Protein 6KZP (pdb70)

Structure (mmCIF, N/CA/C/O backbone):
data_6KZP
#
_entry.id   6KZP
#
_cell.length_a   1.00
_cell.length_b   1.00
_cell.length_c   1.00
_cell.angle_alpha   90.00
_cell.angle_beta   90.00
_cell.angle_gamma   90.00
#
_symmetry.space_group_name_H-M   'P 1'
#
loop_
_entity.id
_entity.type
_entity.pdbx_description
1 polymer 'Voltage-dependent T-type calcium channel subunit alpha-1G,Voltage-dependent T-type calcium channel subunit alpha-1G'
2 non-polymer 'CALCIUM ION'
3 non-polymer 2-acetamido-2-deoxy-beta-D-glucopyranose
4 non-polymer ~{N}-[[1-[2-(~{tert}-butylamino)-2-oxidanylidene-ethyl]piperidin-4-yl]methyl]-3-chloranyl-5-fluoranyl-benzamide
5 non-polymer 1,2-Distearoyl-sn-glycerophosphoethanolamine
6 non-polymer 'CHOLESTEROL HEMISUCCINATE'
#
loop_
_atom_site.group_PDB
_atom_site.id
_atom_site.type_symbol
_atom_site.label_atom_id
_atom_site.label_alt_id
_atom_site.label_comp_id
_atom_site.label_asym_id
_atom_site.label_entity_id
_atom_site.label_seq_id
_atom_site.pdbx_PDB_ins_code
_atom_site.Cartn_x
_atom_site.Cartn_y
_atom_site.Cartn_z
_atom_site.occupancy
_atom_site.B_iso_or_equiv
_atom_site.auth_seq_id
_atom_site.auth_comp_id
_atom_site.auth_asym_id
_atom_site.auth_atom_id
_atom_site.pdbx_PDB_model_num
ATOM 1 N N . ASN A 1 99 ? 139.288 201.799 180.920 1.00 79.90 80 ASN A N 1
ATOM 2 C CA . ASN A 1 99 ? 139.702 200.468 180.474 1.00 79.90 80 ASN A CA 1
ATOM 3 C C . ASN A 1 99 ? 141.243 200.234 180.488 1.00 79.90 80 ASN A C 1
ATOM 4 O O . ASN A 1 99 ? 141.661 199.217 181.031 1.00 79.90 80 ASN A O 1
ATOM 9 N N . PRO A 1 100 ? 142.100 201.115 179.924 1.00 79.32 81 PRO A N 1
ATOM 10 C CA . PRO A 1 100 ? 143.538 200.792 179.994 1.00 79.32 81 PRO A CA 1
ATOM 11 C C . PRO A 1 100 ? 144.149 201.062 181.357 1.00 79.32 81 PRO A C 1
ATOM 12 O O . PRO A 1 100 ? 145.226 200.541 181.668 1.00 79.32 81 PRO A O 1
ATOM 16 N N . TRP A 1 101 ? 143.489 201.873 182.184 1.00 82.82 82 TRP A N 1
ATOM 17 C CA . TRP A 1 101 ? 143.991 202.128 183.531 1.00 82.82 82 TRP A CA 1
ATOM 18 C C . TRP A 1 101 ? 143.558 201.034 184.497 1.00 82.82 82 TRP A C 1
ATOM 19 O O . TRP A 1 101 ? 143.938 201.050 185.673 1.00 82.82 82 TRP A O 1
ATOM 30 N N . PHE A 1 102 ? 142.753 200.083 184.019 1.00 71.77 83 PHE A N 1
ATOM 31 C CA . PHE A 1 102 ? 142.305 198.975 184.852 1.00 71.77 83 PHE A CA 1
ATOM 32 C C . PHE A 1 102 ? 143.332 197.854 184.877 1.00 71.77 83 PHE A C 1
ATOM 33 O O . PHE A 1 102 ? 143.454 197.131 185.870 1.00 71.77 83 PHE A O 1
ATOM 41 N N . GLU A 1 103 ? 144.083 197.700 183.788 1.00 68.92 84 GLU A N 1
ATOM 42 C CA . GLU A 1 103 ? 145.059 196.620 183.692 1.00 68.92 84 GLU A CA 1
ATOM 43 C C . GLU A 1 103 ? 146.315 196.941 184.492 1.00 68.92 84 GLU A C 1
ATOM 44 O O . GLU A 1 103 ? 146.980 196.038 185.010 1.00 68.92 84 GLU A O 1
ATOM 50 N N . ARG A 1 104 ? 146.652 198.224 184.611 1.00 68.97 85 ARG A N 1
ATOM 51 C CA . ARG A 1 104 ? 147.847 198.598 185.355 1.00 68.97 85 ARG A CA 1
ATOM 52 C C . ARG A 1 104 ? 147.553 198.729 186.843 1.00 68.97 85 ARG A C 1
ATOM 53 O O . ARG A 1 104 ? 148.455 198.581 187.674 1.00 68.97 85 ARG A O 1
ATOM 61 N N . ILE A 1 105 ? 146.301 199.013 187.203 1.00 63.58 86 ILE A N 1
ATOM 62 C CA . ILE A 1 105 ? 145.966 199.162 188.616 1.00 63.58 86 ILE A CA 1
ATOM 63 C C . ILE A 1 105 ? 145.759 197.792 189.255 1.00 63.58 86 ILE A C 1
ATOM 64 O O . ILE A 1 105 ? 145.828 197.644 190.481 1.00 63.58 86 ILE A O 1
ATOM 69 N N . SER A 1 106 ? 145.525 196.763 188.437 1.00 59.00 87 SER A N 1
ATOM 70 C CA . SER A 1 106 ? 145.458 195.407 188.967 1.00 59.00 87 SER A CA 1
ATOM 71 C C . SER A 1 106 ? 146.849 194.875 189.276 1.00 59.00 87 SER A C 1
ATOM 72 O O . SER A 1 106 ? 147.022 194.058 190.184 1.00 59.00 87 SER A O 1
ATOM 75 N N . MET A 1 107 ? 147.853 195.327 188.521 1.00 55.42 88 MET A N 1
ATOM 76 C CA . MET A 1 107 ? 149.220 194.872 188.742 1.00 55.42 88 MET A CA 1
ATOM 77 C C . MET A 1 107 ? 149.790 195.457 190.027 1.00 55.42 88 MET A C 1
ATOM 78 O O . MET A 1 107 ? 150.682 194.871 190.645 1.00 55.42 88 MET A O 1
ATOM 83 N N . LEU A 1 108 ? 149.265 196.600 190.463 1.00 52.08 89 LEU A N 1
ATOM 84 C CA . LEU A 1 108 ? 149.788 197.245 191.661 1.00 52.08 89 LEU A CA 1
ATOM 85 C C . LEU A 1 108 ? 149.320 196.528 192.920 1.00 52.08 89 LEU A C 1
ATOM 86 O O . LEU A 1 108 ? 149.991 196.569 193.956 1.00 52.08 89 LEU A O 1
ATOM 91 N N . VAL A 1 109 ? 148.176 195.854 192.844 1.00 49.06 90 VAL A N 1
ATOM 92 C CA . VAL A 1 109 ? 147.670 195.090 193.978 1.00 49.06 90 VAL A CA 1
ATOM 93 C C . VAL A 1 109 ? 148.403 193.753 194.084 1.00 49.06 90 VAL A C 1
ATOM 94 O O . VAL A 1 109 ? 148.599 193.214 195.181 1.00 49.06 90 VAL A O 1
ATOM 98 N N . ILE A 1 110 ? 148.881 193.232 192.953 1.00 47.81 91 ILE A N 1
ATOM 99 C CA . ILE A 1 110 ? 149.648 191.988 192.962 1.00 47.81 91 ILE A CA 1
ATOM 100 C C . ILE A 1 110 ? 151.045 192.227 193.528 1.00 47.81 91 ILE A C 1
ATOM 101 O O . ILE A 1 110 ? 151.604 191.372 194.226 1.00 47.81 91 ILE A O 1
ATOM 106 N N . LEU A 1 111 ? 151.612 193.411 193.279 1.00 43.76 92 LEU A N 1
ATOM 107 C CA . LEU A 1 111 ? 152.825 193.824 193.986 1.00 43.76 92 LEU A CA 1
ATOM 108 C C . LEU A 1 111 ? 152.571 194.000 195.476 1.00 43.76 92 LEU A C 1
ATOM 109 O O . LEU A 1 111 ? 153.490 193.876 196.290 1.00 43.76 92 LEU A O 1
ATOM 114 N N . LEU A 1 112 ? 151.333 194.307 195.854 1.00 43.04 93 LEU A N 1
ATOM 115 C CA . LEU A 1 112 ? 151.016 194.439 197.266 1.00 43.04 93 LEU A CA 1
ATOM 116 C C . LEU A 1 112 ? 150.740 193.071 197.874 1.00 43.04 93 LEU A C 1
ATOM 117 O O . LEU A 1 112 ? 150.833 192.892 199.092 1.00 43.04 93 LEU A O 1
ATOM 122 N N . ASN A 1 113 ? 150.429 192.081 197.038 1.00 43.59 94 ASN A N 1
ATOM 123 C CA . ASN A 1 113 ? 150.212 190.736 197.557 1.00 43.59 94 ASN A CA 1
ATOM 124 C C . ASN A 1 113 ? 151.522 189.969 197.657 1.00 43.59 94 ASN A C 1
ATOM 125 O O . ASN A 1 113 ? 151.656 189.070 198.495 1.00 43.59 94 ASN A O 1
ATOM 130 N N . CYS A 1 114 ? 152.490 190.286 196.798 1.00 39.43 95 CYS A N 1
ATOM 131 C CA . CYS A 1 114 ? 153.794 189.646 196.909 1.00 39.43 95 CYS A CA 1
ATOM 132 C C . CYS A 1 114 ? 154.557 190.164 198.117 1.00 39.43 95 CYS A C 1
ATOM 133 O O . CYS A 1 114 ? 155.299 189.414 198.757 1.00 39.43 95 CYS A O 1
ATOM 136 N N . VAL A 1 115 ? 154.364 191.436 198.467 1.00 38.20 96 VAL A N 1
ATOM 137 C CA . VAL A 1 115 ? 155.048 191.992 199.631 1.00 38.20 96 VAL A CA 1
ATOM 138 C C . VAL A 1 115 ? 154.340 191.561 200.912 1.00 38.20 96 VAL A C 1
ATOM 139 O O . VAL A 1 115 ? 154.889 191.672 202.012 1.00 38.20 96 VAL A O 1
ATOM 143 N N . THR A 1 116 ? 153.120 191.040 200.790 1.00 39.33 97 THR A N 1
ATOM 144 C CA . THR A 1 116 ? 152.414 190.533 201.959 1.00 39.33 97 THR A CA 1
ATOM 145 C C . THR A 1 116 ? 152.758 189.068 202.216 1.00 39.33 97 THR A C 1
ATOM 146 O O . THR A 1 116 ? 152.916 188.652 203.369 1.00 39.33 97 THR A O 1
ATOM 150 N N . LEU A 1 117 ? 152.895 188.274 201.153 1.00 37.27 98 LEU A N 1
ATOM 151 C CA . LEU A 1 117 ? 153.312 186.881 201.296 1.00 37.27 98 LEU A CA 1
ATOM 152 C C . LEU A 1 117 ? 154.774 186.768 201.692 1.00 37.27 98 LEU A C 1
ATOM 153 O O . LEU A 1 117 ? 155.174 185.778 202.311 1.00 37.27 98 LEU A O 1
ATOM 158 N N . GLY A 1 118 ? 155.584 187.765 201.336 1.00 35.31 99 GLY A N 1
ATOM 159 C CA . GLY A 1 118 ? 157.015 187.663 201.561 1.00 35.31 99 GLY A CA 1
ATOM 160 C C . GLY A 1 118 ? 157.398 187.764 203.022 1.00 35.31 99 GLY A C 1
ATOM 161 O O . GLY A 1 118 ? 158.257 187.022 203.499 1.00 35.31 99 GLY A O 1
ATOM 162 N N . MET A 1 119 ? 156.770 188.676 203.754 1.00 39.53 100 MET A N 1
ATOM 163 C CA . MET A 1 119 ? 157.093 188.888 205.165 1.00 39.53 100 MET A CA 1
ATOM 164 C C . MET A 1 119 ? 156.196 188.036 206.069 1.00 39.53 100 MET A C 1
ATOM 165 O O . MET A 1 119 ? 155.565 188.500 207.015 1.00 39.53 100 MET A O 1
ATOM 170 N N . PHE A 1 120 ? 156.204 186.735 205.777 1.00 39.96 101 PHE A N 1
ATOM 171 C CA . PHE A 1 120 ? 155.318 185.800 206.457 1.00 39.96 101 PHE A CA 1
ATOM 172 C C . PHE A 1 120 ? 155.809 185.464 207.858 1.00 39.96 101 PHE A C 1
ATOM 173 O O . PHE A 1 120 ? 154.988 185.335 208.776 1.00 39.96 101 PHE A O 1
ATOM 181 N N . ARG A 1 121 ? 157.127 185.352 208.040 1.00 44.97 102 ARG A N 1
ATOM 182 C CA . ARG A 1 121 ? 157.760 185.024 209.315 1.00 44.97 102 ARG A CA 1
ATOM 183 C C . ARG A 1 121 ? 157.230 183.718 209.923 1.00 44.97 102 ARG A C 1
ATOM 184 O O . ARG A 1 121 ? 156.372 183.746 210.808 1.00 44.97 102 ARG A O 1
ATOM 192 N N . PRO A 1 122 ? 157.677 182.561 209.417 1.00 42.68 103 PRO A N 1
ATOM 193 C CA . PRO A 1 122 ? 157.016 181.293 209.779 1.00 42.68 103 PRO A CA 1
ATOM 194 C C . PRO A 1 122 ? 157.218 180.856 211.214 1.00 42.68 103 PRO A C 1
ATOM 195 O O . PRO A 1 122 ? 156.398 180.091 211.737 1.00 42.68 103 PRO A O 1
ATOM 199 N N . CYS A 1 123 ? 158.285 181.311 211.867 1.00 49.82 104 CYS A N 1
ATOM 200 C CA . CYS A 1 123 ? 158.521 180.927 213.253 1.00 49.82 104 CYS A CA 1
ATOM 201 C C . CYS A 1 123 ? 157.516 181.583 214.188 1.00 49.82 104 CYS A C 1
ATOM 202 O O . CYS A 1 123 ? 157.001 180.941 215.107 1.00 49.82 104 CYS A O 1
ATOM 205 N N . GLU A 1 124 ? 157.219 182.858 213.964 1.00 55.13 105 GLU A N 1
ATOM 206 C CA . GLU A 1 124 ? 156.393 183.636 214.874 1.00 55.13 105 GLU A CA 1
ATOM 207 C C . GLU A 1 124 ? 154.942 183.721 214.429 1.00 55.13 105 GLU A C 1
ATOM 208 O O . GLU A 1 124 ? 154.113 184.264 215.165 1.00 55.13 105 GLU A O 1
ATOM 214 N N . ASP A 1 125 ? 154.616 183.213 213.246 1.00 59.71 106 ASP A N 1
ATOM 215 C CA . ASP A 1 125 ? 153.238 183.197 212.784 1.00 59.71 106 ASP A CA 1
ATOM 216 C C . ASP A 1 125 ? 152.568 181.852 213.050 1.00 59.71 106 ASP A C 1
ATOM 217 O O . ASP A 1 125 ? 151.723 181.414 212.261 1.00 59.71 106 ASP A O 1
ATOM 222 N N . ILE A 1 126 ? 152.958 181.168 214.124 1.00 66.43 107 ILE A N 1
ATOM 223 C CA . ILE A 1 126 ? 152.122 180.099 214.651 1.00 66.43 107 ILE A CA 1
ATOM 224 C C . ILE A 1 126 ? 150.933 180.679 215.403 1.00 66.43 107 ILE A C 1
ATOM 225 O O . ILE A 1 126 ? 149.870 180.053 215.482 1.00 66.43 107 ILE A O 1
ATOM 227 N N . ALA A 1 127 ? 151.098 181.874 215.964 1.00 68.75 108 ALA A N 1
ATOM 228 C CA . ALA A 1 127 ? 150.048 182.573 216.684 1.00 68.75 108 ALA A CA 1
ATOM 229 C C . ALA A 1 127 ? 149.786 183.921 216.028 1.00 68.75 108 ALA A C 1
ATOM 230 O O . ALA A 1 127 ? 150.693 184.525 215.448 1.00 68.75 108 ALA A O 1
ATOM 232 N N . CYS A 1 128 ? 148.545 184.387 216.122 1.00 69.26 109 CYS A N 1
ATOM 233 C CA . CYS A 1 128 ? 148.161 185.696 215.616 1.00 69.26 109 CYS A CA 1
ATOM 234 C C . CYS A 1 128 ? 148.180 186.771 216.696 1.00 69.26 109 CYS A C 1
ATOM 235 O O . CYS A 1 128 ? 147.359 187.691 216.655 1.00 69.26 109 CYS A O 1
ATOM 237 N N . ASP A 1 129 ? 149.086 186.667 217.668 1.00 68.32 110 ASP A N 1
ATOM 238 C CA . ASP A 1 129 ? 149.067 187.586 218.800 1.00 68.32 110 ASP A CA 1
ATOM 239 C C . ASP A 1 129 ? 149.865 188.851 218.514 1.00 68.32 110 ASP A C 1
ATOM 240 O O . ASP A 1 129 ? 149.679 189.872 219.183 1.00 68.32 110 ASP A O 1
ATOM 242 N N . SER A 1 130 ? 150.771 188.801 217.543 1.00 68.44 111 SER A N 1
ATOM 243 C CA . SER A 1 130 ? 151.589 189.966 217.234 1.00 68.44 111 SER A CA 1
ATOM 244 C C . SER A 1 130 ? 150.784 190.998 216.455 1.00 68.44 111 SER A C 1
ATOM 245 O O . SER A 1 130 ? 149.911 190.652 215.656 1.00 68.44 111 SER A O 1
ATOM 247 N N . GLN A 1 131 ? 151.092 192.276 216.685 1.00 65.99 112 GLN A N 1
ATOM 248 C CA . GLN A 1 131 ? 150.380 193.343 215.990 1.00 65.99 112 GLN A CA 1
ATOM 249 C C . GLN A 1 131 ? 150.791 193.420 214.526 1.00 65.99 112 GLN A C 1
ATOM 250 O O . GLN A 1 131 ? 150.013 193.867 213.677 1.00 65.99 112 GLN A O 1
ATOM 252 N N . ARG A 1 132 ? 152.019 193.001 214.218 1.00 59.06 113 ARG A N 1
ATOM 253 C CA . ARG A 1 132 ? 152.479 192.960 212.836 1.00 59.06 113 ARG A CA 1
ATOM 254 C C . ARG A 1 132 ? 151.765 191.869 212.052 1.00 59.06 113 ARG A C 1
ATOM 255 O O . ARG A 1 132 ? 151.505 192.019 210.853 1.00 59.06 113 ARG A O 1
ATOM 263 N N . CYS A 1 133 ? 151.450 190.753 212.713 1.00 65.10 114 CYS A N 1
ATOM 264 C CA . CYS A 1 133 ? 150.691 189.690 212.063 1.00 65.10 114 CYS A CA 1
ATOM 265 C C . CYS A 1 133 ? 149.255 190.114 211.801 1.00 65.10 114 CYS A C 1
ATOM 266 O O . CYS A 1 133 ? 148.674 189.760 210.769 1.00 65.10 114 CYS A O 1
ATOM 269 N N . ARG A 1 134 ? 148.668 190.878 212.722 1.00 67.06 115 ARG A N 1
ATOM 270 C CA . ARG A 1 134 ? 147.254 191.209 212.609 1.00 67.06 115 ARG A CA 1
ATOM 271 C C . ARG A 1 134 ? 147.003 192.258 211.533 1.00 67.06 115 ARG A C 1
ATOM 272 O O . ARG A 1 134 ? 145.921 192.292 210.936 1.00 67.06 115 ARG A O 1
ATOM 280 N N . ILE A 1 135 ? 147.932 193.187 211.344 1.00 62.86 116 ILE A N 1
ATOM 281 C CA . ILE A 1 135 ? 147.762 194.176 210.283 1.00 62.86 116 ILE A CA 1
ATOM 282 C C . ILE A 1 135 ? 147.837 193.509 208.903 1.00 62.86 116 ILE A C 1
ATOM 283 O O . ILE A 1 135 ? 147.051 193.808 207.997 1.00 62.86 116 ILE A O 1
ATOM 288 N N . LEU A 1 136 ? 148.768 192.567 208.771 1.00 60.33 117 LEU A N 1
ATOM 289 C CA . LEU A 1 136 ? 148.976 191.824 207.530 1.00 60.33 117 LEU A CA 1
ATOM 290 C C . LEU A 1 136 ? 147.750 191.004 207.167 1.00 60.33 117 LEU A C 1
ATOM 291 O O . LEU A 1 136 ? 147.411 190.867 205.997 1.00 60.33 117 LEU A O 1
ATOM 296 N N . GLN A 1 137 ? 147.095 190.437 208.175 1.00 64.73 118 GLN A N 1
ATOM 297 C CA . GLN A 1 137 ? 145.884 189.658 207.959 1.00 64.73 118 GLN A CA 1
ATOM 298 C C . GLN A 1 137 ? 144.803 190.560 207.362 1.00 64.73 118 GLN A C 1
ATOM 299 O O . GLN A 1 137 ? 144.104 190.171 206.428 1.00 64.73 118 GLN A O 1
ATOM 305 N N . ALA A 1 138 ? 144.692 191.780 207.886 1.00 63.21 119 ALA A N 1
ATOM 306 C CA . ALA A 1 138 ? 143.733 192.754 207.388 1.00 63.21 119 ALA A CA 1
ATOM 307 C C . ALA A 1 138 ? 144.060 193.105 205.941 1.00 63.21 119 ALA A C 1
ATOM 308 O O . ALA A 1 138 ? 143.164 193.222 205.098 1.00 63.21 119 ALA A O 1
ATOM 310 N N . PHE A 1 139 ? 145.349 193.256 205.646 1.00 60.65 120 PHE A N 1
ATOM 311 C CA . PHE A 1 139 ? 145.761 193.563 204.283 1.00 60.65 120 PHE A CA 1
ATOM 312 C C . PHE A 1 139 ? 145.351 192.437 203.347 1.00 60.65 120 PHE A C 1
ATOM 313 O O . PHE A 1 139 ? 144.847 192.686 202.255 1.00 60.65 120 PHE A O 1
ATOM 321 N N . ASP A 1 140 ? 145.550 191.197 203.781 1.00 62.36 121 ASP A N 1
ATOM 322 C CA . ASP A 1 140 ? 145.183 190.050 202.963 1.00 62.36 121 ASP A CA 1
ATOM 323 C C . ASP A 1 140 ? 143.682 190.022 202.726 1.00 62.36 121 ASP A C 1
ATOM 324 O O . ASP A 1 140 ? 143.228 189.720 201.623 1.00 62.36 121 ASP A O 1
ATOM 329 N N . ASP A 1 141 ? 142.905 190.341 203.759 1.00 64.00 122 ASP A N 1
ATOM 330 C CA . ASP A 1 141 ? 141.457 190.353 203.607 1.00 64.00 122 ASP A CA 1
ATOM 331 C C . ASP A 1 141 ? 141.062 191.405 202.574 1.00 64.00 122 ASP A C 1
ATOM 332 O O . ASP A 1 141 ? 140.238 191.143 201.694 1.00 64.00 122 ASP A O 1
ATOM 337 N N . PHE A 1 142 ? 141.659 192.589 202.650 1.00 58.91 123 PHE A N 1
ATOM 338 C CA . PHE A 1 142 ? 141.347 193.624 201.674 1.00 58.91 123 PHE A CA 1
ATOM 339 C C . PHE A 1 142 ? 141.751 193.187 200.272 1.00 58.91 123 PHE A C 1
ATOM 340 O O . PHE A 1 142 ? 141.024 193.417 199.313 1.00 58.91 123 PHE A O 1
ATOM 348 N N . ILE A 1 143 ? 142.907 192.540 200.158 1.00 57.34 124 ILE A N 1
ATOM 349 C CA . ILE A 1 143 ? 143.393 192.076 198.864 1.00 57.34 124 ILE A CA 1
ATOM 350 C C . ILE A 1 143 ? 142.433 191.059 198.274 1.00 57.34 124 ILE A C 1
ATOM 351 O O . ILE A 1 143 ? 142.159 191.083 197.084 1.00 57.34 124 ILE A O 1
ATOM 356 N N . PHE A 1 144 ? 141.932 190.160 199.107 1.00 60.13 125 PHE A N 1
ATOM 357 C CA . PHE A 1 144 ? 141.000 189.153 198.635 1.00 60.13 125 PHE A CA 1
ATOM 358 C C . PHE A 1 144 ? 139.733 189.809 198.130 1.00 60.13 125 PHE A C 1
ATOM 359 O O . PHE A 1 144 ? 139.173 189.393 197.123 1.00 60.13 125 PHE A O 1
ATOM 367 N N . ALA A 1 145 ? 139.276 190.833 198.839 1.00 55.65 126 ALA A N 1
ATOM 368 C CA . ALA A 1 145 ? 138.062 191.534 198.449 1.00 55.65 126 ALA A CA 1
ATOM 369 C C . ALA A 1 145 ? 138.186 192.216 197.094 1.00 55.65 126 ALA A C 1
ATOM 370 O O . ALA A 1 145 ? 137.267 192.151 196.286 1.00 55.65 126 ALA A O 1
ATOM 372 N N . PHE A 1 146 ? 139.320 192.857 196.831 1.00 55.64 127 PHE A N 1
ATOM 373 C CA . PHE A 1 146 ? 139.498 193.532 195.552 1.00 55.64 127 PHE A CA 1
ATOM 374 C C . PHE A 1 146 ? 139.460 192.541 194.406 1.00 55.64 127 PHE A C 1
ATOM 375 O O . PHE A 1 146 ? 138.839 192.787 193.381 1.00 55.64 127 PHE A O 1
ATOM 383 N N . PHE A 1 147 ? 140.136 191.416 194.575 1.00 54.47 128 PHE A N 1
ATOM 384 C CA . PHE A 1 147 ? 140.151 190.403 193.534 1.00 54.47 128 PHE A CA 1
ATOM 385 C C . PHE A 1 147 ? 138.777 189.789 193.293 1.00 54.47 128 PHE A C 1
ATOM 386 O O . PHE A 1 147 ? 138.385 189.562 192.150 1.00 54.47 128 PHE A O 1
ATOM 394 N N . ALA A 1 148 ? 138.043 189.538 194.371 1.00 57.18 129 ALA A N 1
ATOM 395 C CA . ALA A 1 148 ? 136.721 188.942 194.257 1.00 57.18 129 ALA A CA 1
ATOM 396 C C . ALA A 1 148 ? 135.793 189.862 193.481 1.00 57.18 129 ALA A C 1
ATOM 397 O O . ALA A 1 148 ? 135.025 189.408 192.635 1.00 57.18 129 ALA A O 1
ATOM 399 N N . VAL A 1 149 ? 135.867 191.156 193.774 1.00 57.19 130 VAL A N 1
ATOM 400 C CA . VAL A 1 149 ? 135.052 192.142 193.084 1.00 57.19 130 VAL A CA 1
ATOM 401 C C . VAL A 1 149 ? 135.410 192.202 191.606 1.00 57.19 130 VAL A C 1
ATOM 402 O O . VAL A 1 149 ? 134.536 192.258 190.747 1.00 57.19 130 VAL A O 1
ATOM 406 N N . GLU A 1 150 ? 136.706 192.169 191.322 1.00 58.77 131 GLU A N 1
ATOM 407 C CA . GLU A 1 150 ? 137.217 192.210 189.953 1.00 58.77 131 GLU A CA 1
ATOM 408 C C . GLU A 1 150 ? 136.699 191.041 189.125 1.00 58.77 131 GLU A C 1
ATOM 409 O O . GLU A 1 150 ? 136.515 191.168 187.912 1.00 58.77 131 GLU A O 1
ATOM 415 N N . MET A 1 151 ? 136.410 189.908 189.762 1.00 59.61 132 MET A N 1
ATOM 416 C CA . MET A 1 151 ? 135.880 188.786 188.998 1.00 59.61 132 MET A CA 1
ATOM 417 C C . MET A 1 151 ? 134.408 189.001 188.668 1.00 59.61 132 MET A C 1
ATOM 418 O O . MET A 1 151 ? 133.915 188.491 187.660 1.00 59.61 132 MET A O 1
ATOM 423 N N . VAL A 1 152 ? 133.698 189.782 189.489 1.00 57.16 133 VAL A N 1
ATOM 424 C CA . VAL A 1 152 ? 132.295 190.094 189.212 1.00 57.16 133 VAL A CA 1
ATOM 425 C C . VAL A 1 152 ? 132.181 191.048 188.029 1.00 57.16 133 VAL A C 1
ATOM 426 O O . VAL A 1 152 ? 131.331 190.870 187.148 1.00 57.16 133 VAL A O 1
ATOM 430 N N . VAL A 1 153 ? 133.056 192.055 187.972 1.00 54.93 134 VAL A N 1
ATOM 431 C CA . VAL A 1 153 ? 133.053 193.012 186.865 1.00 54.93 134 VAL A CA 1
ATOM 432 C C . VAL A 1 153 ? 133.467 192.328 185.560 1.00 54.93 134 VAL A C 1
ATOM 433 O O . VAL A 1 153 ? 133.017 192.704 184.471 1.00 54.93 134 VAL A O 1
ATOM 437 N N . LYS A 1 154 ? 134.276 191.269 185.650 1.00 58.22 135 LYS A N 1
ATOM 438 C CA . LYS A 1 154 ? 134.574 190.475 184.460 1.00 58.22 135 LYS A CA 1
ATOM 439 C C . LYS A 1 154 ? 133.421 189.533 184.114 1.00 58.22 135 LYS A C 1
ATOM 440 O O . LYS A 1 154 ? 133.366 188.995 183.004 1.00 58.22 135 LYS A O 1
ATOM 446 N N . MET A 1 155 ? 132.493 189.312 185.053 1.00 59.78 136 MET A N 1
ATOM 447 C CA . MET A 1 155 ? 131.315 188.502 184.745 1.00 59.78 136 MET A CA 1
ATOM 448 C C . MET A 1 155 ? 130.195 189.345 184.149 1.00 59.78 136 MET A C 1
ATOM 449 O O . MET A 1 155 ? 129.071 188.859 183.969 1.00 59.78 136 MET A O 1
ATOM 454 N N . VAL A 1 156 ? 130.468 190.618 183.872 1.00 59.26 137 VAL A N 1
ATOM 455 C CA . VAL A 1 156 ? 129.585 191.431 183.050 1.00 59.26 137 VAL A CA 1
ATOM 456 C C . VAL A 1 156 ? 129.622 190.864 181.639 1.00 59.26 137 VAL A C 1
ATOM 457 O O . VAL A 1 156 ? 128.579 190.548 181.056 1.00 59.26 137 VAL A O 1
ATOM 461 N N . ALA A 1 157 ? 130.822 190.711 181.091 1.00 55.80 138 ALA A N 1
ATOM 462 C CA . ALA A 1 157 ? 130.995 190.069 179.795 1.00 55.80 138 ALA A CA 1
ATOM 463 C C . ALA A 1 157 ? 130.907 188.555 179.926 1.00 55.80 138 ALA A C 1
ATOM 464 O O . ALA A 1 157 ? 130.929 187.834 178.932 1.00 55.80 138 ALA A O 1
ATOM 466 N N . GLY A 1 168 ? 135.448 181.494 180.950 1.00 61.98 149 GLY A N 1
ATOM 467 C CA . GLY A 1 168 ? 136.601 182.056 180.270 1.00 61.98 149 GLY A CA 1
ATOM 468 C C . GLY A 1 168 ? 137.397 181.012 179.515 1.00 61.98 149 GLY A C 1
ATOM 469 O O . GLY A 1 168 ? 136.973 179.861 179.438 1.00 61.98 149 GLY A O 1
ATOM 470 N N . ASP A 1 169 ? 138.544 181.404 178.950 1.00 66.64 150 ASP A N 1
ATOM 471 C CA . ASP A 1 169 ? 139.308 180.468 178.131 1.00 66.64 150 ASP A CA 1
ATOM 472 C C . ASP A 1 169 ? 140.466 179.754 178.841 1.00 66.64 150 ASP A C 1
ATOM 473 O O . ASP A 1 169 ? 140.391 178.538 179.043 1.00 66.64 150 ASP A O 1
ATOM 478 N N . THR A 1 170 ? 141.541 180.454 179.214 1.00 63.61 151 THR A N 1
ATOM 479 C CA . THR A 1 170 ? 142.616 179.813 179.966 1.00 63.61 151 THR A CA 1
ATOM 480 C C . THR A 1 170 ? 142.980 180.561 181.239 1.00 63.61 151 THR A C 1
ATOM 481 O O . THR A 1 170 ? 142.958 179.992 182.334 1.00 63.61 151 THR A O 1
ATOM 485 N N . TRP A 1 171 ? 143.316 181.844 181.105 1.00 56.82 152 TRP A N 1
ATOM 486 C CA . TRP A 1 171 ? 143.891 182.567 182.228 1.00 56.82 152 TRP A CA 1
ATOM 487 C C . TRP A 1 171 ? 142.846 183.091 183.193 1.00 56.82 152 TRP A C 1
ATOM 488 O O . TRP A 1 171 ? 143.176 183.359 184.351 1.00 56.82 152 TRP A O 1
ATOM 499 N N . ASN A 1 172 ? 141.603 183.245 182.747 1.00 61.32 153 ASN A N 1
ATOM 500 C CA . ASN A 1 172 ? 140.525 183.513 183.682 1.00 61.32 153 ASN A CA 1
ATOM 501 C C . ASN A 1 172 ? 140.157 182.276 184.485 1.00 61.32 153 ASN A C 1
ATOM 502 O O . ASN A 1 172 ? 139.561 182.403 185.557 1.00 61.32 153 ASN A O 1
ATOM 507 N N . ARG A 1 173 ? 140.499 181.085 183.995 1.00 62.10 154 ARG A N 1
ATOM 508 C CA . ARG A 1 173 ? 140.218 179.867 184.739 1.00 62.10 154 ARG A CA 1
ATOM 509 C C . ARG A 1 173 ? 141.215 179.652 185.859 1.00 62.10 154 ARG A C 1
ATOM 510 O O . ARG A 1 173 ? 140.858 179.097 186.903 1.00 62.10 154 ARG A O 1
ATOM 518 N N . LEU A 1 174 ? 142.466 180.056 185.649 1.00 58.73 155 LEU A N 1
ATOM 519 C CA . LEU A 1 174 ? 143.404 180.132 186.759 1.00 58.73 155 LEU A CA 1
ATOM 520 C C . LEU A 1 174 ? 142.981 181.213 187.741 1.00 58.73 155 LEU A C 1
ATOM 521 O O . LEU A 1 174 ? 143.059 181.018 188.957 1.00 58.73 155 LEU A O 1
ATOM 526 N N . ASP A 1 175 ? 142.500 182.344 187.223 1.00 60.54 156 ASP A N 1
ATOM 527 C CA . ASP A 1 175 ? 142.063 183.454 188.062 1.00 60.54 156 ASP A CA 1
ATOM 528 C C . ASP A 1 175 ? 140.789 183.112 188.825 1.00 60.54 156 ASP A C 1
ATOM 529 O O . ASP A 1 175 ? 140.546 183.661 189.904 1.00 60.54 156 ASP A O 1
ATOM 534 N N . PHE A 1 176 ? 139.971 182.204 188.293 1.00 59.60 157 PHE A N 1
ATOM 535 C CA . PHE A 1 176 ? 138.775 181.792 189.016 1.00 59.60 157 PHE A CA 1
ATOM 536 C C . PHE A 1 176 ? 139.085 180.730 190.058 1.00 59.60 157 PHE A C 1
ATOM 537 O O . PHE A 1 176 ? 138.394 180.651 191.077 1.00 59.60 157 PHE A O 1
ATOM 545 N N . PHE A 1 177 ? 140.112 179.908 189.826 1.00 58.34 158 PHE A N 1
ATOM 546 C CA . PHE A 1 177 ? 140.467 178.872 190.792 1.00 58.34 158 PHE A CA 1
ATOM 547 C C . PHE A 1 177 ? 141.019 179.463 192.077 1.00 58.34 158 PHE A C 1
ATOM 548 O O . PHE A 1 177 ? 140.817 178.895 193.153 1.00 58.34 158 PHE A O 1
ATOM 556 N N . ILE A 1 178 ? 141.712 180.597 191.985 1.00 53.69 159 ILE A N 1
ATOM 557 C CA . ILE A 1 178 ? 142.376 181.158 193.153 1.00 53.69 159 ILE A CA 1
ATOM 558 C C . ILE A 1 178 ? 141.358 181.783 194.099 1.00 53.69 159 ILE A C 1
ATOM 559 O O . ILE A 1 178 ? 141.463 181.641 195.324 1.00 53.69 159 ILE A O 1
ATOM 564 N N . VAL A 1 179 ? 140.335 182.443 193.553 1.00 59.26 160 VAL A N 1
ATOM 565 C CA . VAL A 1 179 ? 139.319 183.063 194.398 1.00 59.26 160 VAL A CA 1
ATOM 566 C C . VAL A 1 179 ? 138.387 182.017 195.012 1.00 59.26 160 VAL A C 1
ATOM 567 O O . VAL A 1 179 ? 137.814 182.257 196.080 1.00 59.26 160 VAL A O 1
ATOM 571 N N . ILE A 1 180 ? 138.251 180.842 194.391 1.00 61.22 161 ILE A N 1
ATOM 572 C CA . ILE A 1 180 ? 137.515 179.750 195.020 1.00 61.22 161 ILE A CA 1
ATOM 573 C C . ILE A 1 180 ? 138.316 179.163 196.173 1.00 61.22 161 ILE A C 1
ATOM 574 O O . ILE A 1 180 ? 137.773 178.892 197.251 1.00 61.22 161 ILE A O 1
ATOM 579 N N . ALA A 1 181 ? 139.628 179.005 195.983 1.00 59.82 162 ALA A N 1
ATOM 580 C CA . ALA A 1 181 ? 140.488 178.540 197.065 1.00 59.82 162 ALA A CA 1
ATOM 581 C C . ALA A 1 181 ? 140.625 179.599 198.153 1.00 59.82 162 ALA A C 1
ATOM 582 O O . ALA A 1 181 ? 140.954 179.282 199.301 1.00 59.82 162 ALA A O 1
ATOM 584 N N . GLY A 1 182 ? 140.376 180.863 197.806 1.00 63.71 163 GLY A N 1
ATOM 585 C CA . GLY A 1 182 ? 140.293 181.895 198.822 1.00 63.71 163 GLY A CA 1
ATOM 586 C C . GLY A 1 182 ? 139.017 181.813 199.638 1.00 63.71 163 GLY A C 1
ATOM 587 O O . GLY A 1 182 ? 139.051 181.941 200.863 1.00 63.71 163 GLY A O 1
ATOM 588 N N . MET A 1 183 ? 137.873 181.593 198.970 1.00 68.38 164 MET A N 1
ATOM 589 C CA . MET A 1 183 ? 136.586 181.554 199.668 1.00 68.38 164 MET A CA 1
ATOM 590 C C . MET A 1 183 ? 136.472 180.333 200.568 1.00 68.38 164 MET A C 1
ATOM 591 O O . MET A 1 183 ? 135.751 180.358 201.572 1.00 68.38 164 MET A O 1
ATOM 596 N N . LEU A 1 184 ? 137.176 179.256 200.223 1.00 69.31 165 LEU A N 1
ATOM 597 C CA . LEU A 1 184 ? 137.167 178.062 201.058 1.00 69.31 165 LEU A CA 1
ATOM 598 C C . LEU A 1 184 ? 137.950 178.297 202.344 1.00 69.31 165 LEU A C 1
ATOM 599 O O . LEU A 1 184 ? 137.693 177.650 203.366 1.00 69.31 165 LEU A O 1
ATOM 604 N N . GLU A 1 185 ? 138.898 179.235 202.313 1.00 73.88 166 GLU A N 1
ATOM 605 C CA . GLU A 1 185 ? 139.673 179.560 203.505 1.00 73.88 166 GLU A CA 1
ATOM 606 C C . GLU A 1 185 ? 138.864 180.410 204.476 1.00 73.88 166 GLU A C 1
ATOM 607 O O . GLU A 1 185 ? 138.912 180.191 205.692 1.00 73.88 166 GLU A O 1
ATOM 613 N N . TYR A 1 186 ? 138.116 181.388 203.962 1.00 73.34 167 TYR A N 1
ATOM 614 C CA . TYR A 1 186 ? 137.312 182.235 204.840 1.00 73.34 167 TYR A CA 1
ATOM 615 C C . TYR A 1 186 ? 136.050 181.522 205.307 1.00 73.34 167 TYR A C 1
ATOM 616 O O . TYR A 1 186 ? 135.410 181.948 206.275 1.00 73.34 167 TYR A O 1
ATOM 625 N N . SER A 1 187 ? 135.664 180.445 204.620 1.00 76.84 168 SER A N 1
ATOM 626 C CA . SER A 1 187 ? 134.517 179.662 205.065 1.00 76.84 168 SER A CA 1
ATOM 627 C C . SER A 1 187 ? 134.866 178.826 206.286 1.00 76.84 168 SER A C 1
ATOM 628 O O . SER A 1 187 ? 134.031 178.640 207.177 1.00 76.84 168 SER A O 1
ATOM 631 N N . LEU A 1 188 ? 136.091 178.307 206.345 1.00 81.26 169 LEU A N 1
ATOM 632 C CA . LEU A 1 188 ? 136.477 177.495 207.494 1.00 81.26 169 LEU A CA 1
ATOM 633 C C . LEU A 1 188 ? 136.976 178.363 208.640 1.00 81.26 169 LEU A C 1
ATOM 634 O O . LEU A 1 188 ? 136.995 177.925 209.796 1.00 81.26 169 LEU A O 1
ATOM 639 N N . ASP A 1 189 ? 137.376 179.601 208.340 1.00 86.66 170 ASP A N 1
ATOM 640 C CA . ASP A 1 189 ? 137.929 180.472 209.372 1.00 86.66 170 ASP A CA 1
ATOM 641 C C . ASP A 1 189 ? 136.834 181.009 210.286 1.00 86.66 170 ASP A C 1
ATOM 642 O O . ASP A 1 189 ? 137.118 181.431 211.412 1.00 86.66 170 ASP A O 1
ATOM 647 N N . LEU A 1 190 ? 135.579 180.983 209.825 1.00 88.44 171 LEU A N 1
ATOM 648 C CA . LEU A 1 190 ? 134.465 181.469 210.637 1.00 88.44 171 LEU A CA 1
ATOM 649 C C . LEU A 1 190 ? 134.201 180.551 211.824 1.00 88.44 171 LEU A C 1
ATOM 650 O O . LEU A 1 190 ? 134.042 181.018 212.958 1.00 88.44 171 LEU A O 1
ATOM 655 N N . GLN A 1 191 ? 134.174 179.242 211.588 1.00 87.49 172 GLN A N 1
ATOM 656 C CA . GLN A 1 191 ? 133.736 178.271 212.583 1.00 87.49 172 GLN A CA 1
ATOM 657 C C . GLN A 1 191 ? 134.902 177.665 213.360 1.00 87.49 172 GLN A C 1
ATOM 658 O O . GLN A 1 191 ? 134.741 176.650 214.038 1.00 87.49 172 GLN A O 1
ATOM 664 N N . ASN A 1 192 ? 136.090 178.256 213.229 1.00 86.84 173 ASN A N 1
ATOM 665 C CA . ASN A 1 192 ? 137.239 178.145 214.130 1.00 86.84 173 ASN A CA 1
ATOM 666 C C . ASN A 1 192 ? 137.904 176.773 214.189 1.00 86.84 173 ASN A C 1
ATOM 667 O O . ASN A 1 192 ? 138.963 176.656 214.816 1.00 86.84 173 ASN A O 1
ATOM 672 N N . VAL A 1 193 ? 137.354 175.743 213.558 1.00 87.06 174 VAL A N 1
ATOM 673 C CA . VAL A 1 193 ? 137.980 174.426 213.529 1.00 87.06 174 VAL A CA 1
ATOM 674 C C . VAL A 1 193 ? 138.376 174.123 212.087 1.00 87.06 174 VAL A C 1
ATOM 675 O O . VAL A 1 193 ? 137.554 174.213 211.165 1.00 87.06 174 VAL A O 1
ATOM 679 N N . SER A 1 194 ? 139.656 173.830 211.886 1.00 86.94 175 SER A N 1
ATOM 680 C CA . SER A 1 194 ? 140.223 173.708 210.551 1.00 86.94 175 SER A CA 1
ATOM 681 C C . SER A 1 194 ? 141.499 172.888 210.646 1.00 86.94 175 SER A C 1
ATOM 682 O O . SER A 1 194 ? 141.957 172.534 211.735 1.00 86.94 175 SER A O 1
ATOM 685 N N . PHE A 1 195 ? 142.062 172.587 209.484 1.00 84.61 176 PHE A N 1
ATOM 686 C CA . PHE A 1 195 ? 143.420 172.092 209.378 1.00 84.61 176 PHE A CA 1
ATOM 687 C C . PHE A 1 195 ? 144.325 173.266 209.005 1.00 84.61 176 PHE A C 1
ATOM 688 O O . PHE A 1 195 ? 143.873 174.406 208.866 1.00 84.61 176 PHE A O 1
ATOM 696 N N . SER A 1 196 ? 145.617 172.998 208.841 1.00 73.04 177 SER A N 1
ATOM 697 C CA . SER A 1 196 ? 146.551 173.998 208.339 1.00 73.04 177 SER A CA 1
ATOM 698 C C . SER A 1 196 ? 147.190 173.539 207.036 1.00 73.04 177 SER A C 1
ATOM 699 O O . SER A 1 196 ? 148.397 173.682 206.841 1.00 73.04 177 SER A O 1
ATOM 702 N N . ALA A 1 197 ? 146.385 172.977 206.139 1.00 64.51 178 ALA A N 1
ATOM 703 C CA . ALA A 1 197 ? 146.862 172.533 204.842 1.00 64.51 178 ALA A CA 1
ATOM 704 C C . ALA A 1 197 ? 146.376 173.409 203.699 1.00 64.51 178 ALA A C 1
ATOM 705 O O . ALA A 1 197 ? 147.005 173.418 202.638 1.00 64.51 178 ALA A O 1
ATOM 707 N N . VAL A 1 198 ? 145.282 174.145 203.893 1.00 60.23 179 VAL A N 1
ATOM 708 C CA . VAL A 1 198 ? 144.717 174.956 202.823 1.00 60.23 179 VAL A CA 1
ATOM 709 C C . VAL A 1 198 ? 145.295 176.369 202.832 1.00 60.23 179 VAL A C 1
ATOM 710 O O . VAL A 1 198 ? 145.114 177.117 201.860 1.00 60.23 179 VAL A O 1
ATOM 714 N N . ARG A 1 199 ? 146.050 176.695 203.862 1.00 56.60 180 ARG A N 1
ATOM 715 C CA . ARG A 1 199 ? 146.733 177.962 203.882 1.00 56.60 180 ARG A CA 1
ATOM 716 C C . ARG A 1 199 ? 147.770 177.952 202.749 1.00 56.60 180 ARG A C 1
ATOM 717 O O . ARG A 1 199 ? 147.958 178.950 202.057 1.00 56.60 180 ARG A O 1
ATOM 725 N N . THR A 1 200 ? 148.419 176.803 202.553 1.00 46.73 181 THR A N 1
ATOM 726 C CA . THR A 1 200 ? 149.491 176.666 201.579 1.00 46.73 181 THR A CA 1
ATOM 727 C C . THR A 1 200 ? 149.005 176.924 200.149 1.00 46.73 181 THR A C 1
ATOM 728 O O . THR A 1 200 ? 149.817 177.193 199.261 1.00 46.73 181 THR A O 1
ATOM 732 N N . VAL A 1 201 ? 147.692 176.919 199.915 1.00 46.67 182 VAL A N 1
ATOM 733 C CA . VAL A 1 201 ? 147.166 177.105 198.566 1.00 46.67 182 VAL A CA 1
ATOM 734 C C . VAL A 1 201 ? 147.305 178.557 198.093 1.00 46.67 182 VAL A C 1
ATOM 735 O O . VAL A 1 201 ? 147.342 178.814 196.884 1.00 46.67 182 VAL A O 1
ATOM 739 N N . ARG A 1 202 ? 147.470 179.517 199.007 1.00 43.81 183 ARG A N 1
ATOM 740 C CA . ARG A 1 202 ? 147.642 180.909 198.596 1.00 43.81 183 ARG A CA 1
ATOM 741 C C . ARG A 1 202 ? 149.042 181.217 198.076 1.00 43.81 183 ARG A C 1
ATOM 742 O O . ARG A 1 202 ? 149.310 182.371 197.731 1.00 43.81 183 ARG A O 1
ATOM 750 N N . VAL A 1 203 ? 149.929 180.220 198.008 1.00 35.25 184 VAL A N 1
ATOM 751 C CA . VAL A 1 203 ? 151.179 180.323 197.257 1.00 35.25 184 VAL A CA 1
ATOM 752 C C . VAL A 1 203 ? 150.913 180.630 195.784 1.00 35.25 184 VAL A C 1
ATOM 753 O O . VAL A 1 203 ? 151.695 181.335 195.139 1.00 35.25 184 VAL A O 1
ATOM 757 N N . LEU A 1 204 ? 149.773 180.190 195.249 1.00 37.00 185 LEU A N 1
ATOM 758 C CA . LEU A 1 204 ? 149.472 180.393 193.837 1.00 37.00 185 LEU A CA 1
ATOM 759 C C . LEU A 1 204 ? 148.933 181.782 193.514 1.00 37.00 185 LEU A C 1
ATOM 760 O O . LEU A 1 204 ? 148.477 181.996 192.390 1.00 37.00 185 LEU A O 1
ATOM 765 N N . ARG A 1 205 ? 148.969 182.724 194.452 1.00 40.05 186 ARG A N 1
ATOM 766 C CA . ARG A 1 205 ? 148.492 184.075 194.164 1.00 40.05 186 ARG A CA 1
ATOM 767 C C . ARG A 1 205 ? 149.407 184.912 193.268 1.00 40.05 186 ARG A C 1
ATOM 768 O O . ARG A 1 205 ? 148.864 185.702 192.479 1.00 40.05 186 ARG A O 1
ATOM 776 N N . PRO A 1 206 ? 150.777 184.831 193.323 1.00 34.48 187 PRO A N 1
ATOM 777 C CA . PRO A 1 206 ? 151.561 185.549 192.306 1.00 34.48 187 PRO A CA 1
ATOM 778 C C . PRO A 1 206 ? 151.465 185.012 190.885 1.00 34.48 187 PRO A C 1
ATOM 779 O O . PRO A 1 206 ? 152.023 185.628 189.978 1.00 34.48 187 PRO A O 1
ATOM 783 N N . LEU A 1 207 ? 150.733 183.926 190.677 1.00 36.61 188 LEU A N 1
ATOM 784 C CA . LEU A 1 207 ? 150.539 183.388 189.333 1.00 36.61 188 LEU A CA 1
ATOM 785 C C . LEU A 1 207 ? 149.643 184.301 188.488 1.00 36.61 188 LEU A C 1
ATOM 786 O O . LEU A 1 207 ? 149.597 184.180 187.273 1.00 36.61 188 LEU A O 1
ATOM 791 N N . ARG A 1 208 ? 148.925 185.206 189.130 1.00 41.47 189 ARG A N 1
ATOM 792 C CA . ARG A 1 208 ? 148.060 186.127 188.409 1.00 41.47 189 ARG A CA 1
ATOM 793 C C . ARG A 1 208 ? 148.846 187.065 187.495 1.00 41.47 189 ARG A C 1
ATOM 794 O O . ARG A 1 208 ? 148.385 187.430 186.420 1.00 41.47 189 ARG A O 1
ATOM 802 N N . ALA A 1 209 ? 150.027 187.467 187.946 1.00 38.22 190 ALA A N 1
ATOM 803 C CA . ALA A 1 209 ? 150.891 188.392 187.220 1.00 38.22 190 ALA A CA 1
ATOM 804 C C . ALA A 1 209 ? 151.176 187.998 185.776 1.00 38.22 190 ALA A C 1
ATOM 805 O O . ALA A 1 209 ? 151.411 188.861 184.947 1.00 38.22 190 ALA A O 1
ATOM 807 N N . ILE A 1 210 ? 151.184 186.706 185.477 1.00 37.90 191 ILE A N 1
ATOM 808 C CA . ILE A 1 210 ? 151.476 186.237 184.129 1.00 37.90 191 ILE A CA 1
ATOM 809 C C . ILE A 1 210 ? 150.496 186.774 183.083 1.00 37.90 191 ILE A C 1
ATOM 810 O O . ILE A 1 210 ? 150.902 187.085 181.969 1.00 37.90 191 ILE A O 1
ATOM 815 N N . ASN A 1 211 ? 149.212 186.857 183.406 1.00 41.93 192 ASN A N 1
ATOM 816 C CA . ASN A 1 211 ? 148.264 187.432 182.461 1.00 41.93 192 ASN A CA 1
ATOM 817 C C . ASN A 1 211 ? 148.402 188.947 182.379 1.00 41.93 192 ASN A C 1
ATOM 818 O O . ASN A 1 211 ? 148.169 189.531 181.318 1.00 41.93 192 ASN A O 1
ATOM 823 N N . ARG A 1 212 ? 148.790 189.595 183.480 1.00 43.80 193 ARG A N 1
ATOM 824 C CA . ARG A 1 212 ? 148.859 191.053 183.505 1.00 43.80 193 ARG A CA 1
ATOM 825 C C . ARG A 1 212 ? 150.018 191.569 182.669 1.00 43.80 193 ARG A C 1
ATOM 826 O O . ARG A 1 212 ? 149.827 192.429 181.807 1.00 43.80 193 ARG A O 1
ATOM 834 N N . VAL A 1 213 ? 151.220 191.062 182.918 1.00 38.69 194 VAL A N 1
ATOM 835 C CA . VAL A 1 213 ? 152.425 191.464 182.200 1.00 38.69 194 VAL A CA 1
ATOM 836 C C . VAL A 1 213 ? 152.341 190.892 180.792 1.00 38.69 194 VAL A C 1
ATOM 837 O O . VAL A 1 213 ? 152.343 189.665 180.630 1.00 38.69 194 VAL A O 1
ATOM 841 N N . PRO A 1 214 ? 152.259 191.730 179.753 1.00 38.51 195 PRO A N 1
ATOM 842 C CA . PRO A 1 214 ? 151.955 191.197 178.415 1.00 38.51 195 PRO A CA 1
ATOM 843 C C . PRO A 1 214 ? 153.125 190.486 177.774 1.00 38.51 195 PRO A C 1
ATOM 844 O O . PRO A 1 214 ? 152.936 189.746 176.805 1.00 38.51 195 PRO A O 1
ATOM 848 N N . SER A 1 215 ? 154.338 190.695 178.280 1.00 37.63 196 SER A N 1
ATOM 849 C CA . SER A 1 215 ? 155.487 190.005 177.713 1.00 37.63 196 SER A CA 1
ATOM 850 C C . SER A 1 215 ? 155.649 188.612 178.313 1.00 37.63 196 SER A C 1
ATOM 851 O O . SER A 1 215 ? 156.148 187.701 177.647 1.00 37.63 196 SER A O 1
ATOM 854 N N . MET A 1 216 ? 155.224 188.422 179.567 1.00 37.09 197 MET A N 1
ATOM 855 C CA . MET A 1 216 ? 155.264 187.089 180.164 1.00 37.09 197 MET A CA 1
ATOM 856 C C . MET A 1 216 ? 154.209 186.174 179.563 1.00 37.09 197 MET A C 1
ATOM 857 O O . MET A 1 216 ? 154.415 184.960 179.485 1.00 37.09 197 MET A O 1
ATOM 862 N N . ARG A 1 217 ? 153.058 186.728 179.178 1.00 37.84 198 ARG A N 1
ATOM 863 C CA . ARG A 1 217 ? 151.964 185.898 178.688 1.00 37.84 198 ARG A CA 1
ATOM 864 C C . ARG A 1 217 ? 152.297 185.295 177.334 1.00 37.84 198 ARG A C 1
ATOM 865 O O . ARG A 1 217 ? 151.896 184.167 177.029 1.00 37.84 198 ARG A O 1
ATOM 873 N N . ILE A 1 218 ? 153.053 186.022 176.519 1.00 35.58 199 ILE A N 1
ATOM 874 C CA . ILE A 1 218 ? 153.425 185.513 175.209 1.00 35.58 199 ILE A CA 1
ATOM 875 C C . ILE A 1 218 ? 154.508 184.451 175.345 1.00 35.58 199 ILE A C 1
ATOM 876 O O . ILE A 1 218 ? 154.547 183.482 174.580 1.00 35.58 199 ILE A O 1
ATOM 881 N N . LEU A 1 219 ? 155.377 184.590 176.347 1.00 33.97 200 LEU A N 1
ATOM 882 C CA . LEU A 1 219 ? 156.448 183.619 176.532 1.00 33.97 200 LEU A CA 1
ATOM 883 C C . LEU A 1 219 ? 155.919 182.300 177.072 1.00 33.97 200 LEU A C 1
ATOM 884 O O . LEU A 1 219 ? 156.354 181.228 176.644 1.00 33.97 200 LEU A O 1
ATOM 889 N N . VAL A 1 220 ? 154.978 182.354 178.014 1.00 34.39 201 VAL A N 1
ATOM 890 C CA . VAL A 1 220 ? 154.500 181.128 178.644 1.00 34.39 201 VAL A CA 1
ATOM 891 C C . VAL A 1 220 ? 153.487 180.437 177.740 1.00 34.39 201 VAL A C 1
ATOM 892 O O . VAL A 1 220 ? 153.197 179.248 177.901 1.00 34.39 201 VAL A O 1
ATOM 896 N N . THR A 1 221 ? 152.949 181.160 176.756 1.00 35.85 202 THR A N 1
ATOM 897 C CA . THR A 1 221 ? 152.151 180.511 175.722 1.00 35.85 202 THR A CA 1
ATOM 898 C C . THR A 1 221 ? 153.034 179.659 174.823 1.00 35.85 202 THR A C 1
ATOM 899 O O . THR A 1 221 ? 152.660 178.542 174.451 1.00 35.85 202 THR A O 1
ATOM 903 N N . LEU A 1 222 ? 154.239 180.142 174.515 1.00 35.99 203 LEU A N 1
ATOM 904 C CA . LEU A 1 222 ? 155.174 179.356 173.719 1.00 35.99 203 LEU A CA 1
ATOM 905 C C . LEU A 1 222 ? 155.757 178.208 174.531 1.00 35.99 203 LEU A C 1
ATOM 906 O O . LEU A 1 222 ? 156.164 177.188 173.970 1.00 35.99 203 LEU A O 1
ATOM 911 N N . LEU A 1 223 ? 155.820 178.362 175.852 1.00 34.93 204 LEU A N 1
ATOM 912 C CA . LEU A 1 223 ? 156.244 177.256 176.698 1.00 34.93 204 LEU A CA 1
ATOM 913 C C . LEU A 1 223 ? 155.163 176.188 176.775 1.00 34.93 204 LEU A C 1
ATOM 914 O O . LEU A 1 223 ? 155.458 174.994 176.727 1.00 34.93 204 LEU A O 1
ATOM 919 N N . LEU A 1 224 ? 153.899 176.588 176.884 1.00 37.29 205 LEU A N 1
ATOM 920 C CA . LEU A 1 224 ? 152.839 175.589 176.959 1.00 37.29 205 LEU A CA 1
ATOM 921 C C . LEU A 1 224 ? 152.511 175.022 175.587 1.00 37.29 205 LEU A C 1
ATOM 922 O O . LEU A 1 224 ? 151.685 174.113 175.465 1.00 37.29 205 LEU A O 1
ATOM 927 N N . ASP A 1 225 ? 153.130 175.560 174.542 1.00 43.35 206 ASP A N 1
ATOM 928 C CA . ASP A 1 225 ? 152.914 175.038 173.203 1.00 43.35 206 ASP A CA 1
ATOM 929 C C . ASP A 1 225 ? 153.962 173.990 172.849 1.00 43.35 206 ASP A C 1
ATOM 930 O O . ASP A 1 225 ? 153.750 173.180 171.942 1.00 43.35 206 ASP A O 1
ATOM 935 N N . THR A 1 226 ? 155.105 173.994 173.548 1.00 38.14 207 THR A N 1
ATOM 936 C CA . THR A 1 226 ? 156.174 173.047 173.235 1.00 38.14 207 THR A CA 1
ATOM 937 C C . THR A 1 226 ? 156.179 171.840 174.161 1.00 38.14 207 THR A C 1
ATOM 938 O O . THR A 1 226 ? 156.749 170.805 173.805 1.00 38.14 207 THR A O 1
ATOM 942 N N . LEU A 1 227 ? 155.583 171.952 175.345 1.00 35.74 208 LEU A N 1
ATOM 943 C CA . LEU A 1 227 ? 155.473 170.800 176.233 1.00 35.74 208 LEU A CA 1
ATOM 944 C C . LEU A 1 227 ? 154.709 169.583 175.700 1.00 35.74 208 LEU A C 1
ATOM 945 O O . LEU A 1 227 ? 155.026 168.476 176.164 1.00 35.74 208 LEU A O 1
ATOM 950 N N . PRO A 1 228 ? 153.707 169.680 174.806 1.00 37.41 209 PRO A N 1
ATOM 951 C CA . PRO A 1 228 ? 153.182 168.435 174.216 1.00 37.41 209 PRO A CA 1
ATOM 952 C C . PRO A 1 228 ? 154.179 167.649 173.382 1.00 37.41 209 PRO A C 1
ATOM 953 O O . PRO A 1 228 ? 154.066 166.421 173.306 1.00 37.41 209 PRO A O 1
ATOM 957 N N . MET A 1 229 ? 155.171 168.299 172.772 1.00 39.33 210 MET A N 1
ATOM 958 C CA . MET A 1 229 ? 156.192 167.544 172.051 1.00 39.33 210 MET A CA 1
ATOM 959 C C . MET A 1 229 ? 157.223 166.945 172.996 1.00 39.33 210 MET A C 1
ATOM 960 O O . MET A 1 229 ? 158.082 166.167 172.568 1.00 39.33 210 MET A O 1
ATOM 965 N N . LEU A 1 230 ? 157.164 167.301 174.276 1.00 31.37 211 LEU A N 1
ATOM 966 C CA . LEU A 1 230 ? 158.109 166.819 175.267 1.00 31.37 211 LEU A CA 1
ATOM 967 C C . LEU A 1 230 ? 157.622 165.548 175.947 1.00 31.37 211 LEU A C 1
ATOM 968 O O . LEU A 1 230 ? 158.272 165.062 176.874 1.00 31.37 211 LEU A O 1
ATOM 973 N N . GLY A 1 231 ? 156.497 164.989 175.505 1.00 32.74 212 GLY A N 1
ATOM 974 C CA . GLY A 1 231 ? 155.941 163.833 176.189 1.00 32.74 212 GLY A CA 1
ATOM 975 C C . GLY A 1 231 ? 156.614 162.535 175.794 1.00 32.74 212 GLY A C 1
ATOM 976 O O . GLY A 1 231 ? 156.466 161.519 176.473 1.00 32.74 212 GLY A O 1
ATOM 977 N N . ASN A 1 232 ? 157.356 162.546 174.691 1.00 34.35 213 ASN A N 1
ATOM 978 C CA . ASN A 1 232 ? 158.049 161.334 174.278 1.00 34.35 213 ASN A CA 1
ATOM 979 C C . ASN A 1 232 ? 159.307 161.100 175.100 1.00 34.35 213 ASN A C 1
ATOM 980 O O . ASN A 1 232 ? 159.723 159.955 175.291 1.00 34.35 213 ASN A O 1
ATOM 985 N N . VAL A 1 233 ? 159.932 162.167 175.598 1.00 30.35 214 VAL A N 1
ATOM 986 C CA . VAL A 1 233 ? 161.115 161.983 176.430 1.00 30.35 214 VAL A CA 1
ATOM 987 C C . VAL A 1 233 ? 160.705 161.679 177.867 1.00 30.35 214 VAL A C 1
ATOM 988 O O . VAL A 1 233 ? 161.511 161.205 178.673 1.00 30.35 214 VAL A O 1
ATOM 992 N N . LEU A 1 234 ? 159.442 161.923 178.212 1.00 30.80 215 LEU A N 1
ATOM 993 C CA . LEU A 1 234 ? 158.962 161.461 179.509 1.00 30.80 215 LEU A CA 1
ATOM 994 C C . LEU A 1 234 ? 158.460 160.027 179.407 1.00 30.80 215 LEU A C 1
ATOM 995 O O . LEU A 1 234 ? 158.313 159.336 180.417 1.00 30.80 215 LEU A O 1
ATOM 1000 N N . LEU A 1 235 ? 158.230 159.549 178.187 1.00 31.02 216 LEU A N 1
ATOM 1001 C CA . LEU A 1 235 ? 157.933 158.136 178.003 1.00 31.02 216 LEU A CA 1
ATOM 1002 C C . LEU A 1 235 ? 159.209 157.314 178.094 1.00 31.02 216 LEU A C 1
ATOM 1003 O O . LEU A 1 235 ? 159.197 156.189 178.600 1.00 31.02 216 LEU A O 1
ATOM 1008 N N . LEU A 1 236 ? 160.326 157.872 177.626 1.00 30.77 217 LEU A N 1
ATOM 1009 C CA . LEU A 1 236 ? 161.627 157.244 177.828 1.00 30.77 217 LEU A CA 1
ATOM 1010 C C . LEU A 1 236 ? 162.061 157.327 179.280 1.00 30.77 217 LEU A C 1
ATOM 1011 O O . LEU A 1 236 ? 162.746 156.431 179.781 1.00 30.77 217 LEU A O 1
ATOM 1016 N N . CYS A 1 237 ? 161.642 158.380 179.980 1.00 28.85 218 CYS A N 1
ATOM 1017 C CA . CYS A 1 237 ? 162.020 158.549 181.377 1.00 28.85 218 CYS A CA 1
ATOM 1018 C C . CYS A 1 237 ? 161.305 157.540 182.260 1.00 28.85 218 CYS A C 1
ATOM 1019 O O . CYS A 1 237 ? 161.753 157.245 183.370 1.00 28.85 218 CYS A O 1
ATOM 1022 N N . PHE A 1 238 ? 160.192 156.993 181.778 1.00 28.96 219 PHE A N 1
ATOM 1023 C CA . PHE A 1 238 ? 159.509 155.947 182.519 1.00 28.96 219 PHE A CA 1
ATOM 1024 C C . PHE A 1 238 ? 160.227 154.613 182.392 1.00 28.96 219 PHE A C 1
ATOM 1025 O O . PHE A 1 238 ? 160.286 153.854 183.363 1.00 28.96 219 PHE A O 1
ATOM 1033 N N . PHE A 1 239 ? 160.766 154.298 181.209 1.00 27.49 220 PHE A N 1
ATOM 1034 C CA . PHE A 1 239 ? 161.502 153.046 181.034 1.00 27.49 220 PHE A CA 1
ATOM 1035 C C . PHE A 1 239 ? 162.762 153.009 181.889 1.00 27.49 220 PHE A C 1
ATOM 1036 O O . PHE A 1 239 ? 163.143 151.957 182.400 1.00 27.49 220 PHE A O 1
ATOM 1044 N N . VAL A 1 240 ? 163.423 154.150 182.053 1.00 23.14 221 VAL A N 1
ATOM 1045 C CA . VAL A 1 240 ? 164.640 154.199 182.855 1.00 23.14 221 VAL A CA 1
ATOM 1046 C C . VAL A 1 240 ? 164.308 154.050 184.334 1.00 23.14 221 VAL A C 1
ATOM 1047 O O . VAL A 1 240 ? 164.977 153.311 185.064 1.00 23.14 221 VAL A O 1
ATOM 1051 N N . PHE A 1 241 ? 163.258 154.728 184.794 1.00 22.77 222 PHE A N 1
ATOM 1052 C CA . PHE A 1 241 ? 162.862 154.627 186.194 1.00 22.77 222 PHE A CA 1
ATOM 1053 C C . PHE A 1 241 ? 162.263 153.270 186.519 1.00 22.77 222 PHE A C 1
ATOM 1054 O O . PHE A 1 241 ? 162.351 152.814 187.661 1.00 22.77 222 PHE A O 1
ATOM 1062 N N . PHE A 1 242 ? 161.638 152.612 185.546 1.00 26.16 223 PHE A N 1
ATOM 1063 C CA . PHE A 1 242 ? 161.020 151.330 185.855 1.00 26.16 223 PHE A CA 1
ATOM 1064 C C . PHE A 1 242 ? 162.017 150.187 185.739 1.00 26.16 223 PHE A C 1
ATOM 1065 O O . PHE A 1 242 ? 162.011 149.279 186.573 1.00 26.16 223 PHE A O 1
ATOM 1073 N N . ILE A 1 243 ? 162.881 150.205 184.722 1.00 23.63 224 ILE A N 1
ATOM 1074 C CA . ILE A 1 243 ? 163.855 149.126 184.580 1.00 23.63 224 ILE A CA 1
ATOM 1075 C C . ILE A 1 243 ? 164.911 149.200 185.673 1.00 23.63 224 ILE A C 1
ATOM 1076 O O . ILE A 1 243 ? 165.172 148.213 186.367 1.00 23.63 224 ILE A O 1
ATOM 1081 N N . PHE A 1 244 ? 165.509 150.370 185.875 1.00 16.98 225 PHE A N 1
ATOM 1082 C CA . PHE A 1 244 ? 166.488 150.501 186.942 1.00 16.98 225 PHE A CA 1
ATOM 1083 C C . PHE A 1 244 ? 165.846 150.556 188.317 1.00 16.98 225 PHE A C 1
ATOM 1084 O O . PHE A 1 244 ? 166.556 150.444 189.316 1.00 16.98 225 PHE A O 1
ATOM 1092 N N . GLY A 1 245 ? 164.533 150.713 188.398 1.00 20.25 226 GLY A N 1
ATOM 1093 C CA . GLY A 1 245 ? 163.860 150.729 189.676 1.00 20.25 226 GLY A CA 1
ATOM 1094 C C . GLY A 1 245 ? 163.533 149.350 190.184 1.00 20.25 226 GLY A C 1
ATOM 1095 O O . GLY A 1 245 ? 163.723 149.080 191.364 1.00 20.25 226 GLY A O 1
ATOM 1096 N N . ILE A 1 246 ? 163.026 148.476 189.314 1.00 21.91 227 ILE A N 1
ATOM 1097 C CA . ILE A 1 246 ? 162.640 147.134 189.740 1.00 21.91 227 ILE A CA 1
ATOM 1098 C C . ILE A 1 246 ? 163.869 146.285 190.036 1.00 21.91 227 ILE A C 1
ATOM 1099 O O . ILE A 1 246 ? 163.882 145.520 191.005 1.00 21.91 227 ILE A O 1
ATOM 1104 N N . VAL A 1 247 ? 164.929 146.434 189.237 1.00 20.66 228 VAL A N 1
ATOM 1105 C CA . VAL A 1 247 ? 166.175 145.705 189.468 1.00 20.66 228 VAL A CA 1
ATOM 1106 C C . VAL A 1 247 ? 166.794 146.096 190.803 1.00 20.66 228 VAL A C 1
ATOM 1107 O O . VAL A 1 247 ? 167.218 145.231 191.577 1.00 20.66 228 VAL A O 1
ATOM 1111 N N . GLY A 1 248 ? 166.803 147.391 191.117 1.00 18.33 229 GLY A N 1
ATOM 1112 C CA . GLY A 1 248 ? 167.341 147.844 192.387 1.00 18.33 229 GLY A CA 1
ATOM 1113 C C . GLY A 1 248 ? 166.565 147.359 193.591 1.00 18.33 229 GLY A C 1
ATOM 1114 O O . GLY A 1 248 ? 167.138 147.167 194.659 1.00 18.33 229 GLY A O 1
ATOM 1115 N N . VAL A 1 249 ? 165.262 147.146 193.441 1.00 17.85 230 VAL A N 1
ATOM 1116 C CA . VAL A 1 249 ? 164.480 146.559 194.522 1.00 17.85 230 VAL A CA 1
ATOM 1117 C C . VAL A 1 249 ? 164.729 145.056 194.604 1.00 17.85 230 VAL A C 1
ATOM 1118 O O . VAL A 1 249 ? 164.764 144.483 195.698 1.00 17.85 230 VAL A O 1
ATOM 1122 N N . GLN A 1 250 ? 164.938 144.398 193.459 1.00 21.61 231 GLN A N 1
ATOM 1123 C CA . GLN A 1 250 ? 165.285 142.977 193.463 1.00 21.61 231 GLN A CA 1
ATOM 1124 C C . GLN A 1 250 ? 166.633 142.721 194.120 1.00 21.61 231 GLN A C 1
ATOM 1125 O O . GLN A 1 250 ? 166.791 141.745 194.859 1.00 21.61 231 GLN A O 1
ATOM 1131 N N . LEU A 1 251 ? 167.617 143.577 193.863 1.00 17.38 232 LEU A N 1
ATOM 1132 C CA . LEU A 1 251 ? 168.950 143.334 194.394 1.00 17.38 232 LEU A CA 1
ATOM 1133 C C . LEU A 1 251 ? 169.063 143.792 195.846 1.00 17.38 232 LEU A C 1
ATOM 1134 O O . LEU A 1 251 ? 169.382 142.995 196.732 1.00 17.38 232 LEU A O 1
ATOM 1139 N N . TRP A 1 252 ? 168.792 145.063 196.121 1.00 14.02 233 TRP A N 1
ATOM 1140 C CA . TRP A 1 252 ? 169.282 145.651 197.367 1.00 14.02 233 TRP A CA 1
ATOM 1141 C C . TRP A 1 252 ? 168.170 146.015 198.341 1.00 14.02 233 TRP A C 1
ATOM 1142 O O . TRP A 1 252 ? 168.301 146.984 199.072 1.00 14.02 233 TRP A O 1
ATOM 1153 N N . ALA A 1 253 ? 167.085 145.258 198.415 1.00 15.48 234 ALA A N 1
ATOM 1154 C CA . ALA A 1 253 ? 166.033 145.558 199.377 1.00 15.48 234 ALA A CA 1
ATOM 1155 C C . ALA A 1 253 ? 166.462 145.026 200.735 1.00 15.48 234 ALA A C 1
ATOM 1156 O O . ALA A 1 253 ? 166.775 143.844 200.873 1.00 15.48 234 ALA A O 1
ATOM 1158 N N . GLY A 1 254 ? 166.503 145.906 201.728 1.00 16.46 235 GLY A N 1
ATOM 1159 C CA . GLY A 1 254 ? 166.859 145.515 203.071 1.00 16.46 235 GLY A CA 1
ATOM 1160 C C . GLY A 1 254 ? 168.332 145.351 203.341 1.00 16.46 235 GLY A C 1
ATOM 1161 O O . GLY A 1 254 ? 168.696 144.956 204.450 1.00 16.46 235 GLY A O 1
ATOM 1162 N N . LEU A 1 255 ? 169.196 145.666 202.385 1.00 17.01 236 LEU A N 1
ATOM 1163 C CA . LEU A 1 255 ? 170.628 145.475 202.552 1.00 17.01 236 LEU A CA 1
ATOM 1164 C C . LEU A 1 255 ? 171.341 146.706 203.070 1.00 17.01 236 LEU A C 1
ATOM 1165 O O . LEU A 1 255 ? 172.545 146.639 203.314 1.00 17.01 236 LEU A O 1
ATOM 1170 N N . LEU A 1 256 ? 170.652 147.825 203.219 1.00 16.66 237 LEU A N 1
ATOM 1171 C CA . LEU A 1 256 ? 171.234 149.011 203.825 1.00 16.66 237 LEU A CA 1
ATOM 1172 C C . LEU A 1 256 ? 170.813 149.165 205.276 1.00 16.66 237 LEU A C 1
ATOM 1173 O O . LEU A 1 256 ? 171.244 150.107 205.941 1.00 16.66 237 LEU A O 1
ATOM 1178 N N . ARG A 1 257 ? 169.989 148.247 205.775 1.00 20.74 238 ARG A N 1
ATOM 1179 C CA . ARG A 1 257 ? 169.614 148.180 207.177 1.00 20.74 238 ARG A CA 1
ATOM 1180 C C . ARG A 1 257 ? 170.602 147.415 208.030 1.00 20.74 238 ARG A C 1
ATOM 1181 O O . ARG A 1 257 ? 170.512 147.498 209.253 1.00 20.74 238 ARG A O 1
ATOM 1189 N N . ASN A 1 258 ? 171.520 146.656 207.441 1.00 20.27 239 ASN A N 1
ATOM 1190 C CA . ASN A 1 258 ? 172.250 145.682 208.235 1.00 20.27 239 ASN A CA 1
ATOM 1191 C C . ASN A 1 258 ? 173.498 146.267 208.879 1.00 20.27 239 ASN A C 1
ATOM 1192 O O . ASN A 1 258 ? 174.197 147.097 208.298 1.00 20.27 239 ASN A O 1
ATOM 1197 N N . ARG A 1 259 ? 173.733 145.865 210.124 1.00 20.49 240 ARG A N 1
ATOM 1198 C CA . ARG A 1 259 ? 174.865 146.299 210.920 1.00 20.49 240 ARG A CA 1
ATOM 1199 C C . ARG A 1 259 ? 175.496 145.060 211.536 1.00 20.49 240 ARG A C 1
ATOM 1200 O O . ARG A 1 259 ? 174.965 143.959 211.409 1.00 20.49 240 ARG A O 1
ATOM 1208 N N . CYS A 1 260 ? 176.634 145.219 212.205 1.00 25.60 241 CYS A N 1
ATOM 1209 C CA . CYS A 1 260 ? 177.253 144.110 212.924 1.00 25.60 241 CYS A CA 1
ATOM 1210 C C . CYS A 1 260 ? 176.676 144.088 214.333 1.00 25.60 241 CYS A C 1
ATOM 1211 O O . CYS A 1 260 ? 176.869 145.037 215.092 1.00 25.60 241 CYS A O 1
ATOM 1214 N N . PHE A 1 261 ? 175.971 143.017 214.691 1.00 28.26 242 PHE A N 1
ATOM 1215 C CA . PHE A 1 261 ? 175.316 142.975 215.989 1.00 28.26 242 PHE A CA 1
ATOM 1216 C C . PHE A 1 261 ? 176.122 142.146 216.975 1.00 28.26 242 PHE A C 1
ATOM 1217 O O . PHE A 1 261 ? 177.098 141.490 216.622 1.00 28.26 242 PHE A O 1
ATOM 1225 N N . LEU A 1 262 ? 175.691 142.170 218.232 1.00 34.34 243 LEU A N 1
ATOM 1226 C CA . LEU A 1 262 ? 176.162 141.178 219.170 1.00 34.34 243 LEU A CA 1
ATOM 1227 C C . LEU A 1 262 ? 175.525 139.832 218.853 1.00 34.34 243 LEU A C 1
ATOM 1228 O O . LEU A 1 262 ? 174.491 139.768 218.188 1.00 34.34 243 LEU A O 1
ATOM 1233 N N . PRO A 1 263 ? 176.133 138.736 219.301 1.00 41.03 244 PRO A N 1
ATOM 1234 C CA . PRO A 1 263 ? 175.418 137.459 219.309 1.00 41.03 244 PRO A CA 1
ATOM 1235 C C . PRO A 1 263 ? 174.213 137.502 220.238 1.00 41.03 244 PRO A C 1
ATOM 1236 O O . PRO A 1 263 ? 174.172 138.266 221.202 1.00 41.03 244 PRO A O 1
ATOM 1240 N N . GLU A 1 264 ? 173.217 136.671 219.922 1.00 50.21 245 GLU A N 1
ATOM 1241 C CA . GLU A 1 264 ? 171.912 136.775 220.566 1.00 50.21 245 GLU A CA 1
ATOM 1242 C C . GLU A 1 264 ? 171.963 136.340 222.028 1.00 50.21 245 GLU A C 1
ATOM 1243 O O . GLU A 1 264 ? 171.294 136.935 222.883 1.00 50.21 245 GLU A O 1
ATOM 1249 N N . ASN A 1 265 ? 172.764 135.325 222.342 1.00 65.48 246 ASN A N 1
ATOM 1250 C CA . ASN A 1 265 ? 172.992 134.926 223.726 1.00 65.48 246 ASN A CA 1
ATOM 1251 C C . ASN A 1 265 ? 173.903 135.867 224.507 1.00 65.48 246 ASN A C 1
ATOM 1252 O O . ASN A 1 265 ? 174.021 135.701 225.724 1.00 65.48 246 ASN A O 1
ATOM 1257 N N . PHE A 1 266 ? 174.545 136.838 223.862 1.00 52.32 247 PHE A N 1
ATOM 1258 C CA . PHE A 1 266 ? 175.574 137.640 224.517 1.00 52.32 247 PHE A CA 1
ATOM 1259 C C . PHE A 1 266 ? 174.903 138.684 225.393 1.00 52.32 247 PHE A C 1
ATOM 1260 O O . PHE A 1 266 ? 174.229 139.584 224.889 1.00 52.32 247 PHE A O 1
ATOM 1268 N N . SER A 1 267 ? 175.095 138.569 226.702 1.00 60.92 248 SER A N 1
ATOM 1269 C CA . SER A 1 267 ? 174.586 139.548 227.648 1.00 60.92 248 SER A CA 1
ATOM 1270 C C . SER A 1 267 ? 175.631 140.631 227.874 1.00 60.92 248 SER A C 1
ATOM 1271 O O . SER A 1 267 ? 176.821 140.343 228.019 1.00 60.92 248 SER A O 1
ATOM 1274 N N . LEU A 1 268 ? 175.184 141.865 227.888 1.00 61.07 249 LEU A N 1
ATOM 1275 C CA . LEU A 1 268 ? 176.066 143.005 228.040 1.00 61.07 249 LEU A CA 1
ATOM 1276 C C . LEU A 1 268 ? 175.895 143.604 229.429 1.00 61.07 249 LEU A C 1
ATOM 1277 O O . LEU A 1 268 ? 174.778 143.606 229.958 1.00 61.07 249 LEU A O 1
ATOM 1282 N N . PRO A 1 269 ? 176.968 144.075 230.062 1.00 62.98 250 PRO A N 1
ATOM 1283 C CA . PRO A 1 269 ? 176.829 144.693 231.385 1.00 62.98 250 PRO A CA 1
ATOM 1284 C C . PRO A 1 269 ? 176.065 146.005 231.321 1.00 62.98 250 PRO A C 1
ATOM 1285 O O . PRO A 1 269 ? 175.985 146.667 230.285 1.00 62.98 250 PRO A O 1
ATOM 1289 N N . LEU A 1 270 ? 175.513 146.383 232.470 1.00 66.57 251 LEU A N 1
ATOM 1290 C CA . LEU A 1 270 ? 174.500 147.427 232.545 1.00 66.57 251 LEU A CA 1
ATOM 1291 C C . LEU A 1 270 ? 175.054 148.837 232.398 1.00 66.57 251 LEU A C 1
ATOM 1292 O O . LEU A 1 270 ? 174.262 149.781 232.316 1.00 66.57 251 LEU A O 1
ATOM 1297 N N . SER A 1 271 ? 176.375 149.012 232.353 1.00 64.97 252 SER A N 1
ATOM 1298 C CA . SER A 1 271 ? 176.981 150.322 232.542 1.00 64.97 252 SER A CA 1
ATOM 1299 C C . SER A 1 271 ? 177.833 150.814 231.383 1.00 64.97 252 SER A C 1
ATOM 1300 O O . SER A 1 271 ? 178.326 151.946 231.447 1.00 64.97 252 SER A O 1
ATOM 1303 N N . VAL A 1 272 ? 178.038 150.015 230.337 1.00 60.60 253 VAL A N 1
ATOM 1304 C CA . VAL A 1 272 ? 179.032 150.417 229.349 1.00 60.60 253 VAL A CA 1
ATOM 1305 C C . VAL A 1 272 ? 178.457 151.409 228.344 1.00 60.60 253 VAL A C 1
ATOM 1306 O O . VAL A 1 272 ? 179.215 152.192 227.756 1.00 60.60 253 VAL A O 1
ATOM 1310 N N . ASP A 1 273 ? 177.129 151.410 228.166 1.00 57.15 254 ASP A N 1
ATOM 1311 C CA . ASP A 1 273 ? 176.398 152.251 227.211 1.00 57.15 254 ASP A CA 1
ATOM 1312 C C . ASP A 1 273 ? 176.921 152.060 225.783 1.00 57.15 254 ASP A C 1
ATOM 1313 O O . ASP A 1 273 ? 177.421 152.982 225.140 1.00 57.15 254 ASP A O 1
ATOM 1318 N N . LEU A 1 274 ? 176.806 150.830 225.299 1.00 48.22 255 LEU A N 1
ATOM 1319 C CA . LEU A 1 274 ? 177.067 150.523 223.904 1.00 48.22 255 LEU A CA 1
ATOM 1320 C C . LEU A 1 274 ? 175.761 150.109 223.243 1.00 48.22 255 LEU A C 1
ATOM 1321 O O . LEU A 1 274 ? 174.896 149.494 223.868 1.00 48.22 255 LEU A O 1
ATOM 1326 N N . GLU A 1 275 ? 175.636 150.441 221.961 1.00 38.94 256 GLU A N 1
ATOM 1327 C CA . GLU A 1 275 ? 174.333 150.495 221.318 1.00 38.94 256 GLU A CA 1
ATOM 1328 C C . GLU A 1 275 ? 173.800 149.118 220.917 1.00 38.94 256 GLU A C 1
ATOM 1329 O O . GLU A 1 275 ? 172.656 149.030 220.459 1.00 38.94 256 GLU A O 1
ATOM 1335 N N . ARG A 1 276 ? 174.576 148.051 221.139 1.00 34.49 257 ARG A N 1
ATOM 1336 C CA . ARG A 1 276 ? 174.400 146.636 220.782 1.00 34.49 257 ARG A CA 1
ATOM 1337 C C . ARG A 1 276 ? 174.694 146.397 219.295 1.00 34.49 257 ARG A C 1
ATOM 1338 O O . ARG A 1 276 ? 174.800 145.249 218.876 1.00 34.49 257 ARG A O 1
ATOM 1346 N N . TYR A 1 277 ? 174.923 147.446 218.513 1.00 30.01 258 TYR A N 1
ATOM 1347 C CA . TYR A 1 277 ? 175.557 147.331 217.210 1.00 30.01 258 TYR A CA 1
ATOM 1348 C C . TYR A 1 277 ? 176.612 148.416 217.096 1.00 30.01 258 TYR A C 1
ATOM 1349 O O . TYR A 1 277 ? 176.620 149.373 217.871 1.00 30.01 258 TYR A O 1
ATOM 1358 N N . TYR A 1 278 ? 177.506 148.261 216.128 1.00 28.53 259 TYR A N 1
ATOM 1359 C CA . TYR A 1 278 ? 178.604 149.204 215.998 1.00 28.53 259 TYR A CA 1
ATOM 1360 C C . TYR A 1 278 ? 178.112 150.515 215.398 1.00 28.53 259 TYR A C 1
ATOM 1361 O O . TYR A 1 278 ? 177.826 150.596 214.203 1.00 28.53 259 TYR A O 1
ATOM 1370 N N . GLN A 1 279 ? 177.997 151.536 216.244 1.00 32.43 260 GLN A N 1
ATOM 1371 C CA . GLN A 1 279 ? 177.752 152.906 215.818 1.00 32.43 260 GLN A CA 1
ATOM 1372 C C . GLN A 1 279 ? 179.066 153.592 215.500 1.00 32.43 260 GLN A C 1
ATOM 1373 O O . GLN A 1 279 ? 179.990 153.580 216.318 1.00 32.43 260 GLN A O 1
ATOM 1379 N N . THR A 1 280 ? 179.131 154.227 214.339 1.00 33.59 261 THR A N 1
ATOM 1380 C CA . THR A 1 280 ? 180.307 154.997 213.976 1.00 33.59 261 THR A CA 1
ATOM 1381 C C . THR A 1 280 ? 180.268 156.373 214.640 1.00 33.59 261 THR A C 1
ATOM 1382 O O . THR A 1 280 ? 179.494 156.631 215.566 1.00 33.59 261 THR A O 1
ATOM 1386 N N . GLU A 1 281 ? 181.134 157.272 214.170 1.00 40.32 262 GLU A N 1
ATOM 1387 C CA . GLU A 1 281 ? 181.172 158.614 214.739 1.00 40.32 262 GLU A CA 1
ATOM 1388 C C . GLU A 1 281 ? 179.993 159.444 214.262 1.00 40.32 262 GLU A C 1
ATOM 1389 O O . GLU A 1 281 ? 179.456 160.264 215.013 1.00 40.32 262 GLU A O 1
ATOM 1395 N N . ASN A 1 282 ? 179.589 159.255 213.012 1.00 36.42 263 ASN A N 1
ATOM 1396 C CA . ASN A 1 282 ? 178.391 159.864 212.437 1.00 36.42 263 ASN A CA 1
ATOM 1397 C C . ASN A 1 282 ? 177.525 158.752 211.853 1.00 36.42 263 ASN A C 1
ATOM 1398 O O . ASN A 1 282 ? 177.688 158.364 210.693 1.00 36.42 263 ASN A O 1
ATOM 1403 N N . GLU A 1 283 ? 176.592 158.256 212.669 1.00 34.75 264 GLU A N 1
ATOM 1404 C CA . GLU A 1 283 ? 175.842 157.052 212.332 1.00 34.75 264 GLU A CA 1
ATOM 1405 C C . GLU A 1 283 ? 174.888 157.285 211.167 1.00 34.75 264 GLU A C 1
ATOM 1406 O O . GLU A 1 283 ? 174.615 156.370 210.386 1.00 34.75 264 GLU A O 1
ATOM 1412 N N . ASP A 1 284 ? 174.386 158.505 211.015 1.00 31.85 265 ASP A N 1
ATOM 1413 C CA . ASP A 1 284 ? 173.419 158.755 209.952 1.00 31.85 265 ASP A CA 1
ATOM 1414 C C . ASP A 1 284 ? 174.105 158.951 208.604 1.00 31.85 265 ASP A C 1
ATOM 1415 O O . ASP A 1 284 ? 173.661 158.411 207.588 1.00 31.85 265 ASP A O 1
ATOM 1420 N N . GLU A 1 285 ? 175.202 159.705 208.581 1.00 31.21 266 GLU A N 1
ATOM 1421 C CA . GLU A 1 285 ? 175.812 160.091 207.314 1.00 31.21 266 GLU A CA 1
ATOM 1422 C C . GLU A 1 285 ? 176.624 158.950 206.721 1.00 31.21 266 GLU A C 1
ATOM 1423 O O . GLU A 1 285 ? 176.725 158.824 205.496 1.00 31.21 266 GLU A O 1
ATOM 1429 N N . SER A 1 286 ? 177.229 158.125 207.574 1.00 27.15 267 SER A N 1
ATOM 1430 C CA . SER A 1 286 ? 177.975 156.951 207.126 1.00 27.15 267 SER A CA 1
ATOM 1431 C C . SER A 1 286 ? 177.972 155.926 208.239 1.00 27.15 267 SER A C 1
ATOM 1432 O O . SER A 1 286 ? 178.863 155.918 209.095 1.00 27.15 267 SER A O 1
ATOM 1435 N N . PRO A 1 287 ? 176.988 155.036 208.260 1.00 23.85 268 PRO A N 1
ATOM 1436 C CA . PRO A 1 287 ? 177.014 153.925 209.208 1.00 23.85 268 PRO A CA 1
ATOM 1437 C C . PRO A 1 287 ? 177.942 152.825 208.715 1.00 23.85 268 PRO A C 1
ATOM 1438 O O . PRO A 1 287 ? 178.430 152.842 207.588 1.00 23.85 268 PRO A O 1
ATOM 1442 N N . PHE A 1 288 ? 178.188 151.857 209.592 1.00 18.43 269 PHE A N 1
ATOM 1443 C CA . PHE A 1 288 ? 179.041 150.717 209.264 1.00 18.43 269 PHE A CA 1
ATOM 1444 C C . PHE A 1 288 ? 178.138 149.610 208.733 1.00 18.43 269 PHE A C 1
ATOM 1445 O O . PHE A 1 288 ? 177.522 148.877 209.502 1.00 18.43 269 PHE A O 1
ATOM 1453 N N . ILE A 1 289 ? 178.083 149.477 207.414 1.00 18.66 270 ILE A N 1
ATOM 1454 C CA . ILE A 1 289 ? 177.169 148.573 206.729 1.00 18.66 270 ILE A CA 1
ATOM 1455 C C . ILE A 1 289 ? 177.953 147.340 206.295 1.00 18.66 270 ILE A C 1
ATOM 1456 O O . ILE A 1 289 ? 178.815 147.422 205.417 1.00 18.66 270 ILE A O 1
ATOM 1461 N N . CYS A 1 290 ? 177.664 146.197 206.909 1.00 22.03 271 CYS A N 1
ATOM 1462 C CA . CYS A 1 290 ? 178.353 144.943 206.650 1.00 22.03 271 CYS A CA 1
ATOM 1463 C C . CYS A 1 290 ? 177.660 144.146 205.554 1.00 22.03 271 CYS A C 1
ATOM 1464 O O . CYS A 1 290 ? 176.558 144.474 205.113 1.00 22.03 271 CYS A O 1
ATOM 1467 N N . SER A 1 291 ? 178.314 143.073 205.121 1.00 24.80 272 SER A N 1
ATOM 1468 C CA . SER A 1 291 ? 177.739 142.124 204.179 1.00 24.80 272 SER A CA 1
ATOM 1469 C C . SER A 1 291 ? 177.419 140.833 204.916 1.00 24.80 272 SER A C 1
ATOM 1470 O O . SER A 1 291 ? 178.238 140.344 205.700 1.00 24.80 272 SER A O 1
ATOM 1473 N N . GLN A 1 292 ? 176.233 140.293 204.664 1.00 31.53 273 GLN A N 1
ATOM 1474 C CA . GLN A 1 292 ? 175.833 139.012 205.214 1.00 31.53 273 GLN A CA 1
ATOM 1475 C C . GLN A 1 292 ? 176.653 137.888 204.581 1.00 31.53 273 GLN A C 1
ATOM 1476 O O . GLN A 1 292 ? 177.288 138.085 203.545 1.00 31.53 273 GLN A O 1
ATOM 1482 N N . PRO A 1 293 ? 176.675 136.698 205.194 1.00 36.49 274 PRO A N 1
ATOM 1483 C CA . PRO A 1 293 ? 177.314 135.545 204.532 1.00 36.49 274 PRO A CA 1
ATOM 1484 C C . PRO A 1 293 ? 176.645 135.096 203.237 1.00 36.49 274 PRO A C 1
ATOM 1485 O O . PRO A 1 293 ? 177.267 134.336 202.487 1.00 36.49 274 PRO A O 1
ATOM 1489 N N . ARG A 1 294 ? 175.411 135.524 202.958 1.00 37.67 275 ARG A N 1
ATOM 1490 C CA . ARG A 1 294 ? 174.792 135.238 201.669 1.00 37.67 275 ARG A CA 1
ATOM 1491 C C . ARG A 1 294 ? 175.502 135.959 200.528 1.00 37.67 275 ARG A C 1
ATOM 1492 O O . ARG A 1 294 ? 175.740 135.363 199.473 1.00 37.67 275 ARG A O 1
ATOM 1500 N N . GLU A 1 295 ? 175.837 137.239 200.709 1.00 31.68 276 GLU A N 1
ATOM 1501 C CA . GLU A 1 295 ? 176.354 138.078 199.633 1.00 31.68 276 GLU A CA 1
ATOM 1502 C C . GLU A 1 295 ? 177.870 138.192 199.705 1.00 31.68 276 GLU A C 1
ATOM 1503 O O . GLU A 1 295 ? 178.506 137.696 200.639 1.00 31.68 276 GLU A O 1
ATOM 1509 N N . ASN A 1 296 ? 178.446 138.837 198.687 1.00 29.20 277 ASN A N 1
ATOM 1510 C CA . ASN A 1 296 ? 179.889 139.056 198.664 1.00 29.20 277 ASN A CA 1
ATOM 1511 C C . ASN A 1 296 ? 180.285 140.303 199.447 1.00 29.20 277 ASN A C 1
ATOM 1512 O O . ASN A 1 296 ? 180.983 140.213 200.461 1.00 29.20 277 ASN A O 1
ATOM 1517 N N . GLY A 1 297 ? 179.981 141.465 198.890 1.00 22.05 278 GLY A N 1
ATOM 1518 C CA . GLY A 1 297 ? 180.217 142.721 199.571 1.00 22.05 278 GLY A CA 1
ATOM 1519 C C . GLY A 1 297 ? 181.666 143.132 199.619 1.00 22.05 278 GLY A C 1
ATOM 1520 O O . GLY A 1 297 ? 182.545 142.355 199.284 1.00 22.05 278 GLY A O 1
ATOM 1521 N N . MET A 1 298 ? 181.919 144.353 200.064 1.00 20.97 279 MET A N 1
ATOM 1522 C CA . MET A 1 298 ? 183.282 144.833 200.224 1.00 20.97 279 MET A CA 1
ATOM 1523 C C . MET A 1 298 ? 183.631 145.076 201.691 1.00 20.97 279 MET A C 1
ATOM 1524 O O . MET A 1 298 ? 184.735 145.492 201.998 1.00 20.97 279 MET A O 1
ATOM 1529 N N . ARG A 1 299 ? 182.685 144.843 202.595 1.00 21.03 280 ARG A N 1
ATOM 1530 C CA . ARG A 1 299 ? 182.923 145.042 204.015 1.00 21.03 280 ARG A CA 1
ATOM 1531 C C . ARG A 1 299 ? 182.444 143.856 204.836 1.00 21.03 280 ARG A C 1
ATOM 1532 O O . ARG A 1 299 ? 181.338 143.375 204.644 1.00 21.03 280 ARG A O 1
ATOM 1540 N N . SER A 1 300 ? 183.264 143.414 205.779 1.00 26.71 281 SER A N 1
ATOM 1541 C CA . SER A 1 300 ? 182.925 142.279 206.633 1.00 26.71 281 SER A CA 1
ATOM 1542 C C . SER A 1 300 ? 183.095 142.669 208.093 1.00 26.71 281 SER A C 1
ATOM 1543 O O . SER A 1 300 ? 183.857 143.576 208.401 1.00 26.71 281 SER A O 1
ATOM 1546 N N . CYS A 1 301 ? 182.410 141.993 209.009 1.00 30.31 282 CYS A N 1
ATOM 1547 C CA . CYS A 1 301 ? 182.532 142.431 210.393 1.00 30.31 282 CYS A CA 1
ATOM 1548 C C . CYS A 1 301 ? 183.927 142.223 210.962 1.00 30.31 282 CYS A C 1
ATOM 1549 O O . CYS A 1 301 ? 184.145 142.526 212.137 1.00 30.31 282 CYS A O 1
ATOM 1552 N N . ARG A 1 302 ? 184.869 141.712 210.170 1.00 34.56 283 ARG A N 1
ATOM 1553 C CA . ARG A 1 302 ? 186.250 141.589 210.614 1.00 34.56 283 ARG A CA 1
ATOM 1554 C C . ARG A 1 302 ? 186.923 142.946 210.768 1.00 34.56 283 ARG A C 1
ATOM 1555 O O . ARG A 1 302 ? 187.724 143.137 211.689 1.00 34.56 283 ARG A O 1
ATOM 1563 N N . SER A 1 303 ? 186.613 143.898 209.895 1.00 29.16 284 SER A N 1
ATOM 1564 C CA . SER A 1 303 ? 187.303 145.185 209.905 1.00 29.16 284 SER A CA 1
ATOM 1565 C C . SER A 1 303 ? 186.567 146.229 210.738 1.00 29.16 284 SER A C 1
ATOM 1566 O O . SER A 1 303 ? 186.329 147.348 210.296 1.00 29.16 284 SER A O 1
ATOM 1569 N N . VAL A 1 304 ? 186.223 145.867 211.966 1.00 28.67 285 VAL A N 1
ATOM 1570 C CA . VAL A 1 304 ? 185.738 146.808 212.972 1.00 28.67 285 VAL A CA 1
ATOM 1571 C C . VAL A 1 304 ? 186.926 147.177 213.850 1.00 28.67 285 VAL A C 1
ATOM 1572 O O . VAL A 1 304 ? 187.583 146.272 214.387 1.00 28.67 285 VAL A O 1
ATOM 1576 N N . PRO A 1 305 ? 187.222 148.468 213.939 1.00 31.34 286 PRO A N 1
ATOM 1577 C CA . PRO A 1 305 ? 188.354 148.969 214.721 1.00 31.34 286 PRO A CA 1
ATOM 1578 C C . PRO A 1 305 ? 188.263 148.637 216.195 1.00 31.34 286 PRO A C 1
ATOM 1579 O O . PRO A 1 305 ? 187.177 148.467 216.728 1.00 31.34 286 PRO A O 1
ATOM 1583 N N . THR A 1 306 ? 189.410 148.535 216.848 1.00 37.62 287 THR A N 1
ATOM 1584 C CA . THR A 1 306 ? 189.430 148.262 218.270 1.00 37.62 287 THR A CA 1
ATOM 1585 C C . THR A 1 306 ? 188.877 149.484 218.986 1.00 37.62 287 THR A C 1
ATOM 1586 O O . THR A 1 306 ? 189.147 150.611 218.592 1.00 37.62 287 THR A O 1
ATOM 1590 N N . LEU A 1 307 ? 188.099 149.258 220.034 1.00 42.74 288 LEU A N 1
ATOM 1591 C CA . LEU A 1 307 ? 187.512 150.344 220.800 1.00 42.74 288 LEU A CA 1
ATOM 1592 C C . LEU A 1 307 ? 188.615 151.148 221.473 1.00 42.74 288 LEU A C 1
ATOM 1593 O O . LEU A 1 307 ? 189.588 150.585 221.970 1.00 42.74 288 LEU A O 1
ATOM 1598 N N . ARG A 1 308 ? 188.463 152.468 221.487 1.00 48.48 289 ARG A N 1
ATOM 1599 C CA . ARG A 1 308 ? 189.457 153.347 222.093 1.00 48.48 289 ARG A CA 1
ATOM 1600 C C . ARG A 1 308 ? 189.247 153.489 223.594 1.00 48.48 289 ARG A C 1
ATOM 1601 O O . ARG A 1 308 ? 188.309 154.142 224.042 1.00 48.48 289 ARG A O 1
ATOM 1609 N N . CYS A 1 332 ? 192.028 148.107 229.096 1.00 65.80 313 CYS A N 1
ATOM 1610 C CA . CYS A 1 332 ? 190.688 147.799 229.575 1.00 65.80 313 CYS A CA 1
ATOM 1611 C C . CYS A 1 332 ? 190.022 146.751 228.694 1.00 65.80 313 CYS A C 1
ATOM 1612 O O . CYS A 1 332 ? 190.692 145.882 228.131 1.00 65.80 313 CYS A O 1
ATOM 1615 N N . VAL A 1 333 ? 188.700 146.834 228.581 1.00 56.45 314 VAL A N 1
ATOM 1616 C CA . VAL A 1 333 ? 187.941 145.897 227.761 1.00 56.45 314 VAL A CA 1
ATOM 1617 C C . VAL A 1 333 ? 187.310 146.612 226.577 1.00 56.45 314 VAL A C 1
ATOM 1618 O O . VAL A 1 333 ? 186.602 147.597 226.753 1.00 56.45 314 VAL A O 1
ATOM 1622 N N . ASN A 1 334 ? 187.555 146.113 225.372 1.00 47.93 315 ASN A N 1
ATOM 1623 C CA . ASN A 1 334 ? 186.973 146.726 224.195 1.00 47.93 315 ASN A CA 1
ATOM 1624 C C . ASN A 1 334 ? 185.847 145.840 223.705 1.00 47.93 315 ASN A C 1
ATOM 1625 O O . ASN A 1 334 ? 186.031 144.644 223.514 1.00 47.93 315 ASN A O 1
ATOM 1630 N N . TRP A 1 335 ? 184.670 146.424 223.524 1.00 44.81 316 TRP A N 1
ATOM 1631 C CA . TRP A 1 335 ? 183.518 145.656 223.093 1.00 44.81 316 TRP A CA 1
ATOM 1632 C C . TRP A 1 335 ? 183.340 145.629 221.589 1.00 44.81 316 TRP A C 1
ATOM 1633 O O . TRP A 1 335 ? 182.372 145.065 221.102 1.00 44.81 316 TRP A O 1
ATOM 1644 N N . ASN A 1 336 ? 184.261 146.221 220.842 1.00 36.78 317 ASN A N 1
ATOM 1645 C CA . ASN A 1 336 ? 184.096 146.229 219.400 1.00 36.78 317 ASN A CA 1
ATOM 1646 C C . ASN A 1 336 ? 184.526 144.928 218.741 1.00 36.78 317 ASN A C 1
ATOM 1647 O O . ASN A 1 336 ? 184.186 144.706 217.578 1.00 36.78 317 ASN A O 1
ATOM 1652 N N . GLN A 1 337 ? 185.257 144.060 219.441 1.00 39.03 318 GLN A N 1
ATOM 1653 C CA . GLN A 1 337 ? 185.603 142.772 218.855 1.00 39.03 318 GLN A CA 1
ATOM 1654 C C . GLN A 1 337 ? 184.447 141.791 218.886 1.00 39.03 318 GLN A C 1
ATOM 1655 O O . GLN A 1 337 ? 184.485 140.785 218.174 1.00 39.03 318 GLN A O 1
ATOM 1661 N N . TYR A 1 338 ? 183.429 142.062 219.688 1.00 38.02 319 TYR A N 1
ATOM 1662 C CA . TYR A 1 338 ? 182.305 141.167 219.874 1.00 38.02 319 TYR A CA 1
ATOM 1663 C C . TYR A 1 338 ? 181.156 141.456 218.924 1.00 38.02 319 TYR A C 1
ATOM 1664 O O . TYR A 1 338 ? 180.207 140.671 218.878 1.00 38.02 319 TYR A O 1
ATOM 1673 N N . TYR A 1 339 ? 181.213 142.549 218.170 1.00 32.39 320 TYR A N 1
ATOM 1674 C CA . TYR A 1 339 ? 180.240 142.791 217.112 1.00 32.39 320 TYR A CA 1
ATOM 1675 C C . TYR A 1 339 ? 180.636 141.913 215.940 1.00 32.39 320 TYR A C 1
ATOM 1676 O O . TYR A 1 339 ? 181.557 142.239 215.193 1.00 32.39 320 TYR A O 1
ATOM 1685 N N . THR A 1 340 ? 179.944 140.793 215.771 1.00 32.23 321 THR A N 1
ATOM 1686 C CA . THR A 1 340 ? 180.311 139.818 214.760 1.00 32.23 321 THR A CA 1
ATOM 1687 C C . THR A 1 340 ? 179.134 139.279 213.966 1.00 32.23 321 THR A C 1
ATOM 1688 O O . THR A 1 340 ? 179.349 138.601 212.958 1.00 32.23 321 THR A O 1
ATOM 1692 N N . ASN A 1 341 ? 177.913 139.557 214.386 1.00 31.64 322 ASN A N 1
ATOM 1693 C CA . ASN A 1 341 ? 176.701 139.027 213.779 1.00 31.64 322 ASN A CA 1
ATOM 1694 C C . ASN A 1 341 ? 176.154 140.081 212.827 1.00 31.64 322 ASN A C 1
ATOM 1695 O O . ASN A 1 341 ? 175.581 141.079 213.269 1.00 31.64 322 ASN A O 1
ATOM 1700 N N . CYS A 1 342 ? 176.315 139.869 211.528 1.00 27.51 323 CYS A N 1
ATOM 1701 C CA . CYS A 1 342 ? 175.788 140.818 210.555 1.00 27.51 323 CYS A CA 1
ATOM 1702 C C . CYS A 1 342 ? 174.308 140.521 210.370 1.00 27.51 323 CYS A C 1
ATOM 1703 O O . CYS A 1 342 ? 173.941 139.427 209.938 1.00 27.51 323 CYS A O 1
ATOM 1706 N N . SER A 1 343 ? 173.454 141.475 210.727 1.00 25.50 324 SER A N 1
ATOM 1707 C CA . SER A 1 343 ? 172.014 141.270 210.751 1.00 25.50 324 SER A CA 1
ATOM 1708 C C . SER A 1 343 ? 171.312 142.587 210.470 1.00 25.50 324 SER A C 1
ATOM 1709 O O . SER A 1 343 ? 171.834 143.655 210.783 1.00 25.50 324 SER A O 1
ATOM 1712 N N . ALA A 1 344 ? 170.115 142.498 209.893 1.00 22.97 325 ALA A N 1
ATOM 1713 C CA . ALA A 1 344 ? 169.385 143.684 209.463 1.00 22.97 325 ALA A CA 1
ATOM 1714 C C . ALA A 1 344 ? 168.836 144.443 210.658 1.00 22.97 325 ALA A C 1
ATOM 1715 O O . ALA A 1 344 ? 168.124 143.882 211.492 1.00 22.97 325 ALA A O 1
ATOM 1717 N N . GLY A 1 345 ? 169.153 145.723 210.732 1.00 25.65 326 GLY A N 1
ATOM 1718 C CA . GLY A 1 345 ? 168.702 146.579 211.807 1.00 25.65 326 GLY A CA 1
ATOM 1719 C C . GLY A 1 345 ? 167.393 147.259 211.487 1.00 25.65 326 GLY A C 1
ATOM 1720 O O . GLY A 1 345 ? 166.610 146.794 210.656 1.00 25.65 326 GLY A O 1
ATOM 1721 N N . GLU A 1 346 ? 167.159 148.397 212.136 1.00 26.61 327 GLU A N 1
ATOM 1722 C CA . GLU A 1 346 ? 165.863 149.048 212.069 1.00 26.61 327 GLU A CA 1
ATOM 1723 C C . GLU A 1 346 ? 165.812 150.276 211.177 1.00 26.61 327 GLU A C 1
ATOM 1724 O O . GLU A 1 346 ? 164.720 150.653 210.750 1.00 26.61 327 GLU A O 1
ATOM 1730 N N . HIS A 1 347 ? 166.942 150.896 210.869 1.00 24.64 328 HIS A N 1
ATOM 1731 C CA . HIS A 1 347 ? 166.921 152.133 210.110 1.00 24.64 328 HIS A CA 1
ATOM 1732 C C . HIS A 1 347 ? 168.061 152.167 209.106 1.00 24.64 328 HIS A C 1
ATOM 1733 O O . HIS A 1 347 ? 169.152 151.658 209.355 1.00 24.64 328 HIS A O 1
ATOM 1740 N N . ASN A 1 348 ? 167.773 152.763 207.970 1.00 20.06 329 ASN A N 1
ATOM 1741 C CA . ASN A 1 348 ? 168.531 153.004 206.758 1.00 20.06 329 ASN A CA 1
ATOM 1742 C C . ASN A 1 348 ? 169.357 154.276 206.901 1.00 20.06 329 ASN A C 1
ATOM 1743 O O . ASN A 1 348 ? 169.077 155.097 207.773 1.00 20.06 329 ASN A O 1
ATOM 1748 N N . PRO A 1 349 ? 170.401 154.475 206.086 1.00 19.74 330 PRO A N 1
ATOM 1749 C CA . PRO A 1 349 ? 171.229 155.675 206.239 1.00 19.74 330 PRO A CA 1
ATOM 1750 C C . PRO A 1 349 ? 170.522 156.943 205.794 1.00 19.74 330 PRO A C 1
ATOM 1751 O O . PRO A 1 349 ? 169.473 156.923 205.152 1.00 19.74 330 PRO A O 1
ATOM 1755 N N . PHE A 1 350 ? 171.162 158.060 206.148 1.00 20.93 331 PHE A N 1
ATOM 1756 C CA . PHE A 1 350 ? 170.697 159.426 205.889 1.00 20.93 331 PHE A CA 1
ATOM 1757 C C . PHE A 1 350 ? 169.300 159.667 206.444 1.00 20.93 331 PHE A C 1
ATOM 1758 O O . PHE A 1 350 ? 168.431 160.228 205.774 1.00 20.93 331 PHE A O 1
ATOM 1766 N N . LYS A 1 351 ? 169.105 159.232 207.692 1.00 21.80 332 LYS A N 1
ATOM 1767 C CA . LYS A 1 351 ? 167.849 159.339 208.438 1.00 21.80 332 LYS A CA 1
ATOM 1768 C C . LYS A 1 351 ? 166.689 158.644 207.736 1.00 21.80 332 LYS A C 1
ATOM 1769 O O . LYS A 1 351 ? 165.536 159.050 207.879 1.00 21.80 332 LYS A O 1
ATOM 1775 N N . GLY A 1 352 ? 166.982 157.589 206.987 1.00 19.25 333 GLY A N 1
ATOM 1776 C CA . GLY A 1 352 ? 165.963 156.751 206.401 1.00 19.25 333 GLY A CA 1
ATOM 1777 C C . GLY A 1 352 ? 165.577 157.073 204.983 1.00 19.25 333 GLY A C 1
ATOM 1778 O O . GLY A 1 352 ? 164.594 156.515 204.492 1.00 19.25 333 GLY A O 1
ATOM 1779 N N . ALA A 1 353 ? 166.321 157.932 204.298 1.00 17.97 334 ALA A N 1
ATOM 1780 C CA . ALA A 1 353 ? 165.891 158.427 203.003 1.00 17.97 334 ALA A CA 1
ATOM 1781 C C . ALA A 1 353 ? 166.526 157.716 201.822 1.00 17.97 334 ALA A C 1
ATOM 1782 O O . ALA A 1 353 ? 166.033 157.866 200.702 1.00 17.97 334 ALA A O 1
ATOM 1784 N N . ILE A 1 354 ? 167.597 156.962 202.030 1.00 18.65 335 ILE A N 1
ATOM 1785 C CA . ILE A 1 354 ? 168.275 156.242 200.960 1.00 18.65 335 ILE A CA 1
ATOM 1786 C C . ILE A 1 354 ? 168.137 154.758 201.259 1.00 18.65 335 ILE A C 1
ATOM 1787 O O . ILE A 1 354 ? 168.862 154.217 202.099 1.00 18.65 335 ILE A O 1
ATOM 1792 N N . ASN A 1 355 ? 167.209 154.100 200.576 1.00 18.38 336 ASN A N 1
ATOM 1793 C CA . ASN A 1 355 ? 167.082 152.652 200.633 1.00 18.38 336 ASN A CA 1
ATOM 1794 C C . ASN A 1 355 ? 166.329 152.171 199.407 1.00 18.38 336 ASN A C 1
ATOM 1795 O O . ASN A 1 355 ? 165.825 152.960 198.610 1.00 18.38 336 ASN A O 1
ATOM 1800 N N . PHE A 1 356 ? 166.261 150.855 199.273 1.00 17.97 337 PHE A N 1
ATOM 1801 C CA . PHE A 1 356 ? 165.657 150.206 198.123 1.00 17.97 337 PHE A CA 1
ATOM 1802 C C . PHE A 1 356 ? 164.536 149.268 198.538 1.00 17.97 337 PHE A C 1
ATOM 1803 O O . PHE A 1 356 ? 164.321 148.240 197.906 1.00 17.97 337 PHE A O 1
ATOM 1811 N N . ASP A 1 357 ? 163.817 149.604 199.603 1.00 18.07 338 ASP A N 1
ATOM 1812 C CA . ASP A 1 357 ? 162.786 148.714 200.106 1.00 18.07 338 ASP A CA 1
ATOM 1813 C C . ASP A 1 357 ? 161.503 148.807 199.309 1.00 18.07 338 ASP A C 1
ATOM 1814 O O . ASP A 1 357 ? 160.704 147.878 199.354 1.00 18.07 338 ASP A O 1
ATOM 1819 N N . ASN A 1 358 ? 161.277 149.907 198.606 1.00 20.57 339 ASN A N 1
ATOM 1820 C CA . ASN A 1 358 ? 160.053 150.129 197.861 1.00 20.57 339 ASN A CA 1
ATOM 1821 C C . ASN A 1 358 ? 160.407 150.614 196.471 1.00 20.57 339 ASN A C 1
ATOM 1822 O O . ASN A 1 358 ? 161.559 150.922 196.177 1.00 20.57 339 ASN A O 1
ATOM 1827 N N . ILE A 1 359 ? 159.396 150.713 195.612 1.00 18.54 340 ILE A N 1
ATOM 1828 C CA . ILE A 1 359 ? 159.610 151.400 194.349 1.00 18.54 340 ILE A CA 1
ATOM 1829 C C . ILE A 1 359 ? 159.487 152.906 194.542 1.00 18.54 340 ILE A C 1
ATOM 1830 O O . ILE A 1 359 ? 159.906 153.678 193.674 1.00 18.54 340 ILE A O 1
ATOM 1835 N N . GLY A 1 360 ? 158.967 153.348 195.686 1.00 19.49 341 GLY A N 1
ATOM 1836 C CA . GLY A 1 360 ? 158.975 154.767 195.989 1.00 19.49 341 GLY A CA 1
ATOM 1837 C C . GLY A 1 360 ? 160.358 155.266 196.348 1.00 19.49 341 GLY A C 1
ATOM 1838 O O . GLY A 1 360 ? 160.856 156.219 195.750 1.00 19.49 341 GLY A O 1
ATOM 1839 N N . TYR A 1 361 ? 160.998 154.625 197.324 1.00 16.56 342 TYR A N 1
ATOM 1840 C CA . TYR A 1 361 ? 162.341 155.016 197.727 1.00 16.56 342 TYR A CA 1
ATOM 1841 C C . TYR A 1 361 ? 163.395 154.734 196.673 1.00 16.56 342 TYR A C 1
ATOM 1842 O O . TYR A 1 361 ? 164.445 155.377 196.687 1.00 16.56 342 TYR A O 1
ATOM 1851 N N . ALA A 1 362 ? 163.157 153.770 195.790 1.00 19.60 343 ALA A N 1
ATOM 1852 C CA . ALA A 1 362 ? 164.100 153.510 194.718 1.00 19.60 343 ALA A CA 1
ATOM 1853 C C . ALA A 1 362 ? 164.136 154.652 193.721 1.00 19.60 343 ALA A C 1
ATOM 1854 O O . ALA A 1 362 ? 165.196 154.956 193.182 1.00 19.60 343 ALA A O 1
ATOM 1856 N N . TRP A 1 363 ? 163.005 155.308 193.476 1.00 20.98 344 TRP A N 1
ATOM 1857 C CA . TRP A 1 363 ? 163.003 156.422 192.543 1.00 20.98 344 TRP A CA 1
ATOM 1858 C C . TRP A 1 363 ? 163.627 157.676 193.130 1.00 20.98 344 TRP A C 1
ATOM 1859 O O . TRP A 1 363 ? 164.078 158.528 192.369 1.00 20.98 344 TRP A O 1
ATOM 1870 N N . ILE A 1 364 ? 163.670 157.808 194.455 1.00 21.07 345 ILE A N 1
ATOM 1871 C CA . ILE A 1 364 ? 164.375 158.925 195.072 1.00 21.07 345 ILE A CA 1
ATOM 1872 C C . ILE A 1 364 ? 165.881 158.723 194.971 1.00 21.07 345 ILE A C 1
ATOM 1873 O O . ILE A 1 364 ? 166.637 159.679 194.769 1.00 21.07 345 ILE A O 1
ATOM 1878 N N . ALA A 1 365 ? 166.341 157.476 195.065 1.00 32.81 346 ALA A N 1
ATOM 1879 C CA . ALA A 1 365 ? 167.760 157.199 194.887 1.00 32.81 346 ALA A CA 1
ATOM 1880 C C . ALA A 1 365 ? 168.186 157.349 193.430 1.00 32.81 346 ALA A C 1
ATOM 1881 O O . ALA A 1 365 ? 169.275 157.856 193.155 1.00 32.81 346 ALA A O 1
ATOM 1883 N N . ILE A 1 366 ? 167.338 156.949 192.483 1.00 17.22 347 ILE A N 1
ATOM 1884 C CA . ILE A 1 366 ? 167.698 157.038 191.071 1.00 17.22 347 ILE A CA 1
ATOM 1885 C C . ILE A 1 366 ? 167.664 158.486 190.595 1.00 17.22 347 ILE A C 1
ATOM 1886 O O . ILE A 1 366 ? 168.506 158.908 189.797 1.00 17.22 347 ILE A O 1
ATOM 1891 N N . PHE A 1 367 ? 166.709 159.277 191.088 1.00 17.67 348 PHE A N 1
ATOM 1892 C CA . PHE A 1 367 ? 166.639 160.694 190.737 1.00 17.67 348 PHE A CA 1
ATOM 1893 C C . PHE A 1 367 ? 167.850 161.470 191.245 1.00 17.67 348 PHE A C 1
ATOM 1894 O O . PHE A 1 367 ? 168.243 162.474 190.646 1.00 17.67 348 PHE A O 1
ATOM 1902 N N . GLN A 1 368 ? 168.437 161.029 192.343 1.00 18.74 349 GLN A N 1
ATOM 1903 C CA . GLN A 1 368 ? 169.685 161.582 192.833 1.00 18.74 349 GLN A CA 1
ATOM 1904 C C . GLN A 1 368 ? 170.896 161.111 192.024 1.00 18.74 349 GLN A C 1
ATOM 1905 O O . GLN A 1 368 ? 171.912 161.800 191.994 1.00 18.74 349 GLN A O 1
ATOM 1911 N N . VAL A 1 369 ? 170.793 159.984 191.324 1.00 32.81 350 VAL A N 1
ATOM 1912 C CA . VAL A 1 369 ? 171.834 159.578 190.383 1.00 32.81 350 VAL A CA 1
ATOM 1913 C C . VAL A 1 369 ? 171.695 160.330 189.055 1.00 32.81 350 VAL A C 1
ATOM 1914 O O . VAL A 1 369 ? 172.701 160.640 188.410 1.00 32.81 350 VAL A O 1
ATOM 1918 N N . ILE A 1 370 ? 170.470 160.665 188.644 1.00 21.83 351 ILE A N 1
ATOM 1919 C CA . ILE A 1 370 ? 170.258 161.420 187.408 1.00 21.83 351 ILE A CA 1
ATOM 1920 C C . ILE A 1 370 ? 170.822 162.837 187.525 1.00 21.83 351 ILE A C 1
ATOM 1921 O O . ILE A 1 370 ? 171.411 163.365 186.578 1.00 21.83 351 ILE A O 1
ATOM 1926 N N . THR A 1 371 ? 170.684 163.462 188.684 1.00 18.55 352 THR A N 1
ATOM 1927 C CA . THR A 1 371 ? 171.206 164.809 188.847 1.00 18.55 352 THR A CA 1
ATOM 1928 C C . THR A 1 371 ? 172.699 164.845 189.147 1.00 18.55 352 THR A C 1
ATOM 1929 O O . THR A 1 371 ? 173.254 165.944 189.235 1.00 18.55 352 THR A O 1
ATOM 1933 N N . LEU A 1 372 ? 173.309 163.676 189.300 1.00 16.31 353 LEU A N 1
ATOM 1934 C CA . LEU A 1 372 ? 174.739 163.535 189.537 1.00 16.31 353 LEU A CA 1
ATOM 1935 C C . LEU A 1 372 ? 175.201 164.189 190.820 1.00 16.31 353 LEU A C 1
ATOM 1936 O O . LEU A 1 372 ? 176.341 164.616 190.924 1.00 16.31 353 LEU A O 1
ATOM 1941 N N . GLU A 1 373 ? 174.315 164.280 191.796 1.00 16.94 354 GLU A N 1
ATOM 1942 C CA . GLU A 1 373 ? 174.697 164.869 193.059 1.00 16.94 354 GLU A CA 1
ATOM 1943 C C . GLU A 1 373 ? 174.575 163.797 194.101 1.00 16.94 354 GLU A C 1
ATOM 1944 O O . GLU A 1 373 ? 173.485 163.326 194.380 1.00 16.94 354 GLU A O 1
ATOM 1950 N N . GLY A 1 374 ? 175.699 163.432 194.694 1.00 17.18 355 GLY A N 1
ATOM 1951 C CA . GLY A 1 374 ? 175.714 162.419 195.722 1.00 17.18 355 GLY A CA 1
ATOM 1952 C C . GLY A 1 374 ? 175.466 160.992 195.286 1.00 17.18 355 GLY A C 1
ATOM 1953 O O . GLY A 1 374 ? 175.146 160.173 196.131 1.00 17.18 355 GLY A O 1
ATOM 1954 N N . TRP A 1 375 ? 175.589 160.671 194.000 1.00 16.50 356 TRP A N 1
ATOM 1955 C CA . TRP A 1 375 ? 175.370 159.292 193.581 1.00 16.50 356 TRP A CA 1
ATOM 1956 C C . TRP A 1 375 ? 176.466 158.375 194.077 1.00 16.50 356 TRP A C 1
ATOM 1957 O O . TRP A 1 375 ? 176.294 157.156 194.092 1.00 16.50 356 TRP A O 1
ATOM 1968 N N . VAL A 1 376 ? 177.580 158.958 194.486 1.00 17.44 357 VAL A N 1
ATOM 1969 C CA . VAL A 1 376 ? 178.759 158.223 194.888 1.00 17.44 357 VAL A CA 1
ATOM 1970 C C . VAL A 1 376 ? 178.605 157.653 196.282 1.00 17.44 357 VAL A C 1
ATOM 1971 O O . VAL A 1 376 ? 179.051 156.538 196.546 1.00 17.44 357 VAL A O 1
ATOM 1975 N N . ASP A 1 377 ? 177.910 158.355 197.172 1.00 22.02 358 ASP A N 1
ATOM 1976 C CA . ASP A 1 377 ? 177.645 157.804 198.495 1.00 22.02 358 ASP A CA 1
ATOM 1977 C C . ASP A 1 377 ? 176.626 156.681 198.441 1.00 22.02 358 ASP A C 1
ATOM 1978 O O . ASP A 1 377 ? 176.609 155.827 199.327 1.00 22.02 358 ASP A O 1
ATOM 1983 N N . ILE A 1 378 ? 175.769 156.673 197.420 1.00 20.91 359 ILE A N 1
ATOM 1984 C CA . ILE A 1 378 ? 174.799 155.598 197.252 1.00 20.91 359 ILE A CA 1
ATOM 1985 C C . ILE A 1 378 ? 175.483 154.347 196.724 1.00 20.91 359 ILE A C 1
ATOM 1986 O O . ILE A 1 378 ? 175.176 153.233 197.154 1.00 20.91 359 ILE A O 1
ATOM 1991 N N . MET A 1 379 ? 176.426 154.509 195.793 1.00 32.81 360 MET A N 1
ATOM 1992 C CA . MET A 1 379 ? 177.137 153.362 195.244 1.00 32.81 360 MET A CA 1
ATOM 1993 C C . MET A 1 379 ? 178.045 152.728 196.286 1.00 32.81 360 MET A C 1
ATOM 1994 O O . MET A 1 379 ? 178.221 151.507 196.306 1.00 32.81 360 MET A O 1
ATOM 1999 N N . TYR A 1 380 ? 178.596 153.532 197.186 1.00 14.73 361 TYR A N 1
ATOM 2000 C CA . TYR A 1 380 ? 179.541 152.994 198.151 1.00 14.73 361 TYR A CA 1
ATOM 2001 C C . TYR A 1 380 ? 178.839 152.237 199.259 1.00 14.73 361 TYR A C 1
ATOM 2002 O O . TYR A 1 380 ? 179.444 151.355 199.866 1.00 14.73 361 TYR A O 1
ATOM 2011 N N . PHE A 1 381 ? 177.581 152.576 199.549 1.00 18.91 362 PHE A N 1
ATOM 2012 C CA . PHE A 1 381 ? 176.773 151.752 200.439 1.00 18.91 362 PHE A CA 1
ATOM 2013 C C . PHE A 1 381 ? 176.511 150.397 199.809 1.00 18.91 362 PHE A C 1
ATOM 2014 O O . PHE A 1 381 ? 176.572 149.363 200.478 1.00 18.91 362 PHE A O 1
ATOM 2022 N N . VAL A 1 382 ? 176.216 150.395 198.511 1.00 16.89 363 VAL A N 1
ATOM 2023 C CA . VAL A 1 382 ? 175.855 149.178 197.795 1.00 16.89 363 VAL A CA 1
ATOM 2024 C C . VAL A 1 382 ? 177.083 148.296 197.571 1.00 16.89 363 VAL A C 1
ATOM 2025 O O . VAL A 1 382 ? 176.997 147.064 197.624 1.00 16.89 363 VAL A O 1
ATOM 2029 N N . MET A 1 383 ? 178.251 148.910 197.358 1.00 17.93 364 MET A N 1
ATOM 2030 C CA . MET A 1 383 ? 179.490 148.142 197.242 1.00 17.93 364 MET A CA 1
ATOM 2031 C C . MET A 1 383 ? 179.847 147.441 198.545 1.00 17.93 364 MET A C 1
ATOM 2032 O O . MET A 1 383 ? 180.323 146.305 198.528 1.00 17.93 364 MET A O 1
ATOM 2037 N N . ASP A 1 384 ? 179.603 148.091 199.681 1.00 20.09 365 ASP A N 1
ATOM 2038 C CA . ASP A 1 384 ? 179.950 147.507 200.972 1.00 20.09 365 ASP A CA 1
ATOM 2039 C C . ASP A 1 384 ? 179.055 146.324 201.317 1.00 20.09 365 ASP A C 1
ATOM 2040 O O . ASP A 1 384 ? 179.488 145.386 201.988 1.00 20.09 365 ASP A O 1
ATOM 2045 N N . ALA A 1 385 ? 177.805 146.347 200.879 1.00 18.72 366 ALA A N 1
ATOM 2046 C CA . ALA A 1 385 ? 176.835 145.389 201.381 1.00 18.72 366 ALA A CA 1
ATOM 2047 C C . ALA A 1 385 ? 176.470 144.299 200.390 1.00 18.72 366 ALA A C 1
ATOM 2048 O O . ALA A 1 385 ? 175.975 143.255 200.815 1.00 18.72 366 ALA A O 1
ATOM 2050 N N . HIS A 1 386 ? 176.653 144.511 199.091 1.00 18.31 367 HIS A N 1
ATOM 2051 C CA . HIS A 1 386 ? 176.194 143.495 198.158 1.00 18.31 367 HIS A CA 1
ATOM 2052 C C . HIS A 1 386 ? 177.327 142.863 197.362 1.00 18.31 367 HIS A C 1
ATOM 2053 O O . HIS A 1 386 ? 177.558 141.657 197.489 1.00 18.31 367 HIS A O 1
ATOM 2060 N N . SER A 1 387 ? 178.061 143.659 196.586 1.00 19.46 368 SER A N 1
ATOM 2061 C CA . SER A 1 387 ? 179.222 143.193 195.836 1.00 19.46 368 SER A CA 1
ATOM 2062 C C . SER A 1 387 ? 179.962 144.403 195.302 1.00 19.46 368 SER A C 1
ATOM 2063 O O . SER A 1 387 ? 179.406 145.494 195.210 1.00 19.46 368 SER A O 1
ATOM 2066 N N . PHE A 1 388 ? 181.223 144.191 194.934 1.00 20.81 369 PHE A N 1
ATOM 2067 C CA . PHE A 1 388 ? 181.974 145.200 194.200 1.00 20.81 369 PHE A CA 1
ATOM 2068 C C . PHE A 1 388 ? 181.404 145.470 192.819 1.00 20.81 369 PHE A C 1
ATOM 2069 O O . PHE A 1 388 ? 181.439 146.616 192.370 1.00 20.81 369 PHE A O 1
ATOM 2077 N N . TYR A 1 389 ? 180.857 144.472 192.141 1.00 19.98 370 TYR A N 1
ATOM 2078 C CA . TYR A 1 389 ? 180.510 144.615 190.735 1.00 19.98 370 TYR A CA 1
ATOM 2079 C C . TYR A 1 389 ? 179.218 145.367 190.494 1.00 19.98 370 TYR A C 1
ATOM 2080 O O . TYR A 1 389 ? 178.775 145.433 189.349 1.00 19.98 370 TYR A O 1
ATOM 2089 N N . ASN A 1 390 ? 178.700 145.988 191.544 1.00 18.68 371 ASN A N 1
ATOM 2090 C CA . ASN A 1 390 ? 177.500 146.806 191.467 1.00 18.68 371 ASN A CA 1
ATOM 2091 C C . ASN A 1 390 ? 177.764 148.134 190.763 1.00 18.68 371 ASN A C 1
ATOM 2092 O O . ASN A 1 390 ? 176.837 148.868 190.472 1.00 18.68 371 ASN A O 1
ATOM 2097 N N . PHE A 1 391 ? 179.034 148.441 190.503 1.00 19.51 372 PHE A N 1
ATOM 2098 C CA . PHE A 1 391 ? 179.445 149.659 189.806 1.00 19.51 372 PHE A CA 1
ATOM 2099 C C . PHE A 1 391 ? 178.911 149.735 188.372 1.00 19.51 372 PHE A C 1
ATOM 2100 O O . PHE A 1 391 ? 178.656 150.816 187.873 1.00 19.51 372 PHE A O 1
ATOM 2108 N N . ILE A 1 392 ? 178.734 148.590 187.715 1.00 19.87 373 ILE A N 1
ATOM 2109 C CA . ILE A 1 392 ? 178.206 148.528 186.357 1.00 19.87 373 ILE A CA 1
ATOM 2110 C C . ILE A 1 392 ? 176.813 149.123 186.274 1.00 19.87 373 ILE A C 1
ATOM 2111 O O . ILE A 1 392 ? 176.483 149.768 185.294 1.00 19.87 373 ILE A O 1
ATOM 2116 N N . TYR A 1 393 ? 175.986 148.879 187.281 1.00 13.56 374 TYR A N 1
ATOM 2117 C CA . TYR A 1 393 ? 174.637 149.407 187.309 1.00 13.56 374 TYR A CA 1
ATOM 2118 C C . TYR A 1 393 ? 174.684 150.924 187.302 1.00 13.56 374 TYR A C 1
ATOM 2119 O O . TYR A 1 393 ? 173.951 151.572 186.565 1.00 13.56 374 TYR A O 1
ATOM 2128 N N . PHE A 1 394 ? 175.564 151.486 188.119 1.00 13.95 375 PHE A N 1
ATOM 2129 C CA . PHE A 1 394 ? 175.731 152.931 188.210 1.00 13.95 375 PHE A CA 1
ATOM 2130 C C . PHE A 1 394 ? 176.302 153.621 186.972 1.00 13.95 375 PHE A C 1
ATOM 2131 O O . PHE A 1 394 ? 175.868 154.706 186.621 1.00 13.95 375 PHE A O 1
ATOM 2139 N N . ILE A 1 395 ? 177.281 153.005 186.319 1.00 16.03 376 ILE A N 1
ATOM 2140 C CA . ILE A 1 395 ? 177.868 153.583 185.113 1.00 16.03 376 ILE A CA 1
ATOM 2141 C C . ILE A 1 395 ? 176.824 153.674 184.012 1.00 16.03 376 ILE A C 1
ATOM 2142 O O . ILE A 1 395 ? 176.773 154.645 183.274 1.00 16.03 376 ILE A O 1
ATOM 2147 N N . LEU A 1 396 ? 176.014 152.632 183.892 1.00 18.31 377 LEU A N 1
ATOM 2148 C CA . LEU A 1 396 ? 174.951 152.566 182.899 1.00 18.31 377 LEU A CA 1
ATOM 2149 C C . LEU A 1 396 ? 173.847 153.600 183.074 1.00 18.31 377 LEU A C 1
ATOM 2150 O O . LEU A 1 396 ? 173.340 154.134 182.100 1.00 18.31 377 LEU A O 1
ATOM 2155 N N . LEU A 1 397 ? 173.466 153.856 184.318 1.00 15.55 378 LEU A N 1
ATOM 2156 C CA . LEU A 1 397 ? 172.389 154.784 184.629 1.00 15.55 378 LEU A CA 1
ATOM 2157 C C . LEU A 1 397 ? 172.819 156.228 184.421 1.00 15.55 378 LEU A C 1
ATOM 2158 O O . LEU A 1 397 ? 171.982 157.087 184.140 1.00 15.55 378 LEU A O 1
ATOM 2163 N N . ILE A 1 398 ? 174.112 156.513 184.531 1.00 15.64 379 ILE A N 1
ATOM 2164 C CA . ILE A 1 398 ? 174.611 157.851 184.243 1.00 15.64 379 ILE A CA 1
ATOM 2165 C C . ILE A 1 398 ? 174.740 158.074 182.739 1.00 15.64 379 ILE A C 1
ATOM 2166 O O . ILE A 1 398 ? 174.445 159.161 182.237 1.00 15.64 379 ILE A O 1
ATOM 2171 N N . ILE A 1 399 ? 175.151 157.049 181.993 1.00 15.49 380 ILE A N 1
ATOM 2172 C CA . ILE A 1 399 ? 175.236 157.170 180.540 1.00 15.49 380 ILE A CA 1
ATOM 2173 C C . ILE A 1 399 ? 173.848 157.280 179.925 1.00 15.49 380 ILE A C 1
ATOM 2174 O O . ILE A 1 399 ? 173.562 158.217 179.173 1.00 15.49 380 ILE A O 1
ATOM 2179 N N . VAL A 1 400 ? 172.965 156.336 180.240 1.00 16.64 381 VAL A N 1
ATOM 2180 C CA . VAL A 1 400 ? 171.637 156.327 179.637 1.00 16.64 381 VAL A CA 1
ATOM 2181 C C . VAL A 1 400 ? 170.774 157.434 180.222 1.00 16.64 381 VAL A C 1
ATOM 2182 O O . VAL A 1 400 ? 170.207 158.253 179.494 1.00 16.64 381 VAL A O 1
ATOM 2186 N N . GLY A 1 401 ? 170.671 157.487 181.540 1.00 17.21 382 GLY A N 1
ATOM 2187 C CA . GLY A 1 401 ? 169.761 158.423 182.162 1.00 17.21 382 GLY A CA 1
ATOM 2188 C C . GLY A 1 401 ? 170.293 159.821 182.386 1.00 17.21 382 GLY A C 1
ATOM 2189 O O . GLY A 1 401 ? 169.637 160.796 182.036 1.00 17.21 382 GLY A O 1
ATOM 2190 N N . SER A 1 402 ? 171.458 159.951 183.003 1.00 18.84 383 SER A N 1
ATOM 2191 C CA . SER A 1 402 ? 171.947 161.289 183.292 1.00 18.84 383 SER A CA 1
ATOM 2192 C C . SER A 1 402 ? 172.524 161.994 182.086 1.00 18.84 383 SER A C 1
ATOM 2193 O O . SER A 1 402 ? 172.756 163.201 182.158 1.00 18.84 383 SER A O 1
ATOM 2196 N N . PHE A 1 403 ? 172.790 161.287 180.998 1.00 21.74 384 PHE A N 1
ATOM 2197 C CA . PHE A 1 403 ? 173.392 161.947 179.855 1.00 21.74 384 PHE A CA 1
ATOM 2198 C C . PHE A 1 403 ? 172.544 161.869 178.593 1.00 21.74 384 PHE A C 1
ATOM 2199 O O . PHE A 1 403 ? 172.279 162.907 177.982 1.00 21.74 384 PHE A O 1
ATOM 2207 N N . PHE A 1 404 ? 172.108 160.683 178.163 1.00 23.79 385 PHE A N 1
ATOM 2208 C CA . PHE A 1 404 ? 171.275 160.590 176.970 1.00 23.79 385 PHE A CA 1
ATOM 2209 C C . PHE A 1 404 ? 169.786 160.698 177.265 1.00 23.79 385 PHE A C 1
ATOM 2210 O O . PHE A 1 404 ? 168.973 160.288 176.432 1.00 23.79 385 PHE A O 1
ATOM 2218 N N . MET A 1 405 ? 169.411 161.217 178.406 1.00 24.69 386 MET A N 1
ATOM 2219 C CA . MET A 1 405 ? 168.005 161.493 178.669 1.00 24.69 386 MET A CA 1
ATOM 2220 C C . MET A 1 405 ? 167.791 162.913 179.154 1.00 24.69 386 MET A C 1
ATOM 2221 O O . MET A 1 405 ? 166.783 163.528 178.814 1.00 24.69 386 MET A O 1
ATOM 2226 N N . ILE A 1 406 ? 168.724 163.450 179.937 1.00 23.16 387 ILE A N 1
ATOM 2227 C CA . ILE A 1 406 ? 168.639 164.839 180.364 1.00 23.16 387 ILE A CA 1
ATOM 2228 C C . ILE A 1 406 ? 168.969 165.775 179.213 1.00 23.16 387 ILE A C 1
ATOM 2229 O O . ILE A 1 406 ? 168.268 166.767 178.985 1.00 23.16 387 ILE A O 1
ATOM 2234 N N . ASN A 1 407 ? 170.017 165.470 178.457 1.00 24.70 388 ASN A N 1
ATOM 2235 C CA . ASN A 1 407 ? 170.365 166.273 177.298 1.00 24.70 388 ASN A CA 1
ATOM 2236 C C . ASN A 1 407 ? 169.451 166.018 176.119 1.00 24.70 388 ASN A C 1
ATOM 2237 O O . ASN A 1 407 ? 169.435 166.819 175.185 1.00 24.70 388 ASN A O 1
ATOM 2242 N N . LEU A 1 408 ? 168.692 164.926 176.141 1.00 25.65 389 LEU A N 1
ATOM 2243 C CA . LEU A 1 408 ? 167.670 164.721 175.126 1.00 25.65 389 LEU A CA 1
ATOM 2244 C C . LEU A 1 408 ? 166.486 165.645 175.366 1.00 25.65 389 LEU A C 1
ATOM 2245 O O . LEU A 1 408 ? 165.720 165.936 174.446 1.00 25.65 389 LEU A O 1
ATOM 2250 N N . CYS A 1 409 ? 166.328 166.128 176.594 1.00 24.96 390 CYS A N 1
ATOM 2251 C CA . CYS A 1 409 ? 165.258 167.069 176.885 1.00 24.96 390 CYS A CA 1
ATOM 2252 C C . CYS A 1 409 ? 165.623 168.473 176.414 1.00 24.96 390 CYS A C 1
ATOM 2253 O O . CYS A 1 409 ? 164.740 169.286 176.132 1.00 24.96 390 CYS A O 1
ATOM 2256 N N . LEU A 1 410 ? 166.920 168.769 176.309 1.00 24.72 391 LEU A N 1
ATOM 2257 C CA . LEU A 1 410 ? 167.365 170.045 175.754 1.00 24.72 391 LEU A CA 1
ATOM 2258 C C . LEU A 1 410 ? 167.131 170.105 174.256 1.00 24.72 391 LEU A C 1
ATOM 2259 O O . LEU A 1 410 ? 166.807 171.161 173.712 1.00 24.72 391 LEU A O 1
ATOM 2264 N N . VAL A 1 411 ? 167.346 168.988 173.570 1.00 26.58 392 VAL A N 1
ATOM 2265 C CA . VAL A 1 411 ? 167.325 168.972 172.114 1.00 26.58 392 VAL A CA 1
ATOM 2266 C C . VAL A 1 411 ? 165.898 169.097 171.603 1.00 26.58 392 VAL A C 1
ATOM 2267 O O . VAL A 1 411 ? 165.645 169.722 170.567 1.00 26.58 392 VAL A O 1
ATOM 2271 N N . VAL A 1 412 ? 164.935 168.565 172.354 1.00 26.67 393 VAL A N 1
ATOM 2272 C CA . VAL A 1 412 ? 163.541 168.642 171.933 1.00 26.67 393 VAL A CA 1
ATOM 2273 C C . VAL A 1 412 ? 163.002 170.057 172.104 1.00 26.67 393 VAL A C 1
ATOM 2274 O O . VAL A 1 412 ? 162.335 170.587 171.210 1.00 26.67 393 VAL A O 1
ATOM 2278 N N . ILE A 1 413 ? 163.329 170.713 173.218 1.00 26.24 394 ILE A N 1
ATOM 2279 C CA . ILE A 1 413 ? 162.832 172.062 173.470 1.00 26.24 394 ILE A CA 1
ATOM 2280 C C . ILE A 1 413 ? 163.518 173.071 172.553 1.00 26.24 394 ILE A C 1
ATOM 2281 O O . ILE A 1 413 ? 162.873 173.980 172.025 1.00 26.24 394 ILE A O 1
ATOM 2286 N N . ALA A 1 414 ? 164.819 172.906 172.309 1.00 26.87 395 ALA A N 1
ATOM 2287 C CA . ALA A 1 414 ? 165.546 173.825 171.439 1.00 26.87 395 ALA A CA 1
ATOM 2288 C C . ALA A 1 414 ? 165.204 173.657 169.967 1.00 26.87 395 ALA A C 1
ATOM 2289 O O . ALA A 1 414 ? 165.577 174.517 169.165 1.00 26.87 395 ALA A O 1
ATOM 2291 N N . THR A 1 415 ? 164.536 172.573 169.594 1.00 34.23 396 THR A N 1
ATOM 2292 C CA . THR A 1 415 ? 164.046 172.376 168.240 1.00 34.23 396 THR A CA 1
ATOM 2293 C C . THR A 1 415 ? 162.617 172.870 168.086 1.00 34.23 396 THR A C 1
ATOM 2294 O O . THR A 1 415 ? 162.301 173.556 167.109 1.00 34.23 396 THR A O 1
ATOM 2298 N N . GLN A 1 416 ? 161.748 172.557 169.051 1.00 40.27 397 GLN A N 1
ATOM 2299 C CA . GLN A 1 416 ? 160.340 172.906 168.906 1.00 40.27 397 GLN A CA 1
ATOM 2300 C C . GLN A 1 416 ? 160.098 174.388 169.133 1.00 40.27 397 GLN A C 1
ATOM 2301 O O . GLN A 1 416 ? 159.161 174.951 168.565 1.00 40.27 397 GLN A O 1
ATOM 2307 N N . PHE A 1 417 ? 160.916 175.035 169.964 1.00 39.10 398 PHE A N 1
ATOM 2308 C CA . PHE A 1 417 ? 160.788 176.477 170.145 1.00 39.10 398 PHE A CA 1
ATOM 2309 C C . PHE A 1 417 ? 161.205 177.222 168.889 1.00 39.10 398 PHE A C 1
ATOM 2310 O O . PHE A 1 417 ? 160.637 178.268 168.563 1.00 39.10 398 PHE A O 1
ATOM 2318 N N . SER A 1 418 ? 162.195 176.700 168.169 1.00 44.48 399 SER A N 1
ATOM 2319 C CA . SER A 1 418 ? 162.631 177.347 166.938 1.00 44.48 399 SER A CA 1
ATOM 2320 C C . SER A 1 418 ? 161.611 177.148 165.823 1.00 44.48 399 SER A C 1
ATOM 2321 O O . SER A 1 418 ? 161.589 177.904 164.848 1.00 44.48 399 SER A O 1
ATOM 2324 N N . GLU A 1 419 ? 160.757 176.131 165.947 1.00 53.68 400 GLU A N 1
ATOM 2325 C CA . GLU A 1 419 ? 159.737 175.897 164.929 1.00 53.68 400 GLU A CA 1
ATOM 2326 C C . GLU A 1 419 ? 158.408 176.531 165.327 1.00 53.68 400 GLU A C 1
ATOM 2327 O O . GLU A 1 419 ? 157.575 176.831 164.465 1.00 53.68 400 GLU A O 1
ATOM 2333 N N . THR A 1 420 ? 158.199 176.758 166.627 1.00 56.37 401 THR A N 1
ATOM 2334 C CA . THR A 1 420 ? 156.970 177.398 167.090 1.00 56.37 401 THR A CA 1
ATOM 2335 C C . THR A 1 420 ? 156.952 178.881 166.740 1.00 56.37 401 THR A C 1
ATOM 2336 O O . THR A 1 420 ? 155.919 179.414 166.321 1.00 56.37 401 THR A O 1
ATOM 2340 N N . LYS A 1 421 ? 158.088 179.562 166.881 1.00 60.06 402 LYS A N 1
ATOM 2341 C CA . LYS A 1 421 ? 158.123 180.978 166.537 1.00 60.06 402 LYS A CA 1
ATOM 2342 C C . LYS A 1 421 ? 158.147 181.175 165.026 1.00 60.06 402 LYS A C 1
ATOM 2343 O O . LYS A 1 421 ? 157.595 182.156 164.514 1.00 60.06 402 LYS A O 1
ATOM 2349 N N . GLN A 1 422 ? 158.756 180.244 164.287 1.00 67.52 403 GLN A N 1
ATOM 2350 C CA . GLN A 1 422 ? 158.753 180.368 162.831 1.00 67.52 403 GLN A CA 1
ATOM 2351 C C . GLN A 1 422 ? 157.404 179.982 162.242 1.00 67.52 403 GLN A C 1
ATOM 2352 O O . GLN A 1 422 ? 157.115 180.298 161.083 1.00 67.52 403 GLN A O 1
ATOM 2358 N N . ARG A 1 423 ? 156.575 179.277 163.013 1.00 66.13 404 ARG A N 1
ATOM 2359 C CA . ARG A 1 423 ? 155.168 179.158 162.657 1.00 66.13 404 ARG A CA 1
ATOM 2360 C C . ARG A 1 423 ? 154.480 180.510 162.768 1.00 66.13 404 ARG A C 1
ATOM 2361 O O . ARG A 1 423 ? 153.659 180.876 161.917 1.00 66.13 404 ARG A O 1
ATOM 2369 N N . GLU A 1 424 ? 154.831 181.278 163.794 1.00 69.77 405 GLU A N 1
ATOM 2370 C CA . GLU A 1 424 ? 154.238 182.587 164.023 1.00 69.77 405 GLU A CA 1
ATOM 2371 C C . GLU A 1 424 ? 154.776 183.619 163.030 1.00 69.77 405 GLU A C 1
ATOM 2372 O O . GLU A 1 424 ? 155.876 183.473 162.498 1.00 69.77 405 GLU A O 1
ATOM 2378 N N . ILE A 1 624 ? 197.681 215.051 166.633 1.00 76.92 739 ILE A N 1
ATOM 2379 C CA . ILE A 1 624 ? 198.964 214.450 166.966 1.00 76.92 739 ILE A CA 1
ATOM 2380 C C . ILE A 1 624 ? 198.794 213.668 168.273 1.00 76.92 739 ILE A C 1
ATOM 2381 O O . ILE A 1 624 ? 199.651 212.877 168.666 1.00 76.92 739 ILE A O 1
ATOM 2386 N N . VAL A 1 625 ? 197.656 213.874 168.939 1.00 80.27 740 VAL A N 1
ATOM 2387 C CA . VAL A 1 625 ? 197.326 213.047 170.096 1.00 80.27 740 VAL A CA 1
ATOM 2388 C C . VAL A 1 625 ? 196.691 211.740 169.643 1.00 80.27 740 VAL A C 1
ATOM 2389 O O . VAL A 1 625 ? 196.579 210.784 170.419 1.00 80.27 740 VAL A O 1
ATOM 2393 N N . ASP A 1 626 ? 196.256 211.679 168.383 1.00 82.83 741 ASP A N 1
ATOM 2394 C CA . ASP A 1 626 ? 195.784 210.446 167.765 1.00 82.83 741 ASP A CA 1
ATOM 2395 C C . ASP A 1 626 ? 196.749 209.932 166.703 1.00 82.83 741 ASP A C 1
ATOM 2396 O O . ASP A 1 626 ? 196.318 209.395 165.678 1.00 82.83 741 ASP A O 1
ATOM 2401 N N . SER A 1 627 ? 198.053 210.082 166.930 1.00 79.87 742 SER A N 1
ATOM 2402 C CA . SER A 1 627 ? 199.039 209.676 165.935 1.00 79.87 742 SER A CA 1
ATOM 2403 C C . SER A 1 627 ? 199.418 208.208 166.048 1.00 79.87 742 SER A C 1
ATOM 2404 O O . SER A 1 627 ? 200.443 207.816 165.485 1.00 79.87 742 SER A O 1
ATOM 2407 N N . LYS A 1 628 ? 198.671 207.436 166.850 1.00 76.90 743 LYS A N 1
ATOM 2408 C CA . LYS A 1 628 ? 198.724 205.998 167.151 1.00 76.90 743 LYS A CA 1
ATOM 2409 C C . LYS A 1 628 ? 199.948 205.615 167.980 1.00 76.90 743 LYS A C 1
ATOM 2410 O O . LYS A 1 628 ? 200.038 204.483 168.462 1.00 76.90 743 LYS A O 1
ATOM 2416 N N . TYR A 1 629 ? 200.876 206.549 168.183 1.00 79.61 744 TYR A N 1
ATOM 2417 C CA . TYR A 1 629 ? 201.983 206.313 169.101 1.00 79.61 744 TYR A CA 1
ATOM 2418 C C . TYR A 1 629 ? 201.619 206.793 170.499 1.00 79.61 744 TYR A C 1
ATOM 2419 O O . TYR A 1 629 ? 202.090 206.240 171.498 1.00 79.61 744 TYR A O 1
ATOM 2428 N N . PHE A 1 630 ? 200.776 207.826 170.579 1.00 76.29 745 PHE A N 1
ATOM 2429 C CA . PHE A 1 630 ? 200.142 208.184 171.841 1.00 76.29 745 PHE A CA 1
ATOM 2430 C C . PHE A 1 630 ? 199.015 207.215 172.165 1.00 76.29 745 PHE A C 1
ATOM 2431 O O . PHE A 1 630 ? 198.723 206.959 173.337 1.00 76.29 745 PHE A O 1
ATOM 2439 N N . GLY A 1 631 ? 198.367 206.667 171.136 1.00 72.36 746 GLY A N 1
ATOM 2440 C CA . GLY A 1 631 ? 197.306 205.702 171.370 1.00 72.36 746 GLY A CA 1
ATOM 2441 C C . GLY A 1 631 ? 197.824 204.345 171.811 1.00 72.36 746 GLY A C 1
ATOM 2442 O O . GLY A 1 631 ? 197.166 203.638 172.575 1.00 72.36 746 GLY A O 1
ATOM 2443 N N . ARG A 1 632 ? 199.002 203.954 171.321 1.00 72.15 747 ARG A N 1
ATOM 2444 C CA . ARG A 1 632 ? 199.626 202.724 171.797 1.00 72.15 747 ARG A CA 1
ATOM 2445 C C . ARG A 1 632 ? 200.311 202.958 173.138 1.00 72.15 747 ARG A C 1
ATOM 2446 O O . ARG A 1 632 ? 200.544 202.016 173.904 1.00 72.15 747 ARG A O 1
ATOM 2454 N N . GLY A 1 633 ? 200.611 204.219 173.449 1.00 69.60 748 GLY A N 1
ATOM 2455 C CA . GLY A 1 633 ? 201.241 204.529 174.720 1.00 69.60 748 GLY A CA 1
ATOM 2456 C C . GLY A 1 633 ? 200.300 204.369 175.896 1.00 69.60 748 GLY A C 1
ATOM 2457 O O . GLY A 1 633 ? 200.718 203.985 176.989 1.00 69.60 748 GLY A O 1
ATOM 2458 N N . ILE A 1 634 ? 199.015 204.656 175.690 1.00 68.39 749 ILE A N 1
ATOM 2459 C CA . ILE A 1 634 ? 198.057 204.523 176.780 1.00 68.39 749 ILE A CA 1
ATOM 2460 C C . ILE A 1 634 ? 197.603 203.070 176.911 1.00 68.39 749 ILE A C 1
ATOM 2461 O O . ILE A 1 634 ? 197.218 202.626 177.998 1.00 68.39 749 ILE A O 1
ATOM 2466 N N . MET A 1 635 ? 197.695 202.294 175.824 1.00 68.83 750 MET A N 1
ATOM 2467 C CA . MET A 1 635 ? 197.214 200.913 175.849 1.00 68.83 750 MET A CA 1
ATOM 2468 C C . MET A 1 635 ? 198.096 200.033 176.724 1.00 68.83 750 MET A C 1
ATOM 2469 O O . MET A 1 635 ? 197.605 199.102 177.372 1.00 68.83 750 MET A O 1
ATOM 2474 N N . ILE A 1 636 ? 199.400 200.313 176.769 1.00 65.30 751 ILE A N 1
ATOM 2475 C CA . ILE A 1 636 ? 200.258 199.611 177.719 1.00 65.30 751 ILE A CA 1
ATOM 2476 C C . ILE A 1 636 ? 200.133 200.230 179.103 1.00 65.30 751 ILE A C 1
ATOM 2477 O O . ILE A 1 636 ? 200.354 199.562 180.118 1.00 65.30 751 ILE A O 1
ATOM 2482 N N . ALA A 1 637 ? 199.767 201.511 179.170 1.00 62.77 752 ALA A N 1
ATOM 2483 C CA . ALA A 1 637 ? 199.725 202.200 180.455 1.00 62.77 752 ALA A CA 1
ATOM 2484 C C . ALA A 1 637 ? 198.540 201.744 181.297 1.00 62.77 752 ALA A C 1
ATOM 2485 O O . ALA A 1 637 ? 198.584 201.810 182.529 1.00 62.77 752 ALA A O 1
ATOM 2487 N N . ILE A 1 638 ? 197.468 201.284 180.652 1.00 61.65 753 ILE A N 1
ATOM 2488 C CA . ILE A 1 638 ? 196.344 200.728 181.396 1.00 61.65 753 ILE A CA 1
ATOM 2489 C C . ILE A 1 638 ? 196.690 199.334 181.895 1.00 61.65 753 ILE A C 1
ATOM 2490 O O . ILE A 1 638 ? 196.417 198.975 183.048 1.00 61.65 753 ILE A O 1
ATOM 2495 N N . LEU A 1 639 ? 197.315 198.533 181.035 1.00 60.95 754 LEU A N 1
ATOM 2496 C CA . LEU A 1 639 ? 197.429 197.106 181.300 1.00 60.95 754 LEU A CA 1
ATOM 2497 C C . LEU A 1 639 ? 198.574 196.816 182.262 1.00 60.95 754 LEU A C 1
ATOM 2498 O O . LEU A 1 639 ? 198.553 195.811 182.979 1.00 60.95 754 LEU A O 1
ATOM 2503 N N . VAL A 1 640 ? 199.582 197.687 182.295 1.00 61.81 755 VAL A N 1
ATOM 2504 C CA . VAL A 1 640 ? 200.627 197.587 183.312 1.00 61.81 755 VAL A CA 1
ATOM 2505 C C . VAL A 1 640 ? 200.081 198.021 184.668 1.00 61.81 755 VAL A C 1
ATOM 2506 O O . VAL A 1 640 ? 200.451 197.468 185.710 1.00 61.81 755 VAL A O 1
ATOM 2510 N N . ASN A 1 641 ? 199.232 199.038 184.678 1.00 59.42 756 ASN A N 1
ATOM 2511 C CA . ASN A 1 641 ? 198.654 199.467 185.939 1.00 59.42 756 ASN A CA 1
ATOM 2512 C C . ASN A 1 641 ? 197.783 198.373 186.534 1.00 59.42 756 ASN A C 1
ATOM 2513 O O . ASN A 1 641 ? 197.851 198.104 187.728 1.00 59.42 756 ASN A O 1
ATOM 2518 N N . THR A 1 642 ? 196.971 197.745 185.686 1.00 57.69 757 THR A N 1
ATOM 2519 C CA . THR A 1 642 ? 196.063 196.671 186.097 1.00 57.69 757 THR A CA 1
ATOM 2520 C C . THR A 1 642 ? 196.763 195.414 186.589 1.00 57.69 757 THR A C 1
ATOM 2521 O O . THR A 1 642 ? 196.357 194.807 187.571 1.00 57.69 757 THR A O 1
ATOM 2525 N N . LEU A 1 643 ? 197.828 195.036 185.894 1.00 58.18 758 LEU A N 1
ATOM 2526 C CA . LEU A 1 643 ? 198.625 193.864 186.238 1.00 58.18 758 LEU A CA 1
ATOM 2527 C C . LEU A 1 643 ? 199.291 194.019 187.602 1.00 58.18 758 LEU A C 1
ATOM 2528 O O . LEU A 1 643 ? 199.411 193.060 188.356 1.00 58.18 758 LEU A O 1
ATOM 2533 N N . SER A 1 644 ? 199.717 195.239 187.910 1.00 53.42 759 SER A N 1
ATOM 2534 C CA . SER A 1 644 ? 200.359 195.564 189.176 1.00 53.42 759 SER A CA 1
ATOM 2535 C C . SER A 1 644 ? 199.435 195.302 190.363 1.00 53.42 759 SER A C 1
ATOM 2536 O O . SER A 1 644 ? 199.885 194.868 191.417 1.00 53.42 759 SER A O 1
ATOM 2539 N N . MET A 1 645 ? 198.147 195.584 190.198 1.00 48.84 760 MET A N 1
ATOM 2540 C CA . MET A 1 645 ? 197.166 195.360 191.252 1.00 48.84 760 MET A CA 1
ATOM 2541 C C . MET A 1 645 ? 197.087 193.889 191.630 1.00 48.84 760 MET A C 1
ATOM 2542 O O . MET A 1 645 ? 196.882 193.558 192.793 1.00 48.84 760 MET A O 1
ATOM 2547 N N . GLY A 1 646 ? 197.217 193.010 190.643 1.00 40.94 761 GLY A N 1
ATOM 2548 C CA . GLY A 1 646 ? 197.128 191.583 190.882 1.00 40.94 761 GLY A CA 1
ATOM 2549 C C . GLY A 1 646 ? 197.906 190.999 192.038 1.00 40.94 761 GLY A C 1
ATOM 2550 O O . GLY A 1 646 ? 197.422 190.092 192.707 1.00 40.94 761 GLY A O 1
ATOM 2551 N N . ILE A 1 647 ? 199.114 191.486 192.274 1.00 39.42 762 ILE A N 1
ATOM 2552 C CA . ILE A 1 647 ? 199.917 190.958 193.365 1.00 39.42 762 ILE A CA 1
ATOM 2553 C C . ILE A 1 647 ? 199.602 191.597 194.728 1.00 39.42 762 ILE A C 1
ATOM 2554 O O . ILE A 1 647 ? 200.463 192.229 195.332 1.00 39.42 762 ILE A O 1
ATOM 2559 N N . GLU A 1 648 ? 198.375 191.437 195.223 1.00 37.40 763 GLU A N 1
ATOM 2560 C CA . GLU A 1 648 ? 198.050 192.017 196.520 1.00 37.40 763 GLU A CA 1
ATOM 2561 C C . GLU A 1 648 ? 198.879 191.341 197.596 1.00 37.40 763 GLU A C 1
ATOM 2562 O O . GLU A 1 648 ? 199.542 192.024 198.361 1.00 37.40 763 GLU A O 1
ATOM 2568 N N . TYR A 1 649 ? 198.880 190.005 197.585 1.00 35.04 764 TYR A N 1
ATOM 2569 C CA . TYR A 1 649 ? 199.683 189.139 198.470 1.00 35.04 764 TYR A CA 1
ATOM 2570 C C . TYR A 1 649 ? 199.572 189.260 200.017 1.00 35.04 764 TYR A C 1
ATOM 2571 O O . TYR A 1 649 ? 200.183 190.125 200.620 1.00 35.04 764 TYR A O 1
ATOM 2580 N N . HIS A 1 650 ? 198.823 188.386 200.670 1.00 30.64 765 HIS A N 1
ATOM 2581 C CA . HIS A 1 650 ? 198.677 188.501 202.123 1.00 30.64 765 HIS A CA 1
ATOM 2582 C C . HIS A 1 650 ? 200.053 188.367 202.786 1.00 30.64 765 HIS A C 1
ATOM 2583 O O . HIS A 1 650 ? 200.905 187.638 202.282 1.00 30.64 765 HIS A O 1
ATOM 2590 N N . GLU A 1 651 ? 200.259 189.103 203.885 1.00 39.77 766 GLU A N 1
ATOM 2591 C CA . GLU A 1 651 ? 201.490 189.111 204.672 1.00 39.77 766 GLU A CA 1
ATOM 2592 C C . GLU A 1 651 ? 202.726 189.568 203.918 1.00 39.77 766 GLU A C 1
ATOM 2593 O O . GLU A 1 651 ? 203.793 188.973 204.017 1.00 39.77 766 GLU A O 1
ATOM 2599 N N . GLN A 1 652 ? 202.558 190.635 203.151 1.00 44.39 767 GLN A N 1
ATOM 2600 C CA . GLN A 1 652 ? 203.644 191.232 202.394 1.00 44.39 767 GLN A CA 1
ATOM 2601 C C . GLN A 1 652 ? 204.623 192.000 203.296 1.00 44.39 767 GLN A C 1
ATOM 2602 O O . GLN A 1 652 ? 204.327 192.305 204.449 1.00 44.39 767 GLN A O 1
ATOM 2608 N N . PRO A 1 653 ? 205.784 192.322 202.742 1.00 55.04 768 PRO A N 1
ATOM 2609 C CA . PRO A 1 653 ? 206.875 192.992 203.462 1.00 55.04 768 PRO A CA 1
ATOM 2610 C C . PRO A 1 653 ? 206.569 194.365 204.072 1.00 55.04 768 PRO A C 1
ATOM 2611 O O . PRO A 1 653 ? 207.182 194.654 205.104 1.00 55.04 768 PRO A O 1
ATOM 2615 N N . GLU A 1 654 ? 205.731 195.155 203.389 1.00 61.14 769 GLU A N 1
ATOM 2616 C CA . GLU A 1 654 ? 205.239 196.539 203.658 1.00 61.14 769 GLU A CA 1
ATOM 2617 C C . GLU A 1 654 ? 206.089 197.572 202.924 1.00 61.14 769 GLU A C 1
ATOM 2618 O O . GLU A 1 654 ? 205.693 198.722 202.768 1.00 61.14 769 GLU A O 1
ATOM 2624 N N . GLU A 1 655 ? 207.255 197.138 202.467 1.00 61.36 770 GLU A N 1
ATOM 2625 C CA . GLU A 1 655 ? 208.075 197.945 201.573 1.00 61.36 770 GLU A CA 1
ATOM 2626 C C . GLU A 1 655 ? 207.587 197.770 200.146 1.00 61.36 770 GLU A C 1
ATOM 2627 O O . GLU A 1 655 ? 207.873 198.594 199.271 1.00 61.36 770 GLU A O 1
ATOM 2633 N N . LEU A 1 656 ? 206.859 196.679 199.900 1.00 58.47 771 LEU A N 1
ATOM 2634 C CA . LEU A 1 656 ? 206.190 196.470 198.624 1.00 58.47 771 LEU A CA 1
ATOM 2635 C C . LEU A 1 656 ? 204.895 197.264 198.539 1.00 58.47 771 LEU A C 1
ATOM 2636 O O . LEU A 1 656 ? 204.493 197.677 197.447 1.00 58.47 771 LEU A O 1
ATOM 2641 N N . THR A 1 657 ? 204.228 197.486 199.675 1.00 58.77 772 THR A N 1
ATOM 2642 C CA . THR A 1 657 ? 202.997 198.268 199.673 1.00 58.77 772 THR A CA 1
ATOM 2643 C C . THR A 1 657 ? 203.292 199.738 199.411 1.00 58.77 772 THR A C 1
ATOM 2644 O O . THR A 1 657 ? 202.539 200.416 198.702 1.00 58.77 772 THR A O 1
ATOM 2648 N N . ASN A 1 658 ? 204.403 200.239 199.960 1.00 61.74 773 ASN A N 1
ATOM 2649 C CA . ASN A 1 658 ? 204.827 201.608 199.689 1.00 61.74 773 ASN A CA 1
ATOM 2650 C C . ASN A 1 658 ? 205.227 201.779 198.232 1.00 61.74 773 ASN A C 1
ATOM 2651 O O . ASN A 1 658 ? 204.985 202.831 197.639 1.00 61.74 773 ASN A O 1
ATOM 2656 N N . ALA A 1 659 ? 205.815 200.742 197.632 1.00 57.40 774 ALA A N 1
ATOM 2657 C CA . ALA A 1 659 ? 206.154 200.797 196.214 1.00 57.40 774 ALA A CA 1
ATOM 2658 C C . ALA A 1 659 ? 204.908 200.733 195.343 1.00 57.40 774 ALA A C 1
ATOM 2659 O O . ALA A 1 659 ? 204.925 201.168 194.187 1.00 57.40 774 ALA A O 1
ATOM 2661 N N . LEU A 1 660 ? 203.875 200.075 195.847 1.00 60.94 775 LEU A N 1
ATOM 2662 C CA . LEU A 1 660 ? 202.593 200.001 195.158 1.00 60.94 775 LEU A CA 1
ATOM 2663 C C . LEU A 1 660 ? 201.838 201.328 195.134 1.00 60.94 775 LEU A C 1
ATOM 2664 O O . LEU A 1 660 ? 201.186 201.654 194.147 1.00 60.94 775 LEU A O 1
ATOM 2669 N N . GLU A 1 661 ? 201.914 202.081 196.232 1.00 60.04 776 GLU A N 1
ATOM 2670 C CA . GLU A 1 661 ? 201.186 203.340 196.336 1.00 60.04 776 GLU A CA 1
ATOM 2671 C C . GLU A 1 661 ? 201.887 204.447 195.556 1.00 60.04 776 GLU A C 1
ATOM 2672 O O . GLU A 1 661 ? 201.234 205.355 195.031 1.00 60.04 776 GLU A O 1
ATOM 2678 N N . ILE A 1 662 ? 203.219 204.390 195.468 1.00 60.22 777 ILE A N 1
ATOM 2679 C CA . ILE A 1 662 ? 203.949 205.325 194.613 1.00 60.22 777 ILE A CA 1
ATOM 2680 C C . ILE A 1 662 ? 203.625 205.051 193.151 1.00 60.22 777 ILE A C 1
ATOM 2681 O O . ILE A 1 662 ? 203.508 205.976 192.337 1.00 60.22 777 ILE A O 1
ATOM 2686 N N . SER A 1 663 ? 203.399 203.778 192.814 1.00 58.69 778 SER A N 1
ATOM 2687 C CA . SER A 1 663 ? 202.981 203.414 191.464 1.00 58.69 778 SER A CA 1
ATOM 2688 C C . SER A 1 663 ? 201.584 203.934 191.149 1.00 58.69 778 SER A C 1
ATOM 2689 O O . SER A 1 663 ? 201.234 204.119 189.980 1.00 58.69 778 SER A O 1
ATOM 2692 N N . ASN A 1 664 ? 200.765 204.163 192.175 1.00 59.36 779 ASN A N 1
ATOM 2693 C CA . ASN A 1 664 ? 199.470 204.788 191.946 1.00 59.36 779 ASN A CA 1
ATOM 2694 C C . ASN A 1 664 ? 199.631 206.256 191.585 1.00 59.36 779 ASN A C 1
ATOM 2695 O O . ASN A 1 664 ? 198.854 206.793 190.791 1.00 59.36 779 ASN A O 1
ATOM 2700 N N . ILE A 1 665 ? 200.638 206.920 192.152 1.00 60.45 780 ILE A N 1
ATOM 2701 C CA . ILE A 1 665 ? 200.821 208.347 191.899 1.00 60.45 780 ILE A CA 1
ATOM 2702 C C . ILE A 1 665 ? 201.312 208.573 190.474 1.00 60.45 780 ILE A C 1
ATOM 2703 O O . ILE A 1 665 ? 200.929 209.546 189.814 1.00 60.45 780 ILE A O 1
ATOM 2708 N N . VAL A 1 666 ? 202.129 207.651 189.964 1.00 61.65 781 VAL A N 1
ATOM 2709 C CA . VAL A 1 666 ? 202.744 207.828 188.653 1.00 61.65 781 VAL A CA 1
ATOM 2710 C C . VAL A 1 666 ? 201.719 207.633 187.540 1.00 61.65 781 VAL A C 1
ATOM 2711 O O . VAL A 1 666 ? 201.680 208.404 186.574 1.00 61.65 781 VAL A O 1
ATOM 2715 N N . PHE A 1 667 ? 200.857 206.621 187.664 1.00 63.48 782 PHE A N 1
ATOM 2716 C CA . PHE A 1 667 ? 199.875 206.383 186.610 1.00 63.48 782 PHE A CA 1
ATOM 2717 C C . PHE A 1 667 ? 198.733 207.388 186.660 1.00 63.48 782 PHE A C 1
ATOM 2718 O O . PHE A 1 667 ? 198.258 207.830 185.612 1.00 63.48 782 PHE A O 1
ATOM 2726 N N . THR A 1 668 ? 198.274 207.761 187.857 1.00 66.26 783 THR A N 1
ATOM 2727 C CA . THR A 1 668 ? 197.122 208.658 187.957 1.00 66.26 783 THR A CA 1
ATOM 2728 C C . THR A 1 668 ? 197.478 210.063 187.485 1.00 66.26 783 THR A C 1
ATOM 2729 O O . THR A 1 668 ? 196.646 210.754 186.883 1.00 66.26 783 THR A O 1
ATOM 2733 N N . SER A 1 669 ? 198.730 210.479 187.692 1.00 67.27 784 SER A N 1
ATOM 2734 C CA . SER A 1 669 ? 199.199 211.741 187.128 1.00 67.27 784 SER A CA 1
ATOM 2735 C C . SER A 1 669 ? 199.265 211.681 185.606 1.00 67.27 784 SER A C 1
ATOM 2736 O O . SER A 1 669 ? 199.151 212.710 184.931 1.00 67.27 784 SER A O 1
ATOM 2739 N N . LEU A 1 670 ? 199.440 210.482 185.050 1.00 67.65 785 LEU A N 1
ATOM 2740 C CA . LEU A 1 670 ? 199.559 210.342 183.605 1.00 67.65 785 LEU A CA 1
ATOM 2741 C C . LEU A 1 670 ? 198.201 210.493 182.927 1.00 67.65 785 LEU A C 1
ATOM 2742 O O . LEU A 1 670 ? 198.109 211.069 181.839 1.00 67.65 785 LEU A O 1
ATOM 2747 N N . PHE A 1 671 ? 197.133 209.979 183.544 1.00 68.92 786 PHE A N 1
ATOM 2748 C CA . PHE A 1 671 ? 195.824 210.083 182.908 1.00 68.92 786 PHE A CA 1
ATOM 2749 C C . PHE A 1 671 ? 195.148 211.393 183.267 1.00 68.92 786 PHE A C 1
ATOM 2750 O O . PHE A 1 671 ? 194.139 211.766 182.661 1.00 68.92 786 PHE A O 1
ATOM 2758 N N . ALA A 1 672 ? 195.676 212.097 184.267 1.00 71.22 787 ALA A N 1
ATOM 2759 C CA . ALA A 1 672 ? 195.382 213.518 184.382 1.00 71.22 787 ALA A CA 1
ATOM 2760 C C . ALA A 1 672 ? 196.049 214.287 183.251 1.00 71.22 787 ALA A C 1
ATOM 2761 O O . ALA A 1 672 ? 195.477 215.241 182.713 1.00 71.22 787 ALA A O 1
ATOM 2763 N N . LEU A 1 673 ? 197.254 213.863 182.862 1.00 73.71 788 LEU A N 1
ATOM 2764 C CA . LEU A 1 673 ? 197.969 214.525 181.778 1.00 73.71 788 LEU A CA 1
ATOM 2765 C C . LEU A 1 673 ? 197.339 214.212 180.427 1.00 73.71 788 LEU A C 1
ATOM 2766 O O . LEU A 1 673 ? 197.337 215.057 179.525 1.00 73.71 788 LEU A O 1
ATOM 2771 N N . GLU A 1 674 ? 196.802 213.000 180.267 1.00 77.94 789 GLU A N 1
ATOM 2772 C CA . GLU A 1 674 ? 196.115 212.649 179.027 1.00 77.94 789 GLU A CA 1
ATOM 2773 C C . GLU A 1 674 ? 194.840 213.464 178.862 1.00 77.94 789 GLU A C 1
ATOM 2774 O O . GLU A 1 674 ? 194.491 213.866 177.747 1.00 77.94 789 GLU A O 1
ATOM 2780 N N . MET A 1 675 ? 194.140 213.724 179.968 1.00 77.38 790 MET A N 1
ATOM 2781 C CA . MET A 1 675 ? 192.952 214.565 179.915 1.00 77.38 790 MET A CA 1
ATOM 2782 C C . MET A 1 675 ? 193.322 216.006 179.605 1.00 77.38 790 MET A C 1
ATOM 2783 O O . MET A 1 675 ? 192.601 216.697 178.881 1.00 77.38 790 MET A O 1
ATOM 2788 N N . LEU A 1 676 ? 194.470 216.459 180.111 1.00 77.41 791 LEU A N 1
ATOM 2789 C CA . LEU A 1 676 ? 194.885 217.845 179.919 1.00 77.41 791 LEU A CA 1
ATOM 2790 C C . LEU A 1 676 ? 195.306 218.104 178.475 1.00 77.41 791 LEU A C 1
ATOM 2791 O O . LEU A 1 676 ? 195.179 219.229 177.978 1.00 77.41 791 LEU A O 1
ATOM 2796 N N . LEU A 1 677 ? 195.809 217.081 177.783 1.00 76.33 792 LEU A N 1
ATOM 2797 C CA . LEU A 1 677 ? 196.166 217.269 176.381 1.00 76.33 792 LEU A CA 1
ATOM 2798 C C . LEU A 1 677 ? 194.932 217.236 175.492 1.00 76.33 792 LEU A C 1
ATOM 2799 O O . LEU A 1 677 ? 194.803 218.047 174.568 1.00 76.33 792 LEU A O 1
ATOM 2804 N N . LYS A 1 678 ? 194.010 216.313 175.756 1.00 78.71 793 LYS A N 1
ATOM 2805 C CA . LYS A 1 678 ? 192.796 216.205 174.961 1.00 78.71 793 LYS A CA 1
ATOM 2806 C C . LYS A 1 678 ? 191.799 217.321 175.240 1.00 78.71 793 LYS A C 1
ATOM 2807 O O . LYS A 1 678 ? 190.871 217.509 174.449 1.00 78.71 793 LYS A O 1
ATOM 2813 N N . LEU A 1 679 ? 191.961 218.055 176.341 1.00 76.78 794 LEU A N 1
ATOM 2814 C CA . LEU A 1 679 ? 191.096 219.192 176.620 1.00 76.78 794 LEU A CA 1
ATOM 2815 C C . LEU A 1 679 ? 191.591 220.441 175.905 1.00 76.78 794 LEU A C 1
ATOM 2816 O O . LEU A 1 679 ? 190.799 221.345 175.619 1.00 76.78 794 LEU A O 1
ATOM 2821 N N . LEU A 1 680 ? 192.885 220.499 175.591 1.00 76.44 795 LEU A N 1
ATOM 2822 C CA . LEU A 1 680 ? 193.471 221.678 174.969 1.00 76.44 795 LEU A CA 1
ATOM 2823 C C . LEU A 1 680 ? 193.549 221.571 173.452 1.00 76.44 795 LEU A C 1
ATOM 2824 O O . LEU A 1 680 ? 193.138 222.499 172.751 1.00 76.44 795 LEU A O 1
ATOM 2829 N N . VAL A 1 681 ? 194.082 220.464 172.931 1.00 77.30 796 VAL A N 1
ATOM 2830 C CA . VAL A 1 681 ? 194.195 220.311 171.482 1.00 77.30 796 VAL A CA 1
ATOM 2831 C C . VAL A 1 681 ? 192.816 220.131 170.858 1.00 77.30 796 VAL A C 1
ATOM 2832 O O . VAL A 1 681 ? 192.449 220.833 169.909 1.00 77.30 796 VAL A O 1
ATOM 2836 N N . TYR A 1 682 ? 192.031 219.198 171.383 1.00 79.34 797 TYR A N 1
ATOM 2837 C CA . TYR A 1 682 ? 190.641 219.113 170.973 1.00 79.34 797 TYR A CA 1
ATOM 2838 C C . TYR A 1 682 ? 189.803 220.061 171.821 1.00 79.34 797 TYR A C 1
ATOM 2839 O O . TYR A 1 682 ? 190.176 220.436 172.934 1.00 79.34 797 TYR A O 1
ATOM 2848 N N . GLY A 1 683 ? 188.664 220.461 171.275 1.00 80.58 798 GLY A N 1
ATOM 2849 C CA . GLY A 1 683 ? 187.782 221.362 171.972 1.00 80.58 798 GLY A CA 1
ATOM 2850 C C . GLY A 1 683 ? 186.964 220.642 173.022 1.00 80.58 798 GLY A C 1
ATOM 2851 O O . GLY A 1 683 ? 186.588 219.477 172.854 1.00 80.58 798 GLY A O 1
ATOM 2852 N N . PRO A 1 684 ? 186.674 221.325 174.136 1.00 79.82 799 PRO A N 1
ATOM 2853 C CA . PRO A 1 684 ? 185.768 220.739 175.138 1.00 79.82 799 PRO A CA 1
ATOM 2854 C C . PRO A 1 684 ? 184.333 220.607 174.662 1.00 79.82 799 PRO A C 1
ATOM 2855 O O . PRO A 1 684 ? 183.564 219.856 175.273 1.00 79.82 799 PRO A O 1
ATOM 2859 N N . PHE A 1 685 ? 183.946 221.312 173.597 1.00 84.84 800 PHE A N 1
ATOM 2860 C CA . PHE A 1 685 ? 182.677 221.031 172.940 1.00 84.84 800 PHE A CA 1
ATOM 2861 C C . PHE A 1 685 ? 182.692 219.669 172.261 1.00 84.84 800 PHE A C 1
ATOM 2862 O O . PHE A 1 685 ? 181.634 219.047 172.118 1.00 84.84 800 PHE A O 1
ATOM 2870 N N . GLY A 1 686 ? 183.867 219.201 171.841 1.00 82.79 801 GLY A N 1
ATOM 2871 C CA . GLY A 1 686 ? 184.016 217.902 171.219 1.00 82.79 801 GLY A CA 1
ATOM 2872 C C . GLY A 1 686 ? 184.542 216.852 172.177 1.00 82.79 801 GLY A C 1
ATOM 2873 O O . GLY A 1 686 ? 184.577 215.663 171.850 1.00 82.79 801 GLY A O 1
ATOM 2874 N N . TYR A 1 687 ? 184.960 217.285 173.368 1.00 84.29 802 TYR A N 1
ATOM 2875 C CA . TYR A 1 687 ? 185.451 216.339 174.365 1.00 84.29 802 TYR A CA 1
ATOM 2876 C C . TYR A 1 687 ? 184.302 215.622 175.062 1.00 84.29 802 TYR A C 1
ATOM 2877 O O . TYR A 1 687 ? 184.375 214.413 175.307 1.00 84.29 802 TYR A O 1
ATOM 2886 N N . ILE A 1 688 ? 183.231 216.349 175.391 1.00 82.19 803 ILE A N 1
ATOM 2887 C CA . ILE A 1 688 ? 182.024 215.703 175.890 1.00 82.19 803 ILE A CA 1
ATOM 2888 C C . ILE A 1 688 ? 181.268 215.027 174.749 1.00 82.19 803 ILE A C 1
ATOM 2889 O O . ILE A 1 688 ? 180.531 214.057 174.972 1.00 82.19 803 ILE A O 1
ATOM 2894 N N . LYS A 1 689 ? 181.488 215.478 173.511 1.00 80.77 804 LYS A N 1
ATOM 2895 C CA . LYS A 1 689 ? 180.813 214.885 172.361 1.00 80.77 804 LYS A CA 1
ATOM 2896 C C . LYS A 1 689 ? 181.330 213.479 172.064 1.00 80.77 804 LYS A C 1
ATOM 2897 O O . LYS A 1 689 ? 180.617 212.672 171.456 1.00 80.77 804 LYS A O 1
ATOM 2903 N N . ASN A 1 690 ? 182.541 213.160 172.502 1.00 76.34 805 ASN A N 1
ATOM 2904 C CA . ASN A 1 690 ? 183.043 211.790 172.444 1.00 76.34 805 ASN A CA 1
ATOM 2905 C C . ASN A 1 690 ? 182.514 211.031 173.657 1.00 76.34 805 ASN A C 1
ATOM 2906 O O . ASN A 1 690 ? 182.787 211.441 174.792 1.00 76.34 805 ASN A O 1
ATOM 2911 N N . PRO A 1 691 ? 181.737 209.955 173.481 1.00 74.86 806 PRO A N 1
ATOM 2912 C CA . PRO A 1 691 ? 181.177 209.261 174.655 1.00 74.86 806 PRO A CA 1
ATOM 2913 C C . PRO A 1 691 ? 182.184 208.425 175.429 1.00 74.86 806 PRO A C 1
ATOM 2914 O O . PRO A 1 691 ? 181.895 208.055 176.572 1.00 74.86 806 PRO A O 1
ATOM 2918 N N . TYR A 1 692 ? 183.345 208.104 174.857 1.00 72.05 807 TYR A N 1
ATOM 2919 C CA . TYR A 1 692 ? 184.348 207.384 175.630 1.00 72.05 807 TYR A CA 1
ATOM 2920 C C . TYR A 1 692 ? 185.138 208.318 176.533 1.00 72.05 807 TYR A C 1
ATOM 2921 O O . TYR A 1 692 ? 185.613 207.901 177.593 1.00 72.05 807 TYR A O 1
ATOM 2930 N N . ASN A 1 693 ? 185.315 209.564 176.109 1.00 73.73 808 ASN A N 1
ATOM 2931 C CA . ASN A 1 693 ? 186.085 210.536 176.881 1.00 73.73 808 ASN A CA 1
ATOM 2932 C C . ASN A 1 693 ? 185.509 210.880 178.249 1.00 73.73 808 ASN A C 1
ATOM 2933 O O . ASN A 1 693 ? 186.249 211.044 179.216 1.00 73.73 808 ASN A O 1
ATOM 2938 N N . ILE A 1 694 ? 184.192 211.000 178.339 1.00 74.46 809 ILE A N 1
ATOM 2939 C CA . ILE A 1 694 ? 183.574 211.339 179.616 1.00 74.46 809 ILE A CA 1
ATOM 2940 C C . ILE A 1 694 ? 183.826 210.258 180.672 1.00 74.46 809 ILE A C 1
ATOM 2941 O O . ILE A 1 694 ? 184.054 210.574 181.846 1.00 74.46 809 ILE A O 1
ATOM 2946 N N . PHE A 1 695 ? 183.808 208.990 180.264 1.00 73.25 810 PHE A N 1
ATOM 2947 C CA . PHE A 1 695 ? 184.048 207.907 181.206 1.00 73.25 810 PHE A CA 1
ATOM 2948 C C . PHE A 1 695 ? 185.455 208.028 181.772 1.00 73.25 810 PHE A C 1
ATOM 2949 O O . PHE A 1 695 ? 185.660 207.920 182.979 1.00 73.25 810 PHE A O 1
ATOM 2957 N N . ASP A 1 696 ? 186.417 208.317 180.900 1.00 75.51 811 ASP A N 1
ATOM 2958 C CA . ASP A 1 696 ? 187.805 208.485 181.307 1.00 75.51 811 ASP A CA 1
ATOM 2959 C C . ASP A 1 696 ? 187.937 209.668 182.253 1.00 75.51 811 ASP A C 1
ATOM 2960 O O . ASP A 1 696 ? 188.675 209.613 183.234 1.00 75.51 811 ASP A O 1
ATOM 2965 N N . GLY A 1 697 ? 187.218 210.742 181.950 1.00 72.32 812 GLY A N 1
ATOM 2966 C CA . GLY A 1 697 ? 187.249 211.928 182.778 1.00 72.32 812 GLY A CA 1
ATOM 2967 C C . GLY A 1 697 ? 186.748 211.625 184.173 1.00 72.32 812 GLY A C 1
ATOM 2968 O O . GLY A 1 697 ? 187.319 212.109 185.142 1.00 72.32 812 GLY A O 1
ATOM 2969 N N . VAL A 1 698 ? 185.689 210.829 184.289 1.00 71.25 813 VAL A N 1
ATOM 2970 C CA . VAL A 1 698 ? 185.188 210.491 185.615 1.00 71.25 813 VAL A CA 1
ATOM 2971 C C . VAL A 1 698 ? 186.247 209.706 186.392 1.00 71.25 813 VAL A C 1
ATOM 2972 O O . VAL A 1 698 ? 186.467 209.936 187.580 1.00 71.25 813 VAL A O 1
ATOM 2976 N N . ILE A 1 699 ? 186.907 208.786 185.697 1.00 69.25 814 ILE A N 1
ATOM 2977 C CA . ILE A 1 699 ? 187.957 207.947 186.274 1.00 69.25 814 ILE A CA 1
ATOM 2978 C C . ILE A 1 699 ? 189.078 208.803 186.858 1.00 69.25 814 ILE A C 1
ATOM 2979 O O . ILE A 1 699 ? 189.654 208.467 187.897 1.00 69.25 814 ILE A O 1
ATOM 2984 N N . VAL A 1 700 ? 189.349 209.957 186.254 1.00 68.62 815 VAL A N 1
ATOM 2985 C CA . VAL A 1 700 ? 190.378 210.838 186.797 1.00 68.62 815 VAL A CA 1
ATOM 2986 C C . VAL A 1 700 ? 189.886 211.532 188.063 1.00 68.62 815 VAL A C 1
ATOM 2987 O O . VAL A 1 700 ? 190.614 211.618 189.058 1.00 68.62 815 VAL A O 1
ATOM 2991 N N . VAL A 1 701 ? 188.628 211.985 188.075 1.00 69.03 816 VAL A N 1
ATOM 2992 C CA . VAL A 1 701 ? 188.154 212.806 189.190 1.00 69.03 816 VAL A CA 1
ATOM 2993 C C . VAL A 1 701 ? 187.887 211.941 190.424 1.00 69.03 816 VAL A C 1
ATOM 2994 O O . VAL A 1 701 ? 187.892 212.430 191.559 1.00 69.03 816 VAL A O 1
ATOM 2998 N N . ILE A 1 702 ? 187.688 210.650 190.200 1.00 70.02 817 ILE A N 1
ATOM 2999 C CA . ILE A 1 702 ? 187.472 209.729 191.297 1.00 70.02 817 ILE A CA 1
ATOM 3000 C C . ILE A 1 702 ? 188.834 209.340 191.847 1.00 70.02 817 ILE A C 1
ATOM 3001 O O . ILE A 1 702 ? 189.092 209.453 193.047 1.00 70.02 817 ILE A O 1
ATOM 3006 N N . SER A 1 703 ? 189.705 208.879 190.953 1.00 69.32 818 SER A N 1
ATOM 3007 C CA . SER A 1 703 ? 191.044 208.458 191.336 1.00 69.32 818 SER A CA 1
ATOM 3008 C C . SER A 1 703 ? 191.890 209.596 191.902 1.00 69.32 818 SER A C 1
ATOM 3009 O O . SER A 1 703 ? 192.505 209.454 192.957 1.00 69.32 818 SER A O 1
ATOM 3012 N N . VAL A 1 704 ? 191.881 210.749 191.244 1.00 70.82 819 VAL A N 1
ATOM 3013 C CA . VAL A 1 704 ? 192.660 211.874 191.751 1.00 70.82 819 VAL A CA 1
ATOM 3014 C C . VAL A 1 704 ? 192.120 212.324 193.099 1.00 70.82 819 VAL A C 1
ATOM 3015 O O . VAL A 1 704 ? 192.881 212.615 194.019 1.00 70.82 819 VAL A O 1
ATOM 3019 N N . TRP A 1 705 ? 190.801 212.352 193.229 1.00 74.14 820 TRP A N 1
ATOM 3020 C CA . TRP A 1 705 ? 190.226 212.763 194.488 1.00 74.14 820 TRP A CA 1
ATOM 3021 C C . TRP A 1 705 ? 190.658 211.807 195.589 1.00 74.14 820 TRP A C 1
ATOM 3022 O O . TRP A 1 705 ? 191.087 212.247 196.658 1.00 74.14 820 TRP A O 1
ATOM 3033 N N . GLU A 1 706 ? 190.607 210.504 195.325 1.00 70.57 821 GLU A N 1
ATOM 3034 C CA . GLU A 1 706 ? 191.008 209.564 196.369 1.00 70.57 821 GLU A CA 1
ATOM 3035 C C . GLU A 1 706 ? 192.484 209.705 196.721 1.00 70.57 821 GLU A C 1
ATOM 3036 O O . GLU A 1 706 ? 192.853 209.599 197.887 1.00 70.57 821 GLU A O 1
ATOM 3042 N N . ILE A 1 707 ? 193.330 209.929 195.718 1.00 67.12 822 ILE A N 1
ATOM 3043 C CA . ILE A 1 707 ? 194.756 210.093 195.985 1.00 67.12 822 ILE A CA 1
ATOM 3044 C C . ILE A 1 707 ? 195.036 211.347 196.819 1.00 67.12 822 ILE A C 1
ATOM 3045 O O . ILE A 1 707 ? 195.940 211.351 197.650 1.00 67.12 822 ILE A O 1
ATOM 3050 N N . VAL A 1 708 ? 194.281 212.417 196.581 1.00 30.00 823 VAL A N 1
ATOM 3051 C CA . VAL A 1 708 ? 194.480 213.653 197.339 1.00 30.00 823 VAL A CA 1
ATOM 3052 C C . VAL A 1 708 ? 193.489 213.769 198.492 1.00 30.00 823 VAL A C 1
ATOM 3053 O O . VAL A 1 708 ? 192.896 214.824 198.712 1.00 30.00 823 VAL A O 1
ATOM 3057 N N . SER A 1 716 ? 189.691 200.695 201.749 1.00 60.68 831 SER A N 1
ATOM 3058 C CA . SER A 1 716 ? 188.536 201.582 201.680 1.00 60.68 831 SER A CA 1
ATOM 3059 C C . SER A 1 716 ? 187.674 201.285 200.453 1.00 60.68 831 SER A C 1
ATOM 3060 O O . SER A 1 716 ? 187.891 200.304 199.746 1.00 60.68 831 SER A O 1
ATOM 3063 N N . VAL A 1 717 ? 186.685 202.143 200.212 1.00 62.39 832 VAL A N 1
ATOM 3064 C CA . VAL A 1 717 ? 185.769 201.917 199.100 1.00 62.39 832 VAL A CA 1
ATOM 3065 C C . VAL A 1 717 ? 186.326 202.539 197.823 1.00 62.39 832 VAL A C 1
ATOM 3066 O O . VAL A 1 717 ? 185.977 202.130 196.708 1.00 62.39 832 VAL A O 1
ATOM 3070 N N . LEU A 1 718 ? 187.229 203.511 197.962 1.00 64.17 833 LEU A N 1
ATOM 3071 C CA . LEU A 1 718 ? 187.820 204.134 196.785 1.00 64.17 833 LEU A CA 1
ATOM 3072 C C . LEU A 1 718 ? 189.008 203.333 196.281 1.00 64.17 833 LEU A C 1
ATOM 3073 O O . LEU A 1 718 ? 189.271 203.290 195.075 1.00 64.17 833 LEU A O 1
ATOM 3078 N N . ARG A 1 719 ? 189.729 202.674 197.189 1.00 56.36 834 ARG A N 1
ATOM 3079 C CA . ARG A 1 719 ? 190.871 201.862 196.787 1.00 56.36 834 ARG A CA 1
ATOM 3080 C C . ARG A 1 719 ? 190.409 200.606 196.059 1.00 56.36 834 ARG A C 1
ATOM 3081 O O . ARG A 1 719 ? 191.162 200.015 195.277 1.00 56.36 834 ARG A O 1
ATOM 3089 N N . THR A 1 720 ? 189.163 200.197 196.287 1.00 56.42 835 THR A N 1
ATOM 3090 C CA . THR A 1 720 ? 188.570 199.103 195.532 1.00 56.42 835 THR A CA 1
ATOM 3091 C C . THR A 1 720 ? 188.157 199.549 194.131 1.00 56.42 835 THR A C 1
ATOM 3092 O O . THR A 1 720 ? 188.119 198.727 193.209 1.00 56.42 835 THR A O 1
ATOM 3096 N N . PHE A 1 721 ? 187.910 200.847 193.930 1.00 59.63 836 PHE A N 1
ATOM 3097 C CA . PHE A 1 721 ? 187.484 201.353 192.627 1.00 59.63 836 PHE A CA 1
ATOM 3098 C C . PHE A 1 721 ? 188.607 201.432 191.600 1.00 59.63 836 PHE A C 1
ATOM 3099 O O . PHE A 1 721 ? 188.364 201.918 190.492 1.00 59.63 836 PHE A O 1
ATOM 3107 N N . ARG A 1 722 ? 189.816 200.966 191.922 1.00 57.59 837 ARG A N 1
ATOM 3108 C CA . ARG A 1 722 ? 190.895 200.963 190.942 1.00 57.59 837 ARG A CA 1
ATOM 3109 C C . ARG A 1 722 ? 190.725 199.843 189.927 1.00 57.59 837 ARG A C 1
ATOM 3110 O O . ARG A 1 722 ? 191.427 199.815 188.914 1.00 57.59 837 ARG A O 1
ATOM 3118 N N . LEU A 1 723 ? 189.807 198.912 190.184 1.00 51.36 838 LEU A N 1
ATOM 3119 C CA . LEU A 1 723 ? 189.563 197.823 189.247 1.00 51.36 838 LEU A CA 1
ATOM 3120 C C . LEU A 1 723 ? 188.762 198.292 188.050 1.00 51.36 838 LEU A C 1
ATOM 3121 O O . LEU A 1 723 ? 188.779 197.650 186.998 1.00 51.36 838 LEU A O 1
ATOM 3126 N N . MET A 1 724 ? 188.040 199.391 188.205 1.00 60.73 839 MET A N 1
ATOM 3127 C CA . MET A 1 724 ? 187.218 199.906 187.115 1.00 60.73 839 MET A CA 1
ATOM 3128 C C . MET A 1 724 ? 188.039 200.504 185.984 1.00 60.73 839 MET A C 1
ATOM 3129 O O . MET A 1 724 ? 187.514 200.764 184.910 1.00 60.73 839 MET A O 1
ATOM 3134 N N . ARG A 1 725 ? 189.320 200.747 186.229 1.00 60.79 840 ARG A N 1
ATOM 3135 C CA . ARG A 1 725 ? 190.165 201.324 185.191 1.00 60.79 840 ARG A CA 1
ATOM 3136 C C . ARG A 1 725 ? 190.518 200.300 184.122 1.00 60.79 840 ARG A C 1
ATOM 3137 O O . ARG A 1 725 ? 191.152 200.642 183.122 1.00 60.79 840 ARG A O 1
ATOM 3145 N N . VAL A 1 726 ? 190.097 199.045 184.296 1.00 59.05 841 VAL A N 1
ATOM 3146 C CA . VAL A 1 726 ? 190.376 197.988 183.327 1.00 59.05 841 VAL A CA 1
ATOM 3147 C C . VAL A 1 726 ? 189.444 198.152 182.129 1.00 59.05 841 VAL A C 1
ATOM 3148 O O . VAL A 1 726 ? 189.684 197.582 181.060 1.00 59.05 841 VAL A O 1
ATOM 3152 N N . LEU A 1 727 ? 188.382 198.950 182.287 1.00 60.68 842 LEU A N 1
ATOM 3153 C CA . LEU A 1 727 ? 187.417 199.147 181.212 1.00 60.68 842 LEU A CA 1
ATOM 3154 C C . LEU A 1 727 ? 187.884 200.171 180.192 1.00 60.68 842 LEU A C 1
ATOM 3155 O O . LEU A 1 727 ? 187.140 200.482 179.260 1.00 60.68 842 LEU A O 1
ATOM 3160 N N . LYS A 1 728 ? 189.089 200.711 180.354 1.00 62.52 843 LYS A N 1
ATOM 3161 C CA . LYS A 1 728 ? 189.626 201.655 179.389 1.00 62.52 843 LYS A CA 1
ATOM 3162 C C . LYS A 1 728 ? 190.349 200.956 178.250 1.00 62.52 843 LYS A C 1
ATOM 3163 O O . LYS A 1 728 ? 190.942 201.630 177.405 1.00 62.52 843 LYS A O 1
ATOM 3169 N N . LEU A 1 729 ? 190.327 199.623 178.209 1.00 63.97 844 LEU A N 1
ATOM 3170 C CA . LEU A 1 729 ? 190.866 198.917 177.053 1.00 63.97 844 LEU A CA 1
ATOM 3171 C C . LEU A 1 729 ? 189.914 198.964 175.865 1.00 63.97 844 LEU A C 1
ATOM 3172 O O . LEU A 1 729 ? 190.303 198.593 174.753 1.00 63.97 844 LEU A O 1
ATOM 3177 N N . VAL A 1 730 ? 188.671 199.403 176.075 1.00 63.44 845 VAL A N 1
ATOM 3178 C CA . VAL A 1 730 ? 187.623 199.182 175.082 1.00 63.44 845 VAL A CA 1
ATOM 3179 C C . VAL A 1 730 ? 187.795 200.122 173.892 1.00 63.44 845 VAL A C 1
ATOM 3180 O O . VAL A 1 730 ? 187.522 199.749 172.745 1.00 63.44 845 VAL A O 1
ATOM 3184 N N . ARG A 1 731 ? 188.306 201.332 174.137 1.00 66.10 846 ARG A N 1
ATOM 3185 C CA . ARG A 1 731 ? 188.542 202.274 173.046 1.00 66.10 846 ARG A CA 1
ATOM 3186 C C . ARG A 1 731 ? 189.655 201.787 172.124 1.00 66.10 846 ARG A C 1
ATOM 3187 O O . ARG A 1 731 ? 189.648 202.072 170.922 1.00 66.10 846 ARG A O 1
ATOM 3195 N N . PHE A 1 732 ? 190.591 201.004 172.655 1.00 66.67 847 PHE A N 1
ATOM 3196 C CA . PHE A 1 732 ? 191.818 200.734 171.917 1.00 66.67 847 PHE A CA 1
ATOM 3197 C C . PHE A 1 732 ? 191.729 199.457 171.096 1.00 66.67 847 PHE A C 1
ATOM 3198 O O . PHE A 1 732 ? 192.725 199.045 170.491 1.00 66.67 847 PHE A O 1
ATOM 3206 N N . LEU A 1 733 ? 190.562 198.812 171.064 1.00 64.19 848 LEU A N 1
ATOM 3207 C CA . LEU A 1 733 ? 190.380 197.618 170.248 1.00 64.19 848 LEU A CA 1
ATOM 3208 C C . LEU A 1 733 ? 188.932 197.454 169.804 1.00 64.19 848 LEU A C 1
ATOM 3209 O O . LEU A 1 733 ? 188.012 197.570 170.624 1.00 64.19 848 LEU A O 1
ATOM 3214 N N . PRO A 1 734 ? 188.691 197.235 168.508 1.00 62.49 849 PRO A N 1
ATOM 3215 C CA . PRO A 1 734 ? 187.300 197.213 168.029 1.00 62.49 849 PRO A CA 1
ATOM 3216 C C . PRO A 1 734 ? 186.640 195.847 168.087 1.00 62.49 849 PRO A C 1
ATOM 3217 O O . PRO A 1 734 ? 185.413 195.763 167.949 1.00 62.49 849 PRO A O 1
ATOM 3221 N N . ALA A 1 735 ? 187.410 194.771 168.260 1.00 58.97 850 ALA A N 1
ATOM 3222 C CA . ALA A 1 735 ? 186.832 193.433 168.174 1.00 58.97 850 ALA A CA 1
ATOM 3223 C C . ALA A 1 735 ? 185.979 193.107 169.395 1.00 58.97 850 ALA A C 1
ATOM 3224 O O . ALA A 1 735 ? 184.938 192.452 169.271 1.00 58.97 850 ALA A O 1
ATOM 3226 N N . LEU A 1 736 ? 186.395 193.549 170.584 1.00 56.43 851 LEU A N 1
ATOM 3227 C CA . LEU A 1 736 ? 185.548 193.348 171.754 1.00 56.43 851 LEU A CA 1
ATOM 3228 C C . LEU A 1 736 ? 184.540 194.479 171.904 1.00 56.43 851 LEU A C 1
ATOM 3229 O O . LEU A 1 736 ? 183.660 194.419 172.766 1.00 56.43 851 LEU A O 1
ATOM 3234 N N . GLN A 1 737 ? 184.663 195.531 171.094 1.00 61.56 852 GLN A N 1
ATOM 3235 C CA . GLN A 1 737 ? 183.590 196.516 171.007 1.00 61.56 852 GLN A CA 1
ATOM 3236 C C . GLN A 1 737 ? 182.375 195.929 170.314 1.00 61.56 852 GLN A C 1
ATOM 3237 O O . GLN A 1 737 ? 181.235 196.213 170.689 1.00 61.56 852 GLN A O 1
ATOM 3243 N N . ARG A 1 738 ? 182.599 195.120 169.283 1.00 58.78 853 ARG A N 1
ATOM 3244 C CA . ARG A 1 738 ? 181.479 194.504 168.590 1.00 58.78 853 ARG A CA 1
ATOM 3245 C C . ARG A 1 738 ? 180.938 193.323 169.373 1.00 58.78 853 ARG A C 1
ATOM 3246 O O . ARG A 1 738 ? 179.768 192.962 169.232 1.00 58.78 853 ARG A O 1
ATOM 3254 N N . GLN A 1 739 ? 181.767 192.715 170.218 1.00 53.97 854 GLN A N 1
ATOM 3255 C CA . GLN A 1 739 ? 181.299 191.581 171.004 1.00 53.97 854 GLN A CA 1
ATOM 3256 C C . GLN A 1 739 ? 180.513 192.046 172.221 1.00 53.97 854 GLN A C 1
ATOM 3257 O O . GLN A 1 739 ? 179.493 191.448 172.575 1.00 53.97 854 GLN A O 1
ATOM 3263 N N . LEU A 1 740 ? 180.954 193.130 172.864 1.00 53.72 855 LEU A N 1
ATOM 3264 C CA . LEU A 1 740 ? 180.222 193.636 174.021 1.00 53.72 855 LEU A CA 1
ATOM 3265 C C . LEU A 1 740 ? 178.939 194.352 173.613 1.00 53.72 855 LEU A C 1
ATOM 3266 O O . LEU A 1 740 ? 178.072 194.598 174.454 1.00 53.72 855 LEU A O 1
ATOM 3271 N N . VAL A 1 741 ? 178.804 194.721 172.339 1.00 54.96 856 VAL A N 1
ATOM 3272 C CA . VAL A 1 741 ? 177.525 195.254 171.878 1.00 54.96 856 VAL A CA 1
ATOM 3273 C C . VAL A 1 741 ? 176.506 194.133 171.714 1.00 54.96 856 VAL A C 1
ATOM 3274 O O . VAL A 1 741 ? 175.378 194.229 172.210 1.00 54.96 856 VAL A O 1
ATOM 3278 N N . VAL A 1 742 ? 176.897 193.040 171.055 1.00 53.52 857 VAL A N 1
ATOM 3279 C CA . VAL A 1 742 ? 175.960 191.953 170.769 1.00 53.52 857 VAL A CA 1
ATOM 3280 C C . VAL A 1 742 ? 175.610 191.202 172.050 1.00 53.52 857 VAL A C 1
ATOM 3281 O O . VAL A 1 742 ? 174.484 190.718 172.221 1.00 53.52 857 VAL A O 1
ATOM 3285 N N . LEU A 1 743 ? 176.538 191.182 173.007 1.00 49.94 858 LEU A N 1
ATOM 3286 C CA . LEU A 1 743 ? 176.294 190.508 174.276 1.00 49.94 858 LEU A CA 1
ATOM 3287 C C . LEU A 1 743 ? 175.295 191.281 175.133 1.00 49.94 858 LEU A C 1
ATOM 3288 O O . LEU A 1 743 ? 174.675 190.711 176.037 1.00 49.94 858 LEU A O 1
ATOM 3293 N N . MET A 1 744 ? 175.128 192.581 174.872 1.00 53.54 859 MET A N 1
ATOM 3294 C CA . MET A 1 744 ? 174.128 193.356 175.602 1.00 53.54 859 MET A CA 1
ATOM 3295 C C . MET A 1 744 ? 172.824 193.449 174.822 1.00 53.54 859 MET A C 1
ATOM 3296 O O . MET A 1 744 ? 171.793 193.855 175.368 1.00 53.54 859 MET A O 1
ATOM 3301 N N . LYS A 1 745 ? 172.860 193.117 173.531 1.00 51.79 860 LYS A N 1
ATOM 3302 C CA . LYS A 1 745 ? 171.627 192.884 172.788 1.00 51.79 860 LYS A CA 1
ATOM 3303 C C . LYS A 1 745 ? 170.919 191.640 173.309 1.00 51.79 860 LYS A C 1
ATOM 3304 O O . LYS A 1 745 ? 169.686 191.563 173.291 1.00 51.79 860 LYS A O 1
ATOM 3310 N N . THR A 1 746 ? 171.691 190.671 173.810 1.00 48.42 861 THR A N 1
ATOM 3311 C CA . THR A 1 746 ? 171.127 189.471 174.418 1.00 48.42 861 THR A CA 1
ATOM 3312 C C . THR A 1 746 ? 170.335 189.793 175.683 1.00 48.42 861 THR A C 1
ATOM 3313 O O . THR A 1 746 ? 169.224 189.283 175.873 1.00 48.42 861 THR A O 1
ATOM 3317 N N . MET A 1 747 ? 170.856 190.687 176.531 1.00 48.49 862 MET A N 1
ATOM 3318 C CA . MET A 1 747 ? 170.179 191.006 177.787 1.00 48.49 862 MET A CA 1
ATOM 3319 C C . MET A 1 747 ? 168.899 191.808 177.557 1.00 48.49 862 MET A C 1
ATOM 3320 O O . MET A 1 747 ? 168.092 191.977 178.477 1.00 48.49 862 MET A O 1
ATOM 3325 N N . ASP A 1 748 ? 168.708 192.333 176.344 1.00 49.26 863 ASP A N 1
ATOM 3326 C CA . ASP A 1 748 ? 167.408 192.864 175.952 1.00 49.26 863 ASP A CA 1
ATOM 3327 C C . ASP A 1 748 ? 166.440 191.731 175.641 1.00 49.26 863 ASP A C 1
ATOM 3328 O O . ASP A 1 748 ? 165.228 191.866 175.836 1.00 49.26 863 ASP A O 1
ATOM 3333 N N . ASN A 1 749 ? 166.959 190.596 175.169 1.00 46.91 864 ASN A N 1
ATOM 3334 C CA . ASN A 1 749 ? 166.091 189.497 174.753 1.00 46.91 864 ASN A CA 1
ATOM 3335 C C . ASN A 1 749 ? 165.726 188.573 175.911 1.00 46.91 864 ASN A C 1
ATOM 3336 O O . ASN A 1 749 ? 164.675 187.924 175.872 1.00 46.91 864 ASN A O 1
ATOM 3341 N N . VAL A 1 750 ? 166.572 188.482 176.934 1.00 38.38 865 VAL A N 1
ATOM 3342 C CA . VAL A 1 750 ? 166.322 187.576 178.043 1.00 38.38 865 VAL A CA 1
ATOM 3343 C C . VAL A 1 750 ? 165.775 188.302 179.263 1.00 38.38 865 VAL A C 1
ATOM 3344 O O . VAL A 1 750 ? 165.741 187.728 180.354 1.00 38.38 865 VAL A O 1
ATOM 3348 N N . ALA A 1 751 ? 165.337 189.551 179.107 1.00 35.06 866 ALA A N 1
ATOM 3349 C CA . ALA A 1 751 ? 164.823 190.294 180.250 1.00 35.06 866 ALA A CA 1
ATOM 3350 C C . ALA A 1 751 ? 163.451 189.789 180.667 1.00 35.06 866 ALA A C 1
ATOM 3351 O O . ALA A 1 751 ? 163.117 189.792 181.854 1.00 35.06 866 ALA A O 1
ATOM 3353 N N . THR A 1 752 ? 162.641 189.358 179.707 1.00 30.82 867 THR A N 1
ATOM 3354 C CA . THR A 1 752 ? 161.361 188.750 180.030 1.00 30.82 867 THR A CA 1
ATOM 3355 C C . THR A 1 752 ? 161.499 187.322 180.524 1.00 30.82 867 THR A C 1
ATOM 3356 O O . THR A 1 752 ? 160.575 186.814 181.162 1.00 30.82 867 THR A O 1
ATOM 3360 N N . PHE A 1 753 ? 162.622 186.663 180.250 1.00 28.25 868 PHE A N 1
ATOM 3361 C CA . PHE A 1 753 ? 162.880 185.379 180.888 1.00 28.25 868 PHE A CA 1
ATOM 3362 C C . PHE A 1 753 ? 163.232 185.554 182.359 1.00 28.25 868 PHE A C 1
ATOM 3363 O O . PHE A 1 753 ? 162.728 184.821 183.215 1.00 28.25 868 PHE A O 1
ATOM 3371 N N . CYS A 1 754 ? 164.105 186.516 182.666 1.00 31.47 869 CYS A N 1
ATOM 3372 C CA . CYS A 1 754 ? 164.585 186.712 184.027 1.00 31.47 869 CYS A CA 1
ATOM 3373 C C . CYS A 1 754 ? 163.503 187.225 184.962 1.00 31.47 869 CYS A C 1
ATOM 3374 O O . CYS A 1 754 ? 163.655 187.110 186.180 1.00 31.47 869 CYS A O 1
ATOM 3377 N N . MET A 1 755 ? 162.428 187.803 184.429 1.00 31.32 870 MET A N 1
ATOM 3378 C CA . MET A 1 755 ? 161.292 188.137 185.275 1.00 31.32 870 MET A CA 1
ATOM 3379 C C . MET A 1 755 ? 160.462 186.902 185.575 1.00 31.32 870 MET A C 1
ATOM 3380 O O . MET A 1 755 ? 159.960 186.740 186.690 1.00 31.32 870 MET A O 1
ATOM 3385 N N . LEU A 1 756 ? 160.315 186.017 184.593 1.00 27.49 871 LEU A N 1
ATOM 3386 C CA . LEU A 1 756 ? 159.575 184.782 184.813 1.00 27.49 871 LEU A CA 1
ATOM 3387 C C . LEU A 1 756 ? 160.395 183.792 185.632 1.00 27.49 871 LEU A C 1
ATOM 3388 O O . LEU A 1 756 ? 159.835 182.879 186.244 1.00 27.49 871 LEU A O 1
ATOM 3393 N N . LEU A 1 757 ? 161.712 183.974 185.675 1.00 24.76 872 LEU A N 1
ATOM 3394 C CA . LEU A 1 757 ? 162.570 183.151 186.511 1.00 24.76 872 LEU A CA 1
ATOM 3395 C C . LEU A 1 757 ? 162.541 183.594 187.968 1.00 24.76 872 LEU A C 1
ATOM 3396 O O . LEU A 1 757 ? 162.598 182.748 188.861 1.00 24.76 872 LEU A O 1
ATOM 3401 N N . MET A 1 758 ? 162.453 184.897 188.237 1.00 26.50 873 MET A N 1
ATOM 3402 C CA . MET A 1 758 ? 162.326 185.355 189.617 1.00 26.50 873 MET A CA 1
ATOM 3403 C C . MET A 1 758 ? 160.917 185.199 190.161 1.00 26.50 873 MET A C 1
ATOM 3404 O O . MET A 1 758 ? 160.722 185.316 191.372 1.00 26.50 873 MET A O 1
ATOM 3409 N N . LEU A 1 759 ? 159.933 184.953 189.300 1.00 22.16 874 LEU A N 1
ATOM 3410 C CA . LEU A 1 759 ? 158.625 184.532 189.777 1.00 22.16 874 LEU A CA 1
ATOM 3411 C C . LEU A 1 759 ? 158.650 183.079 190.214 1.00 22.16 874 LEU A C 1
ATOM 3412 O O . LEU A 1 759 ? 157.961 182.697 191.161 1.00 22.16 874 LEU A O 1
ATOM 3417 N N . PHE A 1 760 ? 159.457 182.267 189.544 1.00 19.32 875 PHE A N 1
ATOM 3418 C CA . PHE A 1 760 ? 159.561 180.849 189.852 1.00 19.32 875 PHE A CA 1
ATOM 3419 C C . PHE A 1 760 ? 160.289 180.618 191.171 1.00 19.32 875 PHE A C 1
ATOM 3420 O O . PHE A 1 760 ? 159.883 179.769 191.966 1.00 19.32 875 PHE A O 1
ATOM 3428 N N . ILE A 1 761 ? 161.369 181.359 191.415 1.00 17.83 876 ILE A N 1
ATOM 3429 C CA . ILE A 1 761 ? 162.150 181.218 192.642 1.00 17.83 876 ILE A CA 1
ATOM 3430 C C . ILE A 1 761 ? 161.362 181.725 193.842 1.00 17.83 876 ILE A C 1
ATOM 3431 O O . ILE A 1 761 ? 161.432 181.154 194.936 1.00 17.83 876 ILE A O 1
ATOM 3436 N N . PHE A 1 762 ? 160.557 182.766 193.643 1.00 18.65 877 PHE A N 1
ATOM 3437 C CA . PHE A 1 762 ? 159.797 183.359 194.736 1.00 18.65 877 PHE A CA 1
ATOM 3438 C C . PHE A 1 762 ? 158.633 182.476 195.162 1.00 18.65 877 PHE A C 1
ATOM 3439 O O . PHE A 1 762 ? 158.357 182.342 196.356 1.00 18.65 877 PHE A O 1
ATOM 3447 N N . ILE A 1 763 ? 157.945 181.863 194.201 1.00 19.41 878 ILE A N 1
ATOM 3448 C CA . ILE A 1 763 ? 156.784 181.036 194.515 1.00 19.41 878 ILE A CA 1
ATOM 3449 C C . ILE A 1 763 ? 157.201 179.754 195.225 1.00 19.41 878 ILE A C 1
ATOM 3450 O O . ILE A 1 763 ? 156.540 179.315 196.172 1.00 19.41 878 ILE A O 1
ATOM 3455 N N . PHE A 1 764 ? 158.327 179.160 194.825 1.00 16.59 879 PHE A N 1
ATOM 3456 C CA . PHE A 1 764 ? 158.849 178.018 195.567 1.00 16.59 879 PHE A CA 1
ATOM 3457 C C . PHE A 1 764 ? 159.458 178.404 196.905 1.00 16.59 879 PHE A C 1
ATOM 3458 O O . PHE A 1 764 ? 159.543 177.554 197.792 1.00 16.59 879 PHE A O 1
ATOM 3466 N N . SER A 1 765 ? 159.866 179.655 197.087 1.00 17.85 880 SER A N 1
ATOM 3467 C CA . SER A 1 765 ? 160.400 180.063 198.380 1.00 17.85 880 SER A CA 1
ATOM 3468 C C . SER A 1 765 ? 159.296 180.279 199.405 1.00 17.85 880 SER A C 1
ATOM 3469 O O . SER A 1 765 ? 159.497 179.993 200.587 1.00 17.85 880 SER A O 1
ATOM 3472 N N . ILE A 1 766 ? 158.144 180.820 198.982 1.00 19.17 881 ILE A N 1
ATOM 3473 C CA . ILE A 1 766 ? 156.984 180.913 199.868 1.00 19.17 881 ILE A CA 1
ATOM 3474 C C . ILE A 1 766 ? 156.520 179.524 200.273 1.00 19.17 881 ILE A C 1
ATOM 3475 O O . ILE A 1 766 ? 156.199 179.272 201.439 1.00 19.17 881 ILE A O 1
ATOM 3480 N N . LEU A 1 767 ? 156.475 178.607 199.307 1.00 19.16 882 LEU A N 1
ATOM 3481 C CA . LEU A 1 767 ? 156.064 177.233 199.556 1.00 19.16 882 LEU A CA 1
ATOM 3482 C C . LEU A 1 767 ? 157.002 176.518 200.517 1.00 19.16 882 LEU A C 1
ATOM 3483 O O . LEU A 1 767 ? 156.549 175.704 201.325 1.00 19.16 882 LEU A O 1
ATOM 3488 N N . GLY A 1 768 ? 158.300 176.806 200.454 1.00 18.46 883 GLY A N 1
ATOM 3489 C CA . GLY A 1 768 ? 159.228 176.201 201.388 1.00 18.46 883 GLY A CA 1
ATOM 3490 C C . GLY A 1 768 ? 159.084 176.734 202.794 1.00 18.46 883 GLY A C 1
ATOM 3491 O O . GLY A 1 768 ? 159.336 176.014 203.758 1.00 18.46 883 GLY A O 1
ATOM 3492 N N . MET A 1 769 ? 158.653 177.985 202.934 1.00 20.97 884 MET A N 1
ATOM 3493 C CA . MET A 1 769 ? 158.428 178.551 204.257 1.00 20.97 884 MET A CA 1
ATOM 3494 C C . MET A 1 769 ? 157.205 177.950 204.929 1.00 20.97 884 MET A C 1
ATOM 3495 O O . MET A 1 769 ? 157.193 177.787 206.151 1.00 20.97 884 MET A O 1
ATOM 3500 N N . HIS A 1 770 ? 156.167 177.624 204.159 1.00 22.58 885 HIS A N 1
ATOM 3501 C CA . HIS A 1 770 ? 154.979 177.039 204.764 1.00 22.58 885 HIS A CA 1
ATOM 3502 C C . HIS A 1 770 ? 155.160 175.557 205.035 1.00 22.58 885 HIS A C 1
ATOM 3503 O O . HIS A 1 770 ? 154.759 175.073 206.097 1.00 22.58 885 HIS A O 1
ATOM 3510 N N . LEU A 1 771 ? 155.766 174.823 204.097 1.00 19.52 886 LEU A N 1
ATOM 3511 C CA . LEU A 1 771 ? 155.918 173.383 204.275 1.00 19.52 886 LEU A CA 1
ATOM 3512 C C . LEU A 1 771 ? 156.964 173.064 205.330 1.00 19.52 886 LEU A C 1
ATOM 3513 O O . LEU A 1 771 ? 156.725 172.251 206.226 1.00 19.52 886 LEU A O 1
ATOM 3518 N N . PHE A 1 772 ? 158.134 173.684 205.241 1.00 18.90 887 PHE A N 1
ATOM 3519 C CA . PHE A 1 772 ? 159.240 173.291 206.098 1.00 18.90 887 PHE A CA 1
ATOM 3520 C C . PHE A 1 772 ? 159.387 174.218 207.294 1.00 18.90 887 PHE A C 1
ATOM 3521 O O . PHE A 1 772 ? 159.308 173.752 208.431 1.00 18.90 887 PHE A O 1
ATOM 3529 N N . GLY A 1 773 ? 159.568 175.514 207.055 1.00 23.31 888 GLY A N 1
ATOM 3530 C CA . GLY A 1 773 ? 159.552 176.517 208.103 1.00 23.31 888 GLY A CA 1
ATOM 3531 C C . GLY A 1 773 ? 160.589 176.315 209.185 1.00 23.31 888 GLY A C 1
ATOM 3532 O O . GLY A 1 773 ? 161.786 176.214 208.904 1.00 23.31 888 GLY A O 1
ATOM 3533 N N . CYS A 1 774 ? 160.121 176.180 210.423 1.00 28.25 889 CYS A N 1
ATOM 3534 C CA . CYS A 1 774 ? 160.978 176.096 211.597 1.00 28.25 889 CYS A CA 1
ATOM 3535 C C . CYS A 1 774 ? 161.198 174.665 212.071 1.00 28.25 889 CYS A C 1
ATOM 3536 O O . CYS A 1 774 ? 161.424 174.439 213.262 1.00 28.25 889 CYS A O 1
ATOM 3539 N N . LYS A 1 775 ? 161.161 173.692 211.166 1.00 23.34 890 LYS A N 1
ATOM 3540 C CA . LYS A 1 775 ? 161.141 172.290 211.559 1.00 23.34 890 LYS A CA 1
ATOM 3541 C C . LYS A 1 775 ? 162.450 171.557 211.311 1.00 23.34 890 LYS A C 1
ATOM 3542 O O . LYS A 1 775 ? 162.501 170.339 211.487 1.00 23.34 890 LYS A O 1
ATOM 3548 N N . PHE A 1 776 ? 163.513 172.253 210.943 1.00 25.40 891 PHE A N 1
ATOM 3549 C CA . PHE A 1 776 ? 164.786 171.595 210.676 1.00 25.40 891 PHE A CA 1
ATOM 3550 C C . PHE A 1 776 ? 165.535 171.385 211.995 1.00 25.40 891 PHE A C 1
ATOM 3551 O O . PHE A 1 776 ? 164.920 171.359 213.066 1.00 25.40 891 PHE A O 1
ATOM 3559 N N . ALA A 1 777 ? 166.859 171.164 211.916 1.00 39.49 892 ALA A N 1
ATOM 3560 C CA . ALA A 1 777 ? 167.671 170.713 213.052 1.00 39.49 892 ALA A CA 1
ATOM 3561 C C . ALA A 1 777 ? 167.591 171.638 214.262 1.00 39.49 892 ALA A C 1
ATOM 3562 O O . ALA A 1 777 ? 167.815 171.185 215.390 1.00 39.49 892 ALA A O 1
ATOM 3564 N N . SER A 1 778 ? 167.291 172.919 214.043 1.00 46.49 893 SER A N 1
ATOM 3565 C CA . SER A 1 778 ? 166.860 173.881 215.067 1.00 46.49 893 SER A CA 1
ATOM 3566 C C . SER A 1 778 ? 167.839 174.117 216.217 1.00 46.49 893 SER A C 1
ATOM 3567 O O . SER A 1 778 ? 168.981 173.674 216.181 1.00 46.49 893 SER A O 1
ATOM 3570 N N . LEU A 1 785 ? 172.273 174.633 217.670 1.00 57.15 900 LEU A N 1
ATOM 3571 C CA . LEU A 1 785 ? 172.179 175.688 216.669 1.00 57.15 900 LEU A CA 1
ATOM 3572 C C . LEU A 1 785 ? 171.510 175.172 215.389 1.00 57.15 900 LEU A C 1
ATOM 3573 O O . LEU A 1 785 ? 171.791 174.055 214.948 1.00 57.15 900 LEU A O 1
ATOM 3578 N N . PRO A 1 786 ? 170.595 175.963 214.822 1.00 51.81 901 PRO A N 1
ATOM 3579 C CA . PRO A 1 786 ? 169.933 175.550 213.579 1.00 51.81 901 PRO A CA 1
ATOM 3580 C C . PRO A 1 786 ? 170.892 175.545 212.401 1.00 51.81 901 PRO A C 1
ATOM 3581 O O . PRO A 1 786 ? 171.904 176.251 212.389 1.00 51.81 901 PRO A O 1
ATOM 3585 N N . ASP A 1 787 ? 170.565 174.724 211.410 1.00 36.55 902 ASP A N 1
ATOM 3586 C CA . ASP A 1 787 ? 171.446 174.524 210.273 1.00 36.55 902 ASP A CA 1
ATOM 3587 C C . ASP A 1 787 ? 171.394 175.715 209.321 1.00 36.55 902 ASP A C 1
ATOM 3588 O O . ASP A 1 787 ? 170.502 176.563 209.384 1.00 36.55 902 ASP A O 1
ATOM 3593 N N . ARG A 1 788 ? 172.376 175.761 208.421 1.00 25.87 903 ARG A N 1
ATOM 3594 C CA . ARG A 1 788 ? 172.530 176.903 207.529 1.00 25.87 903 ARG A CA 1
ATOM 3595 C C . ARG A 1 788 ? 171.470 176.922 206.439 1.00 25.87 903 ARG A C 1
ATOM 3596 O O . ARG A 1 788 ? 171.143 177.991 205.916 1.00 25.87 903 ARG A O 1
ATOM 3604 N N . LYS A 1 789 ? 170.960 175.760 206.057 1.00 21.88 904 LYS A N 1
ATOM 3605 C CA . LYS A 1 789 ? 170.025 175.647 204.941 1.00 21.88 904 LYS A CA 1
ATOM 3606 C C . LYS A 1 789 ? 168.593 175.503 205.442 1.00 21.88 904 LYS A C 1
ATOM 3607 O O . LYS A 1 789 ? 167.941 174.488 205.236 1.00 21.88 904 LYS A O 1
ATOM 3613 N N . ASN A 1 790 ? 168.107 176.534 206.110 1.00 22.99 905 ASN A N 1
ATOM 3614 C CA . ASN A 1 790 ? 166.756 176.539 206.637 1.00 22.99 905 ASN A CA 1
ATOM 3615 C C . ASN A 1 790 ? 165.811 177.276 205.695 1.00 22.99 905 ASN A C 1
ATOM 3616 O O . ASN A 1 790 ? 166.229 177.964 204.766 1.00 22.99 905 ASN A O 1
ATOM 3621 N N . PHE A 1 791 ? 164.513 177.081 205.916 1.00 18.67 906 PHE A N 1
ATOM 3622 C CA . PHE A 1 791 ? 163.480 177.830 205.215 1.00 18.67 906 PHE A CA 1
ATOM 3623 C C . PHE A 1 791 ? 162.796 178.851 206.111 1.00 18.67 906 PHE A C 1
ATOM 3624 O O . PHE A 1 791 ? 161.737 179.363 205.758 1.00 18.67 906 PHE A O 1
ATOM 3632 N N . ASP A 1 792 ? 163.383 179.159 207.259 1.00 26.14 907 ASP A N 1
ATOM 3633 C CA . ASP A 1 792 ? 163.032 180.359 207.995 1.00 26.14 907 ASP A CA 1
ATOM 3634 C C . ASP A 1 792 ? 163.446 181.582 207.188 1.00 26.14 907 ASP A C 1
ATOM 3635 O O . ASP A 1 792 ? 164.366 181.512 206.369 1.00 26.14 907 ASP A O 1
ATOM 3640 N N . SER A 1 793 ? 162.753 182.704 207.424 1.00 23.45 908 SER A N 1
ATOM 3641 C CA . SER A 1 793 ? 163.305 184.028 207.143 1.00 23.45 908 SER A CA 1
ATOM 3642 C C . SER A 1 793 ? 163.678 184.287 205.690 1.00 23.45 908 SER A C 1
ATOM 3643 O O . SER A 1 793 ? 164.869 184.219 205.377 1.00 23.45 908 SER A O 1
ATOM 3646 N N . LEU A 1 794 ? 162.698 184.604 204.828 1.00 19.82 909 LEU A N 1
ATOM 3647 C CA . LEU A 1 794 ? 162.686 184.543 203.359 1.00 19.82 909 LEU A CA 1
ATOM 3648 C C . LEU A 1 794 ? 164.013 184.694 202.618 1.00 19.82 909 LEU A C 1
ATOM 3649 O O . LEU A 1 794 ? 164.204 184.061 201.577 1.00 19.82 909 LEU A O 1
ATOM 3654 N N . LEU A 1 795 ? 164.918 185.537 203.124 1.00 19.56 910 LEU A N 1
ATOM 3655 C CA . LEU A 1 795 ? 166.243 185.672 202.525 1.00 19.56 910 LEU A CA 1
ATOM 3656 C C . LEU A 1 795 ? 167.006 184.355 202.518 1.00 19.56 910 LEU A C 1
ATOM 3657 O O . LEU A 1 795 ? 167.662 184.024 201.528 1.00 19.56 910 LEU A O 1
ATOM 3662 N N . TRP A 1 796 ? 166.930 183.582 203.594 1.00 19.19 911 TRP A N 1
ATOM 3663 C CA . TRP A 1 796 ? 167.562 182.272 203.579 1.00 19.19 911 TRP A CA 1
ATOM 3664 C C . TRP A 1 796 ? 166.674 181.211 202.966 1.00 19.19 911 TRP A C 1
ATOM 3665 O O . TRP A 1 796 ? 167.098 180.062 202.843 1.00 19.19 911 TRP A O 1
ATOM 3676 N N . ALA A 1 797 ? 165.458 181.570 202.581 1.00 16.30 912 ALA A N 1
ATOM 3677 C CA . ALA A 1 797 ? 164.629 180.716 201.756 1.00 16.30 912 ALA A CA 1
ATOM 3678 C C . ALA A 1 797 ? 164.864 180.945 200.277 1.00 16.30 912 ALA A C 1
ATOM 3679 O O . ALA A 1 797 ? 164.706 180.012 199.493 1.00 16.30 912 ALA A O 1
ATOM 3681 N N . ILE A 1 798 ? 165.248 182.153 199.873 1.00 16.72 913 ILE A N 1
ATOM 3682 C CA . ILE A 1 798 ? 165.540 182.404 198.466 1.00 16.72 913 ILE A CA 1
ATOM 3683 C C . ILE A 1 798 ? 166.897 181.836 198.089 1.00 16.72 913 ILE A C 1
ATOM 3684 O O . ILE A 1 798 ? 167.060 181.259 197.011 1.00 16.72 913 ILE A O 1
ATOM 3689 N N . VAL A 1 799 ? 167.875 181.952 198.986 1.00 15.49 914 VAL A N 1
ATOM 3690 C CA . VAL A 1 799 ? 169.211 181.419 198.736 1.00 15.49 914 VAL A CA 1
ATOM 3691 C C . VAL A 1 799 ? 169.183 179.899 198.683 1.00 15.49 914 VAL A C 1
ATOM 3692 O O . VAL A 1 799 ? 169.876 179.283 197.867 1.00 15.49 914 VAL A O 1
ATOM 3696 N N . THR A 1 800 ? 168.340 179.275 199.510 1.00 14.82 915 THR A N 1
ATOM 3697 C CA . THR A 1 800 ? 168.231 177.820 199.508 1.00 14.82 915 THR A CA 1
ATOM 3698 C C . THR A 1 800 ? 167.619 177.306 198.212 1.00 14.82 915 THR A C 1
ATOM 3699 O O . THR A 1 800 ? 168.096 176.323 197.649 1.00 14.82 915 THR A O 1
ATOM 3703 N N . VAL A 1 801 ? 166.594 177.982 197.696 1.00 14.61 916 VAL A N 1
ATOM 3704 C CA . VAL A 1 801 ? 165.973 177.553 196.444 1.00 14.61 916 VAL A CA 1
ATOM 3705 C C . VAL A 1 801 ? 166.911 177.809 195.266 1.00 14.61 916 VAL A C 1
ATOM 3706 O O . VAL A 1 801 ? 166.955 177.028 194.309 1.00 14.61 916 VAL A O 1
ATOM 3710 N N . PHE A 1 802 ? 167.674 178.890 195.334 1.00 17.26 917 PHE A N 1
ATOM 3711 C CA . PHE A 1 802 ? 168.663 179.152 194.303 1.00 17.26 917 PHE A CA 1
ATOM 3712 C C . PHE A 1 802 ? 169.738 178.071 194.361 1.00 17.26 917 PHE A C 1
ATOM 3713 O O . PHE A 1 802 ? 170.191 177.573 193.343 1.00 17.26 917 PHE A O 1
ATOM 3721 N N . GLN A 1 803 ? 170.130 177.710 195.577 1.00 16.38 918 GLN A N 1
ATOM 3722 C CA . GLN A 1 803 ? 171.155 176.699 195.815 1.00 16.38 918 GLN A CA 1
ATOM 3723 C C . GLN A 1 803 ? 170.766 175.317 195.315 1.00 16.38 918 GLN A C 1
ATOM 3724 O O . GLN A 1 803 ? 171.593 174.589 194.794 1.00 16.38 918 GLN A O 1
ATOM 3730 N N . ILE A 1 804 ? 169.509 174.947 195.521 1.00 16.22 919 ILE A N 1
ATOM 3731 C CA . ILE A 1 804 ? 168.965 173.676 195.070 1.00 16.22 919 ILE A CA 1
ATOM 3732 C C . ILE A 1 804 ? 168.966 173.610 193.549 1.00 16.22 919 ILE A C 1
ATOM 3733 O O . ILE A 1 804 ? 169.228 172.570 192.970 1.00 16.22 919 ILE A O 1
ATOM 3738 N N . LEU A 1 805 ? 168.661 174.739 192.914 1.00 18.11 920 LEU A N 1
ATOM 3739 C CA . LEU A 1 805 ? 168.632 174.892 191.456 1.00 18.11 920 LEU A CA 1
ATOM 3740 C C . LEU A 1 805 ? 169.997 174.708 190.793 1.00 18.11 920 LEU A C 1
ATOM 3741 O O . LEU A 1 805 ? 170.088 174.309 189.644 1.00 18.11 920 LEU A O 1
ATOM 3746 N N . THR A 1 806 ? 171.058 175.028 191.531 1.00 16.78 921 THR A N 1
ATOM 3747 C CA . THR A 1 806 ? 172.450 174.888 191.107 1.00 16.78 921 THR A CA 1
ATOM 3748 C C . THR A 1 806 ? 172.969 173.426 191.325 1.00 16.78 921 THR A C 1
ATOM 3749 O O . THR A 1 806 ? 174.106 173.123 190.981 1.00 16.78 921 THR A O 1
ATOM 3753 N N . GLN A 1 807 ? 172.122 172.538 191.874 1.00 17.69 922 GLN A N 1
ATOM 3754 C CA . GLN A 1 807 ? 172.407 171.112 192.114 1.00 17.69 922 GLN A CA 1
ATOM 3755 C C . GLN A 1 807 ? 173.644 170.864 192.948 1.00 17.69 922 GLN A C 1
ATOM 3756 O O . GLN A 1 807 ? 174.571 170.183 192.525 1.00 17.69 922 GLN A O 1
ATOM 3762 N N . GLU A 1 808 ? 173.648 171.422 194.145 1.00 17.55 923 GLU A N 1
ATOM 3763 C CA . GLU A 1 808 ? 174.820 171.381 195.007 1.00 17.55 923 GLU A CA 1
ATOM 3764 C C . GLU A 1 808 ? 174.374 171.273 196.451 1.00 17.55 923 GLU A C 1
ATOM 3765 O O . GLU A 1 808 ? 173.766 172.206 196.981 1.00 17.55 923 GLU A O 1
ATOM 3771 N N . ASP A 1 809 ? 174.681 170.124 197.061 1.00 18.70 924 ASP A N 1
ATOM 3772 C CA . ASP A 1 809 ? 174.238 169.739 198.399 1.00 18.70 924 ASP A CA 1
ATOM 3773 C C . ASP A 1 809 ? 172.724 169.816 198.536 1.00 18.70 924 ASP A C 1
ATOM 3774 O O . ASP A 1 809 ? 172.199 170.145 199.597 1.00 18.70 924 ASP A O 1
ATOM 3779 N N . TRP A 1 810 ? 172.010 169.506 197.454 1.00 16.43 925 TRP A N 1
ATOM 3780 C CA . TRP A 1 810 ? 170.562 169.561 197.514 1.00 16.43 925 TRP A CA 1
ATOM 3781 C C . TRP A 1 810 ? 169.988 168.305 198.126 1.00 16.43 925 TRP A C 1
ATOM 3782 O O . TRP A 1 810 ? 168.845 168.326 198.587 1.00 16.43 925 TRP A O 1
ATOM 3793 N N . ASN A 1 811 ? 170.734 167.204 198.090 1.00 16.79 926 ASN A N 1
ATOM 3794 C CA . ASN A 1 811 ? 170.297 166.013 198.791 1.00 16.79 926 ASN A CA 1
ATOM 3795 C C . ASN A 1 811 ? 170.307 166.238 200.290 1.00 16.79 926 ASN A C 1
ATOM 3796 O O . ASN A 1 811 ? 169.472 165.677 200.995 1.00 16.79 926 ASN A O 1
ATOM 3801 N N . LYS A 1 812 ? 171.214 167.085 200.783 1.00 17.90 927 LYS A N 1
ATOM 3802 C CA . LYS A 1 812 ? 171.249 167.423 202.200 1.00 17.90 927 LYS A CA 1
ATOM 3803 C C . LYS A 1 812 ? 169.993 168.161 202.634 1.00 17.90 927 LYS A C 1
ATOM 3804 O O . LYS A 1 812 ? 169.549 168.013 203.774 1.00 17.90 927 LYS A O 1
ATOM 3810 N N . VAL A 1 813 ? 169.415 168.968 201.744 1.00 16.98 928 VAL A N 1
ATOM 3811 C CA . VAL A 1 813 ? 168.173 169.668 202.039 1.00 16.98 928 VAL A CA 1
ATOM 3812 C C . VAL A 1 813 ? 166.987 168.717 201.924 1.00 16.98 928 VAL A C 1
ATOM 3813 O O . VAL A 1 813 ? 166.024 168.827 202.690 1.00 16.98 928 VAL A O 1
ATOM 3817 N N . LEU A 1 814 ? 167.047 167.781 200.973 1.00 15.69 929 LEU A N 1
ATOM 3818 C CA . LEU A 1 814 ? 166.030 166.746 200.822 1.00 15.69 929 LEU A CA 1
ATOM 3819 C C . LEU A 1 814 ? 165.918 165.871 202.061 1.00 15.69 929 LEU A C 1
ATOM 3820 O O . LEU A 1 814 ? 164.810 165.555 202.501 1.00 15.69 929 LEU A O 1
ATOM 3825 N N . TYR A 1 815 ? 167.054 165.482 202.646 1.00 17.06 930 TYR A N 1
ATOM 3826 C CA . TYR A 1 815 ? 167.039 164.510 203.734 1.00 17.06 930 TYR A CA 1
ATOM 3827 C C . TYR A 1 815 ? 166.541 165.137 205.016 1.00 17.06 930 TYR A C 1
ATOM 3828 O O . TYR A 1 815 ? 166.022 164.433 205.884 1.00 17.06 930 TYR A O 1
ATOM 3837 N N . ASN A 1 816 ? 166.718 166.449 205.165 1.00 19.86 931 ASN A N 1
ATOM 3838 C CA . ASN A 1 816 ? 166.101 167.157 206.276 1.00 19.86 931 ASN A CA 1
ATOM 3839 C C . ASN A 1 816 ? 164.589 167.165 206.147 1.00 19.86 931 ASN A C 1
ATOM 3840 O O . ASN A 1 816 ? 163.878 166.860 207.106 1.00 19.86 931 ASN A O 1
ATOM 3845 N N . GLY A 1 817 ? 164.080 167.536 204.973 1.00 19.45 932 GLY A N 1
ATOM 3846 C CA . GLY A 1 817 ? 162.650 167.688 204.809 1.00 19.45 932 GLY A CA 1
ATOM 3847 C C . GLY A 1 817 ? 161.886 166.388 204.746 1.00 19.45 932 GLY A C 1
ATOM 3848 O O . GLY A 1 817 ? 160.714 166.344 205.123 1.00 19.45 932 GLY A O 1
ATOM 3849 N N . MET A 1 818 ? 162.515 165.320 204.254 1.00 18.92 933 MET A N 1
ATOM 3850 C CA . MET A 1 818 ? 161.874 164.011 204.306 1.00 18.92 933 MET A CA 1
ATOM 3851 C C . MET A 1 818 ? 161.814 163.478 205.729 1.00 18.92 933 MET A C 1
ATOM 3852 O O . MET A 1 818 ? 160.890 162.736 206.072 1.00 18.92 933 MET A O 1
ATOM 3857 N N . ALA A 1 819 ? 162.784 163.826 206.562 1.00 19.92 934 ALA A N 1
ATOM 3858 C CA . ALA A 1 819 ? 162.842 163.326 207.925 1.00 19.92 934 ALA A CA 1
ATOM 3859 C C . ALA A 1 819 ? 162.111 164.212 208.912 1.00 19.92 934 ALA A C 1
ATOM 3860 O O . ALA A 1 819 ? 162.010 163.851 210.088 1.00 19.92 934 ALA A O 1
ATOM 3862 N N . SER A 1 820 ? 161.597 165.352 208.472 1.00 23.36 935 SER A N 1
ATOM 3863 C CA . SER A 1 820 ? 160.953 166.284 209.375 1.00 23.36 935 SER A CA 1
ATOM 3864 C C . SER A 1 820 ? 159.478 166.489 209.101 1.00 23.36 935 SER A C 1
ATOM 3865 O O . SER A 1 820 ? 158.769 166.949 209.997 1.00 23.36 935 SER A O 1
ATOM 3868 N N . THR A 1 821 ? 158.997 166.190 207.900 1.00 24.88 936 THR A N 1
ATOM 3869 C CA . THR A 1 821 ? 157.570 166.217 207.631 1.00 24.88 936 THR A CA 1
ATOM 3870 C C . THR A 1 821 ? 157.022 164.834 207.309 1.00 24.88 936 THR A C 1
ATOM 3871 O O . THR A 1 821 ? 156.242 164.289 208.092 1.00 24.88 936 THR A O 1
ATOM 3875 N N . SER A 1 822 ? 157.484 164.224 206.221 1.00 22.83 937 SER A N 1
ATOM 3876 C CA . SER A 1 822 ? 157.076 162.928 205.694 1.00 22.83 937 SER A CA 1
ATOM 3877 C C . SER A 1 822 ? 157.950 162.660 204.483 1.00 22.83 937 SER A C 1
ATOM 3878 O O . SER A 1 822 ? 158.545 163.580 203.923 1.00 22.83 937 SER A O 1
ATOM 3881 N N . SER A 1 823 ? 157.997 161.400 204.063 1.00 20.40 938 SER A N 1
ATOM 3882 C CA . SER A 1 823 ? 158.784 161.052 202.890 1.00 20.40 938 SER A CA 1
ATOM 3883 C C . SER A 1 823 ? 158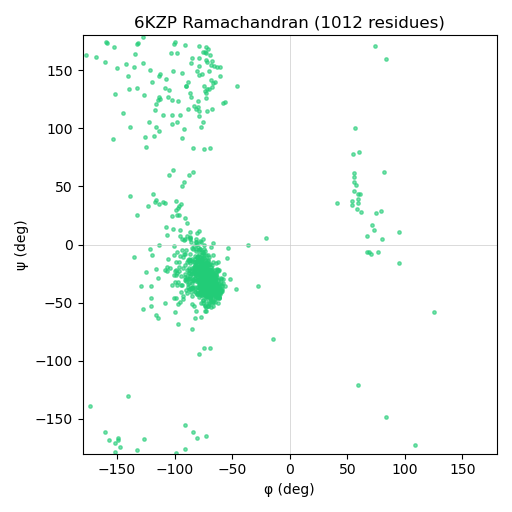.121 161.472 201.591 1.00 20.40 938 SER A C 1
ATOM 3884 O O . SER A 1 823 ? 158.745 161.357 200.536 1.00 20.40 938 SER A O 1
ATOM 3887 N N . TRP A 1 824 ? 156.890 161.966 201.636 1.00 21.52 939 TRP A N 1
ATOM 3888 C CA . TRP A 1 824 ? 156.231 162.540 200.473 1.00 21.52 939 TRP A CA 1
ATOM 3889 C C . TRP A 1 824 ? 156.657 163.969 200.193 1.00 21.52 939 TRP A C 1
ATOM 3890 O O . TRP A 1 824 ? 156.159 164.565 199.237 1.00 21.52 939 TRP A O 1
ATOM 3901 N N . ALA A 1 825 ? 157.558 164.532 200.990 1.00 18.47 940 ALA A N 1
ATOM 3902 C CA . ALA A 1 825 ? 158.102 165.854 200.734 1.00 18.47 940 ALA A CA 1
ATOM 3903 C C . ALA A 1 825 ? 159.213 165.844 199.702 1.00 18.47 940 ALA A C 1
ATOM 3904 O O . ALA A 1 825 ? 159.829 166.885 199.474 1.00 18.47 940 ALA A O 1
ATOM 3906 N N . ALA A 1 826 ? 159.494 164.696 199.086 1.00 17.63 941 ALA A N 1
ATOM 3907 C CA . ALA A 1 826 ? 160.416 164.655 197.966 1.00 17.63 941 ALA A CA 1
ATOM 3908 C C . ALA A 1 826 ? 159.821 165.278 196.722 1.00 17.63 941 ALA A C 1
ATOM 3909 O O . ALA A 1 826 ? 160.571 165.744 195.868 1.00 17.63 941 ALA A O 1
ATOM 3911 N N . LEU A 1 827 ? 158.493 165.311 196.612 1.00 17.65 942 LEU A N 1
ATOM 3912 C CA . LEU A 1 827 ? 157.832 165.862 195.438 1.00 17.65 942 LEU A CA 1
ATOM 3913 C C . LEU A 1 827 ? 158.032 167.360 195.312 1.00 17.65 942 LEU A C 1
ATOM 3914 O O . LEU A 1 827 ? 157.886 167.890 194.213 1.00 17.65 942 LEU A O 1
ATOM 3919 N N . TYR A 1 828 ? 158.336 168.050 196.412 1.00 16.93 943 TYR A N 1
ATOM 3920 C CA . TYR A 1 828 ? 158.757 169.444 196.334 1.00 16.93 943 TYR A CA 1
ATOM 3921 C C . TYR A 1 828 ? 160.055 169.584 195.553 1.00 16.93 943 TYR A C 1
ATOM 3922 O O . TYR A 1 828 ? 160.158 170.401 194.635 1.00 16.93 943 TYR A O 1
ATOM 3931 N N . PHE A 1 829 ? 161.058 168.795 195.914 1.00 14.67 944 PHE A N 1
ATOM 3932 C CA . PHE A 1 829 ? 162.383 168.879 195.321 1.00 14.67 944 PHE A CA 1
ATOM 3933 C C . PHE A 1 829 ? 162.436 168.290 193.920 1.00 14.67 944 PHE A C 1
ATOM 3934 O O . PHE A 1 829 ? 163.316 168.656 193.142 1.00 14.67 944 PHE A O 1
ATOM 3942 N N . ILE A 1 830 ? 161.510 167.400 193.580 1.00 17.18 945 ILE A N 1
ATOM 3943 C CA . ILE A 1 830 ? 161.410 166.910 192.214 1.00 17.18 945 ILE A CA 1
ATOM 3944 C C . ILE A 1 830 ? 160.724 167.938 191.335 1.00 17.18 945 ILE A C 1
ATOM 3945 O O . ILE A 1 830 ? 161.156 168.183 190.207 1.00 17.18 945 ILE A O 1
ATOM 3950 N N . ALA A 1 831 ? 159.668 168.578 191.848 1.00 17.16 946 ALA A N 1
ATOM 3951 C CA . ALA A 1 831 ? 158.983 169.619 191.090 1.00 17.16 946 ALA A CA 1
ATOM 3952 C C . ALA A 1 831 ? 159.842 170.854 190.919 1.00 17.16 946 ALA A C 1
ATOM 3953 O O . ALA A 1 831 ? 159.791 171.488 189.866 1.00 17.16 946 ALA A O 1
ATOM 3955 N N . LEU A 1 832 ? 160.615 171.214 191.944 1.00 16.75 947 LEU A N 1
ATOM 3956 C CA . LEU A 1 832 ? 161.510 172.362 191.855 1.00 16.75 947 LEU A CA 1
ATOM 3957 C C . LEU A 1 832 ? 162.585 172.149 190.805 1.00 16.75 947 LEU A C 1
ATOM 3958 O O . LEU A 1 832 ? 162.865 173.044 190.004 1.00 16.75 947 LEU A O 1
ATOM 3963 N N . MET A 1 833 ? 163.162 170.957 190.762 1.00 18.53 948 MET A N 1
ATOM 3964 C CA . MET A 1 833 ? 164.304 170.703 189.901 1.00 18.53 948 MET A CA 1
ATOM 3965 C C . MET A 1 833 ? 163.939 170.195 188.513 1.00 18.53 948 MET A C 1
ATOM 3966 O O . MET A 1 833 ? 164.708 170.414 187.576 1.00 18.53 948 MET A O 1
ATOM 3971 N N . THR A 1 834 ? 162.810 169.509 188.338 1.00 18.83 949 THR A N 1
ATOM 3972 C CA . THR A 1 834 ? 162.401 169.184 186.977 1.00 18.83 949 THR A CA 1
ATOM 3973 C C . THR A 1 834 ? 161.853 170.413 186.268 1.00 18.83 949 THR A C 1
ATOM 3974 O O . THR A 1 834 ? 162.188 170.663 185.107 1.00 18.83 949 THR A O 1
ATOM 3978 N N . PHE A 1 835 ? 161.043 171.213 186.949 1.00 20.76 950 PHE A N 1
ATOM 3979 C CA . PHE A 1 835 ? 160.475 172.380 186.294 1.00 20.76 950 PHE A CA 1
ATOM 3980 C C . PHE A 1 835 ? 161.455 173.533 186.196 1.00 20.76 950 PHE A C 1
ATOM 3981 O O . PHE A 1 835 ? 161.183 174.483 185.464 1.00 20.76 950 PHE A O 1
ATOM 3989 N N . GLY A 1 836 ? 162.569 173.488 186.911 1.00 19.50 951 GLY A N 1
ATOM 3990 C CA . GLY A 1 836 ? 163.491 174.600 186.899 1.00 19.50 951 GLY A CA 1
ATOM 3991 C C . GLY A 1 836 ? 164.679 174.374 186.006 1.00 19.50 951 GLY A C 1
ATOM 3992 O O . GLY A 1 836 ? 165.050 175.244 185.222 1.00 19.50 951 GLY A O 1
ATOM 3993 N N . ASN A 1 837 ? 165.281 173.197 186.114 1.00 20.51 952 ASN A N 1
ATOM 3994 C CA . ASN A 1 837 ? 166.461 172.876 185.332 1.00 20.51 952 ASN A CA 1
ATOM 3995 C C . ASN A 1 837 ? 166.133 172.236 184.000 1.00 20.51 952 ASN A C 1
ATOM 3996 O O . ASN A 1 837 ? 166.885 172.414 183.040 1.00 20.51 952 ASN A O 1
ATOM 4001 N N . TYR A 1 838 ? 165.052 171.477 183.916 1.00 20.10 953 TYR A N 1
ATOM 4002 C CA . TYR A 1 838 ? 164.849 170.599 182.781 1.00 20.10 953 TYR A CA 1
ATOM 4003 C C . TYR A 1 838 ? 163.800 171.093 181.803 1.00 20.10 953 TYR A C 1
ATOM 4004 O O . TYR A 1 838 ? 163.693 170.527 180.717 1.00 20.10 953 TYR A O 1
ATOM 4013 N N . VAL A 1 839 ? 162.995 172.095 182.148 1.00 21.42 954 VAL A N 1
ATOM 4014 C CA . VAL A 1 839 ? 162.190 172.799 181.162 1.00 21.42 954 VAL A CA 1
ATOM 4015 C C . VAL A 1 839 ? 162.518 174.285 181.118 1.00 21.42 954 VAL A C 1
ATOM 4016 O O . VAL A 1 839 ? 162.506 174.891 180.045 1.00 21.42 954 VAL A O 1
ATOM 4020 N N . LEU A 1 840 ? 162.830 174.890 182.259 1.00 20.92 955 LEU A N 1
ATOM 4021 C CA . LEU A 1 840 ? 162.958 176.336 182.323 1.00 20.92 955 LEU A CA 1
ATOM 4022 C C . LEU A 1 840 ? 164.361 176.811 181.977 1.00 20.92 955 LEU A C 1
ATOM 4023 O O . LEU A 1 840 ? 164.510 177.911 181.447 1.00 20.92 955 LEU A O 1
ATOM 4028 N N . PHE A 1 841 ? 165.395 176.007 182.238 1.00 23.65 956 PHE A N 1
ATOM 4029 C CA . PHE A 1 841 ? 166.727 176.364 181.758 1.00 23.65 956 PHE A CA 1
ATOM 4030 C C . PHE A 1 841 ? 166.848 176.132 180.261 1.00 23.65 956 PHE A C 1
ATOM 4031 O O . PHE A 1 841 ? 167.475 176.928 179.558 1.00 23.65 956 PHE A O 1
ATOM 4039 N N . ASN A 1 842 ? 166.275 175.038 179.757 1.00 23.03 957 ASN A N 1
ATOM 4040 C CA . ASN A 1 842 ? 166.371 174.732 178.336 1.00 23.03 957 ASN A CA 1
ATOM 4041 C C . ASN A 1 842 ? 165.545 175.680 177.491 1.00 23.03 957 ASN A C 1
ATOM 4042 O O . ASN A 1 842 ? 165.769 175.760 176.284 1.00 23.03 957 ASN A O 1
ATOM 4047 N N . LEU A 1 843 ? 164.574 176.365 178.091 1.00 23.72 958 LEU A N 1
ATOM 4048 C CA . LEU A 1 843 ? 163.896 177.461 177.414 1.00 23.72 958 LEU A CA 1
ATOM 4049 C C . LEU A 1 843 ? 164.855 178.605 177.136 1.00 23.72 958 LEU A C 1
ATOM 4050 O O . LEU A 1 843 ? 164.800 179.223 176.070 1.00 23.72 958 LEU A O 1
ATOM 4055 N N . LEU A 1 844 ? 165.748 178.893 178.083 1.00 24.05 959 LEU A N 1
ATOM 4056 C CA . LEU A 1 844 ? 166.700 179.988 177.927 1.00 24.05 959 LEU A CA 1
ATOM 4057 C C . LEU A 1 844 ? 167.728 179.683 176.849 1.00 24.05 959 LEU A C 1
ATOM 4058 O O . LEU A 1 844 ? 168.188 180.584 176.147 1.00 24.05 959 LEU A O 1
ATOM 4063 N N . VAL A 1 845 ? 168.089 178.414 176.693 1.00 25.03 960 VAL A N 1
ATOM 4064 C CA . VAL A 1 845 ? 168.932 178.007 175.576 1.00 25.03 960 VAL A CA 1
ATOM 4065 C C . VAL A 1 845 ? 168.171 178.168 174.268 1.00 25.03 960 VAL A C 1
ATOM 4066 O O . VAL A 1 845 ? 168.737 178.576 173.250 1.00 25.03 960 VAL A O 1
ATOM 4070 N N . ALA A 1 846 ? 166.865 177.899 174.289 1.00 25.67 961 ALA A N 1
ATOM 4071 C CA . ALA A 1 846 ? 166.057 178.009 173.081 1.00 25.67 961 ALA A CA 1
ATOM 4072 C C . ALA A 1 846 ? 165.868 179.461 172.660 1.00 25.67 961 ALA A C 1
ATOM 4073 O O . ALA A 1 846 ? 165.775 179.759 171.466 1.00 25.67 961 ALA A O 1
ATOM 4075 N N . ILE A 1 847 ? 165.811 180.376 173.630 1.00 26.96 962 ILE A N 1
ATOM 4076 C CA . ILE A 1 847 ? 165.715 181.806 173.339 1.00 26.96 962 ILE A CA 1
ATOM 4077 C C . ILE A 1 847 ? 167.001 182.307 172.698 1.00 26.96 962 ILE A C 1
ATOM 4078 O O . ILE A 1 847 ? 166.977 183.096 171.747 1.00 26.96 962 ILE A O 1
ATOM 4083 N N . LEU A 1 848 ? 168.143 181.847 173.208 1.00 29.28 963 LEU A N 1
ATOM 4084 C CA . LEU A 1 848 ? 169.435 182.271 172.685 1.00 29.28 963 LEU A CA 1
ATOM 4085 C C . LEU A 1 848 ? 169.685 181.738 171.282 1.00 29.28 963 LEU A C 1
ATOM 4086 O O . LEU A 1 848 ? 170.294 182.425 170.456 1.00 29.28 963 LEU A O 1
ATOM 4091 N N . VAL A 1 849 ? 169.241 180.511 171.002 1.00 31.12 964 VAL A N 1
ATOM 4092 C CA . VAL A 1 849 ? 169.483 179.898 169.697 1.00 31.12 964 VAL A CA 1
ATOM 4093 C C . VAL A 1 849 ? 168.691 180.612 168.613 1.00 31.12 964 VAL A C 1
ATOM 4094 O O . VAL A 1 849 ? 169.223 180.932 167.544 1.00 31.12 964 VAL A O 1
ATOM 4098 N N . GLU A 1 850 ? 167.427 180.923 168.887 1.00 39.63 965 GLU A N 1
ATOM 4099 C CA . GLU A 1 850 ? 166.628 181.628 167.897 1.00 39.63 965 GLU A CA 1
ATOM 4100 C C . GLU A 1 850 ? 167.043 183.092 167.801 1.00 39.63 965 GLU A C 1
ATOM 4101 O O . GLU A 1 850 ? 166.848 183.728 166.760 1.00 39.63 965 GLU A O 1
ATOM 4107 N N . GLY A 1 851 ? 167.656 183.631 168.855 1.00 38.52 966 GLY A N 1
ATOM 4108 C CA . GLY A 1 851 ? 168.075 185.024 168.825 1.00 38.52 966 GLY A CA 1
ATOM 4109 C C . GLY A 1 851 ? 169.228 185.283 167.875 1.00 38.52 966 GLY A C 1
ATOM 4110 O O . GLY A 1 851 ? 169.229 186.275 167.143 1.00 38.52 966 GLY A O 1
ATOM 4111 N N . PHE A 1 852 ? 170.218 184.387 167.858 1.00 41.51 967 PHE A N 1
ATOM 4112 C CA . PHE A 1 852 ? 171.354 184.559 166.959 1.00 41.51 967 PHE A CA 1
ATOM 4113 C C . PHE A 1 852 ? 171.010 184.250 165.511 1.00 41.51 967 PHE A C 1
ATOM 4114 O O . PHE A 1 852 ? 171.718 184.721 164.615 1.00 41.51 967 PHE A O 1
ATOM 4122 N N . GLN A 1 853 ? 169.960 183.478 165.257 1.00 44.75 968 GLN A N 1
ATOM 4123 C CA . GLN A 1 853 ? 169.502 183.234 163.894 1.00 44.75 968 GLN A CA 1
ATOM 4124 C C . GLN A 1 853 ? 167.979 183.228 163.816 1.00 44.75 968 GLN A C 1
ATOM 4125 O O . GLN A 1 853 ? 167.402 183.178 162.731 1.00 44.75 968 GLN A O 1
ATOM 4131 N N . PHE A 1 1127 ? 216.124 151.117 147.855 1.00 77.26 1242 PHE A N 1
ATOM 4132 C CA . PHE A 1 1127 ? 216.262 151.570 149.235 1.00 77.26 1242 PHE A CA 1
ATOM 4133 C C . PHE A 1 1127 ? 215.246 152.659 149.542 1.00 77.26 1242 PHE A C 1
ATOM 4134 O O . PHE A 1 1127 ? 214.194 152.383 150.103 1.00 77.26 1242 PHE A O 1
ATOM 4142 N N . ARG A 1 1128 ? 215.573 153.892 149.149 1.00 76.84 1243 ARG A N 1
ATOM 4143 C CA . ARG A 1 1128 ? 214.711 155.035 149.431 1.00 76.84 1243 ARG A CA 1
ATOM 4144 C C . ARG A 1 1128 ? 213.417 154.962 148.628 1.00 76.84 1243 ARG A C 1
ATOM 4145 O O . ARG A 1 1128 ? 212.360 155.410 149.086 1.00 76.84 1243 ARG A O 1
ATOM 4153 N N . LEU A 1 1129 ? 213.478 154.383 147.428 1.00 83.21 1244 LEU A N 1
ATOM 4154 C CA . LEU A 1 1129 ? 212.269 154.226 146.626 1.00 83.21 1244 LEU A CA 1
ATOM 4155 C C . LEU A 1 1129 ? 211.363 153.142 147.201 1.00 83.21 1244 LEU A C 1
ATOM 4156 O O . LEU A 1 1129 ? 210.137 153.297 147.225 1.00 83.21 1244 LEU A O 1
ATOM 4161 N N . LEU A 1 1130 ? 211.948 152.037 147.672 1.00 82.84 1245 LEU A N 1
ATOM 4162 C CA . LEU A 1 1130 ? 211.146 150.972 148.265 1.00 82.84 1245 LEU A CA 1
ATOM 4163 C C . LEU A 1 1130 ? 210.676 151.347 149.663 1.00 82.84 1245 LEU A C 1
ATOM 4164 O O . LEU A 1 1130 ? 209.692 150.791 150.166 1.00 82.84 1245 LEU A O 1
ATOM 4169 N N . CYS A 1 1131 ? 211.372 152.282 150.312 1.00 78.94 1246 CYS A N 1
ATOM 4170 C CA . CYS A 1 1131 ? 210.968 152.718 151.644 1.00 78.94 1246 CYS A CA 1
ATOM 4171 C C . CYS A 1 1131 ? 209.703 153.563 151.582 1.00 78.94 1246 CYS A C 1
ATOM 4172 O O . CYS A 1 1131 ? 208.918 153.593 152.536 1.00 78.94 1246 CYS A O 1
ATOM 4175 N N . HIS A 1 1132 ? 209.484 154.248 150.458 1.00 79.38 1247 HIS A N 1
ATOM 4176 C CA . HIS A 1 1132 ? 208.267 155.030 150.279 1.00 79.38 1247 HIS A CA 1
ATOM 4177 C C . HIS A 1 1132 ? 207.100 154.140 149.861 1.00 79.38 1247 HIS A C 1
ATOM 4178 O O . HIS A 1 1132 ? 205.943 154.577 149.852 1.00 79.38 1247 HIS A O 1
ATOM 4185 N N . ARG A 1 1133 ? 207.382 152.882 149.513 1.00 83.71 1248 ARG A N 1
ATOM 4186 C CA . ARG A 1 1133 ? 206.323 151.979 149.073 1.00 83.71 1248 ARG A CA 1
ATOM 4187 C C . ARG A 1 1133 ? 205.514 151.454 150.255 1.00 83.71 1248 ARG A C 1
ATOM 4188 O O . ARG A 1 1133 ? 204.289 151.307 150.164 1.00 83.71 1248 ARG A O 1
ATOM 4196 N N . ILE A 1 1134 ? 206.180 151.174 151.377 1.00 80.50 1249 ILE A N 1
ATOM 4197 C CA . ILE A 1 1134 ? 205.499 150.581 152.524 1.00 80.50 1249 ILE A CA 1
ATOM 4198 C C . ILE A 1 1134 ? 204.740 151.636 153.317 1.00 80.50 1249 ILE A C 1
ATOM 4199 O O . ILE A 1 1134 ? 203.851 151.310 154.110 1.00 80.50 1249 ILE A O 1
ATOM 4204 N N . ILE A 1 1135 ? 205.080 152.910 153.133 1.00 76.26 1250 ILE A N 1
ATOM 4205 C CA . ILE A 1 1135 ? 204.371 154.001 153.794 1.00 76.26 1250 ILE A CA 1
ATOM 4206 C C . ILE A 1 1135 ? 203.019 154.150 153.112 1.00 76.26 1250 ILE A C 1
ATOM 4207 O O . ILE A 1 1135 ? 202.010 154.465 153.753 1.00 76.26 1250 ILE A O 1
ATOM 4212 N N . THR A 1 1136 ? 202.993 153.895 151.808 1.00 80.50 1251 THR A N 1
ATOM 4213 C CA . THR A 1 1136 ? 201.770 153.886 151.020 1.00 80.50 1251 THR A CA 1
ATOM 4214 C C . THR A 1 1136 ? 200.859 152.728 151.422 1.00 80.50 1251 THR A C 1
ATOM 4215 O O . THR A 1 1136 ? 199.630 152.841 151.327 1.00 80.50 1251 THR A O 1
ATOM 4219 N N . HIS A 1 1137 ? 201.445 151.636 151.915 1.00 76.99 1252 HIS A N 1
ATOM 4220 C CA . HIS A 1 1137 ? 200.709 150.411 152.199 1.00 76.99 1252 HIS A CA 1
ATOM 4221 C C . HIS A 1 1137 ? 199.741 150.620 153.353 1.00 76.99 1252 HIS A C 1
ATOM 4222 O O . HIS A 1 1137 ? 200.083 151.241 154.362 1.00 76.99 1252 HIS A O 1
ATOM 4229 N N . LYS A 1 1138 ? 198.516 150.122 153.176 1.00 73.27 1253 LYS A N 1
ATOM 4230 C CA . LYS A 1 1138 ? 197.446 150.402 154.128 1.00 73.27 1253 LYS 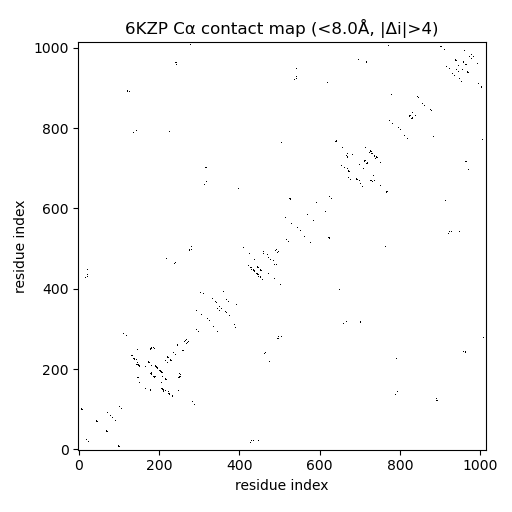A CA 1
ATOM 4231 C C . LYS A 1 1138 ? 197.690 149.709 155.461 1.00 73.27 1253 LYS A C 1
ATOM 4232 O O . LYS A 1 1138 ? 197.322 150.233 156.519 1.00 73.27 1253 LYS A O 1
ATOM 4238 N N . MET A 1 1139 ? 198.345 148.548 155.437 1.00 68.22 1254 MET A N 1
ATOM 4239 C CA . MET A 1 1139 ? 198.447 147.748 156.650 1.00 68.22 1254 MET A CA 1
ATOM 4240 C C . MET A 1 1139 ? 199.545 148.280 157.568 1.00 68.22 1254 MET A C 1
ATOM 4241 O O . MET A 1 1139 ? 199.593 147.938 158.754 1.00 68.22 1254 MET A O 1
ATOM 4246 N N . PHE A 1 1140 ? 200.414 149.153 157.046 1.00 65.33 1255 PHE A N 1
ATOM 4247 C CA . PHE A 1 1140 ? 201.434 149.777 157.885 1.00 65.33 1255 PHE A CA 1
ATOM 4248 C C . PHE A 1 1140 ? 200.819 150.765 158.861 1.00 65.33 1255 PHE A C 1
ATOM 4249 O O . PHE A 1 1140 ? 201.341 150.971 159.961 1.00 65.33 1255 PHE A O 1
ATOM 4257 N N . ASP A 1 1141 ? 199.712 151.395 158.477 1.00 61.31 1256 ASP A N 1
ATOM 4258 C CA . ASP A 1 1141 ? 199.027 152.275 159.412 1.00 61.31 1256 ASP A CA 1
ATOM 4259 C C . ASP A 1 1141 ? 198.252 151.461 160.441 1.00 61.31 1256 ASP A C 1
ATOM 4260 O O . ASP A 1 1141 ? 197.897 151.974 161.506 1.00 61.31 1256 ASP A O 1
ATOM 4265 N N . HIS A 1 1142 ? 197.988 150.184 160.146 1.00 61.36 1257 HIS A N 1
ATOM 4266 C CA . HIS A 1 1142 ? 197.206 149.356 161.057 1.00 61.36 1257 HIS A CA 1
ATOM 4267 C C . HIS A 1 1142 ? 198.094 148.513 161.957 1.00 61.36 1257 HIS A C 1
ATOM 4268 O O . HIS A 1 1142 ? 197.721 148.216 163.097 1.00 61.36 1257 HIS A O 1
ATOM 4275 N N . VAL A 1 1143 ? 199.262 148.094 161.467 1.00 56.31 1258 VAL A N 1
ATOM 4276 C CA . VAL A 1 1143 ? 200.092 147.199 162.267 1.00 56.31 1258 VAL A CA 1
ATOM 4277 C C . VAL A 1 1143 ? 200.784 147.975 163.383 1.00 56.31 1258 VAL A C 1
ATOM 4278 O O . VAL A 1 1143 ? 201.074 147.426 164.452 1.00 56.31 1258 VAL A O 1
ATOM 4282 N N . VAL A 1 1144 ? 201.002 149.277 163.183 1.00 51.85 1259 VAL A N 1
ATOM 4283 C CA . VAL A 1 1144 ? 201.620 150.078 164.231 1.00 51.85 1259 VAL A CA 1
ATOM 4284 C C . VAL A 1 1144 ? 200.578 150.463 165.273 1.00 51.85 1259 VAL A C 1
ATOM 4285 O O . VAL A 1 1144 ? 200.910 150.770 166.421 1.00 51.85 1259 VAL A O 1
ATOM 4289 N N . LEU A 1 1145 ? 199.297 150.394 164.912 1.00 49.40 1260 LEU A N 1
ATOM 4290 C CA . LEU A 1 1145 ? 198.255 150.712 165.877 1.00 49.40 1260 LEU A CA 1
ATOM 4291 C C . LEU A 1 1145 ? 198.037 149.552 166.839 1.00 49.40 1260 LEU A C 1
ATOM 4292 O O . LEU A 1 1145 ? 197.543 149.745 167.955 1.00 49.40 1260 LEU A O 1
ATOM 4297 N N . VAL A 1 1146 ? 198.403 148.338 166.427 1.00 49.95 1261 VAL A N 1
ATOM 4298 C CA . VAL A 1 1146 ? 198.412 147.210 167.351 1.00 49.95 1261 VAL A CA 1
ATOM 4299 C C . VAL A 1 1146 ? 199.565 147.354 168.338 1.00 49.95 1261 VAL A C 1
ATOM 4300 O O . VAL A 1 1146 ? 199.430 147.053 169.529 1.00 49.95 1261 VAL A O 1
ATOM 4304 N N . ILE A 1 1147 ? 200.703 147.864 167.865 1.00 47.00 1262 ILE A N 1
ATOM 4305 C CA . ILE A 1 1147 ? 201.866 148.081 168.717 1.00 47.00 1262 ILE A CA 1
ATOM 4306 C C . ILE A 1 1147 ? 201.600 149.205 169.706 1.00 47.00 1262 ILE A C 1
ATOM 4307 O O . ILE A 1 1147 ? 202.097 149.180 170.837 1.00 47.00 1262 ILE A O 1
ATOM 4312 N N . ILE A 1 1148 ? 200.780 150.183 169.320 1.00 44.80 1263 ILE A N 1
ATOM 4313 C CA . ILE A 1 1148 ? 200.359 151.208 170.269 1.00 44.80 1263 ILE A CA 1
ATOM 4314 C C . ILE A 1 1148 ? 199.429 150.613 171.317 1.00 44.80 1263 ILE A C 1
ATOM 4315 O O . ILE A 1 1148 ? 199.553 150.909 172.511 1.00 44.80 1263 ILE A O 1
ATOM 4320 N N . PHE A 1 1149 ? 198.520 149.728 170.904 1.00 45.93 1264 PHE A N 1
ATOM 4321 C CA . PHE A 1 1149 ? 197.621 149.100 171.867 1.00 45.93 1264 PHE A CA 1
ATOM 4322 C C . PHE A 1 1149 ? 198.352 148.083 172.738 1.00 45.93 1264 PHE A C 1
ATOM 4323 O O . PHE A 1 1149 ? 197.964 147.854 173.887 1.00 45.93 1264 PHE A O 1
ATOM 4331 N N . LEU A 1 1150 ? 199.415 147.465 172.222 1.00 45.48 1265 LEU A N 1
ATOM 4332 C CA . LEU A 1 1150 ? 200.239 146.617 173.082 1.00 45.48 1265 LEU A CA 1
ATOM 4333 C C . LEU A 1 1150 ? 201.051 147.444 174.066 1.00 45.48 1265 LEU A C 1
ATOM 4334 O O . LEU A 1 1150 ? 201.482 146.937 175.106 1.00 45.48 1265 LEU A O 1
ATOM 4339 N N . ASN A 1 1151 ? 201.298 148.713 173.743 1.00 42.79 1266 ASN A N 1
ATOM 4340 C CA . ASN A 1 1151 ? 202.030 149.564 174.669 1.00 42.79 1266 ASN A CA 1
ATOM 4341 C C . ASN A 1 1151 ? 201.099 150.142 175.725 1.00 42.79 1266 ASN A C 1
ATOM 4342 O O . ASN A 1 1151 ? 201.546 150.526 176.808 1.00 42.79 1266 ASN A O 1
ATOM 4347 N N . CYS A 1 1152 ? 199.799 150.210 175.430 1.00 40.00 1267 CYS A N 1
ATOM 4348 C CA . CYS A 1 1152 ? 198.845 150.718 176.409 1.00 40.00 1267 CYS A CA 1
ATOM 4349 C C . CYS A 1 1152 ? 198.622 149.715 177.532 1.00 40.00 1267 CYS A C 1
ATOM 4350 O O . CYS A 1 1152 ? 198.241 150.093 178.644 1.00 40.00 1267 CYS A O 1
ATOM 4353 N N . ILE A 1 1153 ? 198.861 148.433 177.265 1.00 39.02 1268 ILE A N 1
ATOM 4354 C CA . ILE A 1 1153 ? 198.715 147.424 178.307 1.00 39.02 1268 ILE A CA 1
ATOM 4355 C C . ILE A 1 1153 ? 199.840 147.551 179.328 1.00 39.02 1268 ILE A C 1
ATOM 4356 O O . ILE A 1 1153 ? 199.630 147.377 180.534 1.00 39.02 1268 ILE A O 1
ATOM 4361 N N . THR A 1 1154 ? 201.035 147.916 178.875 1.00 39.25 1269 THR A N 1
ATOM 4362 C CA . THR A 1 1154 ? 202.164 148.065 179.782 1.00 39.25 1269 THR A CA 1
ATOM 4363 C C . THR A 1 1154 ? 202.285 149.463 180.368 1.00 39.25 1269 THR A C 1
ATOM 4364 O O . THR A 1 1154 ? 203.283 149.751 181.032 1.00 39.25 1269 THR A O 1
ATOM 4368 N N . ILE A 1 1155 ? 201.310 150.333 180.136 1.00 36.03 1270 ILE A N 1
ATOM 4369 C CA . ILE A 1 1155 ? 201.177 151.557 180.920 1.00 36.03 1270 ILE A CA 1
ATOM 4370 C C . ILE A 1 1155 ? 200.211 151.348 182.075 1.00 36.03 1270 ILE A C 1
ATOM 4371 O O . ILE A 1 1155 ? 200.464 151.791 183.196 1.00 36.03 1270 ILE A O 1
ATOM 4376 N N . ALA A 1 1156 ? 199.113 150.639 181.811 1.00 31.23 1271 ALA A N 1
ATOM 4377 C CA . ALA A 1 1156 ? 198.141 150.265 182.825 1.00 31.23 1271 ALA A CA 1
ATOM 4378 C C . ALA A 1 1156 ? 198.713 149.328 183.874 1.00 31.23 1271 ALA A C 1
ATOM 4379 O O . ALA A 1 1156 ? 198.222 149.314 185.004 1.00 31.23 1271 ALA A O 1
ATOM 4381 N N . MET A 1 1157 ? 199.738 148.561 183.537 1.00 37.71 1272 MET A N 1
ATOM 4382 C CA . MET A 1 1157 ? 200.297 147.572 184.439 1.00 37.71 1272 MET A CA 1
ATOM 4383 C C . MET A 1 1157 ? 201.244 148.192 185.463 1.00 37.71 1272 MET A C 1
ATOM 4384 O O . MET A 1 1157 ? 201.568 147.546 186.464 1.00 37.71 1272 MET A O 1
ATOM 4389 N N . GLU A 1 1158 ? 201.657 149.440 185.256 1.00 39.21 1273 GLU A N 1
ATOM 4390 C CA . GLU A 1 1158 ? 202.534 150.143 186.183 1.00 39.21 1273 GLU A CA 1
ATOM 4391 C C . GLU A 1 1158 ? 201.763 150.562 187.429 1.00 39.21 1273 GLU A C 1
ATOM 4392 O O . GLU A 1 1158 ? 200.645 151.074 187.331 1.00 39.21 1273 GLU A O 1
ATOM 4398 N N . ARG A 1 1159 ? 202.366 150.361 188.595 1.00 38.59 1274 ARG A N 1
ATOM 4399 C CA . ARG A 1 1159 ? 201.770 150.715 189.874 1.00 38.59 1274 ARG A CA 1
ATOM 4400 C C . ARG A 1 1159 ? 202.893 150.801 190.899 1.00 38.59 1274 ARG A C 1
ATOM 4401 O O . ARG A 1 1159 ? 203.978 150.259 190.672 1.00 38.59 1274 ARG A O 1
ATOM 4409 N N . PRO A 1 1160 ? 202.694 151.534 192.002 1.00 37.58 1275 PRO A N 1
ATOM 4410 C CA . PRO A 1 1160 ? 203.806 151.734 192.948 1.00 37.58 1275 PRO A CA 1
ATOM 4411 C C . PRO A 1 1160 ? 204.242 150.500 193.726 1.00 37.58 1275 PRO A C 1
ATOM 4412 O O . PRO A 1 1160 ? 205.393 150.464 194.176 1.00 37.58 1275 PRO A O 1
ATOM 4416 N N . LYS A 1 1161 ? 203.394 149.494 193.904 1.00 45.60 1276 LYS A N 1
ATOM 4417 C CA . LYS A 1 1161 ? 203.762 148.381 194.779 1.00 45.60 1276 LYS A CA 1
ATOM 4418 C C . LYS A 1 1161 ? 204.288 147.169 194.027 1.00 45.60 1276 LYS A C 1
ATOM 4419 O O . LYS A 1 1161 ? 204.008 146.031 194.408 1.00 45.60 1276 LYS A O 1
ATOM 4425 N N . ILE A 1 1162 ? 205.051 147.377 192.959 1.00 47.31 1277 ILE A N 1
ATOM 4426 C CA . ILE A 1 1162 ? 205.752 146.304 192.266 1.00 47.31 1277 ILE A CA 1
ATOM 4427 C C . ILE A 1 1162 ? 207.126 146.179 192.907 1.00 47.31 1277 ILE A C 1
ATOM 4428 O O . ILE A 1 1162 ? 207.769 147.194 193.198 1.00 47.31 1277 ILE A O 1
ATOM 4433 N N . ASP A 1 1163 ? 207.560 144.945 193.164 1.00 58.03 1278 ASP A N 1
ATOM 4434 C CA . ASP A 1 1163 ? 208.894 144.719 193.704 1.00 58.03 1278 ASP A CA 1
ATOM 4435 C C . ASP A 1 1163 ? 209.944 145.108 192.670 1.00 58.03 1278 ASP A C 1
ATOM 4436 O O . ASP A 1 1163 ? 209.762 144.830 191.479 1.00 58.03 1278 ASP A O 1
ATOM 4441 N N . PRO A 1 1164 ? 211.037 145.761 193.072 1.00 58.64 1279 PRO A N 1
ATOM 4442 C CA . PRO A 1 1164 ? 212.027 146.207 192.083 1.00 58.64 1279 PRO A CA 1
ATOM 4443 C C . PRO A 1 1164 ? 212.857 145.078 191.511 1.00 58.64 1279 PRO A C 1
ATOM 4444 O O . PRO A 1 1164 ? 213.434 145.238 190.429 1.00 58.64 1279 PRO A O 1
ATOM 4448 N N . HIS A 1 1165 ? 212.927 143.942 192.198 1.00 65.35 1280 HIS A N 1
ATOM 4449 C CA . HIS A 1 1165 ? 213.725 142.790 191.787 1.00 65.35 1280 HIS A CA 1
ATOM 4450 C C . HIS A 1 1165 ? 212.758 141.613 191.727 1.00 65.35 1280 HIS A C 1
ATOM 4451 O O . HIS A 1 1165 ? 212.651 140.834 192.675 1.00 65.35 1280 HIS A O 1
ATOM 4458 N N . SER A 1 1166 ? 212.059 141.479 190.605 1.00 58.14 1281 SER A N 1
ATOM 4459 C CA . SER A 1 1166 ? 210.904 140.594 190.543 1.00 58.14 1281 SER A CA 1
ATOM 4460 C C . SER A 1 1166 ? 210.727 140.084 189.118 1.00 58.14 1281 SER A C 1
ATOM 4461 O O . SER A 1 1166 ? 211.511 140.402 188.219 1.00 58.14 1281 SER A O 1
ATOM 4464 N N . ALA A 1 1167 ? 209.677 139.290 188.916 1.00 52.97 1282 ALA A N 1
ATOM 4465 C CA . ALA A 1 1167 ? 209.338 138.766 187.604 1.00 52.97 1282 ALA A CA 1
ATOM 4466 C C . ALA A 1 1167 ? 208.474 139.715 186.800 1.00 52.97 1282 ALA A C 1
ATOM 4467 O O . ALA A 1 1167 ? 208.299 139.502 185.597 1.00 52.97 1282 ALA A O 1
ATOM 4469 N N . GLU A 1 1168 ? 207.916 140.740 187.433 1.00 51.48 1283 GLU A N 1
ATOM 4470 C CA . GLU A 1 1168 ? 207.090 141.707 186.728 1.00 51.48 1283 GLU A CA 1
ATOM 4471 C C . GLU A 1 1168 ? 207.844 142.980 186.390 1.00 51.48 1283 GLU A C 1
ATOM 4472 O O . GLU A 1 1168 ? 207.575 143.586 185.349 1.00 51.48 1283 GLU A O 1
ATOM 4478 N N . ARG A 1 1169 ? 208.801 143.378 187.230 1.00 49.98 1284 ARG A N 1
ATOM 4479 C CA . ARG A 1 1169 ? 209.615 144.549 186.926 1.00 49.98 1284 ARG A CA 1
ATOM 4480 C C . ARG A 1 1169 ? 210.514 144.305 185.722 1.00 49.98 1284 ARG A C 1
ATOM 4481 O O . ARG A 1 1169 ? 210.695 145.204 184.894 1.00 49.98 1284 ARG A O 1
ATOM 4489 N N . ILE A 1 1170 ? 211.064 143.094 185.583 1.00 50.38 1285 ILE A N 1
ATOM 4490 C CA . ILE A 1 1170 ? 211.893 142.821 184.415 1.00 50.38 1285 ILE A CA 1
ATOM 4491 C C . ILE A 1 1170 ? 211.059 142.689 183.153 1.00 50.38 1285 ILE A C 1
ATOM 4492 O O . ILE A 1 1170 ? 211.584 142.876 182.053 1.00 50.38 1285 ILE A O 1
ATOM 4497 N N . PHE A 1 1171 ? 209.772 142.369 183.267 1.00 48.22 1286 PHE A N 1
ATOM 4498 C CA . PHE A 1 1171 ? 208.928 142.428 182.083 1.00 48.22 1286 PHE A CA 1
ATOM 4499 C C . PHE A 1 1171 ? 208.611 143.868 181.718 1.00 48.22 1286 PHE A C 1
ATOM 4500 O O . PHE A 1 1171 ? 208.512 144.204 180.538 1.00 48.22 1286 PHE A O 1
ATOM 4508 N N . LEU A 1 1172 ? 208.450 144.736 182.708 1.00 46.93 1287 LEU A N 1
ATOM 4509 C CA . LEU A 1 1172 ? 208.288 146.147 182.403 1.00 46.93 1287 LEU A CA 1
ATOM 4510 C C . LEU A 1 1172 ? 209.596 146.813 182.026 1.00 46.93 1287 LEU A C 1
ATOM 4511 O O . LEU A 1 1172 ? 209.573 147.853 181.363 1.00 46.93 1287 LEU A O 1
ATOM 4516 N N . THR A 1 1173 ? 210.735 146.241 182.417 1.00 48.81 1288 THR A N 1
ATOM 4517 C CA . THR A 1 1173 ? 212.008 146.833 182.029 1.00 48.81 1288 THR A CA 1
ATOM 4518 C C . THR A 1 1173 ? 212.379 146.442 180.607 1.00 48.81 1288 THR A C 1
ATOM 4519 O O . THR A 1 1173 ? 212.808 147.291 179.823 1.00 48.81 1288 THR A O 1
ATOM 4523 N N . LEU A 1 1174 ? 212.187 145.172 180.245 1.00 50.72 1289 LEU A N 1
ATOM 4524 C CA . LEU A 1 1174 ? 212.615 144.699 178.932 1.00 50.72 1289 LEU A CA 1
ATOM 4525 C C . LEU A 1 1174 ? 211.649 145.114 177.832 1.00 50.72 1289 LEU A C 1
ATOM 4526 O O . LEU A 1 1174 ? 212.078 145.404 176.712 1.00 50.72 1289 LEU A O 1
ATOM 4531 N N . SER A 1 1175 ? 210.350 145.152 178.119 1.00 48.20 1290 SER A N 1
ATOM 4532 C CA . SER A 1 1175 ? 209.393 145.609 177.119 1.00 48.20 1290 SER A CA 1
ATOM 4533 C C . SER A 1 1175 ? 209.468 147.109 176.889 1.00 48.20 1290 SER A C 1
ATOM 4534 O O . SER A 1 1175 ? 208.936 147.593 175.890 1.00 48.20 1290 SER A O 1
ATOM 4537 N N . ASN A 1 1176 ? 210.108 147.852 177.791 1.00 52.03 1291 ASN A N 1
ATOM 4538 C CA . ASN A 1 1176 ? 210.438 149.244 177.509 1.00 52.03 1291 ASN A CA 1
ATOM 4539 C C . ASN A 1 1176 ? 211.443 149.341 176.363 1.00 52.03 1291 ASN A C 1
ATOM 4540 O O . ASN A 1 1176 ? 211.440 150.315 175.605 1.00 52.03 1291 ASN A O 1
ATOM 4545 N N . TYR A 1 1177 ? 212.296 148.325 176.205 1.00 52.45 1292 TYR A N 1
ATOM 4546 C CA . TYR A 1 1177 ? 213.316 148.374 175.163 1.00 52.45 1292 TYR A CA 1
ATOM 4547 C C . TYR A 1 1177 ? 212.747 148.003 173.798 1.00 52.45 1292 TYR A C 1
ATOM 4548 O O . TYR A 1 1177 ? 213.160 148.560 172.775 1.00 52.45 1292 TYR A O 1
ATOM 4557 N N . ILE A 1 1178 ? 211.814 147.048 173.747 1.00 49.51 1293 ILE A N 1
ATOM 4558 C CA . ILE A 1 1178 ? 211.374 146.553 172.444 1.00 49.51 1293 ILE A CA 1
ATOM 4559 C C . ILE A 1 1178 ? 210.366 147.507 171.818 1.00 49.51 1293 ILE A C 1
ATOM 4560 O O . ILE A 1 1178 ? 210.139 147.473 170.604 1.00 49.51 1293 ILE A O 1
ATOM 4565 N N . PHE A 1 1179 ? 209.735 148.365 172.625 1.00 47.42 1294 PHE A N 1
ATOM 4566 C CA . PHE A 1 1179 ? 208.835 149.359 172.052 1.00 47.42 1294 PHE A CA 1
ATOM 4567 C C . PHE A 1 1179 ? 209.578 150.632 171.682 1.00 47.42 1294 PHE A C 1
ATOM 4568 O O . PHE A 1 1179 ? 209.233 151.292 170.698 1.00 47.42 1294 PHE A O 1
ATOM 4576 N N . THR A 1 1180 ? 210.599 150.999 172.457 1.00 50.82 1295 THR A N 1
ATOM 4577 C CA . THR A 1 1180 ? 211.351 152.209 172.142 1.00 50.82 1295 THR A CA 1
ATOM 4578 C C . THR A 1 1180 ? 212.194 152.005 170.886 1.00 50.82 1295 THR A C 1
ATOM 4579 O O . THR A 1 1180 ? 212.432 152.947 170.125 1.00 50.82 1295 THR A O 1
ATOM 4583 N N . ALA A 1 1181 ? 212.602 150.765 170.620 1.00 48.07 1296 ALA A N 1
ATOM 4584 C CA . ALA A 1 1181 ? 213.345 150.485 169.399 1.00 48.07 1296 ALA A CA 1
ATOM 4585 C C . ALA A 1 1181 ? 212.435 150.468 168.178 1.00 48.07 1296 ALA A C 1
ATOM 4586 O O . ALA A 1 1181 ? 212.865 150.823 167.076 1.00 48.07 1296 ALA A O 1
ATOM 4588 N N . VAL A 1 1182 ? 211.179 150.050 168.343 1.00 46.19 1297 VAL A N 1
ATOM 4589 C CA . VAL A 1 1182 ? 210.332 149.828 167.175 1.00 46.19 1297 VAL A CA 1
ATOM 4590 C C . VAL A 1 1182 ? 209.564 151.098 166.820 1.00 46.19 1297 VAL A C 1
ATOM 4591 O O . VAL A 1 1182 ? 209.063 151.241 165.699 1.00 46.19 1297 VAL A O 1
ATOM 4595 N N . PHE A 1 1183 ? 209.469 152.052 167.753 1.00 47.22 1298 PHE A N 1
ATOM 4596 C CA . PHE A 1 1183 ? 208.925 153.357 167.385 1.00 47.22 1298 PHE A CA 1
ATOM 4597 C C . PHE A 1 1183 ? 210.022 154.277 166.870 1.00 47.22 1298 PHE A C 1
ATOM 4598 O O . PHE A 1 1183 ? 209.748 155.223 166.123 1.00 47.22 1298 PHE A O 1
ATOM 4606 N N . LEU A 1 1184 ? 211.268 154.022 167.265 1.00 49.37 1299 LEU A N 1
ATOM 4607 C CA . LEU A 1 1184 ? 212.397 154.717 166.658 1.00 49.37 1299 LEU A CA 1
ATOM 4608 C C . LEU A 1 1184 ? 212.594 154.252 165.224 1.00 49.37 1299 LEU A C 1
ATOM 4609 O O . LEU A 1 1184 ? 212.853 155.063 164.329 1.00 49.37 1299 LEU A O 1
ATOM 4614 N N . ALA A 1 1185 ? 212.463 152.946 164.987 1.00 51.39 1300 ALA A N 1
ATOM 4615 C CA . ALA A 1 1185 ? 212.605 152.416 163.638 1.00 51.39 1300 ALA A CA 1
ATOM 4616 C C . ALA A 1 1185 ? 211.421 152.807 162.767 1.00 51.39 1300 ALA A C 1
ATOM 4617 O O . ALA A 1 1185 ? 211.530 152.839 161.540 1.00 51.39 1300 ALA A O 1
ATOM 4619 N N . GLU A 1 1186 ? 210.281 153.109 163.384 1.00 52.99 1301 GLU A N 1
ATOM 4620 C CA . GLU A 1 1186 ? 209.128 153.579 162.628 1.00 52.99 1301 GLU A CA 1
ATOM 4621 C C . GLU A 1 1186 ? 209.298 155.026 162.185 1.00 52.99 1301 GLU A C 1
ATOM 4622 O O . GLU A 1 1186 ? 208.670 155.442 161.208 1.00 52.99 1301 GLU A O 1
ATOM 4628 N N . MET A 1 1187 ? 210.144 155.797 162.867 1.00 53.20 1302 MET A N 1
ATOM 4629 C CA . MET A 1 1187 ? 210.368 157.198 162.531 1.00 53.20 1302 MET A CA 1
ATOM 4630 C C . MET A 1 1187 ? 211.487 157.373 161.517 1.00 53.20 1302 MET A C 1
ATOM 4631 O O . MET A 1 1187 ? 211.356 158.164 160.581 1.00 53.20 1302 MET A O 1
ATOM 4636 N N . THR A 1 1188 ? 212.583 156.633 161.671 1.00 54.09 1303 THR A N 1
ATOM 4637 C CA . THR A 1 1188 ? 213.700 156.700 160.738 1.00 54.09 1303 THR A CA 1
ATOM 4638 C C . THR A 1 1188 ? 213.400 156.028 159.405 1.00 54.09 1303 THR A C 1
ATOM 4639 O O . THR A 1 1188 ? 214.237 156.080 158.502 1.00 54.09 1303 THR A O 1
ATOM 4643 N N . VAL A 1 1189 ? 212.246 155.378 159.270 1.00 53.91 1304 VAL A N 1
ATOM 4644 C CA . VAL A 1 1189 ? 211.746 154.965 157.966 1.00 53.91 1304 VAL A CA 1
ATOM 4645 C C . VAL A 1 1189 ? 211.104 156.137 157.231 1.00 53.91 1304 VAL A C 1
ATOM 4646 O O . VAL A 1 1189 ? 211.376 156.358 156.046 1.00 53.91 1304 VAL A O 1
ATOM 4650 N N . LYS A 1 1190 ? 210.278 156.928 157.924 1.00 56.52 1305 LYS A N 1
ATOM 4651 C CA . LYS A 1 1190 ? 209.610 158.059 157.281 1.00 56.52 1305 LYS A CA 1
ATOM 4652 C C . LYS A 1 1190 ? 210.585 159.159 156.881 1.00 56.52 1305 LYS A C 1
ATOM 4653 O O . LYS A 1 1190 ? 210.356 159.844 155.881 1.00 56.52 1305 LYS A O 1
ATOM 4659 N N . VAL A 1 1191 ? 211.670 159.339 157.635 1.00 56.06 1306 VAL A N 1
ATOM 4660 C CA . VAL A 1 1191 ? 212.612 160.415 157.344 1.00 56.06 1306 VAL A CA 1
ATOM 4661 C C . VAL A 1 1191 ? 213.441 160.080 156.109 1.00 56.06 1306 VAL A C 1
ATOM 4662 O O . VAL A 1 1191 ? 213.760 160.959 155.298 1.00 56.06 1306 VAL A O 1
ATOM 4666 N N . VAL A 1 1192 ? 213.774 158.801 155.932 1.00 59.04 1307 VAL A N 1
ATOM 4667 C CA . VAL A 1 1192 ? 214.439 158.345 154.716 1.00 59.04 1307 VAL A CA 1
ATOM 4668 C C . VAL A 1 1192 ? 213.537 158.532 153.500 1.00 59.04 1307 VAL A C 1
ATOM 4669 O O . VAL A 1 1192 ? 213.967 159.053 152.464 1.00 59.04 1307 VAL A O 1
ATOM 4673 N N . ALA A 1 1193 ? 212.267 158.154 153.618 1.00 60.27 1308 ALA A N 1
ATOM 4674 C CA . ALA A 1 1193 ? 211.363 158.248 152.480 1.00 60.27 1308 ALA A CA 1
ATOM 4675 C C . ALA A 1 1193 ? 210.895 159.677 152.232 1.00 60.27 1308 ALA A C 1
ATOM 4676 O O . ALA A 1 1193 ? 211.182 160.248 151.176 1.00 60.27 1308 ALA A O 1
ATOM 4678 N N . LEU A 1 1194 ? 210.193 160.277 153.191 1.00 59.40 1309 LEU A N 1
ATOM 4679 C CA . LEU A 1 1194 ? 209.568 161.579 152.987 1.00 59.40 1309 LEU A CA 1
ATOM 4680 C C . LEU A 1 1194 ? 210.550 162.739 153.007 1.00 59.40 1309 LEU A C 1
ATOM 4681 O O . LEU A 1 1194 ? 210.398 163.673 152.215 1.00 59.40 1309 LEU A O 1
ATOM 4686 N N . GLY A 1 1195 ? 211.543 162.715 153.887 1.00 54.98 1310 GLY A N 1
ATOM 4687 C CA . GLY A 1 1195 ? 212.521 163.785 153.943 1.00 54.98 1310 GLY A CA 1
ATOM 4688 C C . GLY A 1 1195 ? 212.664 164.416 155.312 1.00 54.98 1310 GLY A C 1
ATOM 4689 O O . GLY A 1 1195 ? 212.617 165.635 155.456 1.00 54.98 1310 GLY A O 1
ATOM 4690 N N . SER A 1 1206 ? 204.228 168.084 158.595 1.00 44.90 1321 SER A N 1
ATOM 4691 C CA . SER A 1 1206 ? 202.960 167.921 159.293 1.00 44.90 1321 SER A CA 1
ATOM 4692 C C . SER A 1 1206 ? 203.163 168.054 160.790 1.00 44.90 1321 SER A C 1
ATOM 4693 O O . SER A 1 1206 ? 204.270 167.900 161.280 1.00 44.90 1321 SER A O 1
ATOM 4696 N N . SER A 1 1207 ? 202.090 168.342 161.524 1.00 45.34 1322 SER A N 1
ATOM 4697 C CA . SER A 1 1207 ? 202.235 168.547 162.958 1.00 45.34 1322 SER A CA 1
ATOM 4698 C C . SER A 1 1207 ? 202.256 167.224 163.704 1.00 45.34 1322 SER A C 1
ATOM 4699 O O . SER A 1 1207 ? 202.876 167.112 164.768 1.00 45.34 1322 SER A O 1
ATOM 4702 N N . TRP A 1 1208 ? 201.594 166.203 163.161 1.00 45.69 1323 TRP A N 1
ATOM 4703 C CA . TRP A 1 1208 ? 201.496 164.938 163.876 1.00 45.69 1323 TRP A CA 1
ATOM 4704 C C . TRP A 1 1208 ? 202.792 164.148 163.785 1.00 45.69 1323 TRP A C 1
ATOM 4705 O O . TRP A 1 1208 ? 203.075 163.308 164.645 1.00 45.69 1323 TRP A O 1
ATOM 4716 N N . ASN A 1 1209 ? 203.597 164.401 162.751 1.00 44.31 1324 ASN A N 1
ATOM 4717 C CA . ASN A 1 1209 ? 204.906 163.766 162.683 1.00 44.31 1324 ASN A CA 1
ATOM 4718 C C . ASN A 1 1209 ? 205.871 164.421 163.657 1.00 44.31 1324 ASN A C 1
ATOM 4719 O O . ASN A 1 1209 ? 206.828 163.787 164.114 1.00 44.31 1324 ASN A O 1
ATOM 4724 N N . VAL A 1 1210 ? 205.635 165.693 163.983 1.00 44.97 1325 VAL A N 1
ATOM 4725 C CA . VAL A 1 1210 ? 206.446 166.375 164.986 1.00 44.97 1325 VAL A CA 1
ATOM 4726 C C . VAL A 1 1210 ? 206.166 165.801 166.367 1.00 44.97 1325 VAL A C 1
ATOM 4727 O O . VAL A 1 1210 ? 207.085 165.586 167.166 1.00 44.97 1325 VAL A O 1
ATOM 4731 N N . LEU A 1 1211 ? 204.893 165.515 166.653 1.00 47.04 1326 LEU A N 1
ATOM 4732 C CA . LEU A 1 1211 ? 204.495 164.973 167.950 1.00 47.04 1326 LEU A CA 1
ATOM 4733 C C . LEU A 1 1211 ? 205.073 163.583 168.170 1.00 47.04 1326 LEU A C 1
ATOM 4734 O O . LEU A 1 1211 ? 205.476 163.239 169.285 1.00 47.04 1326 LEU A O 1
ATOM 4739 N N . ASP A 1 1212 ? 205.132 162.775 167.112 1.00 48.74 1327 ASP A N 1
ATOM 4740 C CA . ASP A 1 1212 ? 205.618 161.409 167.254 1.00 48.74 1327 ASP A CA 1
ATOM 4741 C C . ASP A 1 1212 ? 207.125 161.383 167.446 1.00 48.74 1327 ASP A C 1
ATOM 4742 O O . ASP A 1 1212 ? 207.660 160.463 168.071 1.00 48.74 1327 ASP A O 1
ATOM 4747 N N . GLY A 1 1213 ? 207.825 162.388 166.917 1.00 47.63 1328 GLY A N 1
ATOM 4748 C CA . GLY A 1 1213 ? 209.269 162.428 167.061 1.00 47.63 1328 GLY A CA 1
ATOM 4749 C C . GLY A 1 1213 ? 209.706 162.830 168.454 1.00 47.63 1328 GLY A C 1
ATOM 4750 O O . GLY A 1 1213 ? 210.726 162.355 168.953 1.00 47.63 1328 GLY A O 1
ATOM 4751 N N . LEU A 1 1214 ? 208.942 163.715 169.098 1.00 49.04 1329 LEU A N 1
ATOM 4752 C CA . LEU A 1 1214 ? 209.306 164.167 170.437 1.00 49.04 1329 LEU A CA 1
ATOM 4753 C C . LEU A 1 1214 ? 209.058 163.085 171.475 1.00 49.04 1329 LEU A C 1
ATOM 4754 O O . LEU A 1 1214 ? 209.743 163.035 172.500 1.00 49.04 1329 LEU A O 1
ATOM 4759 N N . LEU A 1 1215 ? 208.079 162.214 171.232 1.00 48.21 1330 LEU A N 1
ATOM 4760 C CA . LEU A 1 1215 ? 207.789 161.149 172.185 1.00 48.21 1330 LEU A CA 1
ATOM 4761 C C . LEU A 1 1215 ? 208.888 160.100 172.182 1.00 48.21 1330 LEU A C 1
ATOM 4762 O O . LEU A 1 1215 ? 209.238 159.554 173.233 1.00 48.21 1330 LEU A O 1
ATOM 4767 N N . VAL A 1 1216 ? 209.450 159.808 171.010 1.00 49.82 1331 VAL A N 1
ATOM 4768 C CA . VAL A 1 1216 ? 210.585 158.896 170.939 1.00 49.82 1331 VAL A CA 1
ATOM 4769 C C . VAL A 1 1216 ? 211.847 159.609 171.411 1.00 49.82 1331 VAL A C 1
ATOM 4770 O O . VAL A 1 1216 ? 212.781 158.985 171.925 1.00 49.82 1331 VAL A O 1
ATOM 4774 N N . LEU A 1 1217 ? 211.875 160.935 171.286 1.00 50.58 1332 LEU A N 1
ATOM 4775 C CA . LEU A 1 1217 ? 212.994 161.699 171.825 1.00 50.58 1332 LEU A CA 1
ATOM 4776 C C . LEU A 1 1217 ? 212.993 161.675 173.350 1.00 50.58 1332 LEU A C 1
ATOM 4777 O O . LEU A 1 1217 ? 214.057 161.636 173.975 1.00 50.58 1332 LEU A O 1
ATOM 4782 N N . ILE A 1 1218 ? 211.810 161.699 173.966 1.00 49.35 1333 ILE A N 1
ATOM 4783 C CA . ILE A 1 1218 ? 211.710 161.541 175.414 1.00 49.35 1333 ILE A CA 1
ATOM 4784 C C . ILE A 1 1218 ? 212.069 160.117 175.817 1.00 49.35 1333 ILE A C 1
ATOM 4785 O O . ILE A 1 1218 ? 212.770 159.897 176.813 1.00 49.35 1333 ILE A O 1
ATOM 4790 N N . SER A 1 1219 ? 211.647 159.133 175.020 1.00 52.95 1334 SER A N 1
ATOM 4791 C CA . SER A 1 1219 ? 211.777 157.738 175.428 1.00 52.95 1334 SER A CA 1
ATOM 4792 C C . SER A 1 1219 ? 213.209 157.232 175.337 1.00 52.95 1334 SER A C 1
ATOM 4793 O O . SER A 1 1219 ? 213.590 156.348 176.107 1.00 52.95 1334 SER A O 1
ATOM 4796 N N . VAL A 1 1220 ? 214.011 157.765 174.412 1.00 55.19 1335 VAL A N 1
ATOM 4797 C CA . VAL A 1 1220 ? 215.394 157.307 174.279 1.00 55.19 1335 VAL A CA 1
ATOM 4798 C C . VAL A 1 1220 ? 216.251 157.861 175.411 1.00 55.19 1335 VAL A C 1
ATOM 4799 O O . VAL A 1 1220 ? 217.098 157.151 175.969 1.00 55.19 1335 VAL A O 1
ATOM 4803 N N . ILE A 1 1221 ? 216.023 159.121 175.789 1.00 55.24 1336 ILE A N 1
ATOM 4804 C CA . ILE A 1 1221 ? 216.788 159.757 176.858 1.00 55.24 1336 ILE A CA 1
ATOM 4805 C C . ILE A 1 1221 ? 216.530 159.078 178.199 1.00 55.24 1336 ILE A C 1
ATOM 4806 O O . ILE A 1 1221 ? 217.457 158.899 178.998 1.00 55.24 1336 ILE A O 1
ATOM 4811 N N . ASP A 1 1222 ? 215.298 158.619 178.434 1.00 58.34 1337 ASP A N 1
ATOM 4812 C CA . ASP A 1 1222 ? 214.957 157.895 179.655 1.00 58.34 1337 ASP A CA 1
ATOM 4813 C C . ASP A 1 1222 ? 215.664 156.546 1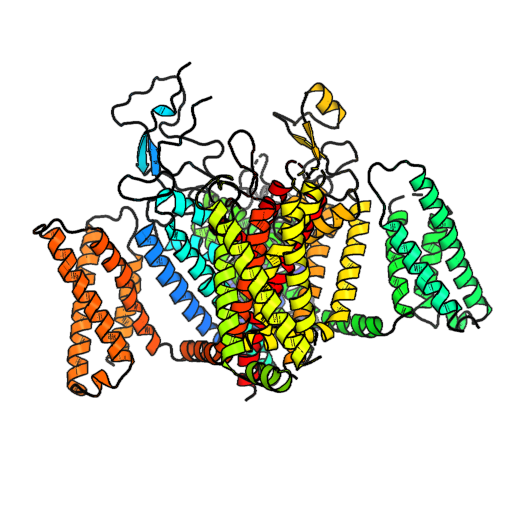79.756 1.00 58.34 1337 ASP A C 1
ATOM 4814 O O . ASP A 1 1222 ? 215.869 156.047 180.867 1.00 58.34 1337 ASP A O 1
ATOM 4819 N N . ILE A 1 1223 ? 216.047 155.952 178.623 1.00 61.53 1338 ILE A N 1
ATOM 4820 C CA . ILE A 1 1223 ? 216.853 154.736 178.651 1.00 61.53 1338 ILE A CA 1
ATOM 4821 C C . ILE A 1 1223 ? 218.273 155.050 179.106 1.00 61.53 1338 ILE A C 1
ATOM 4822 O O . ILE A 1 1223 ? 218.856 154.318 179.913 1.00 61.53 1338 ILE A O 1
ATOM 4827 N N . LEU A 1 1224 ? 218.838 156.161 178.625 1.00 64.14 1339 LEU A N 1
ATOM 4828 C CA . LEU A 1 1224 ? 220.220 156.502 178.954 1.00 64.14 1339 LEU A CA 1
ATOM 4829 C C . LEU A 1 1224 ? 220.367 156.956 180.400 1.00 64.14 1339 LEU A C 1
ATOM 4830 O O . LEU A 1 1224 ? 221.344 156.597 181.068 1.00 64.14 1339 LEU A O 1
ATOM 4835 N N . VAL A 1 1225 ? 219.412 157.747 180.896 1.00 64.63 1340 VAL A N 1
ATOM 4836 C CA . VAL A 1 1225 ? 219.451 158.211 182.279 1.00 64.63 1340 VAL A CA 1
ATOM 4837 C C . VAL A 1 1225 ? 219.276 157.037 183.239 1.00 64.63 1340 VAL A C 1
ATOM 4838 O O . VAL A 1 1225 ? 219.892 157.001 184.313 1.00 64.63 1340 VAL A O 1
ATOM 4842 N N . SER A 1 1226 ? 218.499 156.028 182.842 1.00 69.18 1341 SER A N 1
ATOM 4843 C CA . SER A 1 1226 ? 218.378 154.820 183.647 1.00 69.18 1341 SER A CA 1
ATOM 4844 C C . SER A 1 1226 ? 219.653 153.986 183.638 1.00 69.18 1341 SER A C 1
ATOM 4845 O O . SER A 1 1226 ? 219.895 153.242 184.593 1.00 69.18 1341 SER A O 1
ATOM 4848 N N . MET A 1 1227 ? 220.481 154.102 182.597 1.00 72.13 1342 MET A N 1
ATOM 4849 C CA . MET A 1 1227 ? 221.739 153.365 182.555 1.00 72.13 1342 MET A CA 1
ATOM 4850 C C . MET A 1 1227 ? 222.837 153.988 183.403 1.00 72.13 1342 MET A C 1
ATOM 4851 O O . MET A 1 1227 ? 223.844 153.323 183.664 1.00 72.13 1342 MET A O 1
ATOM 4856 N N . VAL A 1 1228 ? 222.677 155.240 183.831 1.00 73.04 1343 VAL A N 1
ATOM 4857 C CA . VAL A 1 1228 ? 223.712 155.898 184.628 1.00 73.04 1343 VAL A CA 1
ATOM 4858 C C . VAL A 1 1228 ? 223.744 155.323 186.040 1.00 73.04 1343 VAL A C 1
ATOM 4859 O O . VAL A 1 1228 ? 224.775 154.824 186.505 1.00 73.04 1343 VAL A O 1
ATOM 4863 N N . SER A 1 1229 ? 222.615 155.385 186.738 1.00 73.98 1344 SER A N 1
ATOM 4864 C CA . SER A 1 1229 ? 222.519 154.915 188.115 1.00 73.98 1344 SER A CA 1
ATOM 4865 C C . SER A 1 1229 ? 222.543 153.394 188.203 1.00 73.98 1344 SER A C 1
ATOM 4866 O O . SER A 1 1229 ? 223.434 152.815 188.822 1.00 73.98 1344 SER A O 1
ATOM 4869 N N . LYS A 1 1234 ? 220.510 163.755 192.908 1.00 69.75 1349 LYS A N 1
ATOM 4870 C CA . LYS A 1 1234 ? 219.389 164.539 192.398 1.00 69.75 1349 LYS A CA 1
ATOM 4871 C C . LYS A 1 1234 ? 218.963 164.100 190.998 1.00 69.75 1349 LYS A C 1
ATOM 4872 O O . LYS A 1 1234 ? 218.191 164.790 190.337 1.00 69.75 1349 LYS A O 1
ATOM 4878 N N . ILE A 1 1235 ? 219.572 163.028 190.503 1.00 66.64 1350 ILE A N 1
ATOM 4879 C CA . ILE A 1 1235 ? 219.241 162.527 189.173 1.00 66.64 1350 ILE A CA 1
ATOM 4880 C C . ILE A 1 1235 ? 217.795 162.035 189.123 1.00 66.64 1350 ILE A C 1
ATOM 4881 O O . ILE A 1 1235 ? 217.104 162.211 188.123 1.00 66.64 1350 ILE A O 1
ATOM 4886 N N . LEU A 1 1236 ? 217.343 161.435 190.219 1.00 63.34 1351 LEU A N 1
ATOM 4887 C CA . LEU A 1 1236 ? 215.995 160.910 190.315 1.00 63.34 1351 LEU A CA 1
ATOM 4888 C C . LEU A 1 1236 ? 214.972 162.032 190.178 1.00 63.34 1351 LEU A C 1
ATOM 4889 O O . LEU A 1 1236 ? 213.943 161.859 189.531 1.00 63.34 1351 LEU A O 1
ATOM 4894 N N . GLY A 1 1237 ? 215.252 163.182 190.785 1.00 61.72 1352 GLY A N 1
ATOM 4895 C CA . GLY A 1 1237 ? 214.341 164.305 190.690 1.00 61.72 1352 GLY A CA 1
ATOM 4896 C C . GLY A 1 1237 ? 214.214 164.744 189.247 1.00 61.72 1352 GLY A C 1
ATOM 4897 O O . GLY A 1 1237 ? 213.120 165.033 188.779 1.00 61.72 1352 GLY A O 1
ATOM 4898 N N . MET A 1 1238 ? 215.336 164.809 188.536 1.00 62.07 1353 MET A N 1
ATOM 4899 C CA . MET A 1 1238 ? 215.314 165.165 187.121 1.00 62.07 1353 MET A CA 1
ATOM 4900 C C . MET A 1 1238 ? 214.585 164.082 186.342 1.00 62.07 1353 MET A C 1
ATOM 4901 O O . MET A 1 1238 ? 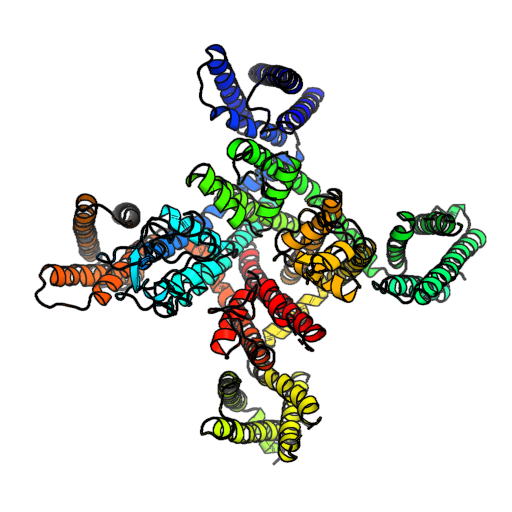213.804 164.365 185.440 1.00 62.07 1353 MET A O 1
ATOM 4906 N N . LEU A 1 1239 ? 214.865 162.835 186.704 1.00 56.50 1354 LEU A N 1
ATOM 4907 C CA . LEU A 1 1239 ? 214.261 161.672 186.072 1.00 56.50 1354 LEU A CA 1
ATOM 4908 C C . LEU A 1 1239 ? 212.753 161.583 186.275 1.00 56.50 1354 LEU A C 1
ATOM 4909 O O . LEU A 1 1239 ? 212.024 161.234 185.357 1.00 56.50 1354 LEU A O 1
ATOM 4914 N N . ARG A 1 1240 ? 212.288 162.023 187.429 1.00 53.09 1355 ARG A N 1
ATOM 4915 C CA . ARG A 1 1240 ? 210.889 161.897 187.768 1.00 53.09 1355 ARG A CA 1
ATOM 4916 C C . ARG A 1 1240 ? 210.076 162.564 186.691 1.00 53.09 1355 ARG A C 1
ATOM 4917 O O . ARG A 1 1240 ? 208.988 162.116 186.357 1.00 53.09 1355 ARG A O 1
ATOM 4925 N N . VAL A 1 1241 ? 210.603 163.645 186.150 1.00 46.77 1356 VAL A N 1
ATOM 4926 C CA . VAL A 1 1241 ? 209.881 164.404 185.127 1.00 46.77 1356 VAL A CA 1
ATOM 4927 C C . VAL A 1 1241 ? 209.690 163.564 183.870 1.00 46.77 1356 VAL A C 1
ATOM 4928 O O . VAL A 1 1241 ? 208.636 163.616 183.225 1.00 46.77 1356 VAL A O 1
ATOM 4932 N N . LEU A 1 1242 ? 210.700 162.774 183.524 1.00 45.23 1357 LEU A N 1
ATOM 4933 C CA . LEU A 1 1242 ? 210.642 161.957 182.319 1.00 45.23 1357 LEU A CA 1
ATOM 4934 C C . LEU A 1 1242 ? 209.503 160.952 182.370 1.00 45.23 1357 LEU A C 1
ATOM 4935 O O . LEU A 1 1242 ? 208.845 160.702 181.366 1.00 45.23 1357 LEU A O 1
ATOM 4940 N N . ARG A 1 1243 ? 209.275 160.363 183.534 1.00 41.06 1358 ARG A N 1
ATOM 4941 C CA . ARG A 1 1243 ? 208.200 159.391 183.673 1.00 41.06 1358 ARG A CA 1
ATOM 4942 C C . ARG A 1 1243 ? 206.831 160.020 183.417 1.00 41.06 1358 ARG A C 1
ATOM 4943 O O . ARG A 1 1243 ? 205.965 159.387 182.827 1.00 41.06 1358 ARG A O 1
ATOM 4951 N N . LEU A 1 1244 ? 206.629 161.252 183.872 1.00 36.08 1359 LEU A N 1
ATOM 4952 C CA . LEU A 1 1244 ? 205.372 161.947 183.628 1.00 36.08 1359 LEU A CA 1
ATOM 4953 C C . LEU A 1 1244 ? 205.169 162.167 182.129 1.00 36.08 1359 LEU A C 1
ATOM 4954 O O . LEU A 1 1244 ? 204.058 162.045 181.633 1.00 36.08 1359 LEU A O 1
ATOM 4959 N N . LEU A 1 1245 ? 206.246 162.495 181.420 1.00 36.69 1360 LEU A N 1
ATOM 4960 C CA . LEU A 1 1245 ? 206.217 162.709 179.968 1.00 36.69 1360 LEU A CA 1
ATOM 4961 C C . LEU A 1 1245 ? 205.860 161.427 179.227 1.00 36.69 1360 LEU A C 1
ATOM 4962 O O . LEU A 1 1245 ? 205.228 161.456 178.178 1.00 36.69 1360 LEU A O 1
ATOM 4967 N N . ARG A 1 1246 ? 206.282 160.296 179.786 1.00 40.50 1361 ARG A N 1
ATOM 4968 C CA . ARG A 1 1246 ? 206.017 158.963 179.232 1.00 40.50 1361 ARG A CA 1
ATOM 4969 C C . ARG A 1 1246 ? 204.534 158.569 179.187 1.00 40.50 1361 ARG A C 1
ATOM 4970 O O . ARG A 1 1246 ? 204.145 157.723 178.394 1.00 40.50 1361 ARG A O 1
ATOM 4978 N N . THR A 1 1247 ? 203.714 159.159 180.059 1.00 32.76 1362 THR A N 1
ATOM 4979 C CA . THR A 1 1247 ? 202.264 158.937 180.115 1.00 32.76 1362 THR A CA 1
ATOM 4980 C C . THR A 1 1247 ? 201.490 159.452 178.888 1.00 32.76 1362 THR A C 1
ATOM 4981 O O . THR A 1 1247 ? 200.368 159.034 178.650 1.00 32.76 1362 THR A O 1
ATOM 4985 N N . LEU A 1 1248 ? 202.173 160.282 178.106 1.00 36.19 1363 LEU A N 1
ATOM 4986 C CA . LEU A 1 1248 ? 201.654 160.901 176.892 1.00 36.19 1363 LEU A CA 1
ATOM 4987 C C . LEU A 1 1248 ? 201.808 160.018 175.664 1.00 36.19 1363 LEU A C 1
ATOM 4988 O O . LEU A 1 1248 ? 201.437 160.413 174.566 1.00 36.19 1363 LEU A O 1
ATOM 4993 N N . ARG A 1 1249 ? 202.345 158.817 175.855 1.00 38.31 1364 ARG A N 1
ATOM 4994 C CA . ARG A 1 1249 ? 202.561 157.850 174.780 1.00 38.31 1364 ARG A CA 1
ATOM 4995 C C . ARG A 1 1249 ? 201.270 157.414 174.095 1.00 38.31 1364 ARG A C 1
ATOM 4996 O O . ARG A 1 1249 ? 201.262 157.159 172.898 1.00 38.31 1364 ARG A O 1
ATOM 5004 N N . PRO A 1 1250 ? 200.178 157.340 174.853 1.00 36.71 1365 PRO A N 1
ATOM 5005 C CA . PRO A 1 1250 ? 198.863 156.936 174.353 1.00 36.71 1365 PRO A CA 1
ATOM 5006 C C . PRO A 1 1250 ? 198.264 157.845 173.280 1.00 36.71 1365 PRO A C 1
ATOM 5007 O O . PRO A 1 1250 ? 197.420 157.366 172.541 1.00 36.71 1365 PRO A O 1
ATOM 5011 N N . LEU A 1 1251 ? 198.669 159.110 173.186 1.00 38.83 1366 LEU A N 1
ATOM 5012 C CA . LEU A 1 1251 ? 198.105 160.028 172.192 1.00 38.83 1366 LEU A CA 1
ATOM 5013 C C . LEU A 1 1251 ? 198.690 159.924 170.772 1.00 38.83 1366 LEU A C 1
ATOM 5014 O O . LEU A 1 1251 ? 198.319 160.683 169.884 1.00 38.83 1366 LEU A O 1
ATOM 5019 N N . ARG A 1 1252 ? 199.618 158.987 170.571 1.00 42.74 1367 ARG A N 1
ATOM 5020 C CA . ARG A 1 1252 ? 200.211 158.690 169.264 1.00 42.74 1367 ARG A CA 1
ATOM 5021 C C . ARG A 1 1252 ? 199.162 158.175 168.270 1.00 42.74 1367 ARG A C 1
ATOM 5022 O O . ARG A 1 1252 ? 199.251 158.436 167.079 1.00 42.74 1367 ARG A O 1
ATOM 5030 N N . VAL A 1 1253 ? 198.174 157.438 168.779 1.00 40.46 1368 VAL A N 1
ATOM 5031 C CA . VAL A 1 1253 ? 197.069 156.863 168.016 1.00 40.46 1368 VAL A CA 1
ATOM 5032 C C . VAL A 1 1253 ? 196.146 157.872 167.322 1.00 40.46 1368 VAL A C 1
ATOM 5033 O O . VAL A 1 1253 ? 195.445 157.510 166.385 1.00 40.46 1368 VAL A O 1
ATOM 5037 N N . ILE A 1 1254 ? 196.103 159.116 167.782 1.00 40.68 1369 ILE A N 1
ATOM 5038 C CA . ILE A 1 1254 ? 195.228 160.096 167.160 1.00 40.68 1369 ILE A CA 1
ATOM 5039 C C . IL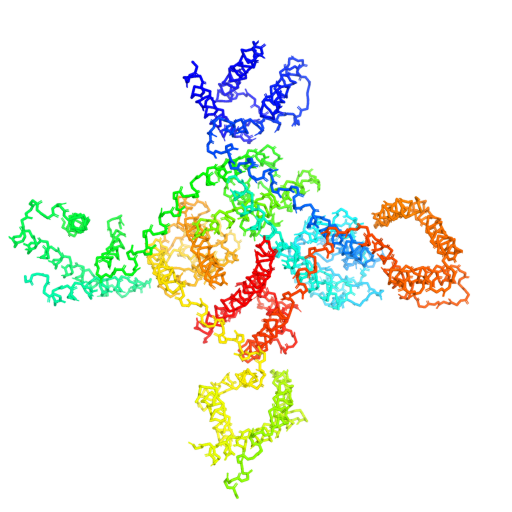E A 1 1254 ? 195.588 160.259 165.686 1.00 40.68 1369 ILE A C 1
ATOM 5040 O O . ILE A 1 1254 ? 194.706 160.384 164.850 1.00 40.68 1369 ILE A O 1
ATOM 5045 N N . SER A 1 1255 ? 196.874 160.264 165.359 1.00 43.15 1370 SER A N 1
ATOM 5046 C CA . SER A 1 1255 ? 197.289 160.349 163.962 1.00 43.15 1370 SER A CA 1
ATOM 5047 C C . SER A 1 1255 ? 196.940 159.084 163.193 1.00 43.15 1370 SER A C 1
ATOM 5048 O O . SER A 1 1255 ? 196.581 159.149 162.014 1.00 43.15 1370 SER A O 1
ATOM 5051 N N . ARG A 1 1256 ? 197.039 157.926 163.842 1.00 46.84 1371 ARG A N 1
ATOM 5052 C CA . ARG A 1 1256 ? 196.892 156.662 163.129 1.00 46.84 1371 ARG A CA 1
ATOM 5053 C C . ARG A 1 1256 ? 195.435 156.374 162.803 1.00 46.84 1371 ARG A C 1
ATOM 5054 O O . ARG A 1 1256 ? 195.129 155.816 161.745 1.00 46.84 1371 ARG A O 1
ATOM 5062 N N . ALA A 1 1257 ? 194.524 156.735 163.697 1.00 45.04 1372 ALA A N 1
ATOM 5063 C CA . ALA A 1 1257 ? 193.103 156.506 163.484 1.00 45.04 1372 ALA A CA 1
ATOM 5064 C C . ALA A 1 1257 ? 192.533 157.667 162.681 1.00 45.04 1372 ALA A C 1
ATOM 5065 O O . ALA A 1 1257 ? 192.703 158.829 163.059 1.00 45.04 1372 ALA A O 1
ATOM 5067 N N . GLN A 1 1258 ? 191.858 157.351 161.576 1.00 47.90 1373 GLN A N 1
ATOM 5068 C CA . GLN A 1 1258 ? 191.353 158.400 160.698 1.00 47.90 1373 GLN A CA 1
ATOM 5069 C C . GLN A 1 1258 ? 190.118 159.067 161.283 1.00 47.90 1373 GLN A C 1
ATOM 5070 O O . GLN A 1 1258 ? 189.878 160.256 161.053 1.00 47.90 1373 GLN A O 1
ATOM 5076 N N . GLY A 1 1259 ? 189.319 158.316 162.035 1.00 43.93 1374 GLY A N 1
ATOM 5077 C CA . GLY A 1 1259 ? 188.156 158.910 162.670 1.00 43.93 1374 GLY A CA 1
ATOM 5078 C C . GLY A 1 1259 ? 188.520 159.813 163.832 1.00 43.93 1374 GLY A C 1
ATOM 5079 O O . GLY A 1 1259 ? 187.809 160.772 164.130 1.00 43.93 1374 GLY A O 1
ATOM 5080 N N . LEU A 1 1260 ? 189.627 159.515 164.512 1.00 39.70 1375 LEU A N 1
ATOM 5081 C CA . LEU A 1 1260 ? 190.045 160.357 165.627 1.00 39.70 1375 LEU A CA 1
ATOM 5082 C C . LEU A 1 1260 ? 190.811 161.578 165.146 1.00 39.70 1375 LEU A C 1
ATOM 5083 O O . LEU A 1 1260 ? 190.977 162.543 165.895 1.00 39.70 1375 LEU A O 1
ATOM 5088 N N . LYS A 1 1261 ? 191.303 161.554 163.911 1.00 41.07 1376 LYS A N 1
ATOM 5089 C CA . LYS A 1 1261 ? 192.094 162.680 163.435 1.00 41.07 1376 LYS A CA 1
ATOM 5090 C C . LYS A 1 1261 ? 191.198 163.781 162.892 1.00 41.07 1376 LYS A C 1
ATOM 5091 O O . LYS A 1 1261 ? 191.512 164.968 163.017 1.00 41.07 1376 LYS A O 1
ATOM 5097 N N . LEU A 1 1262 ? 190.121 163.419 162.219 1.00 39.85 1377 LEU A N 1
ATOM 5098 C CA . LEU A 1 1262 ? 189.218 164.438 161.713 1.00 39.85 1377 LEU A CA 1
ATOM 5099 C C . LEU A 1 1262 ? 188.517 165.173 162.842 1.00 39.85 1377 LEU A C 1
ATOM 5100 O O . LEU A 1 1262 ? 188.412 166.400 162.842 1.00 39.85 1377 LEU A O 1
ATOM 5105 N N . VAL A 1 1263 ? 188.067 164.408 163.827 1.00 36.25 1378 VAL A N 1
ATOM 5106 C CA . VAL A 1 1263 ? 187.334 164.966 164.950 1.00 36.25 1378 VAL A CA 1
ATOM 5107 C C . VAL A 1 1263 ? 188.117 16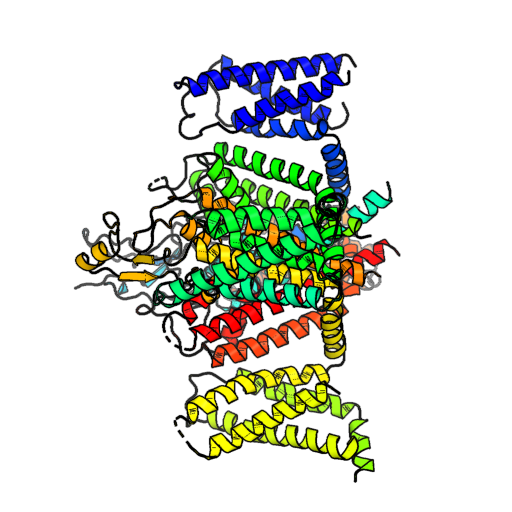5.934 165.823 1.00 36.25 1378 VAL A C 1
ATOM 5108 O O . VAL A 1 1263 ? 187.609 166.993 166.171 1.00 36.25 1378 VAL A O 1
ATOM 5112 N N . VAL A 1 1264 ? 189.358 165.604 166.152 1.00 36.04 1379 VAL A N 1
ATOM 5113 C CA . VAL A 1 1264 ? 190.148 166.488 166.992 1.00 36.04 1379 VAL A CA 1
ATOM 5114 C C . VAL A 1 1264 ? 190.378 167.807 166.281 1.00 36.04 1379 VAL A C 1
ATOM 5115 O O . VAL A 1 1264 ? 190.235 168.873 166.870 1.00 36.04 1379 VAL A O 1
ATOM 5119 N N . GLU A 1 1265 ? 190.691 167.735 164.996 1.00 40.11 1380 GLU A N 1
ATOM 5120 C CA . GLU A 1 1265 ? 190.914 168.937 164.218 1.00 40.11 1380 GLU A CA 1
ATOM 5121 C C . GLU A 1 1265 ? 189.642 169.763 164.163 1.00 40.11 1380 GLU A C 1
ATOM 5122 O O . GLU A 1 1265 ? 189.687 170.970 164.334 1.00 40.11 1380 GLU A O 1
ATOM 5128 N N . THR A 1 1266 ? 188.497 169.118 163.975 1.00 39.16 1381 THR A N 1
ATOM 5129 C CA . THR A 1 1266 ? 187.246 169.867 163.928 1.00 39.16 1381 THR A CA 1
ATOM 5130 C C . THR A 1 1266 ? 186.992 170.579 165.256 1.00 39.16 1381 THR A C 1
ATOM 5131 O O . THR A 1 1266 ? 186.602 171.759 165.286 1.00 39.16 1381 THR A O 1
ATOM 5135 N N . LEU A 1 1267 ? 187.251 169.881 166.358 1.00 36.63 1382 LEU A N 1
ATOM 5136 C CA . LEU A 1 1267 ? 187.032 170.470 167.664 1.00 36.63 1382 LEU A CA 1
ATOM 5137 C C . LEU A 1 1267 ? 187.921 171.684 167.831 1.00 36.63 1382 LEU A C 1
ATOM 5138 O O . LEU A 1 1267 ? 187.457 172.749 168.227 1.00 36.63 1382 LEU A O 1
ATOM 5143 N N . MET A 1 1268 ? 189.189 171.560 167.478 1.00 43.92 1383 MET A N 1
ATOM 5144 C CA . MET A 1 1268 ? 190.095 172.684 167.618 1.00 43.92 1383 MET A CA 1
ATOM 5145 C C . MET A 1 1268 ? 189.613 173.838 166.741 1.00 43.92 1383 MET A C 1
ATOM 5146 O O . MET A 1 1268 ? 189.685 175.000 167.130 1.00 43.92 1383 MET A O 1
ATOM 5151 N N . SER A 1 1269 ? 189.126 173.506 165.554 1.00 42.83 1384 SER A N 1
ATOM 5152 C CA . SER A 1 1269 ? 188.619 174.496 164.609 1.00 42.83 1384 SER A CA 1
ATOM 5153 C C . SER A 1 1269 ? 187.394 175.262 165.098 1.00 42.83 1384 SER A C 1
ATOM 5154 O O . SER A 1 1269 ? 187.263 176.451 164.842 1.00 42.83 1384 SER A O 1
ATOM 5157 N N . SER A 1 1270 ? 186.497 174.568 165.788 1.00 43.40 1385 SER A N 1
ATOM 5158 C CA . SER A 1 1270 ? 185.244 175.148 166.286 1.00 43.40 1385 SER A CA 1
ATOM 5159 C C . SER A 1 1270 ? 185.422 176.287 167.284 1.00 43.40 1385 SER A C 1
ATOM 5160 O O . SER A 1 1270 ? 184.589 177.179 167.361 1.00 43.40 1385 SER A O 1
ATOM 5163 N N . LEU A 1 1271 ? 186.490 176.223 168.067 1.00 42.10 1386 LEU A N 1
ATOM 5164 C CA . LEU A 1 1271 ? 186.789 177.207 169.107 1.00 42.10 1386 LEU A CA 1
ATOM 5165 C C . LEU A 1 1271 ? 187.053 178.643 168.651 1.00 42.10 1386 LEU A C 1
ATOM 5166 O O . LEU A 1 1271 ? 186.916 179.568 169.440 1.00 42.10 1386 LEU A O 1
ATOM 5171 N N . LYS A 1 1272 ? 187.436 178.831 167.395 1.00 43.13 1387 LYS A N 1
ATOM 5172 C CA . LYS A 1 1272 ? 187.782 180.156 166.881 1.00 43.13 1387 LYS A CA 1
ATOM 5173 C C . LYS A 1 1272 ? 186.688 181.228 166.939 1.00 43.13 1387 LYS A C 1
ATOM 5174 O O . LYS A 1 1272 ? 186.984 182.380 167.231 1.00 43.13 1387 LYS A O 1
ATOM 5180 N N . PRO A 1 1273 ? 185.443 180.868 166.659 1.00 43.39 1388 PRO A N 1
ATOM 5181 C CA . PRO A 1 1273 ? 184.342 181.832 166.688 1.00 43.39 1388 PRO A CA 1
ATOM 5182 C C . PRO A 1 1273 ? 184.098 182.447 168.067 1.00 43.39 1388 PRO A C 1
ATOM 5183 O O . PRO A 1 1273 ? 183.815 183.636 168.175 1.00 43.39 1388 PRO A O 1
ATOM 5187 N N . ILE A 1 1274 ? 184.189 181.627 169.104 1.00 38.93 1389 ILE A N 1
ATOM 5188 C CA . ILE A 1 1274 ? 183.996 182.056 170.479 1.00 38.93 1389 ILE A CA 1
ATOM 5189 C C . ILE A 1 1274 ? 185.328 182.370 171.150 1.00 38.93 1389 ILE A C 1
ATOM 5190 O O . ILE A 1 1274 ? 185.434 182.319 172.367 1.00 38.93 1389 ILE A O 1
ATOM 5195 N N . GLY A 1 1275 ? 186.342 182.725 170.360 1.00 37.63 1390 GLY A N 1
ATOM 5196 C CA . GLY A 1 1275 ? 187.601 183.155 170.933 1.00 37.63 1390 GLY A CA 1
ATOM 5197 C C . GLY A 1 1275 ? 187.525 184.519 171.580 1.00 37.63 1390 GLY A C 1
ATOM 5198 O O . GLY A 1 1275 ? 188.326 184.832 172.455 1.00 37.63 1390 GLY A O 1
ATOM 5199 N N . ASN A 1 1276 ? 186.562 185.344 171.172 1.00 38.57 1391 ASN A N 1
ATOM 5200 C CA . ASN A 1 1276 ? 186.411 186.657 171.792 1.00 38.57 1391 ASN A CA 1
ATOM 5201 C C . ASN A 1 1276 ? 185.615 186.574 173.085 1.00 38.57 1391 ASN A C 1
ATOM 5202 O O . ASN A 1 1276 ? 185.817 187.385 173.993 1.00 38.57 1391 ASN A O 1
ATOM 5207 N N . ILE A 1 1277 ? 184.690 185.618 173.179 1.00 35.17 1392 ILE A N 1
ATOM 5208 C CA . ILE A 1 1277 ? 183.895 185.468 174.392 1.00 35.17 1392 ILE A CA 1
ATOM 5209 C C . ILE A 1 1277 ? 184.752 184.882 175.508 1.00 35.17 1392 ILE A C 1
ATOM 5210 O O . ILE A 1 1277 ? 184.566 185.204 176.687 1.00 35.17 1392 ILE A O 1
ATOM 5215 N N . VAL A 1 1278 ? 185.738 184.055 175.145 1.00 33.16 1393 VAL A N 1
ATOM 5216 C CA . VAL A 1 1278 ? 186.674 183.512 176.129 1.00 33.16 1393 VAL A CA 1
ATOM 5217 C C . VAL A 1 1278 ? 187.558 184.617 176.694 1.00 33.16 1393 VAL A C 1
ATOM 5218 O O . VAL A 1 1278 ? 187.817 184.660 177.903 1.00 33.16 1393 VAL A O 1
ATOM 5222 N N . VAL A 1 1279 ? 187.983 185.555 175.838 1.00 33.21 1394 VAL A N 1
ATOM 5223 C CA . VAL A 1 1279 ? 188.839 186.670 176.254 1.00 33.21 1394 VAL A CA 1
ATOM 5224 C C . VAL A 1 1279 ? 188.133 187.555 177.277 1.00 33.21 1394 VAL A C 1
ATOM 5225 O O . VAL A 1 1279 ? 188.728 187.954 178.283 1.00 33.21 1394 VAL A O 1
ATOM 5229 N N . ILE A 1 1280 ? 186.845 187.825 177.065 1.00 33.63 1395 ILE A N 1
ATOM 5230 C CA . ILE A 1 1280 ? 186.066 188.583 178.040 1.00 33.63 1395 ILE A CA 1
ATOM 5231 C C . ILE A 1 1280 ? 185.866 187.761 179.308 1.00 33.63 1395 ILE A C 1
ATOM 5232 O O . ILE A 1 1280 ? 185.888 188.293 180.425 1.00 33.63 1395 ILE A O 1
ATOM 5237 N N . CYS A 1 1281 ? 185.701 186.448 179.158 1.00 33.93 1396 CYS A N 1
ATOM 5238 C CA . CYS A 1 1281 ? 185.521 185.589 180.321 1.00 33.93 1396 CYS A CA 1
ATOM 5239 C C . CYS A 1 1281 ? 186.833 185.377 181.066 1.00 33.93 1396 CYS A C 1
ATOM 5240 O O . CYS A 1 1281 ? 186.843 185.283 182.297 1.00 33.93 1396 CYS A O 1
ATOM 5243 N N . CYS A 1 1282 ? 187.954 185.297 180.340 1.00 33.28 1397 CYS A N 1
ATOM 5244 C CA . CYS A 1 1282 ? 189.252 185.201 181.004 1.00 33.28 1397 CYS A CA 1
ATOM 5245 C C . CYS A 1 1282 ? 189.604 186.498 181.709 1.00 33.28 1397 CYS A C 1
ATOM 5246 O O . CYS A 1 1282 ? 190.279 186.485 182.739 1.00 33.28 1397 CYS A O 1
ATOM 5249 N N . ALA A 1 1283 ? 189.151 187.626 181.166 1.00 28.59 1398 ALA A N 1
ATOM 5250 C CA . ALA A 1 1283 ? 189.342 188.903 181.838 1.00 28.59 1398 ALA A CA 1
ATOM 5251 C C . ALA A 1 1283 ? 188.518 188.977 183.111 1.00 28.59 1398 ALA A C 1
ATOM 5252 O O . ALA A 1 1283 ? 188.970 189.518 184.122 1.00 28.59 1398 ALA A O 1
ATOM 5254 N N . PHE A 1 1284 ? 187.316 188.408 183.082 1.00 27.18 1399 PHE A N 1
ATOM 5255 C CA . PHE A 1 1284 ? 186.375 188.559 184.183 1.00 27.18 1399 PHE A CA 1
ATOM 5256 C C . PHE A 1 1284 ? 186.790 187.739 185.399 1.00 27.18 1399 PHE A C 1
ATOM 5257 O O . PHE A 1 1284 ? 186.474 188.110 186.534 1.00 27.18 1399 PHE A O 1
ATOM 5265 N N . PHE A 1 1285 ? 187.501 186.625 185.188 1.00 26.60 1400 PHE A N 1
ATOM 5266 C CA . PHE A 1 1285 ? 188.046 185.874 186.317 1.00 26.60 1400 PHE A CA 1
ATOM 5267 C C . PHE A 1 1285 ? 189.135 186.655 187.024 1.00 26.60 1400 PHE A C 1
ATOM 5268 O O . PHE A 1 1285 ? 189.305 186.529 188.237 1.00 26.60 1400 PHE A O 1
ATOM 5276 N N . ILE A 1 1286 ? 189.895 187.454 186.279 1.00 25.08 1401 ILE A N 1
ATOM 5277 C CA . ILE A 1 1286 ? 190.923 188.288 186.885 1.00 25.08 1401 ILE A CA 1
ATOM 5278 C C . ILE A 1 1286 ? 190.280 189.416 187.681 1.00 25.08 1401 ILE A C 1
ATOM 5279 O O . ILE A 1 1286 ? 190.732 189.755 188.779 1.00 25.08 1401 ILE A O 1
ATOM 5284 N N . ILE A 1 1287 ? 189.194 189.987 187.159 1.00 25.65 1402 ILE A N 1
ATOM 5285 C CA . ILE A 1 1287 ? 188.607 191.177 187.769 1.00 25.65 1402 ILE A CA 1
ATOM 5286 C C . ILE A 1 1287 ? 187.827 190.809 189.024 1.00 25.65 1402 ILE A C 1
ATOM 5287 O O . ILE A 1 1287 ? 187.881 191.516 190.035 1.00 25.65 1402 ILE A O 1
ATOM 5292 N N . PHE A 1 1288 ? 187.117 189.681 189.003 1.00 24.06 1403 PHE A N 1
ATOM 5293 C CA . PHE A 1 1288 ? 186.573 189.181 190.261 1.00 24.06 1403 PHE A CA 1
ATOM 5294 C C . PHE A 1 1288 ? 187.643 188.502 191.101 1.00 24.06 1403 PHE A C 1
ATOM 5295 O O . PHE A 1 1288 ? 187.451 188.288 192.301 1.00 24.06 1403 PHE A O 1
ATOM 5303 N N . GLY A 1 1289 ? 188.772 188.149 190.496 1.00 22.90 1404 GLY A N 1
ATOM 5304 C CA . GLY A 1 1289 ? 189.860 187.584 191.272 1.00 22.90 1404 GLY A CA 1
ATOM 5305 C C . GLY A 1 1289 ? 190.565 188.612 192.130 1.00 22.90 1404 GLY A C 1
ATOM 5306 O O . GLY A 1 1289 ? 190.875 188.351 193.289 1.00 22.90 1404 GLY A O 1
ATOM 5307 N N . ILE A 1 1290 ? 190.823 189.798 191.576 1.00 24.58 1405 ILE A N 1
ATOM 5308 C CA . ILE A 1 1290 ? 191.478 190.851 192.345 1.00 24.58 1405 ILE A CA 1
ATOM 5309 C C . ILE A 1 1290 ? 190.491 191.495 193.313 1.00 24.58 1405 ILE A C 1
ATOM 5310 O O . ILE A 1 1290 ? 190.867 191.930 194.406 1.00 24.58 1405 ILE A O 1
ATOM 5315 N N . LEU A 1 1291 ? 189.208 191.542 192.943 1.00 23.39 1406 LEU A N 1
ATOM 5316 C CA . LEU A 1 1291 ? 188.168 191.958 193.881 1.00 23.39 1406 LEU A CA 1
ATOM 5317 C C . LEU A 1 1291 ? 188.024 190.966 195.020 1.00 23.39 1406 LEU A C 1
ATOM 5318 O O . LEU A 1 1291 ? 187.729 191.350 196.155 1.00 23.39 1406 LEU A O 1
ATOM 5323 N N . GLY A 1 1292 ? 188.236 189.685 194.738 1.00 21.08 1407 GLY A N 1
ATOM 5324 C CA . GLY A 1 1292 ? 188.128 188.687 195.782 1.00 21.08 1407 GLY A CA 1
ATOM 5325 C C . GLY A 1 1292 ? 189.270 188.754 196.767 1.00 21.08 1407 GLY A C 1
ATOM 5326 O O . GLY A 1 1292 ? 189.065 188.594 197.967 1.00 21.08 1407 GLY A O 1
ATOM 5327 N N . VAL A 1 1293 ? 190.486 188.998 196.276 1.00 22.15 1408 VAL A N 1
ATOM 5328 C CA . VAL A 1 1293 ? 191.637 189.134 197.163 1.00 22.15 1408 VAL A CA 1
ATOM 5329 C C . VAL A 1 1293 ? 191.496 190.376 198.032 1.00 22.15 1408 VAL A C 1
ATOM 5330 O O . VAL A 1 1293 ? 191.750 190.327 199.232 1.00 22.15 1408 VAL A O 1
ATOM 5334 N N . GLN A 1 1294 ? 191.019 191.485 197.469 1.00 25.19 1409 GLN A N 1
ATOM 5335 C CA . GLN A 1 1294 ? 190.952 192.719 198.245 1.00 25.19 1409 GLN A CA 1
ATOM 5336 C C . GLN A 1 1294 ? 189.843 192.730 199.291 1.00 25.19 1409 GLN A C 1
ATOM 5337 O O . GLN A 1 1294 ? 189.855 193.606 200.157 1.00 25.19 1409 GLN A O 1
ATOM 5343 N N . LEU A 1 1295 ? 188.906 191.785 199.252 1.00 20.28 1410 LEU A N 1
ATOM 5344 C CA . LEU A 1 1295 ? 187.886 191.668 200.285 1.00 20.28 1410 LEU A CA 1
ATOM 5345 C C . LEU A 1 1295 ? 188.189 190.590 201.314 1.00 20.28 1410 LEU A C 1
ATOM 5346 O O . LEU A 1 1295 ? 187.683 190.666 202.435 1.00 20.28 1410 LEU A O 1
ATOM 5351 N N . PHE A 1 1296 ? 189.007 189.600 200.961 1.00 18.37 1411 PHE A N 1
ATOM 5352 C CA . PHE A 1 1296 ? 189.101 188.326 201.664 1.00 18.37 1411 PHE A CA 1
ATOM 5353 C C . PHE A 1 1296 ? 190.547 187.934 201.937 1.00 18.37 1411 PHE A C 1
ATOM 5354 O O . PHE A 1 1296 ? 190.858 186.754 202.077 1.00 18.37 1411 PHE A O 1
ATOM 5362 N N . LYS A 1 1297 ? 191.441 188.912 202.006 1.00 22.68 1412 LYS A N 1
ATOM 5363 C CA . LYS A 1 1297 ? 192.876 188.672 202.117 1.00 22.68 1412 LYS A CA 1
ATOM 5364 C C . LYS A 1 1297 ? 193.210 188.327 203.557 1.00 22.68 1412 LYS A C 1
ATOM 5365 O O . LYS A 1 1297 ? 193.132 189.184 204.438 1.00 22.68 1412 LYS A O 1
ATOM 5371 N N . GLY A 1 1298 ? 193.586 187.081 203.804 1.00 21.93 1413 GLY A N 1
ATOM 5372 C CA . GLY A 1 1298 ? 194.002 186.696 205.135 1.00 21.93 1413 GLY A CA 1
ATOM 5373 C C . GLY A 1 1298 ? 192.892 186.583 206.145 1.00 21.93 1413 GLY A C 1
ATOM 5374 O O . GLY A 1 1298 ? 193.165 186.501 207.339 1.00 21.93 1413 GLY A O 1
ATOM 5375 N N . LYS A 1 1299 ? 191.642 186.582 205.696 1.00 20.87 1414 LYS A N 1
ATOM 5376 C CA . LYS A 1 1299 ? 190.495 186.375 206.564 1.00 20.87 1414 LYS A CA 1
ATOM 5377 C C . LYS A 1 1299 ? 190.187 184.909 206.807 1.00 20.87 1414 LYS A C 1
ATOM 5378 O O . LYS A 1 1299 ? 189.594 184.584 207.837 1.00 20.87 1414 LYS A O 1
ATOM 5384 N N . PHE A 1 1300 ? 190.569 184.016 205.896 1.00 18.25 1415 PHE A N 1
ATOM 5385 C CA . PHE A 1 1300 ? 190.082 182.636 205.926 1.00 18.25 1415 PHE A CA 1
ATOM 5386 C C . PHE A 1 1300 ? 190.970 181.756 206.806 1.00 18.25 1415 PHE A C 1
ATOM 5387 O O . PHE A 1 1300 ? 191.544 180.768 206.365 1.00 18.25 1415 PHE A O 1
ATOM 5395 N N . PHE A 1 1301 ? 191.061 182.122 208.075 1.00 25.73 1416 PHE A N 1
ATOM 5396 C CA . PHE A 1 1301 ? 191.777 181.352 209.080 1.00 25.73 1416 PHE A CA 1
ATOM 5397 C C . PHE A 1 1301 ? 190.809 180.942 210.177 1.00 25.73 1416 PHE A C 1
ATOM 5398 O O . PHE A 1 1301 ? 189.951 181.727 210.582 1.00 25.73 1416 PHE A O 1
ATOM 5406 N N . VAL A 1 1302 ? 190.947 179.709 210.656 1.00 33.08 1417 VAL A N 1
ATOM 5407 C CA . VAL A 1 1302 ? 189.971 179.100 211.548 1.00 33.08 1417 VAL A CA 1
ATOM 5408 C C . VAL A 1 1302 ? 190.732 178.272 212.576 1.00 33.08 1417 VAL A C 1
ATOM 5409 O O . VAL A 1 1302 ? 191.867 177.853 212.349 1.00 33.08 1417 VAL A O 1
ATOM 5413 N N . CYS A 1 1303 ? 190.111 178.067 213.728 1.00 44.63 1418 CYS A N 1
ATOM 5414 C CA . CYS A 1 1303 ? 190.753 177.421 214.864 1.00 44.63 1418 CYS A CA 1
ATOM 5415 C C . CYS A 1 1303 ? 190.057 176.088 215.109 1.00 44.63 1418 CYS A C 1
ATOM 5416 O O . CYS A 1 1303 ? 189.006 176.036 215.751 1.00 44.63 1418 CYS A O 1
ATOM 5419 N N . GLN A 1 1304 ? 190.651 175.013 214.601 1.00 51.20 1419 GLN A N 1
ATOM 5420 C CA . GLN A 1 1304 ? 190.092 173.675 214.739 1.00 51.20 1419 GLN A CA 1
ATOM 5421 C C . GLN A 1 1304 ? 190.412 173.140 216.129 1.00 51.20 1419 GLN A C 1
ATOM 5422 O O . GLN A 1 1304 ? 191.584 172.975 216.475 1.00 51.20 1419 GLN A O 1
ATOM 5428 N N . GLY A 1 1305 ? 189.385 172.861 216.917 1.00 62.50 1420 GLY A N 1
ATOM 5429 C CA . GLY A 1 1305 ? 189.583 172.366 218.258 1.00 62.50 1420 GLY A CA 1
ATOM 5430 C C . GLY A 1 1305 ? 188.353 171.675 218.809 1.00 62.50 1420 GLY A C 1
ATOM 5431 O O . GLY A 1 1305 ? 187.455 171.278 218.066 1.00 62.50 1420 GLY A O 1
ATOM 5432 N N . GLU A 1 1306 ? 188.318 171.551 220.140 1.00 78.42 1421 GLU A N 1
ATOM 5433 C CA . GLU A 1 1306 ? 187.276 170.776 220.812 1.00 78.42 1421 GLU A CA 1
ATOM 5434 C C . GLU A 1 1306 ? 185.986 171.567 220.995 1.00 78.42 1421 GLU A C 1
ATOM 5435 O O . GLU A 1 1306 ? 184.941 171.200 220.450 1.00 78.42 1421 GLU A O 1
ATOM 5441 N N . ASP A 1 1307 ? 186.031 172.648 221.771 1.00 78.38 1422 ASP A N 1
ATOM 5442 C CA . ASP A 1 1307 ? 184.828 173.410 222.088 1.00 78.38 1422 ASP A CA 1
ATOM 5443 C C . ASP A 1 1307 ? 184.694 174.636 221.201 1.00 78.38 1422 ASP A C 1
ATOM 5444 O O . ASP A 1 1307 ? 183.612 174.876 220.659 1.00 78.38 1422 ASP A O 1
ATOM 5449 N N . THR A 1 1308 ? 185.787 175.394 221.038 1.00 69.39 1423 THR A N 1
ATOM 5450 C CA . THR A 1 1308 ? 186.002 176.554 220.159 1.00 69.39 1423 THR A CA 1
ATOM 5451 C C . THR A 1 1308 ? 184.835 177.541 220.087 1.00 69.39 1423 THR A C 1
ATOM 5452 O O . THR A 1 1308 ? 184.592 178.166 219.050 1.00 69.39 1423 THR A O 1
ATOM 5456 N N . ARG A 1 1309 ? 184.145 177.736 221.210 1.00 70.94 1424 ARG A N 1
ATOM 5457 C CA . ARG A 1 1309 ? 183.040 178.682 221.273 1.00 70.94 1424 ARG A CA 1
ATOM 5458 C C . ARG A 1 1309 ? 183.426 179.989 221.946 1.00 70.94 1424 ARG A C 1
ATOM 5459 O O . ARG A 1 1309 ? 182.955 181.051 221.530 1.00 70.94 1424 ARG A O 1
ATOM 5467 N N . ASN A 1 1310 ? 184.298 179.943 222.951 1.00 69.02 1425 ASN A N 1
ATOM 5468 C CA . ASN A 1 1310 ? 184.820 181.141 223.592 1.00 69.02 1425 ASN A CA 1
ATOM 5469 C C . ASN A 1 1310 ? 186.108 181.643 222.944 1.00 69.02 1425 ASN A C 1
ATOM 5470 O O . ASN A 1 1310 ? 186.886 182.348 223.596 1.00 69.02 1425 ASN A O 1
ATOM 5475 N N . ILE A 1 1311 ? 186.348 181.297 221.683 1.00 56.76 1426 ILE A N 1
ATOM 5476 C CA . ILE A 1 1311 ? 187.559 181.669 220.963 1.00 56.76 1426 ILE A CA 1
ATOM 5477 C C . ILE A 1 1311 ? 187.235 182.830 220.035 1.00 56.76 1426 ILE A C 1
ATOM 5478 O O . ILE A 1 1311 ? 186.326 182.729 219.204 1.00 56.76 1426 ILE A O 1
ATOM 5483 N N . THR A 1 1312 ? 187.971 183.934 220.167 1.00 50.01 1427 THR A N 1
ATOM 5484 C CA . THR A 1 1312 ? 187.683 185.135 219.392 1.00 50.01 1427 THR A CA 1
ATOM 5485 C C . THR A 1 1312 ? 188.768 185.524 218.402 1.00 50.01 1427 THR A C 1
ATOM 5486 O O . THR A 1 1312 ? 188.451 186.142 217.387 1.00 50.01 1427 THR A O 1
ATOM 5490 N N . ASN A 1 1313 ? 190.029 185.201 218.665 1.00 51.20 1428 ASN A N 1
ATOM 5491 C CA . ASN A 1 1313 ? 191.117 185.624 217.795 1.00 51.20 1428 ASN A CA 1
ATOM 5492 C C . ASN A 1 1313 ? 192.229 184.583 217.835 1.00 51.20 1428 ASN A C 1
ATOM 5493 O O . ASN A 1 1313 ? 192.041 183.466 218.322 1.00 51.20 1428 ASN A O 1
ATOM 5498 N N . LYS A 1 1314 ? 193.395 184.959 217.310 1.00 48.71 1429 LYS A N 1
ATOM 5499 C CA . LYS A 1 1314 ? 194.467 184.002 217.060 1.00 48.71 1429 LYS A CA 1
ATOM 5500 C C . LYS A 1 1314 ? 195.178 183.576 218.332 1.00 48.71 1429 LYS A C 1
ATOM 5501 O O . LYS A 1 1314 ? 195.393 182.379 218.548 1.00 48.71 1429 LYS A O 1
ATOM 5507 N N . SER A 1 1315 ? 195.551 184.536 219.184 1.00 58.92 1430 SER A N 1
ATOM 5508 C CA . SER A 1 1315 ? 196.276 184.215 220.409 1.00 58.92 1430 SER A CA 1
ATOM 5509 C C . SER A 1 1315 ? 195.401 183.512 221.432 1.00 58.92 1430 SER A C 1
ATOM 5510 O O . SER A 1 1315 ? 195.931 182.904 222.366 1.00 58.92 1430 SER A O 1
ATOM 5513 N N . ASP A 1 1316 ? 194.080 183.593 221.280 1.00 61.45 1431 ASP A N 1
ATOM 5514 C CA . ASP A 1 1316 ? 193.173 182.829 222.122 1.00 61.45 1431 ASP A CA 1
ATOM 5515 C C . ASP A 1 1316 ? 193.318 181.332 221.868 1.00 61.45 1431 ASP A C 1
ATOM 5516 O O . ASP A 1 1316 ? 193.113 180.528 222.781 1.00 61.45 1431 ASP A O 1
ATOM 5521 N N . CYS A 1 1317 ? 193.690 180.938 220.646 1.00 60.91 1432 CYS A N 1
ATOM 5522 C CA . CYS A 1 1317 ? 193.999 179.541 220.370 1.00 60.91 1432 CYS A CA 1
ATOM 5523 C C . CYS A 1 1317 ? 195.348 179.129 220.929 1.00 60.91 1432 CYS A C 1
ATOM 5524 O O . CYS A 1 1317 ? 195.561 177.940 221.190 1.00 60.91 1432 CYS A O 1
ATOM 5527 N N . ALA A 1 1318 ? 196.260 180.084 221.112 1.00 65.28 1433 ALA A N 1
ATOM 5528 C CA . ALA A 1 1318 ? 197.593 179.762 221.602 1.00 65.28 1433 ALA A CA 1
ATOM 5529 C C . ALA A 1 1318 ? 197.572 179.367 223.071 1.00 65.28 1433 ALA A C 1
ATOM 5530 O O . ALA A 1 1318 ? 198.462 178.642 223.528 1.00 65.28 1433 ALA A O 1
ATOM 5532 N N . GLU A 1 1319 ? 196.575 179.826 223.822 1.00 72.33 1434 GLU A N 1
ATOM 5533 C CA . GLU A 1 1319 ? 196.447 179.386 225.204 1.00 72.33 1434 GLU A CA 1
ATOM 5534 C C . GLU A 1 1319 ? 195.702 178.064 225.309 1.00 72.33 1434 GLU A C 1
ATOM 5535 O O . GLU A 1 1319 ? 196.051 177.218 226.139 1.00 72.33 1434 GLU A O 1
ATOM 5541 N N . ALA A 1 1320 ? 194.687 177.861 224.476 1.00 66.91 1435 ALA A N 1
ATOM 5542 C CA . ALA A 1 1320 ? 193.938 176.612 224.474 1.00 66.91 1435 ALA A CA 1
ATOM 5543 C C . ALA A 1 1320 ? 194.663 175.481 223.760 1.00 66.91 1435 ALA A C 1
ATOM 5544 O O . ALA A 1 1320 ? 194.138 174.362 223.744 1.00 66.91 1435 ALA A O 1
ATOM 5546 N N . SER A 1 1321 ? 195.832 175.761 223.170 1.00 67.01 1436 SER A N 1
ATOM 5547 C CA . SER A 1 1321 ? 196.674 174.790 222.461 1.00 67.01 1436 SER A CA 1
ATOM 5548 C C . SER A 1 1321 ? 195.935 174.137 221.296 1.00 67.01 1436 SER A C 1
ATOM 5549 O O . SER A 1 1321 ? 196.132 172.961 220.988 1.00 67.01 1436 SER A O 1
ATOM 5552 N N . TYR A 1 1322 ? 195.084 174.910 220.638 1.00 61.76 1437 TYR A N 1
ATOM 5553 C CA . TYR A 1 1322 ? 194.404 174.442 219.449 1.00 61.76 1437 TYR A CA 1
ATOM 5554 C C . TYR A 1 1322 ? 195.241 174.795 218.223 1.00 61.76 1437 TYR A C 1
ATOM 5555 O O . TYR A 1 1322 ? 196.343 175.337 218.326 1.00 61.76 1437 TYR A O 1
ATOM 5564 N N . ARG A 1 1323 ? 194.709 174.498 217.046 1.00 49.51 1438 ARG A N 1
ATOM 5565 C CA . ARG A 1 1323 ? 195.420 174.686 215.793 1.00 49.51 1438 ARG A CA 1
ATOM 5566 C C . ARG A 1 1323 ? 194.748 175.783 214.985 1.00 49.51 1438 ARG A C 1
ATOM 5567 O O . ARG A 1 1323 ? 193.548 175.706 214.714 1.00 49.51 1438 ARG A O 1
ATOM 5575 N N . TRP A 1 1324 ? 195.521 176.793 214.600 1.00 36.56 1439 TRP A N 1
ATOM 5576 C CA . TRP A 1 1324 ? 195.032 177.921 213.809 1.00 36.56 1439 TRP A CA 1
ATOM 5577 C C . TRP A 1 1324 ? 195.291 177.601 212.343 1.00 36.56 1439 TRP A C 1
ATOM 5578 O O . TRP A 1 1324 ? 196.353 177.889 211.797 1.00 36.56 1439 TRP A O 1
ATOM 5589 N N . VAL A 1 1325 ? 194.302 176.991 211.699 1.00 31.61 1440 VAL A N 1
ATOM 5590 C CA . VAL A 1 1325 ? 194.465 176.356 210.396 1.00 31.61 1440 VAL A CA 1
ATOM 5591 C C . VAL A 1 1325 ? 193.910 177.288 209.327 1.00 31.61 1440 VAL A C 1
ATOM 5592 O O . VAL A 1 1325 ? 192.982 178.058 209.586 1.00 31.61 1440 VAL A O 1
ATOM 5596 N N . ARG A 1 1326 ? 194.481 177.235 208.129 1.00 24.86 1441 ARG A N 1
ATOM 5597 C CA . ARG A 1 1326 ? 193.964 177.976 206.991 1.00 24.86 1441 ARG A CA 1
ATOM 5598 C C . ARG A 1 1326 ? 193.018 177.094 206.182 1.00 24.86 1441 ARG A C 1
ATOM 5599 O O . ARG A 1 1326 ? 193.184 175.877 206.131 1.00 24.86 1441 ARG A O 1
ATOM 5607 N N . HIS A 1 1327 ? 192.004 177.710 205.575 1.00 22.64 1442 HIS A N 1
ATOM 5608 C CA . HIS A 1 1327 ? 191.135 176.979 204.659 1.00 22.64 1442 HIS A CA 1
ATOM 5609 C C . HIS A 1 1327 ? 191.886 176.626 203.383 1.00 22.64 1442 HIS A C 1
ATOM 5610 O O . HIS A 1 1327 ? 192.780 177.349 202.944 1.00 22.64 1442 HIS A O 1
ATOM 5617 N N . LYS A 1 1328 ? 191.506 175.500 202.777 1.00 21.42 1443 LYS A N 1
ATOM 5618 C CA . LYS A 1 1328 ? 192.178 175.043 201.567 1.00 21.42 1443 LYS A CA 1
ATOM 5619 C C . LYS A 1 1328 ? 191.872 175.913 200.361 1.00 21.42 1443 LYS A C 1
ATOM 5620 O O . LYS A 1 1328 ? 192.712 176.018 199.466 1.00 21.42 1443 LYS A O 1
ATOM 5626 N N . TYR A 1 1329 ? 190.693 176.529 200.308 1.00 19.06 1444 TYR A N 1
ATOM 5627 C CA . TYR A 1 1329 ? 190.310 177.419 199.215 1.00 19.06 1444 TYR A CA 1
ATOM 5628 C C . TYR A 1 1329 ? 190.117 178.815 199.774 1.00 19.06 1444 TYR A C 1
ATOM 5629 O O . TYR A 1 1329 ? 189.277 179.018 200.654 1.00 19.06 1444 TYR A O 1
ATOM 5638 N N . ASN A 1 1330 ? 190.885 179.771 199.266 1.00 17.76 1445 ASN A N 1
ATOM 5639 C CA . ASN A 1 1330 ? 190.959 181.075 199.901 1.00 17.76 1445 ASN A CA 1
ATOM 5640 C C . ASN A 1 1330 ? 191.395 182.127 198.896 1.00 17.76 1445 ASN A C 1
ATOM 5641 O O . ASN A 1 1330 ? 191.422 181.886 197.688 1.00 17.76 1445 ASN A O 1
ATOM 5646 N N . PHE A 1 1331 ? 191.738 183.302 199.411 1.00 17.60 1446 PHE A N 1
ATOM 5647 C CA . PHE A 1 1331 ? 191.967 184.484 198.601 1.00 17.60 1446 PHE A CA 1
ATOM 5648 C C . PHE A 1 1331 ? 193.178 185.251 199.111 1.00 17.60 1446 PHE A C 1
ATOM 5649 O O . PHE A 1 1331 ? 193.159 186.481 199.189 1.00 17.60 1446 PHE A O 1
ATOM 5657 N N . ASP A 1 1332 ? 194.249 184.544 199.480 1.00 21.94 1447 ASP A N 1
ATOM 5658 C CA . ASP A 1 1332 ? 195.423 185.235 200.004 1.00 21.94 1447 ASP A CA 1
ATOM 5659 C C . ASP A 1 1332 ? 196.188 185.961 198.910 1.00 21.94 1447 ASP A C 1
ATOM 5660 O O . ASP A 1 1332 ? 196.644 187.089 199.114 1.00 21.94 1447 ASP A O 1
ATOM 5665 N N . ASN A 1 1333 ? 196.355 185.337 197.757 1.00 22.05 1448 ASN A N 1
ATOM 5666 C CA . ASN A 1 1333 ? 196.980 185.970 196.613 1.00 22.05 1448 ASN A CA 1
ATOM 5667 C C . ASN A 1 1333 ? 196.108 185.708 195.397 1.00 22.05 1448 ASN A C 1
ATOM 5668 O O . ASN A 1 1333 ? 195.028 185.133 195.509 1.00 22.05 1448 ASN A O 1
ATOM 5673 N N . LEU A 1 1334 ? 196.553 186.160 194.228 1.00 20.77 1449 LEU A N 1
ATOM 5674 C CA . LEU A 1 1334 ? 195.771 185.912 193.024 1.00 20.77 1449 LEU A CA 1
ATOM 5675 C C . LEU A 1 1334 ? 195.896 184.459 192.597 1.00 20.77 1449 LEU A C 1
ATOM 5676 O O . LEU A 1 1334 ? 195.047 183.941 191.865 1.00 20.77 1449 LEU A O 1
ATOM 5681 N N . GLY A 1 1335 ? 196.941 183.779 193.063 1.00 20.66 1450 GLY A N 1
ATOM 5682 C CA . GLY A 1 1335 ? 197.080 182.367 192.768 1.00 20.66 1450 GLY A CA 1
ATOM 5683 C C . GLY A 1 1335 ? 196.030 181.525 193.461 1.00 20.66 1450 GLY A C 1
ATOM 5684 O O . GLY A 1 1335 ? 195.353 180.712 192.836 1.00 20.66 1450 GLY A O 1
ATOM 5685 N N . GLN A 1 1336 ? 195.857 181.738 194.762 1.00 20.09 1451 GLN A N 1
ATOM 5686 C CA . GLN A 1 1336 ? 194.871 180.976 195.511 1.00 20.09 1451 GLN A CA 1
ATOM 5687 C C . GLN A 1 1336 ? 193.452 181.398 195.152 1.00 20.09 1451 GLN A C 1
ATOM 5688 O O . GLN A 1 1336 ? 192.508 180.620 195.309 1.00 20.09 1451 GLN A O 1
ATOM 5694 N N . ALA A 1 1337 ? 193.289 182.617 194.637 1.00 18.74 1452 ALA A N 1
ATOM 5695 C CA . ALA A 1 1337 ? 191.959 183.138 194.339 1.00 18.74 1452 ALA A CA 1
ATOM 5696 C C . ALA A 1 1337 ? 191.393 182.542 193.066 1.00 18.74 1452 ALA A C 1
ATOM 5697 O O . ALA A 1 1337 ? 190.188 182.306 192.970 1.00 18.74 1452 ALA A O 1
ATOM 5699 N N . LEU A 1 1338 ? 192.241 182.309 192.069 1.00 19.34 1453 LEU A N 1
ATOM 5700 C CA . LEU A 1 1338 ? 191.764 181.777 190.799 1.00 19.34 1453 LEU A CA 1
ATOM 5701 C C . LEU A 1 1338 ? 191.431 180.298 190.905 1.00 19.34 1453 LEU A C 1
ATOM 5702 O O . LEU A 1 1338 ? 190.765 179.744 190.029 1.00 19.34 1453 LEU A O 1
ATOM 5707 N N . MET A 1 1339 ? 191.901 179.636 191.960 1.00 19.29 1454 MET A N 1
ATOM 5708 C CA . MET A 1 1339 ? 191.422 178.291 192.243 1.00 19.29 1454 MET A CA 1
ATOM 5709 C C . MET A 1 1339 ? 190.106 178.323 193.007 1.00 19.29 1454 MET A C 1
ATOM 5710 O O . MET A 1 1339 ? 189.227 177.491 192.773 1.00 19.29 1454 MET A O 1
ATOM 5715 N N . SER A 1 1340 ? 189.938 179.289 193.907 1.00 16.29 1455 SER A N 1
ATOM 5716 C CA . SER A 1 1340 ? 188.676 179.402 194.625 1.00 16.29 1455 SER A CA 1
ATOM 5717 C C . SER A 1 1340 ? 187.550 179.833 193.701 1.00 16.29 1455 SER A C 1
ATOM 5718 O O . SER A 1 1340 ? 186.390 179.494 193.936 1.00 16.29 1455 SER A O 1
ATOM 5721 N N . LEU A 1 1341 ? 187.870 180.568 192.642 1.00 15.15 1456 LEU A N 1
ATOM 5722 C CA . LEU A 1 1341 ? 186.852 180.941 191.673 1.00 15.15 1456 LEU A CA 1
ATOM 5723 C C . LEU A 1 1341 ? 186.570 179.839 190.674 1.00 15.15 1456 LEU A C 1
ATOM 5724 O O . LEU A 1 1341 ? 185.522 179.872 190.028 1.00 15.15 1456 LEU A O 1
ATOM 5729 N N . PHE A 1 1342 ? 187.485 178.885 190.499 1.00 16.66 1457 PHE A N 1
ATOM 5730 C CA . PHE A 1 1342 ? 187.186 177.758 189.625 1.00 16.66 1457 PHE A CA 1
ATOM 5731 C C . PHE A 1 1342 ? 186.282 176.756 190.322 1.00 16.66 1457 PHE A C 1
ATOM 5732 O O . PHE A 1 1342 ? 185.409 176.154 189.695 1.00 16.66 1457 PHE A O 1
ATOM 5740 N N . VAL A 1 1343 ? 186.480 176.565 191.623 1.00 17.09 1458 VAL A N 1
ATOM 5741 C CA . VAL A 1 1343 ? 185.647 175.666 192.409 1.00 17.09 1458 VAL A CA 1
ATOM 5742 C C . VAL A 1 1343 ? 184.271 176.286 192.645 1.00 17.09 1458 VAL A C 1
ATOM 5743 O O . VAL A 1 1343 ? 183.291 175.582 192.901 1.00 17.09 1458 VAL A O 1
ATOM 5747 N N . LEU A 1 1344 ? 184.157 177.604 192.505 1.00 16.21 1459 LEU A N 1
ATOM 5748 C CA . LEU A 1 1344 ? 182.840 178.222 192.436 1.00 16.21 1459 LEU A CA 1
ATOM 5749 C C . LEU A 1 1344 ? 182.195 178.018 191.071 1.00 16.21 1459 LEU A C 1
ATOM 5750 O O . LEU A 1 1344 ? 181.000 177.727 190.985 1.00 16.21 1459 LEU A O 1
ATOM 5755 N N . ALA A 1 1345 ? 182.960 178.189 189.995 1.00 17.90 1460 ALA A N 1
ATOM 5756 C CA . ALA A 1 1345 ? 182.368 178.172 188.662 1.00 17.90 1460 ALA A CA 1
ATOM 5757 C C . ALA A 1 1345 ? 181.997 176.767 188.222 1.00 17.90 1460 ALA A C 1
ATOM 5758 O O . ALA A 1 1345 ? 181.070 176.596 187.427 1.00 17.90 1460 ALA A O 1
ATOM 5760 N N . SER A 1 1346 ? 182.687 175.753 188.726 1.00 18.24 1461 SER A N 1
ATOM 5761 C CA . SER A 1 1346 ? 182.284 174.386 188.454 1.00 18.24 1461 SER A CA 1
ATOM 5762 C C . SER A 1 1346 ? 181.165 173.927 189.364 1.00 18.24 1461 SER A C 1
ATOM 5763 O O . SER A 1 1346 ? 180.691 172.799 189.207 1.00 18.24 1461 SER A O 1
ATOM 5766 N N . LYS A 1 1347 ? 180.787 174.756 190.335 1.00 17.37 1462 LYS A N 1
ATOM 5767 C CA . LYS A 1 1347 ? 179.648 174.623 191.235 1.00 17.37 1462 LYS A CA 1
ATOM 5768 C C . LYS A 1 1347 ? 179.772 173.465 192.208 1.00 17.37 1462 LYS A C 1
ATOM 5769 O O . LYS A 1 1347 ? 178.823 173.196 192.935 1.00 17.37 1462 LYS A O 1
ATOM 5775 N N . ASP A 1 1348 ? 180.914 172.792 192.278 1.00 17.55 1463 ASP A N 1
ATOM 5776 C CA . ASP A 1 1348 ? 181.093 171.685 193.204 1.00 17.55 1463 ASP A CA 1
ATOM 5777 C C . ASP A 1 1348 ? 181.763 172.205 194.463 1.00 17.55 1463 ASP A C 1
ATOM 5778 O O . ASP A 1 1348 ? 182.948 172.539 194.444 1.00 17.55 1463 ASP A O 1
ATOM 5783 N N . GLY A 1 1349 ? 181.020 172.216 195.560 1.00 16.75 1464 GLY A N 1
ATOM 5784 C CA . GLY A 1 1349 ? 181.551 172.734 196.794 1.00 16.75 1464 GLY A CA 1
ATOM 5785 C C . GLY A 1 1349 ? 181.630 174.232 196.830 1.00 16.75 1464 GLY A C 1
ATOM 5786 O O . GLY A 1 1349 ? 182.481 174.779 197.526 1.00 16.75 1464 GLY A O 1
ATOM 5787 N N . TRP A 1 1350 ? 180.770 174.915 196.085 1.00 12.98 1465 TRP A N 1
ATOM 5788 C CA . TRP A 1 1350 ? 180.763 176.364 196.094 1.00 12.98 1465 TRP A CA 1
ATOM 5789 C C . TRP A 1 1350 ? 180.054 176.914 197.314 1.00 12.98 1465 TRP A C 1
ATOM 5790 O O . TRP A 1 1350 ? 180.266 178.076 197.662 1.00 12.98 1465 TRP A O 1
ATOM 5801 N N . VAL A 1 1351 ? 179.199 176.113 197.946 1.00 14.12 1466 VAL A N 1
ATOM 5802 C CA . VAL A 1 1351 ? 178.407 176.587 199.072 1.00 14.12 1466 VAL A CA 1
ATOM 5803 C C . VAL A 1 1351 ? 179.291 176.792 200.288 1.00 14.12 1466 VAL A C 1
ATOM 5804 O O . VAL A 1 1351 ? 179.136 177.772 201.020 1.00 14.12 1466 VAL A O 1
ATOM 5808 N N . ASP A 1 1352 ? 180.270 175.904 200.485 1.00 18.27 1467 ASP A N 1
ATOM 5809 C CA . ASP A 1 1352 ? 181.200 176.020 201.602 1.00 18.27 1467 ASP A CA 1
ATOM 5810 C C . ASP A 1 1352 ? 182.127 177.213 201.447 1.00 18.27 1467 ASP A C 1
ATOM 5811 O O . ASP A 1 1352 ? 182.552 177.791 202.448 1.00 18.27 1467 ASP A O 1
ATOM 5816 N N . ILE A 1 1353 ? 182.456 177.590 200.210 1.00 17.25 1468 ILE A N 1
ATOM 5817 C CA . ILE A 1 1353 ? 183.264 178.783 199.979 1.00 17.25 1468 ILE A CA 1
ATOM 5818 C C . ILE A 1 1353 ? 182.450 180.034 200.269 1.00 17.25 1468 ILE A C 1
ATOM 5819 O O . ILE A 1 1353 ? 182.956 180.991 200.865 1.00 17.25 1468 ILE A O 1
ATOM 5824 N N . MET A 1 1354 ? 181.172 180.036 199.877 1.00 17.60 1469 MET A N 1
ATOM 5825 C CA . MET A 1 1354 ? 180.296 181.156 200.201 1.00 17.60 1469 MET A CA 1
ATOM 5826 C C . MET A 1 1354 ? 180.095 181.278 201.703 1.00 17.60 1469 MET A C 1
ATOM 5827 O O . MET A 1 1354 ? 180.007 182.387 202.231 1.00 17.60 1469 MET A O 1
ATOM 5832 N N . TYR A 1 1355 ? 180.054 180.152 202.410 1.00 17.81 1470 TYR A N 1
ATOM 5833 C CA . TYR A 1 1355 ? 179.980 180.192 203.863 1.00 17.81 1470 TYR A CA 1
ATOM 5834 C C . TYR A 1 1355 ? 181.227 180.807 204.476 1.00 17.81 1470 TYR A C 1
ATOM 5835 O O . TYR A 1 1355 ? 181.137 181.474 205.503 1.00 17.81 1470 TYR A O 1
ATOM 5844 N N . ASP A 1 1356 ? 182.390 180.618 203.854 1.00 19.62 1471 ASP A N 1
ATOM 5845 C CA . ASP A 1 1356 ? 183.618 181.158 204.417 1.00 19.62 1471 ASP A CA 1
ATOM 5846 C C . ASP A 1 1356 ? 183.722 182.659 204.223 1.00 19.62 1471 ASP A C 1
ATOM 5847 O O . ASP A 1 1356 ? 184.322 183.341 205.056 1.00 19.62 1471 ASP A O 1
ATOM 5852 N N . GLY A 1 1357 ? 183.171 183.188 203.132 1.00 19.08 1472 GLY A N 1
ATOM 5853 C CA . GLY A 1 1357 ? 183.178 184.624 202.933 1.00 19.08 1472 GLY A CA 1
ATOM 5854 C C . GLY A 1 1357 ? 182.119 185.353 203.727 1.00 19.08 1472 GLY A C 1
ATOM 5855 O O . GLY A 1 1357 ? 182.260 186.544 204.002 1.00 19.08 1472 GLY A O 1
ATOM 5856 N N . LEU A 1 1358 ? 181.037 184.669 204.079 1.00 19.72 1473 LEU A N 1
ATOM 5857 C CA . LEU A 1 1358 ? 180.037 185.257 204.960 1.00 19.72 1473 LEU A CA 1
ATOM 5858 C C . LEU A 1 1358 ? 180.533 185.348 206.389 1.00 19.72 1473 LEU A C 1
ATOM 5859 O O . LEU A 1 1358 ? 180.128 186.247 207.128 1.00 19.72 1473 LEU A O 1
ATOM 5864 N N . ASP A 1 1359 ? 181.400 184.433 206.796 1.00 23.65 1474 ASP A N 1
ATOM 5865 C CA . ASP A 1 1359 ? 181.880 184.387 208.163 1.00 23.65 1474 ASP A CA 1
ATOM 5866 C C . ASP A 1 1359 ? 183.114 185.242 208.395 1.00 23.65 1474 ASP A C 1
ATOM 5867 O O . ASP A 1 1359 ? 183.467 185.478 209.553 1.00 23.65 1474 ASP A O 1
ATOM 5872 N N . ALA A 1 1360 ? 183.760 185.702 207.329 1.00 22.69 1475 ALA A N 1
ATOM 5873 C CA . ALA A 1 1360 ? 185.045 186.383 207.411 1.00 22.69 1475 ALA A CA 1
ATOM 5874 C C . ALA A 1 1360 ? 184.910 187.730 208.108 1.00 22.69 1475 ALA A C 1
ATOM 5875 O O . ALA A 1 1360 ? 184.229 188.627 207.605 1.00 22.69 1475 ALA A O 1
ATOM 5877 N N . VAL A 1 1361 ? 185.570 187.879 209.253 1.00 25.70 1476 VAL A N 1
ATOM 5878 C CA . VAL A 1 1361 ? 185.441 189.066 210.088 1.00 25.70 1476 VAL A CA 1
ATOM 5879 C C . VAL A 1 1361 ? 186.696 189.941 210.048 1.00 25.70 1476 VAL A C 1
ATOM 5880 O O . VAL A 1 1361 ? 186.609 191.140 209.784 1.00 25.70 1476 VAL A O 1
ATOM 5884 N N . GLY A 1 1362 ? 187.870 189.362 210.267 1.00 29.65 1477 GLY A N 1
ATOM 5885 C CA . GLY A 1 1362 ? 189.077 190.161 210.309 1.00 29.65 1477 GLY A CA 1
ATOM 5886 C C . GLY A 1 1362 ? 190.307 189.395 209.890 1.00 29.65 1477 GLY A C 1
ATOM 5887 O O . GLY A 1 1362 ? 190.198 188.264 209.417 1.00 29.65 1477 GLY A O 1
ATOM 5888 N N . VAL A 1 1363 ? 191.485 189.986 210.071 1.00 32.00 1478 VAL A N 1
ATOM 5889 C CA . VAL A 1 1363 ? 192.717 189.328 209.651 1.00 32.00 1478 VAL A CA 1
ATOM 5890 C C . VAL A 1 1363 ? 193.062 188.178 210.591 1.00 32.00 1478 VAL A C 1
ATOM 5891 O O . VAL A 1 1363 ? 193.191 187.026 210.163 1.00 32.00 1478 VAL A O 1
ATOM 5895 N N . ASP A 1 1364 ? 193.203 188.458 211.884 1.00 38.42 1479 ASP A N 1
ATOM 5896 C CA . ASP A 1 1364 ? 193.535 187.415 212.849 1.00 38.42 1479 ASP A CA 1
ATOM 5897 C C . ASP A 1 1364 ? 192.359 187.062 213.753 1.00 38.42 1479 ASP A C 1
ATOM 5898 O O . ASP A 1 1364 ? 192.547 186.729 214.924 1.00 38.42 1479 ASP A O 1
ATOM 5903 N N . GLN A 1 1365 ? 191.149 187.093 213.212 1.00 35.13 1480 GLN A N 1
ATOM 5904 C CA . GLN A 1 1365 ? 189.929 187.020 213.996 1.00 35.13 1480 GLN A CA 1
ATOM 5905 C C . GLN A 1 1365 ? 189.189 185.719 213.708 1.00 35.13 1480 GLN A C 1
ATOM 5906 O O . GLN A 1 1365 ? 189.196 185.223 212.581 1.00 35.13 1480 GLN A O 1
ATOM 5912 N N . GLN A 1 1366 ? 188.557 185.172 214.739 1.00 34.03 1481 GLN A N 1
ATOM 5913 C CA . GLN A 1 1366 ? 187.806 183.928 214.592 1.00 34.03 1481 GLN A CA 1
ATOM 5914 C C . GLN A 1 1366 ? 186.519 184.189 213.823 1.00 34.03 1481 GLN A C 1
ATOM 5915 O O . GLN A 1 1366 ? 185.77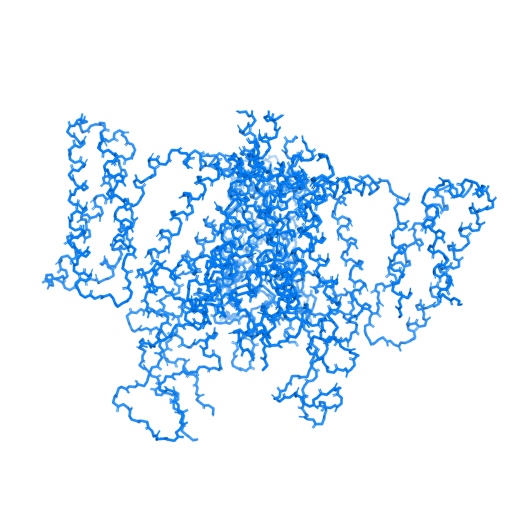3 185.102 214.186 1.00 34.03 1481 GLN A O 1
ATOM 5921 N N . PRO A 1 1367 ? 186.213 183.404 212.786 1.00 28.95 1482 PRO A N 1
ATOM 5922 C CA . PRO A 1 1367 ? 185.033 183.685 211.955 1.00 28.95 1482 PRO A CA 1
ATOM 5923 C C . PRO A 1 1367 ? 183.731 183.425 212.699 1.00 28.95 1482 PRO A C 1
ATOM 5924 O O . PRO A 1 1367 ? 183.569 182.401 213.364 1.00 28.95 1482 PRO A O 1
ATOM 5928 N N . ILE A 1 1368 ? 182.808 184.369 212.585 1.00 28.55 1483 ILE A N 1
ATOM 5929 C CA . ILE A 1 1368 ? 181.501 184.295 213.224 1.00 28.55 1483 ILE A CA 1
ATOM 5930 C C . ILE A 1 1368 ? 180.469 183.967 212.159 1.00 28.55 1483 ILE A C 1
ATOM 5931 O O . ILE A 1 1368 ? 180.477 184.562 211.080 1.00 28.55 1483 ILE A O 1
ATOM 5936 N N . MET A 1 1369 ? 179.601 183.000 212.462 1.00 29.76 1484 MET A N 1
ATOM 5937 C CA . MET A 1 1369 ? 178.550 182.542 211.556 1.00 29.76 1484 MET A CA 1
ATOM 5938 C C . MET A 1 1369 ? 177.631 183.674 211.111 1.00 29.76 1484 MET A C 1
ATOM 5939 O O . MET A 1 1369 ? 177.028 184.356 211.944 1.00 29.76 1484 MET A O 1
ATOM 5944 N N . ASN A 1 1370 ? 177.546 183.859 209.786 1.00 25.54 1485 ASN A N 1
ATOM 5945 C CA . ASN A 1 1370 ? 176.741 184.894 209.121 1.00 25.54 1485 ASN A CA 1
ATOM 5946 C C . ASN A 1 1370 ? 177.109 186.296 209.589 1.00 25.54 1485 ASN A C 1
ATOM 5947 O O . ASN A 1 1370 ? 176.250 187.093 209.960 1.00 25.54 1485 ASN A O 1
ATOM 5952 N N . HIS A 1 1371 ? 178.404 186.605 209.550 1.00 25.48 1486 HIS A N 1
ATOM 5953 C CA . HIS A 1 1371 ? 178.867 187.906 210.016 1.00 25.48 1486 HIS A CA 1
ATOM 5954 C C . HIS A 1 1371 ? 178.508 189.012 209.040 1.00 25.48 1486 HIS A C 1
ATOM 5955 O O . HIS A 1 1371 ? 177.924 190.026 209.432 1.00 25.48 1486 HIS A O 1
ATOM 5962 N N . ASN A 1 1372 ? 178.855 188.845 207.768 1.00 24.81 1487 ASN A N 1
ATOM 5963 C CA . ASN A 1 1372 ? 178.592 189.844 206.735 1.00 24.81 1487 ASN A CA 1
ATOM 5964 C C . ASN A 1 1372 ? 177.665 189.209 205.710 1.00 24.81 1487 ASN A C 1
ATOM 5965 O O . ASN A 1 1372 ? 178.126 188.567 204.760 1.00 24.81 1487 ASN A O 1
ATOM 5970 N N . PRO A 1 1373 ? 176.350 189.388 205.853 1.00 23.83 1488 PRO A N 1
ATOM 5971 C CA . PRO A 1 1373 ? 175.425 188.787 204.884 1.00 23.83 1488 PRO A CA 1
ATOM 5972 C C . PRO A 1 1373 ? 175.371 189.499 203.545 1.00 23.83 1488 PRO A C 1
ATOM 5973 O O . PRO A 1 1373 ? 174.712 188.987 202.636 1.00 23.83 1488 PRO A O 1
ATOM 5977 N N . TRP A 1 1374 ? 176.024 190.651 203.387 1.00 26.83 1489 TRP A N 1
ATOM 5978 C CA . TRP A 1 1374 ? 176.046 191.343 202.102 1.00 26.83 1489 TRP A CA 1
ATOM 5979 C C . TRP A 1 1374 ? 176.993 190.709 201.102 1.00 26.83 1489 TRP A C 1
ATOM 5980 O O . TRP A 1 1374 ? 176.958 191.083 199.929 1.00 26.83 1489 TRP A O 1
ATOM 5991 N N . MET A 1 1375 ? 177.822 189.751 201.526 1.00 24.29 1490 MET A N 1
ATOM 5992 C CA . MET A 1 1375 ? 178.728 189.053 200.624 1.00 24.29 1490 MET A CA 1
ATOM 5993 C C . MET A 1 1375 ? 178.023 188.048 199.728 1.00 24.29 1490 MET A C 1
ATOM 5994 O O . MET A 1 1375 ? 178.687 187.425 198.902 1.00 24.29 1490 MET A O 1
ATOM 5999 N N . LEU A 1 1376 ? 176.705 187.895 199.859 1.00 20.79 1491 LEU A N 1
ATOM 6000 C CA . LEU A 1 1376 ? 175.919 187.143 198.891 1.00 20.79 1491 LEU A CA 1
ATOM 6001 C C . LEU A 1 1376 ? 175.938 187.814 197.527 1.00 20.79 1491 LEU A C 1
ATOM 6002 O O . LEU A 1 1376 ? 175.733 187.158 196.505 1.00 20.79 1491 LEU A O 1
ATOM 6007 N N . LEU A 1 1377 ? 176.186 189.123 197.490 1.00 23.27 1492 LEU A N 1
ATOM 6008 C CA . LEU A 1 1377 ? 176.273 189.832 196.220 1.00 23.27 1492 LEU A CA 1
ATOM 6009 C C . LEU A 1 1377 ? 177.558 189.503 195.473 1.00 23.27 1492 LEU A C 1
ATOM 6010 O O . LEU A 1 1377 ? 177.640 189.708 194.259 1.00 23.27 1492 LEU A O 1
ATOM 6015 N N . TYR A 1 1378 ? 178.586 189.026 196.175 1.00 21.90 1493 TYR A N 1
ATOM 6016 C CA . TYR A 1 1378 ? 179.818 188.672 195.479 1.00 21.90 1493 TYR A CA 1
ATOM 6017 C C . TYR A 1 1378 ? 179.714 187.284 194.872 1.00 21.90 1493 TYR A C 1
ATOM 6018 O O . TYR A 1 1378 ? 180.136 187.056 193.737 1.00 21.90 1493 TYR A O 1
ATOM 6027 N N . PHE A 1 1379 ? 179.121 186.347 195.607 1.00 19.69 1494 PHE A N 1
ATOM 6028 C CA . PHE A 1 1379 ? 179.192 184.943 195.235 1.00 19.69 1494 PHE A CA 1
ATOM 6029 C C . PHE A 1 1379 ? 178.073 184.555 194.286 1.00 19.69 1494 PHE A C 1
ATOM 6030 O O . PHE A 1 1379 ? 178.191 183.583 193.543 1.00 19.69 1494 PHE A O 1
ATOM 6038 N N . ILE A 1 1380 ? 176.968 185.289 194.304 1.00 18.68 1495 ILE A N 1
ATOM 6039 C CA . ILE A 1 1380 ? 175.839 184.923 193.461 1.00 18.68 1495 ILE A CA 1
ATOM 6040 C C . ILE A 1 1380 ? 175.898 185.689 192.148 1.00 18.68 1495 ILE A C 1
ATOM 6041 O O . ILE A 1 1380 ? 175.465 185.193 191.103 1.00 18.68 1495 ILE A O 1
ATOM 6046 N N . SER A 1 1381 ? 176.522 186.866 192.154 1.00 20.23 1496 SER A N 1
ATOM 6047 C CA . SER A 1 1381 ? 176.764 187.548 190.892 1.00 20.23 1496 SER A CA 1
ATOM 6048 C C . SER A 1 1381 ? 177.835 186.831 190.080 1.00 20.23 1496 SER A C 1
ATOM 6049 O O . SER A 1 1381 ? 177.779 186.820 188.850 1.00 20.23 1496 SER A O 1
ATOM 6052 N N . PHE A 1 1382 ? 178.802 186.200 190.745 1.00 19.49 1497 PHE A N 1
ATOM 6053 C CA . PHE A 1 1382 ? 179.806 185.440 190.009 1.00 19.49 1497 PHE A CA 1
ATOM 6054 C C . PHE A 1 1382 ? 179.215 184.174 189.405 1.00 19.49 1497 PHE A C 1
ATOM 6055 O O . PHE A 1 1382 ? 179.577 183.792 188.292 1.00 19.49 1497 PHE A O 1
ATOM 6063 N N . LEU A 1 1383 ? 178.311 183.503 190.120 1.00 19.13 1498 LEU A N 1
ATOM 6064 C CA . LEU A 1 1383 ? 177.703 182.291 189.580 1.00 19.13 1498 LEU A CA 1
ATOM 6065 C C . LEU A 1 1383 ? 176.736 182.600 188.446 1.00 19.13 1498 LEU A C 1
ATOM 6066 O O . LEU A 1 1383 ? 176.510 181.759 187.573 1.00 19.13 1498 LEU A O 1
ATOM 6071 N N . LEU A 1 1384 ? 176.167 183.806 188.427 1.00 17.67 1499 LEU A N 1
ATOM 6072 C CA . LEU A 1 1384 ? 175.210 184.142 187.375 1.00 17.67 1499 LEU A CA 1
ATOM 6073 C C . LEU A 1 1384 ? 175.901 184.642 186.116 1.00 17.67 1499 LEU A C 1
ATOM 6074 O O . LEU A 1 1384 ? 175.447 184.369 185.004 1.00 17.67 1499 LEU A O 1
ATOM 6079 N N . ILE A 1 1385 ? 176.993 185.390 186.266 1.00 20.05 1500 ILE A N 1
ATOM 6080 C CA . ILE A 1 1385 ? 177.684 185.935 185.099 1.00 20.05 1500 ILE A CA 1
ATOM 6081 C C . ILE A 1 1385 ? 178.478 184.846 184.386 1.00 20.05 1500 ILE A C 1
ATOM 6082 O O . ILE A 1 1385 ? 178.530 184.803 183.151 1.00 20.05 1500 ILE A O 1
ATOM 6087 N N . VAL A 1 1386 ? 179.075 183.932 185.149 1.00 20.23 1501 VAL A N 1
ATOM 6088 C CA . VAL A 1 1386 ? 179.783 182.793 184.568 1.00 20.23 1501 VAL A CA 1
ATOM 6089 C C . VAL A 1 1386 ? 178.817 181.872 183.837 1.00 20.23 1501 VAL A C 1
ATOM 6090 O O . VAL A 1 1386 ? 179.124 181.365 182.753 1.00 20.23 1501 VAL A O 1
ATOM 6094 N N . ALA A 1 1387 ? 177.608 181.703 184.371 1.00 19.17 1502 ALA A N 1
ATOM 6095 C CA . ALA A 1 1387 ? 176.620 180.868 183.697 1.00 19.17 1502 ALA A CA 1
ATOM 6096 C C . ALA A 1 1387 ? 176.073 181.538 182.446 1.00 19.17 1502 ALA A C 1
ATOM 6097 O O . ALA A 1 1387 ? 175.460 180.882 181.605 1.00 19.17 1502 ALA A O 1
ATOM 6099 N N . PHE A 1 1388 ? 176.281 182.846 182.311 1.00 24.99 1503 PHE A N 1
ATOM 6100 C CA . PHE A 1 1388 ? 175.825 183.568 181.131 1.00 24.99 1503 PHE A CA 1
ATOM 6101 C C . PHE A 1 1388 ? 176.852 183.497 180.008 1.00 24.99 1503 PHE A C 1
ATOM 6102 O O . PHE A 1 1388 ? 176.486 183.410 178.834 1.00 24.99 1503 PHE A O 1
ATOM 6110 N N . PHE A 1 1389 ? 178.144 183.544 180.345 1.00 26.01 1504 PHE A N 1
ATOM 6111 C CA . PHE A 1 1389 ? 179.184 183.411 179.328 1.00 26.01 1504 PHE A CA 1
ATOM 6112 C C . PHE A 1 1389 ? 179.257 181.994 178.787 1.00 26.01 1504 PHE A C 1
ATOM 6113 O O . PHE A 1 1389 ? 179.376 181.797 177.574 1.00 26.01 1504 PHE A O 1
ATOM 6121 N N . VAL A 1 1390 ? 179.210 181.000 179.678 1.00 24.23 1505 VAL A N 1
ATOM 6122 C CA . VAL A 1 1390 ? 179.253 179.596 179.271 1.00 24.23 1505 VAL A CA 1
ATOM 6123 C C . VAL A 1 1390 ? 178.045 179.255 178.414 1.00 24.23 1505 VAL A C 1
ATOM 6124 O O . VAL A 1 1390 ? 178.150 178.516 177.430 1.00 24.23 1505 VAL A O 1
ATOM 6128 N N . LEU A 1 1391 ? 176.900 179.852 178.720 1.00 25.12 1506 LEU A N 1
ATOM 6129 C CA . LEU A 1 1391 ? 175.736 179.633 177.880 1.00 25.12 1506 LEU A CA 1
ATOM 6130 C C . LEU A 1 1391 ? 175.839 180.405 176.574 1.00 25.12 1506 LEU A C 1
ATOM 6131 O O . LEU A 1 1391 ? 175.252 179.998 175.572 1.00 25.12 1506 LEU A O 1
ATOM 6136 N N . ASN A 1 1392 ? 176.604 181.495 176.547 1.00 27.39 1507 ASN A N 1
ATOM 6137 C CA . ASN A 1 1392 ? 176.850 182.194 175.292 1.00 27.39 1507 ASN A CA 1
ATOM 6138 C C . ASN A 1 1392 ? 178.020 181.622 174.510 1.00 27.39 1507 ASN A C 1
ATOM 6139 O O . ASN A 1 1392 ? 178.086 181.833 173.297 1.00 27.39 1507 ASN A O 1
ATOM 6144 N N . MET A 1 1393 ? 178.955 180.935 175.171 1.00 28.58 1508 MET A N 1
ATOM 6145 C CA . MET A 1 1393 ? 179.942 180.150 174.438 1.00 28.58 1508 MET A CA 1
ATOM 6146 C C . MET A 1 1393 ? 179.302 178.944 173.779 1.00 28.58 1508 MET A C 1
ATOM 6147 O O . MET A 1 1393 ? 179.768 178.497 172.730 1.00 28.58 1508 MET A O 1
ATOM 6152 N N . PHE A 1 1394 ? 178.254 178.398 174.394 1.00 27.15 1509 PHE A N 1
ATOM 6153 C CA . PHE A 1 1394 ? 177.590 177.217 173.859 1.00 27.15 1509 PHE A CA 1
ATOM 6154 C C . PHE A 1 1394 ? 176.795 177.540 172.601 1.00 27.15 1509 PHE A C 1
ATOM 6155 O O . PHE A 1 1394 ? 176.807 176.763 171.642 1.00 27.15 1509 PHE A O 1
ATOM 6163 N N . VAL A 1 1395 ? 176.081 178.662 172.588 1.00 30.43 1510 VAL A N 1
ATOM 6164 C CA . VAL A 1 1395 ? 175.243 178.958 171.438 1.00 30.43 1510 VAL A CA 1
ATOM 6165 C C . VAL A 1 1395 ? 176.097 179.473 170.287 1.00 30.43 1510 VAL A C 1
ATOM 6166 O O . VAL A 1 1395 ? 175.761 179.268 169.116 1.00 30.43 1510 VAL A O 1
ATOM 6170 N N . GLY A 1 1396 ? 177.248 180.066 170.599 1.00 32.35 1511 GLY A N 1
ATOM 6171 C CA . GLY A 1 1396 ? 178.173 180.485 169.564 1.00 32.35 1511 GLY A CA 1
ATOM 6172 C C . GLY A 1 1396 ? 178.785 179.336 168.791 1.00 32.35 1511 GLY A C 1
ATOM 6173 O O . GLY A 1 1396 ? 179.040 179.468 167.598 1.00 32.35 1511 GLY A O 1
ATOM 6174 N N . VAL A 1 1397 ? 178.999 178.193 169.442 1.00 31.74 1512 VAL A N 1
ATOM 6175 C CA . VAL A 1 1397 ? 179.503 177.017 168.736 1.00 31.74 1512 VAL A CA 1
ATOM 6176 C C . VAL A 1 1397 ? 178.382 176.345 167.943 1.00 31.74 1512 VAL A C 1
ATOM 6177 O O . VAL A 1 1397 ? 178.616 175.808 166.856 1.00 31.74 1512 VAL A O 1
ATOM 6181 N N . VAL A 1 1398 ? 177.148 176.408 168.443 1.00 32.76 1513 VAL A N 1
ATOM 6182 C CA . VAL A 1 1398 ? 176.015 175.780 167.770 1.00 32.76 1513 VAL A CA 1
ATOM 6183 C C . VAL A 1 1398 ? 175.650 176.534 166.494 1.00 32.76 1513 VAL A C 1
ATOM 6184 O O . VAL A 1 1398 ? 175.450 175.924 165.439 1.00 32.76 1513 VAL A O 1
ATOM 6188 N N . VAL A 1 1399 ? 175.601 177.866 166.553 1.00 38.24 1514 VAL A N 1
ATOM 6189 C CA . VAL A 1 1399 ? 175.111 178.650 165.420 1.00 38.24 1514 VAL A CA 1
ATOM 6190 C C . VAL A 1 1399 ? 176.138 178.696 164.286 1.00 38.24 1514 VAL A C 1
ATOM 6191 O O . VAL A 1 1399 ? 175.764 178.720 163.105 1.00 38.24 1514 VAL A O 1
ATOM 6195 N N . GLU A 1 1400 ? 177.437 178.642 164.596 1.00 43.05 1515 GLU A N 1
ATOM 6196 C CA . GLU A 1 1400 ? 178.405 178.514 163.508 1.00 43.05 1515 GLU A CA 1
ATOM 6197 C C . GLU A 1 1400 ? 178.371 177.125 162.874 1.00 43.05 1515 GLU A C 1
ATOM 6198 O O . GLU A 1 1400 ? 178.584 177.000 161.665 1.00 43.05 1515 GLU A O 1
ATOM 6204 N N . ASN A 1 1401 ? 178.094 176.076 163.657 1.00 43.38 1516 ASN A N 1
ATOM 6205 C CA . ASN A 1 1401 ? 177.987 174.736 163.091 1.00 43.38 1516 ASN A CA 1
ATOM 6206 C C . ASN A 1 1401 ? 176.723 174.543 162.269 1.00 43.38 1516 ASN A C 1
ATOM 6207 O O . ASN A 1 1401 ? 176.645 173.584 161.497 1.00 43.38 1516 ASN A O 1
ATOM 6212 N N . PHE A 1 1402 ? 175.729 175.414 162.422 1.00 51.22 1517 PHE A N 1
ATOM 6213 C CA . PHE A 1 1402 ? 174.526 175.285 161.615 1.00 51.22 1517 PHE A CA 1
ATOM 6214 C C . PHE A 1 1402 ? 174.737 175.837 160.215 1.00 51.22 1517 PHE A C 1
ATOM 6215 O O . PHE A 1 1402 ? 174.185 175.298 159.252 1.00 51.22 1517 PHE A O 1
ATOM 6223 N N . HIS A 1 1403 ? 175.541 176.883 160.076 1.00 55.77 1518 HIS A N 1
ATOM 6224 C CA . HIS A 1 1403 ? 175.890 177.415 158.763 1.00 55.77 1518 HIS A CA 1
ATOM 6225 C C . HIS A 1 1403 ? 177.318 177.037 158.375 1.00 55.77 1518 HIS A C 1
ATOM 6226 O O . HIS A 1 1403 ? 177.697 175.864 158.416 1.00 55.77 1518 HIS A O 1
ATOM 6233 N N . TYR A 1 1474 ? 141.870 143.997 167.703 1.00 70.05 1589 TYR A N 1
ATOM 6234 C CA . TYR A 1 1474 ? 142.018 144.557 169.041 1.00 70.05 1589 TYR A CA 1
ATOM 6235 C C . TYR A 1 1474 ? 142.831 143.639 169.944 1.00 70.05 1589 TYR A C 1
ATOM 6236 O O . TYR A 1 1474 ? 142.706 143.689 171.167 1.00 70.05 1589 TYR A O 1
ATOM 6245 N N . LEU A 1 1475 ? 143.668 142.802 169.330 1.00 64.72 1590 LEU A N 1
ATOM 6246 C CA . LEU A 1 1475 ? 144.525 141.910 170.102 1.00 64.72 1590 LEU A CA 1
ATOM 6247 C C . LEU A 1 1475 ? 145.629 142.681 170.801 1.00 64.72 1590 LEU A C 1
ATOM 6248 O O . LEU A 1 1475 ? 145.819 142.553 172.014 1.00 64.72 1590 LEU A O 1
ATOM 6253 N N . ASP A 1 1476 ? 146.374 143.488 170.047 1.00 64.49 1591 ASP A N 1
ATOM 6254 C CA . ASP A 1 1476 ? 147.546 144.142 170.613 1.00 64.49 1591 ASP A CA 1
ATOM 6255 C C . ASP A 1 1476 ? 147.157 145.298 171.526 1.00 64.49 1591 ASP A C 1
ATOM 6256 O O . ASP A 1 1476 ? 147.949 145.718 172.373 1.00 64.49 1591 ASP A O 1
ATOM 6261 N N . LEU A 1 1477 ? 145.935 145.814 171.384 1.00 61.18 1592 LEU A N 1
ATOM 6262 C CA . LEU A 1 1477 ? 145.430 146.769 172.363 1.00 61.18 1592 LEU A CA 1
ATOM 6263 C C . LEU A 1 1477 ? 145.121 146.077 173.682 1.00 61.18 1592 LEU A C 1
ATOM 6264 O O . LEU A 1 1477 ? 145.148 146.713 174.740 1.00 61.18 1592 LEU A O 1
ATOM 6269 N N . PHE A 1 1478 ? 144.827 144.777 173.639 1.00 58.27 1593 PHE A N 1
ATOM 6270 C CA . PHE A 1 1478 ? 144.595 144.036 174.871 1.00 58.27 1593 PHE A CA 1
ATOM 6271 C C . PHE A 1 1478 ? 145.908 143.652 175.543 1.00 58.27 1593 PHE A C 1
ATOM 6272 O O . PHE A 1 1478 ? 145.975 143.541 176.770 1.00 58.27 1593 PHE A O 1
ATOM 6280 N N . ILE A 1 1479 ? 146.967 143.460 174.757 1.00 56.54 1594 ILE A N 1
ATOM 6281 C CA . ILE A 1 1479 ? 148.272 143.132 175.325 1.00 56.54 1594 ILE A CA 1
ATOM 6282 C C . ILE A 1 1479 ? 148.898 144.370 175.962 1.00 56.54 1594 ILE A C 1
ATOM 6283 O O . ILE A 1 1479 ? 149.721 144.270 176.881 1.00 56.54 1594 ILE A O 1
ATOM 6288 N N . THR A 1 1480 ? 148.489 145.560 175.512 1.00 54.49 1595 THR A N 1
ATOM 6289 C CA . THR A 1 1480 ? 148.971 146.796 176.122 1.00 54.49 1595 THR A CA 1
ATOM 6290 C C . THR A 1 1480 ? 148.439 146.951 177.542 1.00 54.49 1595 THR A C 1
ATOM 6291 O O . THR A 1 1480 ? 149.147 147.436 178.432 1.00 54.49 1595 THR A O 1
ATOM 6295 N N . GLY A 1 1481 ? 147.212 146.496 177.788 1.00 51.65 1596 GLY A N 1
ATOM 6296 C CA . GLY A 1 1481 ? 146.665 146.588 179.131 1.00 51.65 1596 GLY A CA 1
ATOM 6297 C C . GLY A 1 1481 ? 147.213 145.523 180.059 1.00 51.65 1596 GLY A C 1
ATOM 6298 O O . GLY A 1 1481 ? 147.275 145.716 181.273 1.00 51.65 1596 GLY A O 1
ATOM 6299 N N . VAL A 1 1482 ? 147.608 144.381 179.500 1.00 49.73 1597 VAL A N 1
ATOM 6300 C CA . VAL A 1 1482 ? 148.183 143.309 180.304 1.00 49.73 1597 VAL A CA 1
ATOM 6301 C C . VAL A 1 1482 ? 149.580 143.686 180.780 1.00 49.73 1597 VAL A C 1
ATOM 6302 O O . VAL A 1 1482 ? 149.937 143.457 181.942 1.00 49.73 1597 VAL A O 1
ATOM 6306 N N . ILE A 1 1483 ? 150.387 144.279 179.897 1.00 46.13 1598 ILE A N 1
ATOM 6307 C CA . ILE A 1 1483 ? 151.702 144.780 180.289 1.00 46.13 1598 ILE A CA 1
ATOM 6308 C C . ILE A 1 1483 ? 151.564 145.933 181.272 1.00 46.13 1598 ILE A C 1
ATOM 6309 O O . ILE A 1 1483 ? 152.309 146.025 182.252 1.00 46.13 1598 ILE A O 1
ATOM 6314 N N . GLY A 1 1484 ? 150.555 146.778 181.081 1.00 41.76 1599 GLY A N 1
ATOM 6315 C CA . GLY A 1 1484 ? 150.294 147.843 182.030 1.00 41.76 1599 GLY A CA 1
ATOM 6316 C C . GLY A 1 1484 ? 149.767 147.378 183.371 1.00 41.76 1599 GLY A C 1
ATOM 6317 O O . GLY A 1 1484 ? 149.683 148.191 184.296 1.00 41.76 1599 GLY A O 1
ATOM 6318 N N . LEU A 1 1485 ? 149.394 146.108 183.497 1.00 40.37 1600 LEU A N 1
ATOM 6319 C CA . LEU A 1 1485 ? 149.049 145.540 184.790 1.00 40.37 1600 LEU A CA 1
ATOM 6320 C C . LEU A 1 1485 ? 150.195 144.725 185.365 1.00 40.37 1600 LEU A C 1
ATOM 6321 O O . LEU A 1 1485 ? 150.308 144.597 186.585 1.00 40.37 1600 LEU A O 1
ATOM 6326 N N . ASN A 1 1486 ? 151.059 144.198 184.500 1.00 40.88 1601 ASN A N 1
ATOM 6327 C CA . ASN A 1 1486 ? 152.289 143.561 184.949 1.00 40.88 1601 ASN A CA 1
ATOM 6328 C C . ASN A 1 1486 ? 153.271 144.579 185.519 1.00 40.88 1601 ASN A C 1
ATOM 6329 O O . ASN A 1 1486 ? 154.084 144.233 186.379 1.00 40.88 1601 ASN A O 1
ATOM 6334 N N . VAL A 1 1487 ? 153.222 145.824 185.036 1.00 36.05 1602 VAL A N 1
ATOM 6335 C CA . VAL A 1 1487 ? 154.034 146.901 185.597 1.00 36.05 1602 VAL A CA 1
ATOM 6336 C C . VAL A 1 1487 ? 153.620 147.189 187.034 1.00 36.05 1602 VAL A C 1
ATOM 6337 O O . VAL A 1 1487 ? 154.465 147.410 187.910 1.00 36.05 1602 VAL A O 1
ATOM 6341 N N . VAL A 1 1488 ? 152.319 147.142 187.308 1.00 34.95 1603 VAL A N 1
ATOM 6342 C CA . VAL A 1 1488 ? 151.819 147.344 188.663 1.00 34.95 1603 VAL A CA 1
ATOM 6343 C C . VAL A 1 1488 ? 152.239 146.197 189.571 1.00 34.95 1603 VAL A C 1
ATOM 6344 O O . VAL A 1 1488 ? 152.688 146.413 190.700 1.00 34.95 1603 VAL A O 1
ATOM 6348 N N . THR A 1 1489 ? 152.148 144.966 189.079 1.00 36.90 1604 THR A N 1
ATOM 6349 C CA . THR A 1 1489 ? 152.286 143.824 189.970 1.00 36.90 1604 THR A CA 1
ATOM 6350 C C . THR A 1 1489 ? 153.753 143.497 190.229 1.00 36.90 1604 THR A C 1
ATOM 6351 O O . THR A 1 1489 ? 154.070 142.692 191.111 1.00 36.90 1604 THR A O 1
ATOM 6355 N N . MET A 1 1490 ? 154.667 144.117 189.480 1.00 35.40 1605 MET A N 1
ATOM 6356 C CA . MET A 1 1490 ? 156.084 143.990 189.809 1.00 35.40 1605 MET A CA 1
ATOM 6357 C C . MET A 1 1490 ? 156.519 145.084 190.768 1.00 35.40 1605 MET A C 1
ATOM 6358 O O . MET A 1 1490 ? 157.421 144.880 191.585 1.00 35.40 1605 MET A O 1
ATOM 6363 N N . ALA A 1 1491 ? 155.878 146.246 190.698 1.00 31.51 1606 ALA A N 1
ATOM 6364 C CA . ALA A 1 1491 ? 156.254 147.344 191.574 1.00 31.51 1606 ALA A CA 1
ATOM 6365 C C . ALA A 1 1491 ? 155.678 147.181 192.970 1.00 31.51 1606 ALA A C 1
ATOM 6366 O O . ALA A 1 1491 ? 156.040 147.936 193.877 1.00 31.51 1606 ALA A O 1
ATOM 6368 N N . MET A 1 1492 ? 154.779 146.215 193.169 1.00 33.45 1607 MET A N 1
ATOM 6369 C CA . MET A 1 1492 ? 154.210 146.002 194.494 1.00 33.45 1607 MET A CA 1
ATOM 6370 C C . MET A 1 1492 ? 155.135 145.193 195.385 1.00 33.45 1607 MET A C 1
ATOM 6371 O O . MET A 1 1492 ? 154.879 145.070 196.586 1.00 33.45 1607 MET A O 1
ATOM 6376 N N . GLU A 1 1493 ? 156.194 144.618 194.823 1.00 31.54 1608 GLU A N 1
ATOM 6377 C CA . GLU A 1 1493 ? 157.134 143.840 195.615 1.00 31.54 1608 GLU A CA 1
ATOM 6378 C C . GLU A 1 1493 ? 157.967 144.754 196.492 1.00 31.54 1608 GLU A C 1
ATOM 6379 O O . GLU A 1 1493 ? 158.470 145.783 196.036 1.00 31.54 1608 GLU A O 1
ATOM 6385 N N . HIS A 1 1494 ? 158.106 144.383 197.758 1.00 25.86 1609 HIS A N 1
ATOM 6386 C CA . HIS A 1 1494 ? 158.801 145.235 198.702 1.00 25.86 1609 HIS A CA 1
ATOM 6387 C C . HIS A 1 1494 ? 159.414 144.384 199.800 1.00 25.86 1609 HIS A C 1
ATOM 6388 O O . HIS A 1 1494 ? 159.170 143.183 199.895 1.00 25.86 1609 HIS A O 1
ATOM 6395 N N . TYR A 1 1495 ? 160.253 145.026 200.604 1.00 20.22 1610 TYR A N 1
ATOM 6396 C CA . TYR A 1 1495 ? 160.947 144.352 201.689 1.00 20.22 1610 TYR A CA 1
ATOM 6397 C C . TYR A 1 1495 ? 159.992 144.044 202.828 1.00 20.22 1610 TYR A C 1
ATOM 6398 O O . TYR A 1 1495 ? 159.236 144.914 203.267 1.00 20.22 1610 TYR A O 1
ATOM 6407 N N . GLN A 1 1496 ? 160.050 142.797 203.307 1.00 24.79 1611 GLN A N 1
ATOM 6408 C CA . GLN A 1 1496 ? 159.129 142.249 204.311 1.00 24.79 1611 GLN A CA 1
ATOM 6409 C C . GLN A 1 1496 ? 157.673 142.381 203.877 1.00 24.79 1611 GLN A C 1
ATOM 6410 O O . GLN A 1 1496 ? 156.839 142.934 204.590 1.00 24.79 1611 GLN A O 1
ATOM 6416 N N . GLN A 1 1497 ? 157.373 141.885 202.690 1.00 31.63 1612 GLN A N 1
ATOM 6417 C CA . GLN A 1 1497 ? 155.998 141.796 202.254 1.00 31.63 1612 GLN A CA 1
ATOM 6418 C C . GLN A 1 1497 ? 155.356 140.559 202.877 1.00 31.63 1612 GLN A C 1
ATOM 6419 O O . GLN A 1 1497 ? 156.044 139.574 203.158 1.00 31.63 1612 GLN A O 1
ATOM 6425 N N . PRO A 1 1498 ? 154.052 140.595 203.149 1.00 39.41 1613 PRO A N 1
ATOM 6426 C CA . PRO A 1 1498 ? 153.414 139.475 203.847 1.00 39.41 1613 PRO A CA 1
ATOM 6427 C C . PRO A 1 1498 ? 153.282 138.257 202.945 1.00 39.41 1613 PRO A C 1
ATOM 6428 O O . PRO A 1 1498 ? 153.513 138.311 201.738 1.00 39.41 1613 PRO A O 1
ATOM 6432 N N . GLN A 1 1499 ? 152.898 137.136 203.558 1.00 49.94 1614 GLN A N 1
ATOM 6433 C CA . GLN A 1 1499 ? 152.798 135.888 202.807 1.00 49.94 1614 GLN A CA 1
ATOM 6434 C C . GLN A 1 1499 ? 151.593 135.888 201.879 1.00 49.94 1614 GLN A C 1
ATOM 6435 O O . GLN A 1 1499 ? 151.629 135.274 200.809 1.00 49.94 1614 GLN A O 1
ATOM 6441 N N . ILE A 1 1500 ? 150.522 136.577 202.272 1.00 49.26 1615 ILE A N 1
ATOM 6442 C CA . ILE A 1 1500 ? 149.344 136.687 201.421 1.00 49.26 1615 ILE A CA 1
ATOM 6443 C C . ILE A 1 1500 ? 149.650 137.539 200.198 1.00 49.26 1615 ILE A C 1
ATOM 6444 O O . ILE A 1 1500 ? 149.233 137.217 199.079 1.00 49.26 1615 ILE A O 1
ATOM 6449 N N . LEU A 1 1501 ? 150.426 138.607 200.376 1.00 47.93 1616 LEU A N 1
ATOM 6450 C CA . LEU A 1 1501 ? 150.826 139.419 199.231 1.00 47.93 1616 LEU A CA 1
ATOM 6451 C C . LEU A 1 1501 ? 151.871 138.697 198.392 1.00 47.93 1616 LEU A C 1
ATOM 6452 O O . LEU A 1 1501 ? 151.961 138.914 197.181 1.00 47.93 1616 LEU A O 1
ATOM 6457 N N . ASP A 1 1502 ? 152.666 137.827 199.013 1.00 51.91 1617 ASP A N 1
ATOM 6458 C CA . ASP A 1 1502 ? 153.702 137.116 198.274 1.00 51.91 1617 ASP A CA 1
ATOM 6459 C C . ASP A 1 1502 ? 153.103 135.989 197.443 1.00 51.91 1617 ASP A C 1
ATOM 6460 O O . ASP A 1 1502 ? 153.518 135.766 196.300 1.00 51.91 1617 ASP A O 1
ATOM 6465 N N . GLU A 1 1503 ? 152.131 135.263 198.002 1.00 55.78 1618 GLU A N 1
ATOM 6466 C CA . GLU A 1 1503 ? 151.499 134.171 197.268 1.00 55.78 1618 GLU A CA 1
ATOM 6467 C C . GLU A 1 1503 ? 150.615 134.692 196.146 1.00 55.78 1618 GLU A C 1
ATOM 6468 O O . GLU A 1 1503 ? 150.425 134.010 195.134 1.00 55.78 1618 GLU A O 1
ATOM 6474 N N . ALA A 1 1504 ? 150.064 135.897 196.307 1.00 49.13 1619 ALA A N 1
ATOM 6475 C CA . ALA A 1 1504 ? 149.142 136.419 195.306 1.00 49.13 1619 ALA A CA 1
ATOM 6476 C C . ALA A 1 1504 ? 149.871 136.829 194.039 1.00 49.13 1619 ALA A C 1
ATOM 6477 O O . ALA A 1 1504 ? 149.336 136.681 192.936 1.00 49.13 1619 ALA A O 1
ATOM 6479 N N . LEU A 1 1505 ? 151.101 137.326 194.168 1.00 47.06 1620 LEU A N 1
ATOM 6480 C CA . LEU A 1 1505 ? 151.851 137.712 192.979 1.00 47.06 1620 LEU A CA 1
ATOM 6481 C C . LEU A 1 1505 ? 152.413 136.492 192.267 1.00 47.06 1620 LEU A C 1
ATOM 6482 O O . LEU A 1 1505 ? 152.834 136.578 191.110 1.00 47.06 1620 LEU A O 1
ATOM 6487 N N . LYS A 1 1506 ? 152.450 135.349 192.952 1.00 50.34 1621 LYS A N 1
ATOM 6488 C CA . LYS A 1 1506 ? 152.836 134.106 192.297 1.00 50.34 1621 LYS A CA 1
ATOM 6489 C C . LYS A 1 1506 ? 151.727 133.611 191.380 1.00 50.34 1621 LYS A C 1
ATOM 6490 O O . LYS A 1 1506 ? 151.998 133.096 190.291 1.00 50.34 1621 LYS A O 1
ATOM 6496 N N . ILE A 1 1507 ? 150.472 133.761 191.807 1.00 49.82 1622 ILE A N 1
ATOM 6497 C CA . ILE A 1 1507 ? 149.333 133.357 190.985 1.00 49.82 1622 ILE A CA 1
ATOM 6498 C C . ILE A 1 1507 ? 149.164 134.303 189.802 1.00 49.82 1622 ILE A C 1
ATOM 6499 O O . ILE A 1 1507 ? 148.794 133.881 188.699 1.00 49.82 1622 ILE A O 1
ATOM 6504 N N . CYS A 1 1508 ? 149.455 135.592 189.999 1.00 51.09 1623 CYS A N 1
ATOM 6505 C CA . CYS A 1 1508 ? 149.402 136.538 188.887 1.00 51.09 1623 CYS A CA 1
ATOM 6506 C C . CYS A 1 1508 ? 150.479 136.235 187.856 1.00 51.09 1623 CYS A C 1
ATOM 6507 O O . CYS A 1 1508 ? 150.240 136.347 186.651 1.00 51.09 1623 CYS A O 1
ATOM 6510 N N . ASN A 1 1509 ? 151.652 135.788 188.310 1.00 52.87 1624 ASN A N 1
ATOM 6511 C CA . ASN A 1 1509 ? 152.706 135.377 187.387 1.00 52.87 1624 ASN A CA 1
ATOM 6512 C C . ASN A 1 1509 ? 152.320 134.109 186.637 1.00 52.87 1624 ASN A C 1
ATOM 6513 O O . ASN A 1 1509 ? 152.838 133.844 185.548 1.00 52.87 1624 ASN A O 1
ATOM 6518 N N . TYR A 1 1510 ? 151.433 133.302 187.217 1.00 51.51 1625 TYR A N 1
ATOM 6519 C CA . TYR A 1 1510 ? 150.903 132.149 186.503 1.00 51.51 1625 TYR A CA 1
ATOM 6520 C C . TYR A 1 1510 ? 149.981 132.576 185.366 1.00 51.51 1625 TYR A C 1
ATOM 6521 O O . TYR A 1 1510 ? 149.969 131.942 184.309 1.00 51.51 1625 TYR A O 1
ATOM 6530 N N . ILE A 1 1511 ? 149.218 133.659 185.544 1.00 49.20 1626 ILE A N 1
ATOM 6531 C CA . ILE A 1 1511 ? 148.246 134.012 184.508 1.00 49.20 1626 ILE A CA 1
ATOM 6532 C C . ILE A 1 1511 ? 148.757 135.032 183.505 1.00 49.20 1626 ILE A C 1
ATOM 6533 O O . ILE A 1 1511 ? 148.081 135.265 182.500 1.00 49.20 1626 ILE A O 1
ATOM 6538 N N . PHE A 1 1512 ? 149.913 135.662 183.736 1.00 49.77 1627 PHE A N 1
ATOM 6539 C CA . PHE A 1 1512 ? 150.467 136.485 182.665 1.00 49.77 1627 PHE A CA 1
ATOM 6540 C C . PHE A 1 1512 ? 151.279 135.644 181.691 1.00 49.77 1627 PHE A C 1
ATOM 6541 O O . PHE A 1 1512 ? 151.255 135.904 180.484 1.00 49.77 1627 PHE A O 1
ATOM 6549 N N . THR A 1 1513 ? 152.009 134.646 182.197 1.00 53.85 1628 THR A N 1
ATOM 6550 C CA . THR A 1 1513 ? 152.800 133.778 181.330 1.00 53.85 1628 THR A CA 1
ATOM 6551 C C . THR A 1 1513 ? 151.909 132.933 180.428 1.00 53.85 1628 THR A C 1
ATOM 6552 O O . THR A 1 1513 ? 152.249 132.710 179.261 1.00 53.85 1628 THR A O 1
ATOM 6556 N N . VAL A 1 1514 ? 150.752 132.497 180.933 1.00 53.25 1629 VAL A N 1
ATOM 6557 C CA . VAL A 1 1514 ? 149.844 131.681 180.132 1.00 53.25 1629 VAL A CA 1
ATOM 6558 C C . VAL A 1 1514 ? 149.231 132.503 179.002 1.00 53.25 1629 VAL A C 1
ATOM 6559 O O . VAL A 1 1514 ? 149.204 132.066 177.845 1.00 53.25 1629 VAL A O 1
ATOM 6563 N N . ILE A 1 1515 ? 148.783 133.727 179.292 1.00 52.85 1630 ILE A N 1
ATOM 6564 C CA . ILE A 1 1515 ? 148.154 134.494 178.223 1.00 52.85 1630 ILE A CA 1
ATOM 6565 C C . ILE A 1 1515 ? 149.180 135.267 177.404 1.00 52.85 1630 ILE A C 1
ATOM 6566 O O . ILE A 1 1515 ? 148.794 136.032 176.512 1.00 52.85 1630 ILE A O 1
ATOM 6571 N N . PHE A 1 1516 ? 150.476 135.080 177.663 1.00 55.58 1631 PHE A N 1
ATOM 6572 C CA . PHE A 1 1516 ? 151.487 135.433 176.672 1.00 55.58 1631 PHE A CA 1
ATOM 6573 C C . PHE A 1 1516 ? 151.740 134.265 175.731 1.00 55.58 1631 PHE A C 1
ATOM 6574 O O . PHE A 1 1516 ? 152.012 134.462 174.542 1.00 55.58 1631 PHE A O 1
ATOM 6582 N N . VAL A 1 1517 ? 151.693 133.039 176.264 1.00 57.35 1632 VAL A N 1
ATOM 6583 C CA . VAL A 1 1517 ? 151.712 131.840 175.430 1.00 57.35 1632 VAL A CA 1
ATOM 6584 C C . VAL A 1 1517 ? 150.487 131.805 174.531 1.00 57.35 1632 VAL A C 1
ATOM 6585 O O . VAL A 1 1517 ? 150.576 131.475 173.341 1.00 57.35 1632 VAL A O 1
ATOM 6589 N N . LEU A 1 1518 ? 149.332 132.187 175.076 1.00 61.02 1633 LEU A N 1
ATOM 6590 C CA . LEU A 1 1518 ? 148.078 132.087 174.343 1.00 61.02 1633 LEU A CA 1
ATOM 6591 C C . LEU A 1 1518 ? 148.020 133.107 173.211 1.00 61.02 1633 LEU A C 1
ATOM 6592 O O . LEU A 1 1518 ? 147.569 132.791 172.106 1.00 61.02 1633 LEU A O 1
ATOM 6597 N N . GLU A 1 1519 ? 148.504 134.328 173.452 1.00 64.63 1634 GLU A N 1
ATOM 6598 C CA . GLU A 1 1519 ? 148.458 135.350 172.408 1.00 64.63 1634 GLU A CA 1
ATOM 6599 C C . GLU A 1 1519 ? 149.537 135.125 171.356 1.00 64.63 1634 GLU A C 1
ATOM 6600 O O . GLU A 1 1519 ? 149.522 135.763 170.300 1.00 64.63 1634 GLU A O 1
ATOM 6606 N N . SER A 1 1520 ? 150.510 134.261 171.641 1.00 65.11 1635 SER A N 1
ATOM 6607 C CA . SER A 1 1520 ? 151.506 133.924 170.633 1.00 65.11 1635 SER A CA 1
ATOM 6608 C C . SER A 1 1520 ? 151.021 132.784 169.750 1.00 65.11 1635 SER A C 1
ATOM 6609 O O . SER A 1 1520 ? 151.278 132.774 168.541 1.00 65.11 1635 SER A O 1
ATOM 6612 N N . VAL A 1 1521 ? 150.326 131.808 170.337 1.00 66.85 1636 VAL A N 1
ATOM 6613 C CA . VAL A 1 1521 ? 149.766 130.708 169.556 1.00 66.85 1636 VAL A CA 1
ATOM 6614 C C . VAL A 1 1521 ? 148.582 131.191 168.726 1.00 66.85 1636 VAL A C 1
ATOM 6615 O O . VAL A 1 1521 ? 148.424 130.798 167.564 1.00 66.85 1636 VAL A O 1
ATOM 6619 N N . PHE A 1 1522 ? 147.764 132.089 169.283 1.00 69.00 1637 PHE A N 1
ATOM 6620 C CA . PHE A 1 1522 ? 146.610 132.597 168.547 1.00 69.00 1637 PHE A CA 1
ATOM 6621 C C . PHE A 1 1522 ? 147.034 133.489 167.386 1.00 69.00 1637 PHE A C 1
ATOM 6622 O O . PHE A 1 1522 ? 146.392 133.492 166.330 1.00 69.00 1637 PHE A O 1
ATOM 6630 N N . LYS A 1 1523 ? 148.113 134.250 167.558 1.00 69.80 1638 LYS A N 1
ATOM 6631 C CA . LYS A 1 1523 ? 148.589 135.103 166.475 1.00 69.80 1638 LYS A CA 1
ATOM 6632 C C . LYS A 1 1523 ? 149.316 134.273 165.422 1.00 69.80 1638 LYS A C 1
ATOM 6633 O O . LYS A 1 1523 ? 149.442 134.686 164.264 1.00 69.80 1638 LYS A O 1
ATOM 6639 N N . LEU A 1 1524 ? 149.775 133.081 165.805 1.00 72.28 1639 LEU A N 1
ATOM 6640 C CA . LEU A 1 1524 ? 150.394 132.170 164.850 1.00 72.28 1639 LEU A CA 1
ATOM 6641 C C . LEU A 1 1524 ? 149.350 131.543 163.929 1.00 72.28 1639 LEU A C 1
ATOM 6642 O O . LEU A 1 1524 ? 149.674 131.087 162.825 1.00 72.28 1639 LEU A O 1
ATOM 6647 N N . VAL A 1 1525 ? 148.087 131.524 164.365 1.00 72.08 1640 VAL A N 1
ATOM 6648 C CA . VAL A 1 1525 ? 147.015 130.935 163.567 1.00 72.08 1640 VAL A CA 1
ATOM 6649 C C . VAL A 1 1525 ? 146.742 131.773 162.326 1.00 72.08 1640 VAL A C 1
ATOM 6650 O O . VAL A 1 1525 ? 146.671 131.246 161.209 1.00 72.08 1640 VAL A O 1
ATOM 6654 N N . ALA A 1 1526 ? 146.613 133.091 162.492 1.00 72.20 1641 ALA A N 1
ATOM 6655 C CA . ALA A 1 1526 ? 146.311 133.951 161.352 1.00 72.20 1641 ALA A CA 1
ATOM 6656 C C . ALA A 1 1526 ? 147.519 134.122 160.439 1.00 72.20 1641 ALA A C 1
ATOM 6657 O O . ALA A 1 1526 ? 147.369 134.429 159.252 1.00 72.20 1641 ALA A O 1
ATOM 6659 N N . PHE A 1 1527 ? 148.727 133.921 160.968 1.00 75.37 1642 PHE A N 1
ATOM 6660 C CA . PHE A 1 1527 ? 149.921 134.188 160.174 1.00 75.37 1642 PHE A CA 1
ATOM 6661 C C . PHE A 1 1527 ? 150.462 132.919 159.528 1.00 75.37 1642 PHE A C 1
ATOM 6662 O O . PHE A 1 1527 ? 150.707 132.890 158.317 1.00 75.37 1642 PHE A O 1
ATOM 6670 N N . GLY A 1 1528 ? 150.664 131.867 160.311 1.00 76.69 1643 GLY A N 1
ATOM 6671 C CA . GLY A 1 1528 ? 151.060 130.599 159.720 1.00 76.69 1643 GLY A CA 1
ATOM 6672 C C . GLY A 1 1528 ? 152.533 130.451 159.399 1.00 76.69 1643 GLY A C 1
ATOM 6673 O O . GLY A 1 1528 ? 152.900 130.367 158.220 1.00 76.69 1643 GLY A O 1
ATOM 6674 N N . PHE A 1 1529 ? 153.391 130.496 160.423 1.00 81.11 1644 PHE A N 1
ATOM 6675 C CA . PHE A 1 1529 ? 154.765 129.986 160.424 1.00 81.11 1644 PHE A CA 1
ATOM 6676 C C . PHE A 1 1529 ? 155.764 130.734 159.545 1.00 81.11 1644 PHE A C 1
ATOM 6677 O O . PHE A 1 1529 ? 156.960 130.429 159.590 1.00 81.11 1644 PHE A O 1
ATOM 6685 N N . ARG A 1 1530 ? 155.321 131.700 158.743 1.00 84.79 1645 ARG A N 1
ATOM 6686 C CA . ARG A 1 1530 ? 156.284 132.468 157.963 1.00 84.79 1645 ARG A CA 1
ATOM 6687 C C . ARG A 1 1530 ? 156.208 133.946 158.304 1.00 84.79 1645 ARG A C 1
ATOM 6688 O O . ARG A 1 1530 ? 157.238 134.601 158.502 1.00 84.79 1645 ARG A O 1
ATOM 6696 N N . ARG A 1 1531 ? 154.994 134.490 158.380 1.00 84.43 1646 ARG A N 1
ATOM 6697 C CA . ARG A 1 1531 ? 154.841 135.892 158.743 1.00 84.43 1646 ARG A CA 1
ATOM 6698 C C . ARG A 1 1531 ? 155.104 136.105 160.228 1.00 84.43 1646 ARG A C 1
ATOM 6699 O O . ARG A 1 1531 ? 155.353 137.232 160.667 1.00 84.43 1646 ARG A O 1
ATOM 6707 N N . PHE A 1 1532 ? 155.052 135.032 161.017 1.00 77.80 1647 PHE A N 1
ATOM 6708 C CA . PHE A 1 1532 ? 155.410 135.124 162.426 1.00 77.80 1647 PHE A CA 1
ATOM 6709 C C . PHE A 1 1532 ? 156.924 135.200 162.599 1.00 77.80 1647 PHE A C 1
ATOM 6710 O O . PHE A 1 1532 ? 157.420 135.623 163.648 1.00 77.80 1647 PHE A O 1
ATOM 6718 N N . PHE A 1 1533 ? 157.681 134.771 161.588 1.00 81.52 1648 PHE A N 1
ATOM 6719 C CA . PHE A 1 1533 ? 159.135 134.861 161.678 1.00 81.52 1648 PHE A CA 1
ATOM 6720 C C . PHE A 1 1533 ? 159.687 135.972 160.794 1.00 81.52 1648 PHE A C 1
ATOM 6721 O O . PHE A 1 1533 ? 160.819 136.425 160.997 1.00 81.52 1648 PHE A O 1
ATOM 6729 N N . GLN A 1 1534 ? 158.911 136.420 159.804 1.00 85.57 1649 GLN A N 1
ATOM 6730 C CA . GLN A 1 1534 ? 159.367 137.509 158.945 1.00 85.57 1649 GLN A CA 1
ATOM 6731 C C . GLN A 1 1534 ? 159.346 138.834 159.696 1.00 85.57 1649 GLN A C 1
ATOM 6732 O O . GLN A 1 1534 ? 160.133 139.741 159.399 1.00 85.57 1649 GLN A O 1
ATOM 6738 N N . ASP A 1 1535 ? 158.461 138.954 160.684 1.00 79.89 1650 ASP A N 1
ATOM 6739 C CA . ASP A 1 1535 ? 158.406 140.136 161.532 1.00 79.89 1650 ASP A CA 1
ATOM 6740 C C . ASP A 1 1535 ? 159.614 140.164 162.463 1.00 79.89 1650 ASP A C 1
ATOM 6741 O O . ASP A 1 1535 ? 160.231 139.129 162.729 1.00 79.89 1650 ASP A O 1
ATOM 6746 N N . ARG A 1 1536 ? 159.959 141.359 162.943 1.00 76.73 1651 ARG A N 1
ATOM 6747 C CA . ARG A 1 1536 ? 161.057 141.483 163.897 1.00 76.73 1651 ARG A CA 1
ATOM 6748 C C . ARG A 1 1536 ? 160.545 141.455 165.333 1.00 76.73 1651 ARG A C 1
ATOM 6749 O O . ARG A 1 1536 ? 161.201 140.894 166.219 1.00 76.73 1651 ARG A O 1
ATOM 6757 N N . TRP A 1 1537 ? 159.360 142.021 165.579 1.00 66.09 1652 TRP A N 1
ATOM 6758 C CA . TRP A 1 1537 ? 158.860 142.115 166.947 1.00 66.09 1652 TRP A CA 1
ATOM 6759 C C . TRP A 1 1537 ? 158.357 140.772 167.458 1.00 66.09 1652 TRP A C 1
ATOM 6760 O O . TRP A 1 1537 ? 158.376 140.517 168.665 1.00 66.09 1652 TRP A O 1
ATOM 6771 N N . ASN A 1 1538 ? 157.894 139.904 166.560 1.00 69.81 1653 ASN A N 1
ATOM 6772 C CA . ASN A 1 1538 ? 157.474 138.573 166.983 1.00 69.81 1653 ASN A CA 1
ATOM 6773 C C . ASN A 1 1538 ? 158.674 137.720 167.370 1.00 69.81 1653 ASN A C 1
ATOM 6774 O O . ASN A 1 1538 ? 158.557 136.794 168.180 1.00 69.81 1653 ASN A O 1
ATOM 6779 N N . GLN A 1 1539 ? 159.840 138.024 166.807 1.00 72.45 1654 GLN A N 1
ATOM 6780 C CA . GLN A 1 1539 ? 161.067 137.403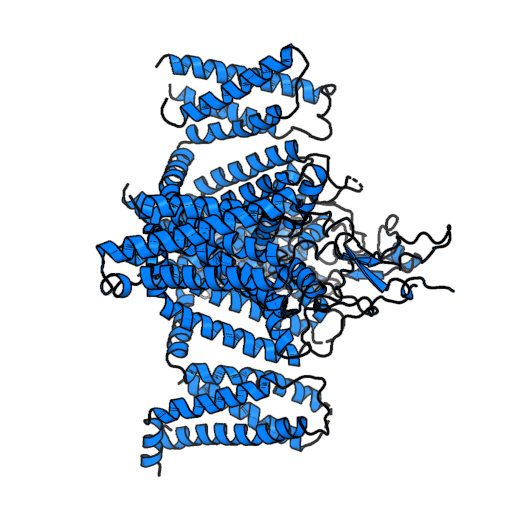 167.286 1.00 72.45 1654 GLN A CA 1
ATOM 6781 C C . GLN A 1 1539 ? 161.457 137.959 168.647 1.00 72.45 1654 GLN A C 1
ATOM 6782 O O . GLN A 1 1539 ? 162.193 137.315 169.400 1.00 72.45 1654 GLN A O 1
ATOM 6788 N N . LEU A 1 1540 ? 160.998 139.171 168.969 1.00 65.02 1655 LEU A N 1
ATOM 6789 C CA . LEU A 1 1540 ? 161.241 139.720 170.298 1.00 65.02 1655 LEU A CA 1
ATOM 6790 C C . LEU A 1 1540 ? 160.153 139.288 171.270 1.00 65.02 1655 LEU A C 1
ATOM 6791 O O . LEU A 1 1540 ? 160.422 139.099 172.459 1.00 65.02 1655 LEU A O 1
ATOM 6796 N N . ASP A 1 1541 ? 158.924 139.126 170.779 1.00 64.88 1656 ASP A N 1
ATOM 6797 C CA . ASP A 1 1541 ? 157.825 138.653 171.617 1.00 64.88 1656 ASP A CA 1
ATOM 6798 C C . ASP A 1 1541 ? 158.032 137.214 172.068 1.00 64.88 1656 ASP A C 1
ATOM 6799 O O . ASP A 1 1541 ? 157.892 136.908 173.256 1.00 64.88 1656 ASP A O 1
ATOM 6804 N N . LEU A 1 1542 ? 158.356 136.318 171.132 1.00 65.26 1657 LEU A N 1
ATOM 6805 C CA . LEU A 1 1542 ? 158.459 134.898 171.459 1.00 65.26 1657 LEU A CA 1
ATOM 6806 C C . LEU A 1 1542 ? 159.704 134.609 172.289 1.00 65.26 1657 LEU A C 1
ATOM 6807 O O . LEU A 1 1542 ? 159.742 133.631 173.043 1.00 65.26 1657 LEU A O 1
ATOM 6812 N N . ALA A 1 1543 ? 160.729 135.453 172.173 1.00 63.35 1658 ALA A N 1
ATOM 6813 C CA . ALA A 1 1543 ? 161.921 135.277 172.993 1.00 63.35 1658 ALA A CA 1
ATOM 6814 C C . ALA A 1 1543 ? 161.655 135.655 174.445 1.00 63.35 1658 ALA A C 1
ATOM 6815 O O . ALA A 1 1543 ? 162.302 135.130 175.358 1.00 63.35 1658 ALA A O 1
ATOM 6817 N N . ILE A 1 1544 ? 160.717 136.577 174.679 1.00 60.94 1659 ILE A N 1
ATOM 6818 C CA . ILE A 1 1544 ? 160.329 136.931 176.043 1.00 60.94 1659 ILE A CA 1
ATOM 6819 C C . ILE A 1 1544 ? 159.526 135.804 176.674 1.00 60.94 1659 ILE A C 1
ATOM 6820 O O . ILE A 1 1544 ? 159.767 135.414 177.824 1.00 60.94 1659 ILE A O 1
ATOM 6825 N N . VAL A 1 1545 ? 158.572 135.255 175.918 1.00 62.16 1660 VAL A N 1
ATOM 6826 C CA . VAL A 1 1545 ? 157.717 134.172 176.397 1.00 62.16 1660 VAL A CA 1
ATOM 6827 C C . VAL A 1 1545 ? 158.541 132.917 176.663 1.00 62.16 1660 VAL A C 1
ATOM 6828 O O . VAL A 1 1545 ? 158.268 132.160 177.606 1.00 62.16 1660 VAL A O 1
ATOM 6832 N N . LEU A 1 1546 ? 159.588 132.705 175.858 1.00 65.03 1661 LEU A N 1
ATOM 6833 C CA . LEU A 1 1546 ? 160.531 131.616 176.094 1.00 65.03 1661 LEU A CA 1
ATOM 6834 C C . LEU A 1 1546 ? 161.237 131.770 177.435 1.00 65.03 1661 LEU A C 1
ATOM 6835 O O . LEU A 1 1546 ? 161.337 130.806 178.201 1.00 65.03 1661 LEU A O 1
ATOM 6840 N N . LEU A 1 1547 ? 161.714 132.976 177.747 1.00 64.65 1662 LEU A N 1
ATOM 6841 C CA . LEU A 1 1547 ? 162.434 133.171 179.000 1.00 64.65 1662 LEU A CA 1
ATOM 6842 C C . LEU A 1 1547 ? 161.479 133.227 180.184 1.00 64.65 1662 LEU A C 1
ATOM 6843 O O . LEU A 1 1547 ? 161.885 133.005 181.326 1.00 64.65 1662 LEU A O 1
ATOM 6848 N N . SER A 1 1548 ? 160.207 133.535 179.934 1.00 62.75 1663 SER A N 1
ATOM 6849 C CA . SER A 1 1548 ? 159.238 133.544 181.022 1.00 62.75 1663 SER A CA 1
ATOM 6850 C C . SER A 1 1548 ? 158.872 132.128 181.436 1.00 62.75 1663 SER A C 1
ATOM 6851 O O . SER A 1 1548 ? 158.695 131.847 182.627 1.00 62.75 1663 SER A O 1
ATOM 6854 N N . ILE A 1 1549 ? 158.759 131.217 180.468 1.00 64.69 1664 ILE A N 1
ATOM 6855 C CA . ILE A 1 1549 ? 158.413 129.840 180.799 1.00 64.69 1664 ILE A CA 1
ATOM 6856 C C . ILE A 1 1549 ? 159.658 129.080 181.242 1.00 64.69 1664 ILE A C 1
ATOM 6857 O O . ILE A 1 1549 ? 159.565 128.040 181.905 1.00 64.69 1664 ILE A O 1
ATOM 6862 N N . MET A 1 1550 ? 160.844 129.609 180.915 1.00 72.01 1665 MET A N 1
ATOM 6863 C CA . MET A 1 1550 ? 162.094 128.969 181.312 1.00 72.01 1665 MET A CA 1
ATOM 6864 C C . MET A 1 1550 ? 162.317 129.084 182.812 1.00 72.01 1665 MET A C 1
ATOM 6865 O O . MET A 1 1550 ? 162.817 128.152 183.451 1.00 72.01 1665 MET A O 1
ATOM 6870 N N . GLY A 1 1551 ? 161.942 130.222 183.394 1.00 73.96 1666 GLY A N 1
ATOM 6871 C CA . GLY A 1 1551 ? 162.174 130.424 184.811 1.00 73.96 1666 GLY A CA 1
ATOM 6872 C C . GLY A 1 1551 ? 161.027 129.939 185.675 1.00 73.96 1666 GLY A C 1
ATOM 6873 O O . GLY A 1 1551 ? 161.233 129.558 186.828 1.00 73.96 1666 GLY A O 1
ATOM 6874 N N . ILE A 1 1552 ? 159.806 129.937 185.131 1.00 73.93 1667 ILE A N 1
ATOM 6875 C CA . ILE A 1 1552 ? 158.634 129.622 185.946 1.00 73.93 1667 ILE A CA 1
ATOM 6876 C C . ILE A 1 1552 ? 158.545 128.117 186.186 1.00 73.93 1667 ILE A C 1
ATOM 6877 O O . ILE A 1 1552 ? 157.930 127.659 187.155 1.00 73.93 1667 ILE A O 1
ATOM 6882 N N . THR A 1 1553 ? 159.186 127.325 185.326 1.00 78.75 1668 THR A N 1
ATOM 6883 C CA . THR A 1 1553 ? 159.208 125.887 185.549 1.00 78.75 1668 THR A CA 1
ATOM 6884 C C . THR A 1 1553 ? 160.446 125.492 186.336 1.00 78.75 1668 THR A C 1
ATOM 6885 O O . THR A 1 1553 ? 160.553 124.360 186.820 1.00 78.75 1668 THR A O 1
ATOM 6889 N N . LEU A 1 1554 ? 161.387 126.424 186.486 1.00 78.55 1669 LEU A N 1
ATOM 6890 C CA . LEU A 1 1554 ? 162.621 126.127 187.197 1.00 78.55 1669 LEU A CA 1
ATOM 6891 C C . LEU A 1 1554 ? 162.541 126.604 188.642 1.00 78.55 1669 LEU A C 1
ATOM 6892 O O . LEU A 1 1554 ? 163.240 126.081 189.517 1.00 78.55 1669 LEU A O 1
ATOM 6897 N N . GLU A 1 1555 ? 161.688 127.596 188.914 1.00 80.02 1670 GLU A N 1
ATOM 6898 C CA . GLU A 1 1555 ? 161.438 127.990 190.297 1.00 80.02 1670 GLU A CA 1
ATOM 6899 C C . GLU A 1 1555 ? 160.547 126.975 190.995 1.00 80.02 1670 GLU A C 1
ATOM 6900 O O . GLU A 1 1555 ? 160.535 126.890 192.227 1.00 80.02 1670 GLU A O 1
ATOM 6906 N N . GLU A 1 1556 ? 159.781 126.207 190.217 1.00 84.39 1671 GLU A N 1
ATOM 6907 C CA . GLU A 1 1556 ? 158.935 125.166 190.787 1.00 84.39 1671 GLU A CA 1
ATOM 6908 C C . GLU A 1 1556 ? 159.772 124.015 191.335 1.00 84.39 1671 GLU A C 1
ATOM 6909 O O . GLU A 1 1556 ? 159.372 123.347 192.295 1.00 84.39 1671 GLU A O 1
ATOM 6915 N N . ILE A 1 1557 ? 160.957 123.801 190.760 1.00 85.13 1672 ILE A N 1
ATOM 6916 C CA . ILE A 1 1557 ? 161.818 122.695 191.170 1.00 85.13 1672 ILE A CA 1
ATOM 6917 C C . ILE A 1 1557 ? 162.377 122.937 192.570 1.00 85.13 1672 ILE A C 1
ATOM 6918 O O . ILE A 1 1557 ? 162.521 122.001 193.367 1.00 85.13 1672 ILE A O 1
ATOM 6923 N N . GLU A 1 1558 ? 162.666 124.198 192.906 1.00 87.60 1673 GLU A N 1
ATOM 6924 C CA . GLU A 1 1558 ? 163.166 124.503 194.244 1.00 87.60 1673 GLU A CA 1
ATOM 6925 C C . GLU A 1 1558 ? 162.065 124.357 195.288 1.00 87.60 1673 GLU A C 1
ATOM 6926 O O . GLU A 1 1558 ? 162.316 123.900 196.409 1.00 87.60 1673 GLU A O 1
ATOM 6932 N N . VAL A 1 1559 ? 160.838 124.748 194.939 1.00 85.17 1674 VAL A N 1
ATOM 6933 C CA . VAL A 1 1559 ? 159.698 124.522 195.824 1.00 85.17 1674 VAL A CA 1
ATOM 6934 C C . VAL A 1 1559 ? 159.379 123.032 195.890 1.00 85.17 1674 VAL A C 1
ATOM 6935 O O . VAL A 1 1559 ? 158.959 122.511 196.932 1.00 85.17 1674 VAL A O 1
ATOM 6939 N N . ASN A 1 1560 ? 159.613 122.317 194.786 1.00 87.24 1675 ASN A N 1
ATOM 6940 C CA . ASN A 1 1560 ? 159.573 120.859 194.818 1.00 87.24 1675 ASN A CA 1
ATOM 6941 C C . ASN A 1 1560 ? 160.712 120.307 195.666 1.00 87.24 1675 ASN A C 1
ATOM 6942 O O . ASN A 1 1560 ? 160.563 119.253 196.298 1.00 87.24 1675 ASN A O 1
ATOM 6947 N N . ALA A 1 1561 ? 161.853 121.015 195.681 1.00 87.94 1676 ALA A N 1
ATOM 6948 C CA . ALA A 1 1561 ? 163.094 120.621 196.367 1.00 87.94 1676 ALA A CA 1
ATOM 6949 C C . ALA A 1 1561 ? 163.565 119.232 195.947 1.00 87.94 1676 ALA A C 1
ATOM 6950 O O . ALA A 1 1561 ? 164.061 118.457 196.767 1.00 87.94 1676 ALA A O 1
ATOM 6952 N N . SER A 1 1562 ? 163.390 118.908 194.664 1.00 87.64 1677 SER A N 1
ATOM 6953 C CA . SER A 1 1562 ? 163.880 117.638 194.146 1.00 87.64 1677 SER A CA 1
ATOM 6954 C C . SER A 1 1562 ? 165.396 117.659 194.006 1.00 87.64 1677 SER A C 1
ATOM 6955 O O . SER A 1 1562 ? 166.070 116.671 194.318 1.00 87.64 1677 SER A O 1
ATOM 6958 N N . LEU A 1 1563 ? 165.945 118.777 193.536 1.00 85.63 1678 LEU A N 1
ATOM 6959 C CA . LEU A 1 1563 ? 167.375 119.033 193.572 1.00 85.63 1678 LEU A CA 1
ATOM 6960 C C . LEU A 1 1563 ? 167.589 120.376 194.258 1.00 85.63 1678 LEU A C 1
ATOM 6961 O O . LEU A 1 1563 ? 166.944 121.369 193.884 1.00 85.63 1678 LEU A O 1
ATOM 6966 N N . PRO A 1 1564 ? 168.456 120.451 195.267 1.00 84.47 1679 PRO A N 1
ATOM 6967 C CA . PRO A 1 1564 ? 168.783 121.752 195.862 1.00 84.47 1679 PRO A CA 1
ATOM 6968 C C . PRO A 1 1564 ? 169.590 122.619 194.910 1.00 84.47 1679 PRO A C 1
ATOM 6969 O O . PRO A 1 1564 ? 170.822 122.669 194.983 1.00 84.47 1679 PRO A O 1
ATOM 6973 N N . ILE A 1 1565 ? 168.879 123.297 194.003 1.00 82.23 1680 ILE A N 1
ATOM 6974 C CA . ILE A 1 1565 ? 169.512 124.012 192.902 1.00 82.23 1680 ILE A CA 1
ATOM 6975 C C . ILE A 1 1565 ? 170.201 125.272 193.429 1.00 82.23 1680 ILE A C 1
ATOM 6976 O O . ILE A 1 1565 ? 170.020 125.677 194.584 1.00 82.23 1680 ILE A O 1
ATOM 6981 N N . ASN A 1 1566 ? 171.065 125.844 192.592 1.00 80.99 1681 ASN A N 1
ATOM 6982 C CA . ASN A 1 1566 ? 171.625 127.162 192.843 1.00 80.99 1681 ASN A CA 1
ATOM 6983 C C . ASN A 1 1566 ? 170.493 128.179 192.963 1.00 80.99 1681 ASN A C 1
ATOM 6984 O O . ASN A 1 1566 ? 169.687 128.317 192.037 1.00 80.99 1681 ASN A O 1
ATOM 6989 N N . PRO A 1 1567 ? 170.383 128.892 194.087 1.00 78.96 1682 PRO A N 1
ATOM 6990 C CA . PRO A 1 1567 ? 169.388 129.973 194.145 1.00 78.96 1682 PRO A CA 1
ATOM 6991 C C . PRO A 1 1567 ? 169.842 131.228 193.421 1.00 78.96 1682 PRO A C 1
ATOM 6992 O O . PRO A 1 1567 ? 169.089 132.207 193.350 1.00 78.96 1682 PRO A O 1
ATOM 6996 N N . THR A 1 1568 ? 171.074 131.234 192.910 1.00 76.48 1683 THR A N 1
ATOM 6997 C CA . THR A 1 1568 ? 171.528 132.313 192.041 1.00 76.48 1683 THR A CA 1
ATOM 6998 C C . THR A 1 1568 ? 170.728 132.348 190.743 1.00 76.48 1683 THR A C 1
ATOM 6999 O O . THR A 1 1568 ? 170.342 133.423 190.272 1.00 76.48 1683 THR A O 1
ATOM 7003 N N . ILE A 1 1569 ? 170.428 131.179 190.171 1.00 77.16 1684 ILE A N 1
ATOM 7004 C CA . ILE A 1 1569 ? 169.693 131.145 188.910 1.00 77.16 1684 ILE A CA 1
ATOM 7005 C C . ILE A 1 1569 ? 168.209 131.417 189.154 1.00 77.16 1684 ILE A C 1
ATOM 7006 O O . ILE A 1 1569 ? 167.461 131.749 188.225 1.00 77.16 1684 ILE A O 1
ATOM 7011 N N . ILE A 1 1570 ? 167.719 131.237 190.375 1.00 76.65 1685 ILE A N 1
ATOM 7012 C CA . ILE A 1 1570 ? 166.328 131.625 190.593 1.00 76.65 1685 ILE A CA 1
ATOM 7013 C C . ILE A 1 1570 ? 166.210 133.158 190.515 1.00 76.65 1685 ILE A C 1
ATOM 7014 O O . ILE A 1 1570 ? 165.327 133.717 189.831 1.00 76.65 1685 ILE A O 1
ATOM 7019 N N . ARG A 1 1571 ? 167.148 133.831 191.183 1.00 70.53 1686 ARG A N 1
ATOM 7020 C CA . ARG A 1 1571 ? 167.189 135.297 191.215 1.00 70.53 1686 ARG A CA 1
ATOM 7021 C C . ARG A 1 1571 ? 167.483 135.947 189.863 1.00 70.53 1686 ARG A C 1
ATOM 7022 O O . ARG A 1 1571 ? 166.906 136.976 189.544 1.00 70.53 1686 ARG A O 1
ATOM 7030 N N . ILE A 1 1572 ? 168.383 135.361 189.072 1.00 66.87 1687 ILE A N 1
ATOM 7031 C CA . ILE A 1 1572 ? 168.700 135.900 187.745 1.00 66.87 1687 ILE A CA 1
ATOM 7032 C C . ILE A 1 1572 ? 167.472 135.816 186.852 1.00 66.87 1687 ILE A C 1
ATOM 7033 O O . ILE A 1 1572 ? 167.208 136.707 186.060 1.00 66.87 1687 ILE A O 1
ATOM 7038 N N . MET A 1 1573 ? 166.739 134.715 186.967 1.00 66.71 1688 MET A N 1
ATOM 7039 C CA . MET A 1 1573 ? 165.514 134.523 186.220 1.00 66.71 1688 MET A CA 1
ATOM 7040 C C . MET A 1 1573 ? 164.497 135.570 186.635 1.00 66.71 1688 MET A C 1
ATOM 7041 O O . MET A 1 1573 ? 163.789 136.116 185.796 1.00 66.71 1688 MET A O 1
ATOM 7046 N N . ARG A 1 1574 ? 164.423 135.848 187.933 1.00 62.12 1689 ARG A N 1
ATOM 7047 C CA . ARG A 1 1574 ? 163.502 136.867 188.425 1.00 62.12 1689 ARG A CA 1
ATOM 7048 C C . ARG A 1 1574 ? 163.809 138.275 187.883 1.00 62.12 1689 ARG A C 1
ATOM 7049 O O . ARG A 1 1574 ? 162.893 139.024 187.563 1.00 62.12 1689 ARG A O 1
ATOM 7057 N N . VAL A 1 1575 ? 165.088 138.634 187.785 1.00 52.39 1690 VAL A N 1
ATOM 7058 C CA . VAL A 1 1575 ? 165.489 139.951 187.299 1.00 52.39 1690 VAL A CA 1
ATOM 7059 C C . VAL A 1 1575 ? 165.227 140.057 185.805 1.00 52.39 1690 VAL A C 1
ATOM 7060 O O . VAL A 1 1575 ? 164.747 141.083 185.317 1.00 52.39 1690 VAL A O 1
ATOM 7064 N N . LEU A 1 1576 ? 165.469 138.973 185.063 1.00 54.17 1691 LEU A N 1
ATOM 7065 C CA . LEU A 1 1576 ? 165.226 138.927 183.624 1.00 54.17 1691 LEU A CA 1
ATOM 7066 C C . LEU A 1 1576 ? 163.736 138.904 183.284 1.00 54.17 1691 LEU A C 1
ATOM 7067 O O . LEU A 1 1576 ? 163.374 139.068 182.115 1.00 54.17 1691 LEU A O 1
ATOM 7072 N N . ARG A 1 1577 ? 162.868 138.739 184.286 1.00 52.96 1692 ARG A N 1
ATOM 7073 C CA . ARG A 1 1577 ? 161.424 138.902 184.138 1.00 52.96 1692 ARG A CA 1
ATOM 7074 C C . ARG A 1 1577 ? 161.032 140.318 183.721 1.00 52.96 1692 ARG A C 1
ATOM 7075 O O . ARG A 1 1577 ? 159.963 140.508 183.135 1.00 52.96 1692 ARG A O 1
ATOM 7083 N N . ILE A 1 1578 ? 161.894 141.308 183.966 1.00 42.11 1693 ILE A N 1
ATOM 7084 C CA . ILE A 1 1578 ? 161.639 142.706 183.622 1.00 42.11 1693 ILE A CA 1
ATOM 7085 C C . ILE A 1 1578 ? 161.585 142.965 182.122 1.00 42.11 1693 ILE A C 1
ATOM 7086 O O . ILE A 1 1578 ? 161.185 144.054 181.703 1.00 42.11 1693 ILE A O 1
ATOM 7091 N N . ALA A 1 1579 ? 161.957 141.945 181.357 1.00 44.80 1694 ALA A N 1
ATOM 7092 C CA . ALA A 1 1579 ? 162.000 141.958 179.902 1.00 44.80 1694 ALA A CA 1
ATOM 7093 C C . ALA A 1 1579 ? 160.624 142.116 179.274 1.00 44.80 1694 ALA A C 1
ATOM 7094 O O . ALA A 1 1579 ? 160.503 142.567 178.144 1.00 44.80 1694 ALA A O 1
ATOM 7096 N N . ARG A 1 1580 ? 159.587 141.766 180.026 1.00 47.40 1695 ARG A N 1
ATOM 7097 C CA . ARG A 1 1580 ? 158.206 141.822 179.544 1.00 47.40 1695 ARG A CA 1
ATOM 7098 C C . ARG A 1 1580 ? 157.767 143.214 179.107 1.00 47.40 1695 ARG A C 1
ATOM 7099 O O . ARG A 1 1580 ? 157.011 143.349 178.153 1.00 47.40 1695 ARG A O 1
ATOM 7107 N N . VAL A 1 1581 ? 158.242 144.249 179.793 1.00 42.26 1696 VAL A N 1
ATOM 7108 C CA . VAL A 1 1581 ? 157.894 145.641 179.485 1.00 42.26 1696 VAL A CA 1
ATOM 7109 C C . VAL A 1 1581 ? 158.334 146.170 178.110 1.00 42.26 1696 VAL A C 1
ATOM 7110 O O . VAL A 1 1581 ? 157.788 147.151 177.629 1.00 42.26 1696 VAL A O 1
ATOM 7114 N N . LEU A 1 1582 ? 159.320 145.541 177.485 1.00 44.48 1697 LEU A N 1
ATOM 7115 C CA . LEU A 1 1582 ? 159.795 145.973 176.181 1.00 44.48 1697 LEU A CA 1
ATOM 7116 C C . LEU A 1 1582 ? 158.689 145.956 175.130 1.00 44.48 1697 LEU A C 1
ATOM 7117 O O . LEU A 1 1582 ? 158.641 146.826 174.271 1.00 44.48 1697 LEU A O 1
ATOM 7122 N N . LYS A 1 1583 ? 157.812 144.965 175.183 1.00 48.53 1698 LYS A N 1
ATOM 7123 C CA . LYS A 1 1583 ? 156.743 144.843 174.202 1.00 48.53 1698 LYS A CA 1
ATOM 7124 C C . LYS A 1 1583 ? 155.927 146.123 174.089 1.00 48.53 1698 LYS A C 1
ATOM 7125 O O . LYS A 1 1583 ? 155.001 146.195 173.275 1.00 48.53 1698 LYS A O 1
ATOM 7131 N N . LEU A 1 1584 ? 156.234 147.133 174.904 1.00 45.87 1699 LEU A N 1
ATOM 7132 C CA . LEU A 1 1584 ? 155.598 148.432 174.733 1.00 45.87 1699 LEU A CA 1
ATOM 7133 C C . LEU A 1 1584 ? 156.316 149.274 173.699 1.00 45.87 1699 LEU A C 1
ATOM 7134 O O . LEU A 1 1584 ? 155.805 150.323 173.296 1.00 45.87 1699 LEU A O 1
ATOM 7139 N N . LEU A 1 1585 ? 157.508 148.835 173.315 1.00 48.18 1700 LEU A N 1
ATOM 7140 C CA . LEU A 1 1585 ? 158.326 149.561 172.360 1.00 48.18 1700 LEU A CA 1
ATOM 7141 C C . LEU A 1 1585 ? 157.646 149.680 171.016 1.00 48.18 1700 LEU A C 1
ATOM 7142 O O . LEU A 1 1585 ? 157.686 150.734 170.394 1.00 48.18 1700 LEU A O 1
ATOM 7147 N N . LYS A 1 1586 ? 156.989 148.615 170.574 1.00 52.94 1701 LYS A N 1
ATOM 7148 C CA . LYS A 1 1586 ? 156.311 148.652 169.286 1.00 52.94 1701 LYS A CA 1
ATOM 7149 C C . LYS A 1 1586 ? 155.211 149.711 169.281 1.00 52.94 1701 LYS A C 1
ATOM 7150 O O . LYS A 1 1586 ? 155.032 150.421 168.296 1.00 52.94 1701 LYS A O 1
ATOM 7156 N N . MET A 1 1587 ? 154.469 149.804 170.379 1.00 52.76 1702 MET A N 1
ATOM 7157 C CA . MET A 1 1587 ? 153.416 150.797 170.507 1.00 52.76 1702 MET A CA 1
ATOM 7158 C C . MET A 1 1587 ? 153.944 152.232 170.488 1.00 52.76 1702 MET A C 1
ATOM 7159 O O . MET A 1 1587 ? 153.358 153.097 169.848 1.00 52.76 1702 MET A O 1
ATOM 7164 N N . ALA A 1 1588 ? 155.061 152.483 171.169 1.00 48.20 1703 ALA A N 1
ATOM 7165 C CA . ALA A 1 1588 ? 155.596 153.841 171.247 1.00 48.20 1703 ALA A CA 1
ATOM 7166 C C . ALA A 1 1588 ? 156.224 154.194 169.908 1.00 48.20 1703 ALA A C 1
ATOM 7167 O O . ALA A 1 1588 ? 157.437 154.092 169.729 1.00 48.20 1703 ALA A O 1
ATOM 7169 N N . VAL A 1 1589 ? 155.391 154.615 168.958 1.00 48.90 1704 VAL A N 1
ATOM 7170 C CA . VAL A 1 1589 ? 155.880 154.940 167.627 1.00 48.90 1704 VAL A CA 1
ATOM 7171 C C . VAL A 1 1589 ? 156.530 156.312 167.573 1.00 48.90 1704 VAL A C 1
ATOM 7172 O O . VAL A 1 1589 ? 157.331 156.570 166.665 1.00 48.90 1704 VAL A O 1
ATOM 7176 N N . GLY A 1 1590 ? 156.216 157.197 168.519 1.00 46.28 1705 GLY A N 1
ATOM 7177 C CA . GLY A 1 1590 ? 156.797 158.523 168.502 1.00 46.28 1705 GLY A CA 1
ATOM 7178 C C . GLY A 1 1590 ? 158.078 158.621 169.288 1.00 46.28 1705 GLY A C 1
ATOM 7179 O O . GLY A 1 1590 ? 158.903 159.497 169.020 1.00 46.28 1705 GLY A O 1
ATOM 7180 N N . MET A 1 1591 ? 158.260 157.742 170.272 1.00 46.09 1706 MET A N 1
ATOM 7181 C CA . MET A 1 1591 ? 159.523 157.687 170.992 1.00 46.09 1706 MET A CA 1
ATOM 7182 C C . MET A 1 1591 ? 160.608 157.038 170.145 1.00 46.09 1706 MET A C 1
ATOM 7183 O O . MET A 1 1591 ? 161.763 157.469 170.178 1.00 46.09 1706 MET A O 1
ATOM 7188 N N . ARG A 1 1592 ? 160.261 156.004 169.377 1.00 47.93 1707 ARG A N 1
ATOM 7189 C CA . ARG A 1 1592 ? 161.246 155.337 168.532 1.00 47.93 1707 ARG A CA 1
ATOM 7190 C C . ARG A 1 1592 ? 161.679 156.180 167.343 1.00 47.93 1707 ARG A C 1
ATOM 7191 O O . ARG A 1 1592 ? 162.758 155.939 166.797 1.00 47.93 1707 ARG A O 1
ATOM 7199 N N . ALA A 1 1593 ? 160.872 157.151 166.918 1.00 48.12 1708 ALA A N 1
ATOM 7200 C CA . ALA A 1 1593 ? 161.350 158.096 165.916 1.00 48.12 1708 ALA A CA 1
ATOM 7201 C C . ALA A 1 1593 ? 162.345 159.078 166.517 1.00 48.12 1708 ALA A C 1
ATOM 7202 O O . ALA A 1 1593 ? 163.208 159.599 165.807 1.00 48.12 1708 ALA A O 1
ATOM 7204 N N . LEU A 1 1594 ? 162.236 159.333 167.820 1.00 44.66 1709 LEU A N 1
ATOM 7205 C CA . LEU A 1 1594 ? 163.178 160.208 168.504 1.00 44.66 1709 LEU A CA 1
ATOM 7206 C C . LEU A 1 1594 ? 164.524 159.528 168.700 1.00 44.66 1709 LEU A C 1
ATOM 7207 O O . LEU A 1 1594 ? 165.571 160.173 168.598 1.00 44.66 1709 LEU A O 1
ATOM 7212 N N . LEU A 1 1595 ? 164.522 158.228 168.993 1.00 47.90 1710 LEU A N 1
ATOM 7213 C CA . LEU A 1 1595 ? 165.782 157.513 169.139 1.00 47.90 1710 LEU A CA 1
ATOM 7214 C C . LEU A 1 1595 ? 166.452 157.259 167.800 1.00 47.90 1710 LEU A C 1
ATOM 7215 O O . LEU A 1 1595 ? 167.666 157.046 167.763 1.00 47.90 1710 LEU A O 1
ATOM 7220 N N . ASP A 1 1596 ? 165.692 157.286 166.705 1.00 54.50 1711 ASP A N 1
ATOM 7221 C CA . ASP A 1 1596 ? 166.251 156.993 165.395 1.00 54.50 1711 ASP A CA 1
ATOM 7222 C C . ASP A 1 1596 ? 167.089 158.144 164.862 1.00 54.50 1711 ASP A C 1
ATOM 7223 O O . ASP A 1 1596 ? 167.920 157.933 163.973 1.00 54.50 1711 ASP A O 1
ATOM 7228 N N . THR A 1 1597 ? 166.759 159.357 165.302 1.00 53.36 1712 THR A N 1
ATOM 7229 C CA . THR A 1 1597 ? 167.519 160.559 164.971 1.00 53.36 1712 THR A CA 1
ATOM 7230 C C . THR A 1 1597 ? 168.897 160.487 165.642 1.00 53.36 1712 THR A C 1
ATOM 7231 O O . THR A 1 1597 ? 169.904 160.865 165.055 1.00 53.36 1712 THR A O 1
ATOM 7235 N N . VAL A 1 1598 ? 168.932 159.988 166.876 1.00 51.23 1713 VAL A N 1
ATOM 7236 C CA . VAL A 1 1598 ? 170.184 159.825 167.622 1.00 51.23 1713 VAL A CA 1
ATOM 7237 C C . VAL A 1 1598 ? 171.112 158.835 166.920 1.00 51.23 1713 VAL A C 1
ATOM 7238 O O . VAL A 1 1598 ? 172.327 159.009 166.906 1.00 51.23 1713 VAL A O 1
ATOM 7242 N N . MET A 1 1599 ? 170.525 157.783 166.356 1.00 54.77 1714 MET A N 1
ATOM 7243 C CA . MET A 1 1599 ? 171.242 156.767 165.598 1.00 54.77 1714 MET A CA 1
ATOM 7244 C C . MET A 1 1599 ? 171.903 157.368 164.360 1.00 54.77 1714 MET A C 1
ATOM 7245 O O . MET A 1 1599 ? 172.967 156.931 163.953 1.00 54.77 1714 MET A O 1
ATOM 7250 N N . GLN A 1 1600 ? 171.242 158.330 163.725 1.00 52.68 1715 GLN A N 1
ATOM 7251 C CA . GLN A 1 1600 ? 171.792 159.003 162.558 1.00 52.68 1715 GLN A CA 1
ATOM 7252 C C . GLN A 1 1600 ? 173.077 159.743 162.923 1.00 52.68 1715 GLN A C 1
ATOM 7253 O O . GLN A 1 1600 ? 174.031 159.760 162.154 1.00 52.68 1715 GLN A O 1
ATOM 7259 N N . ALA A 1 1601 ? 173.089 160.371 164.093 1.00 47.55 1716 ALA A N 1
ATOM 7260 C CA . ALA A 1 1601 ? 174.253 161.104 164.582 1.00 47.55 1716 ALA A CA 1
ATOM 7261 C C . ALA A 1 1601 ? 175.131 160.260 165.504 1.00 47.55 1716 ALA A C 1
ATOM 7262 O O . ALA A 1 1601 ? 176.053 160.776 166.121 1.00 47.55 1716 ALA A O 1
ATOM 7264 N N . LEU A 1 1602 ? 174.823 158.971 165.612 1.00 46.93 1717 LEU A N 1
ATOM 7265 C CA . LEU A 1 1602 ? 175.568 158.040 166.463 1.00 46.93 1717 LEU A CA 1
ATOM 7266 C C . LEU A 1 1602 ? 177.024 157.876 166.050 1.00 46.93 1717 LEU A C 1
ATOM 7267 O O . LEU A 1 1602 ? 177.888 157.675 166.895 1.00 46.93 1717 LEU A O 1
ATOM 7272 N N . PRO A 1 1603 ? 177.295 157.913 164.752 1.00 45.06 1718 PRO A N 1
ATOM 7273 C CA . PRO A 1 1603 ? 178.662 157.762 164.269 1.00 45.06 1718 PRO A CA 1
ATOM 7274 C C . PRO A 1 1603 ? 179.565 158.860 164.807 1.00 45.06 1718 PRO A C 1
ATOM 7275 O O . PRO A 1 1603 ? 180.703 158.581 165.165 1.00 45.06 1718 PRO A O 1
ATOM 7279 N N . GLN A 1 1604 ? 179.070 160.090 164.843 1.00 41.99 1719 GLN A N 1
ATOM 7280 C CA . GLN A 1 1604 ? 179.828 161.213 165.375 1.00 41.99 1719 GLN A CA 1
ATOM 7281 C C . GLN A 1 1604 ? 180.103 161.028 166.868 1.00 41.99 1719 GLN A C 1
ATOM 7282 O O . GLN A 1 1604 ? 181.185 161.337 167.350 1.00 41.99 1719 GLN A O 1
ATOM 7288 N N . VAL A 1 1605 ? 179.102 160.530 167.586 1.00 39.10 1720 VAL A N 1
ATOM 7289 C CA . VAL A 1 1605 ? 179.175 160.267 169.013 1.00 39.10 1720 VAL A CA 1
ATOM 7290 C C . VAL A 1 1605 ? 180.215 159.214 169.335 1.00 39.10 1720 VAL A C 1
ATOM 7291 O O . VAL A 1 1605 ? 180.913 159.330 170.323 1.00 39.10 1720 VAL A O 1
ATOM 7295 N N . GLY A 1 1606 ? 180.317 158.179 168.512 1.00 34.78 1721 GLY A N 1
ATOM 7296 C CA . GLY A 1 1606 ? 181.302 157.147 168.761 1.00 34.78 1721 GLY A CA 1
ATOM 7297 C C . GLY A 1 1606 ? 182.698 157.732 168.689 1.00 34.78 1721 GLY A C 1
ATOM 7298 O O . GLY A 1 1606 ? 183.537 157.452 169.536 1.00 34.78 1721 GLY A O 1
ATOM 7299 N N . ASN A 1 1607 ? 182.945 158.580 167.699 1.00 34.42 1722 ASN A N 1
ATOM 7300 C CA . ASN A 1 1607 ? 184.250 159.206 167.572 1.00 34.42 1722 ASN A CA 1
ATOM 7301 C C . ASN A 1 1607 ? 184.538 160.079 168.779 1.00 34.42 1722 ASN A C 1
ATOM 7302 O O . ASN A 1 1607 ? 185.656 160.100 169.273 1.00 34.42 1722 ASN A O 1
ATOM 7307 N N . LEU A 1 1608 ? 183.539 160.821 169.245 1.00 31.40 1723 LEU A N 1
ATOM 7308 C CA . LEU A 1 1608 ? 183.748 161.650 170.426 1.00 31.40 1723 LEU A CA 1
ATOM 7309 C C . LEU A 1 1608 ? 184.032 160.814 171.670 1.00 31.40 1723 LEU A C 1
ATOM 7310 O O . LEU A 1 1608 ? 184.870 161.169 172.487 1.00 31.40 1723 LEU A O 1
ATOM 7315 N N . GLY A 1 1609 ? 183.318 159.705 171.805 1.00 29.59 1724 GLY A N 1
ATOM 7316 C CA . GLY A 1 1609 ? 183.444 158.813 172.940 1.00 29.59 1724 GLY A CA 1
ATOM 7317 C C . GLY A 1 1609 ? 184.814 158.194 173.038 1.00 29.59 1724 GLY A C 1
ATOM 7318 O O . GLY A 1 1609 ? 185.353 158.012 174.122 1.00 29.59 1724 GLY A O 1
ATOM 7319 N N . LEU A 1 1610 ? 185.373 157.849 171.889 1.00 30.39 1725 LEU A N 1
ATOM 7320 C CA . LEU A 1 1610 ? 186.689 157.230 171.836 1.00 30.39 1725 LEU A CA 1
ATOM 7321 C C . LEU A 1 1610 ? 187.757 158.226 172.263 1.00 30.39 1725 LEU A C 1
ATOM 7322 O O . LEU A 1 1610 ? 188.769 157.851 172.860 1.00 30.39 1725 LEU A O 1
ATOM 7327 N N . LEU A 1 1611 ? 187.545 159.505 171.961 1.00 28.60 1726 LEU A N 1
ATOM 7328 C CA . LEU A 1 1611 ? 188.417 160.558 172.468 1.00 28.60 1726 LEU A CA 1
ATOM 7329 C C . LEU A 1 1611 ? 188.201 160.766 173.959 1.00 28.60 1726 LEU A C 1
ATOM 7330 O O . LEU A 1 1611 ? 189.073 161.287 174.660 1.00 28.60 1726 LEU A O 1
ATOM 7335 N N . PHE A 1 1612 ? 187.034 160.368 174.460 1.00 27.08 1727 PHE A N 1
ATOM 7336 C CA . PHE A 1 1612 ? 186.747 160.479 175.881 1.00 27.08 1727 PHE A CA 1
ATOM 7337 C C . PHE A 1 1612 ? 187.530 159.442 176.680 1.00 27.08 1727 PHE A C 1
ATOM 7338 O O . PHE A 1 1612 ? 187.748 159.610 177.882 1.00 27.08 1727 PHE A O 1
ATOM 7346 N N . MET A 1 1613 ? 187.972 158.366 176.026 1.00 27.36 1728 MET A N 1
ATOM 7347 C CA . MET A 1 1613 ? 188.700 157.324 176.742 1.00 27.36 1728 MET A CA 1
ATOM 7348 C C . MET A 1 1613 ? 190.205 157.499 176.615 1.00 27.36 1728 MET A C 1
ATOM 7349 O O . MET A 1 1613 ? 190.966 156.945 177.413 1.00 27.36 1728 MET A O 1
ATOM 7354 N N . LEU A 1 1614 ? 190.661 158.256 175.619 1.00 25.19 1729 LEU A N 1
ATOM 7355 C CA . LEU A 1 1614 ? 192.052 158.683 175.631 1.00 25.19 1729 LEU A CA 1
ATOM 7356 C C . LEU A 1 1614 ? 192.304 159.680 176.748 1.00 25.19 1729 LEU A C 1
ATOM 7357 O O . LEU A 1 1614 ? 193.400 159.719 177.309 1.00 25.19 1729 LEU A O 1
ATOM 7362 N N . LEU A 1 1615 ? 191.309 160.501 177.083 1.00 22.62 1730 LEU A N 1
ATOM 7363 C CA . LEU A 1 1615 ? 191.467 161.413 178.208 1.00 22.62 1730 LEU A CA 1
ATOM 7364 C C . LEU A 1 1615 ? 191.532 160.666 179.528 1.00 22.62 1730 LEU A C 1
ATOM 7365 O O . LEU A 1 1615 ? 192.293 161.046 180.422 1.00 22.62 1730 LEU A O 1
ATOM 7370 N N . PHE A 1 1616 ? 190.724 159.619 179.684 1.00 21.95 1731 PHE A N 1
ATOM 7371 C CA . PHE A 1 1616 ? 190.805 158.830 180.903 1.00 21.95 1731 PHE A CA 1
ATOM 7372 C C . PHE A 1 1616 ? 192.105 158.055 180.975 1.00 21.95 1731 PHE A C 1
ATOM 7373 O O . PHE A 1 1616 ? 192.588 157.761 182.065 1.00 21.95 1731 PHE A O 1
ATOM 7381 N N . PHE A 1 1617 ? 192.587 157.552 179.847 1.00 21.49 1732 PHE A N 1
ATOM 7382 C CA . PHE A 1 1617 ? 193.818 156.774 179.892 1.00 21.49 1732 PHE A CA 1
ATOM 7383 C C . PHE A 1 1617 ? 195.063 157.568 180.272 1.00 21.49 1732 PHE A C 1
ATOM 7384 O O . PHE A 1 1617 ? 195.821 157.173 181.166 1.00 21.49 1732 PHE A O 1
ATOM 7392 N N . ILE A 1 1618 ? 195.242 158.718 179.634 1.00 20.56 1733 ILE A N 1
ATOM 7393 C CA . ILE A 1 1618 ? 196.395 159.552 179.914 1.00 20.56 1733 ILE A CA 1
ATOM 7394 C C . ILE A 1 1618 ? 196.325 160.065 181.333 1.00 20.56 1733 ILE A C 1
ATOM 7395 O O . ILE A 1 1618 ? 197.273 159.951 182.104 1.00 20.56 1733 ILE A O 1
ATOM 7400 N N . PHE A 1 1619 ? 195.156 160.557 181.705 1.00 17.30 1734 PHE A N 1
ATOM 7401 C CA . PHE A 1 1619 ? 194.974 161.082 183.043 1.00 17.30 1734 PHE A CA 1
ATOM 7402 C C . PHE A 1 1619 ? 195.088 160.027 184.125 1.00 17.30 1734 PHE A C 1
ATOM 7403 O O . PHE A 1 1619 ? 195.645 160.287 185.166 1.00 17.30 1734 PHE A O 1
ATOM 7411 N N . ALA A 1 1620 ? 194.559 158.835 183.879 1.00 17.77 1735 ALA A N 1
ATOM 7412 C CA . ALA A 1 1620 ? 194.661 157.754 184.849 1.00 17.77 1735 ALA A CA 1
ATOM 7413 C C . ALA A 1 1620 ? 196.127 157.380 185.045 1.00 17.77 1735 ALA A C 1
ATOM 7414 O O . ALA A 1 1620 ? 196.598 157.189 186.180 1.00 17.77 1735 ALA A O 1
ATOM 7416 N N . ALA A 1 1621 ? 196.874 157.329 183.940 1.00 19.23 1736 ALA A N 1
ATOM 7417 C CA . ALA A 1 1621 ? 198.286 157.003 184.039 1.00 19.23 1736 ALA A CA 1
ATOM 7418 C C . ALA A 1 1621 ? 199.000 158.069 184.854 1.00 19.23 1736 ALA A C 1
ATOM 7419 O O . ALA A 1 1621 ? 199.788 157.750 185.742 1.00 19.23 1736 ALA A O 1
ATOM 7421 N N . LEU A 1 1622 ? 198.673 159.335 184.600 1.00 20.45 1737 LEU A N 1
ATOM 7422 C CA . LEU A 1 1622 ? 199.291 160.434 185.325 1.00 20.45 1737 LEU A CA 1
ATOM 7423 C C . LEU A 1 1622 ? 198.967 160.368 186.804 1.00 20.45 1737 LEU A C 1
ATOM 7424 O O . LEU A 1 1622 ? 199.814 160.623 187.645 1.00 20.45 1737 LEU A O 1
ATOM 7429 N N . GLY A 1 1623 ? 197.727 160.023 187.110 1.00 20.11 1738 GLY A N 1
ATOM 7430 C CA . GLY A 1 1623 ? 197.271 159.929 188.470 1.00 20.11 1738 GLY A CA 1
ATOM 7431 C C . GLY A 1 1623 ? 198.029 158.876 189.226 1.00 20.11 1738 GLY A C 1
ATOM 7432 O O . GLY A 1 1623 ? 198.394 159.118 190.370 1.00 20.11 1738 GLY A O 1
ATOM 7433 N N . VAL A 1 1624 ? 198.286 157.721 188.615 1.00 21.06 1739 VAL A N 1
ATOM 7434 C CA . VAL A 1 1624 ? 199.029 156.704 189.364 1.00 21.06 1739 VAL A CA 1
ATOM 7435 C C . VAL A 1 1624 ? 200.435 157.197 189.697 1.00 21.06 1739 VAL A C 1
ATOM 7436 O O . VAL A 1 1624 ? 200.949 156.984 190.788 1.00 21.06 1739 VAL A O 1
ATOM 7440 N N . GLU A 1 1625 ? 201.033 157.873 188.728 1.00 25.17 1740 GLU A N 1
ATOM 7441 C CA . GLU A 1 1625 ? 202.376 158.434 188.796 1.00 25.17 1740 GLU A CA 1
ATOM 7442 C C . GLU A 1 1625 ? 202.459 159.549 189.832 1.00 25.17 1740 GLU A C 1
ATOM 7443 O O . GLU A 1 1625 ? 203.451 159.663 190.558 1.00 25.17 1740 GLU A O 1
ATOM 7449 N N . LEU A 1 1626 ? 201.412 160.371 189.930 1.00 21.42 1741 LEU A N 1
ATOM 7450 C CA . LEU A 1 1626 ? 201.433 161.508 190.846 1.00 21.42 1741 LEU A CA 1
ATOM 7451 C C . LEU A 1 1626 ? 200.847 161.166 192.209 1.00 21.42 1741 LEU A C 1
ATOM 7452 O O . LEU A 1 1626 ? 201.427 161.521 193.239 1.00 21.42 1741 LEU A O 1
ATOM 7457 N N . PHE A 1 1627 ? 199.692 160.502 192.250 1.00 21.35 1742 PHE A N 1
ATOM 7458 C CA . PHE A 1 1627 ? 198.926 160.405 193.488 1.00 21.35 1742 PHE A CA 1
ATOM 7459 C C . PHE A 1 1627 ? 198.777 158.978 193.997 1.00 21.35 1742 PHE A C 1
ATOM 7460 O O . PHE A 1 1627 ? 197.724 158.638 194.536 1.00 21.35 1742 PHE A O 1
ATOM 7468 N N . GLY A 1 1628 ? 199.797 158.136 193.854 1.00 27.66 1743 GLY A N 1
ATOM 7469 C CA . GLY A 1 1628 ? 199.606 156.721 194.121 1.00 27.66 1743 GLY A CA 1
ATOM 7470 C C . GLY A 1 1628 ? 200.076 156.297 195.498 1.00 27.66 1743 GLY A C 1
ATOM 7471 O O . GLY A 1 1628 ? 199.585 155.315 196.054 1.00 27.66 1743 GLY A O 1
ATOM 7472 N N . ASP A 1 1629 ? 201.035 157.026 196.066 1.00 37.73 1744 ASP A N 1
ATOM 7473 C CA . ASP A 1 1629 ? 201.656 156.582 197.310 1.00 37.73 1744 ASP A CA 1
ATOM 7474 C C . ASP A 1 1629 ? 200.899 157.071 198.538 1.00 37.73 1744 ASP A C 1
ATOM 7475 O O . ASP A 1 1629 ? 201.162 156.611 199.654 1.00 37.73 1744 ASP A O 1
ATOM 7480 N N . LEU A 1 1630 ? 199.968 158.004 198.365 1.00 39.50 1745 LEU A N 1
ATOM 7481 C CA . LEU A 1 1630 ? 199.275 158.563 199.517 1.00 39.50 1745 LEU A CA 1
ATOM 7482 C C . LEU A 1 1630 ? 198.191 157.613 200.012 1.00 39.50 1745 LEU A C 1
ATOM 7483 O O . LEU A 1 1630 ? 197.661 156.799 199.255 1.00 39.50 1745 LEU A O 1
ATOM 7488 N N . GLU A 1 1631 ? 197.870 157.712 201.298 1.00 52.18 1746 GLU A N 1
ATOM 7489 C CA . GLU A 1 1631 ? 196.956 156.781 201.939 1.00 52.18 1746 GLU A CA 1
ATOM 7490 C C . GLU A 1 1631 ? 195.953 157.522 202.807 1.00 52.18 1746 GLU A C 1
ATOM 7491 O O . GLU A 1 1631 ? 196.218 158.619 203.300 1.00 52.18 1746 GLU A O 1
ATOM 7497 N N . CYS A 1 1632 ? 194.793 156.911 202.975 1.00 57.06 1747 CYS A N 1
ATOM 7498 C CA . CYS A 1 1632 ? 193.726 157.430 203.823 1.00 57.06 1747 CYS A CA 1
ATOM 7499 C C . CYS A 1 1632 ? 193.428 156.356 204.861 1.00 57.06 1747 CYS A C 1
ATOM 7500 O O . CYS A 1 1632 ? 192.824 155.330 204.547 1.00 57.06 1747 CYS A O 1
ATOM 7503 N N . ASP A 1 1633 ? 193.866 156.591 206.090 1.00 66.54 1748 ASP A N 1
ATOM 7504 C CA . ASP A 1 1633 ? 193.790 155.623 207.174 1.00 66.54 1748 ASP A CA 1
ATOM 7505 C C . ASP A 1 1633 ? 193.101 156.265 208.374 1.00 66.54 1748 ASP A C 1
ATOM 7506 O O . ASP A 1 1633 ? 192.476 157.320 208.263 1.00 66.54 1748 ASP A O 1
ATOM 7511 N N . GLU A 1 1634 ? 193.189 155.605 209.529 1.00 75.94 1749 GLU A N 1
ATOM 7512 C CA . GLU A 1 1634 ? 192.647 156.207 210.743 1.00 75.94 1749 GLU A CA 1
ATOM 7513 C C . GLU A 1 1634 ? 193.561 157.313 211.255 1.00 75.94 1749 GLU A C 1
ATOM 7514 O O . GLU A 1 1634 ? 193.112 158.226 211.955 1.00 75.94 1749 GLU A O 1
ATOM 7520 N N . THR A 1 1635 ? 194.844 157.258 210.898 1.00 71.10 1750 THR A N 1
ATOM 7521 C CA . THR A 1 1635 ? 195.771 158.301 211.313 1.00 71.10 1750 THR A CA 1
ATOM 7522 C C . THR A 1 1635 ? 195.601 159.550 210.458 1.00 71.10 1750 THR A C 1
ATOM 7523 O O . THR A 1 1635 ? 195.563 160.672 210.978 1.00 71.10 1750 THR A O 1
ATOM 7527 N N . HIS A 1 1636 ? 195.462 159.372 209.149 1.00 64.93 1751 HIS A N 1
ATOM 7528 C CA . HIS A 1 1636 ? 195.358 160.478 208.209 1.00 64.93 1751 HIS A CA 1
ATOM 7529 C C . HIS A 1 1636 ? 193.941 160.536 207.662 1.00 64.93 1751 HIS A C 1
ATOM 7530 O O . HIS A 1 1636 ? 193.537 159.629 206.919 1.00 64.93 1751 HIS A O 1
ATOM 7537 N N . PRO A 1 1637 ? 193.152 161.554 207.985 1.00 51.87 1752 PRO A N 1
ATOM 7538 C CA . PRO A 1 1637 ? 191.795 161.625 207.440 1.00 51.87 1752 PRO A CA 1
ATOM 7539 C C . PRO A 1 1637 ? 191.797 162.136 206.009 1.00 51.87 1752 PRO A C 1
ATOM 7540 O O . PRO A 1 1637 ? 192.753 162.762 205.550 1.00 51.87 1752 PRO A O 1
ATOM 7544 N N . CYS A 1 1638 ? 190.703 161.865 205.302 1.00 40.02 1753 CYS A N 1
ATOM 7545 C CA . CYS A 1 1638 ? 190.534 162.327 203.933 1.00 40.02 1753 CYS A CA 1
ATOM 7546 C C . CYS A 1 1638 ? 189.108 162.797 203.710 1.00 40.02 1753 CYS A C 1
ATOM 7547 O O . CYS A 1 1638 ? 188.154 162.117 204.092 1.00 40.02 1753 CYS A O 1
ATOM 7550 N N . GLU A 1 1639 ? 188.969 163.963 203.084 1.00 31.19 1754 GLU A N 1
ATOM 7551 C CA . GLU A 1 1639 ? 187.658 164.507 202.780 1.00 31.19 1754 GLU A CA 1
ATOM 7552 C C . GLU A 1 1639 ? 187.026 163.860 201.558 1.00 31.19 1754 GLU A C 1
ATOM 7553 O O . GLU A 1 1639 ? 185.797 163.763 201.488 1.00 31.19 1754 GLU A O 1
ATOM 7559 N N . GLY A 1 1640 ? 187.831 163.426 200.592 1.00 26.26 1755 GLY A N 1
ATOM 7560 C CA . GLY A 1 1640 ? 187.293 162.955 199.333 1.00 26.26 1755 GLY A CA 1
ATOM 7561 C C . GLY A 1 1640 ? 187.687 161.558 198.904 1.00 26.26 1755 GLY A C 1
ATOM 7562 O O . GLY A 1 1640 ? 186.973 160.937 198.117 1.00 26.26 1755 GLY A O 1
ATOM 7563 N N . LEU A 1 1641 ? 188.811 161.051 199.387 1.00 25.12 1756 LEU A N 1
ATOM 7564 C CA . LEU A 1 1641 ? 189.247 159.711 199.035 1.00 25.12 1756 LEU A CA 1
ATOM 7565 C C . LEU A 1 1641 ? 188.969 158.771 200.197 1.00 25.12 1756 LEU A C 1
ATOM 7566 O O . LEU A 1 1641 ? 188.720 159.201 201.322 1.00 25.12 1756 LEU A O 1
ATOM 7571 N N . GLY A 1 1642 ? 189.019 157.473 199.916 1.00 23.40 1757 GLY A N 1
ATOM 7572 C CA . GLY A 1 1642 ? 188.772 156.489 200.951 1.00 23.40 1757 GLY A CA 1
ATOM 7573 C C . GLY A 1 1642 ? 189.009 155.058 200.523 1.00 23.40 1757 GLY A C 1
ATOM 7574 O O . GLY A 1 1642 ? 189.974 154.772 199.811 1.00 23.40 1757 GLY A O 1
ATOM 7575 N N . ARG A 1 1643 ? 188.131 154.150 200.947 1.00 20.44 1758 ARG A N 1
ATOM 7576 C CA . ARG A 1 1643 ? 188.244 152.744 200.588 1.00 20.44 1758 ARG A CA 1
ATOM 7577 C C . ARG A 1 1643 ? 187.779 152.461 199.173 1.00 20.44 1758 ARG A C 1
ATOM 7578 O O . ARG A 1 1643 ? 188.023 151.366 198.661 1.00 20.44 1758 ARG A O 1
ATOM 7586 N N . HIS A 1 1644 ? 187.096 153.403 198.542 1.00 17.69 1759 HIS A N 1
ATOM 7587 C CA . HIS A 1 1644 ? 186.461 153.154 197.268 1.00 17.69 1759 HIS A CA 1
ATOM 7588 C C . HIS A 1 1644 ? 186.969 154.049 196.158 1.00 17.69 1759 HIS A C 1
ATOM 7589 O O . HIS A 1 1644 ? 186.603 153.836 195.000 1.00 17.69 1759 HIS A O 1
ATOM 7596 N N . ALA A 1 1645 ? 187.770 155.057 196.477 1.00 20.66 1760 ALA A N 1
ATOM 7597 C CA . ALA A 1 1645 ? 188.330 155.961 195.479 1.00 20.66 1760 ALA A CA 1
ATOM 7598 C C . ALA A 1 1645 ? 189.776 156.214 195.872 1.00 20.66 1760 ALA A C 1
ATOM 7599 O O . ALA A 1 1645 ? 190.045 157.004 196.773 1.00 20.66 1760 ALA A O 1
ATOM 7601 N N . THR A 1 1646 ? 190.696 155.534 195.207 1.00 19.12 1761 THR A N 1
ATOM 7602 C CA . THR A 1 1646 ? 192.119 155.779 195.346 1.00 19.12 1761 THR A CA 1
ATOM 7603 C C . THR A 1 1646 ? 192.712 155.984 193.966 1.00 19.12 1761 THR A C 1
ATOM 7604 O O . THR A 1 1646 ? 192.018 155.927 192.953 1.00 19.12 1761 THR A O 1
ATOM 7608 N N . PHE A 1 1647 ? 194.007 156.240 193.938 1.00 19.11 1762 PHE A N 1
ATOM 7609 C CA . PHE A 1 1647 ? 194.822 156.157 192.738 1.00 19.11 1762 PHE A CA 1
ATOM 7610 C C . PHE A 1 1647 ? 195.863 155.070 192.923 1.00 19.11 1762 PHE A C 1
ATOM 7611 O O . PHE A 1 1647 ? 197.007 155.205 192.507 1.00 19.11 1762 PHE A O 1
ATOM 7619 N N . ARG A 1 1648 ? 195.461 153.982 193.575 1.00 22.81 1763 ARG A N 1
ATOM 7620 C CA . ARG A 1 1648 ? 196.411 152.975 194.020 1.00 22.81 1763 ARG A CA 1
ATOM 7621 C C . ARG A 1 1648 ? 196.933 152.152 192.854 1.00 22.81 1763 ARG A C 1
ATOM 7622 O O . ARG A 1 1648 ? 198.088 151.719 192.872 1.00 22.81 1763 ARG A O 1
ATOM 7630 N N . ASN A 1 1649 ? 196.110 151.939 191.834 1.00 23.06 1764 ASN A N 1
ATOM 7631 C CA . ASN A 1 1649 ? 196.551 151.335 190.591 1.00 23.06 1764 ASN A CA 1
ATOM 7632 C C . ASN A 1 1649 ? 195.710 151.902 189.456 1.00 23.06 1764 ASN A C 1
ATOM 7633 O O . ASN A 1 1649 ? 194.980 152.878 189.635 1.00 23.06 1764 ASN A O 1
ATOM 7638 N N . PHE A 1 1650 ? 195.810 151.289 188.282 1.00 18.95 1765 PHE A N 1
ATOM 7639 C CA . PHE A 1 1650 ? 195.172 151.852 187.103 1.00 18.95 1765 PHE A CA 1
ATOM 7640 C C . PHE A 1 1650 ? 193.665 151.664 187.109 1.00 18.95 1765 PHE A C 1
ATOM 7641 O O . PHE A 1 1650 ? 192.945 152.498 186.557 1.00 18.95 1765 PHE A O 1
ATOM 7649 N N . GLY A 1 1651 ? 193.174 150.569 187.681 1.00 22.16 1766 GLY A N 1
ATOM 7650 C CA . GLY A 1 1651 ? 191.745 150.330 187.659 1.00 22.16 1766 GLY A CA 1
ATOM 7651 C C . GLY A 1 1651 ? 190.986 151.252 188.589 1.00 22.16 1766 GLY A C 1
ATOM 7652 O O . GLY A 1 1651 ? 189.915 151.749 188.241 1.00 22.16 1766 GLY A O 1
ATOM 7653 N N . MET A 1 1652 ? 191.533 151.499 189.777 1.00 22.10 1767 MET A N 1
ATOM 7654 C CA . MET A 1 1652 ? 190.871 152.378 190.727 1.00 22.10 1767 MET A CA 1
ATOM 7655 C C . MET A 1 1652 ? 191.003 153.836 190.321 1.00 22.10 1767 MET A C 1
ATOM 7656 O O . MET A 1 1652 ? 190.142 154.651 190.662 1.00 22.10 1767 MET A O 1
ATOM 7661 N N . ALA A 1 1653 ? 192.063 154.185 189.593 1.00 19.22 1768 ALA A N 1
ATOM 7662 C CA . ALA A 1 1653 ? 192.184 155.532 189.051 1.00 19.22 1768 ALA A CA 1
ATOM 7663 C C . ALA A 1 1653 ? 191.235 155.772 187.891 1.00 19.22 1768 ALA A C 1
ATOM 7664 O O . ALA A 1 1653 ? 190.968 156.926 187.554 1.00 19.22 1768 ALA A O 1
ATOM 7666 N N . PHE A 1 1654 ? 190.729 154.709 187.277 1.00 19.86 1769 PHE A N 1
ATOM 7667 C CA . PHE A 1 1654 ? 189.800 154.856 186.167 1.00 19.86 1769 PHE A CA 1
ATOM 7668 C C . PHE A 1 1654 ? 188.390 155.113 186.678 1.00 19.86 1769 PHE A C 1
ATOM 7669 O O . PHE A 1 1654 ? 187.574 155.722 185.982 1.00 19.86 1769 PHE A O 1
ATOM 7677 N N . LEU A 1 1655 ? 188.084 154.651 187.895 1.00 18.29 1770 LEU A N 1
ATOM 7678 C CA . LEU A 1 1655 ? 186.781 154.923 188.494 1.00 18.29 1770 LEU A CA 1
ATOM 7679 C C . LEU A 1 1655 ? 186.756 156.267 189.199 1.00 18.29 1770 LEU A C 1
ATOM 7680 O O . LEU A 1 1655 ? 185.709 156.918 189.259 1.00 18.29 1770 LEU A O 1
ATOM 7685 N N . THR A 1 1656 ? 187.883 156.677 189.776 1.00 17.27 1771 THR A N 1
ATOM 7686 C CA . THR A 1 1656 ? 187.965 157.986 190.410 1.00 17.27 1771 THR A CA 1
ATOM 7687 C C . THR A 1 1656 ? 187.840 159.097 189.380 1.00 17.27 1771 THR A C 1
ATOM 7688 O O . THR A 1 1656 ? 187.175 160.105 189.622 1.00 17.27 1771 THR A O 1
ATOM 7692 N N . LEU A 1 1657 ? 188.442 158.912 188.207 1.00 15.88 1772 LEU A N 1
ATOM 7693 C CA . LEU A 1 1657 ? 188.314 159.898 187.143 1.00 15.88 1772 LEU A CA 1
ATOM 7694 C C . LEU A 1 1657 ? 186.970 159.793 186.439 1.00 15.88 1772 LEU A C 1
ATOM 7695 O O . LEU A 1 1657 ? 186.624 160.656 185.628 1.00 15.88 1772 LEU A O 1
ATOM 7700 N N . PHE A 1 1658 ? 186.207 158.735 186.700 1.00 16.16 1773 PHE A N 1
ATOM 7701 C CA . PHE A 1 1658 ? 184.807 158.757 186.302 1.00 16.16 1773 PHE A CA 1
ATOM 7702 C C . PHE A 1 1658 ? 184.004 159.611 187.267 1.00 16.16 1773 PHE A C 1
ATOM 7703 O O . PHE A 1 1658 ? 183.110 160.356 186.859 1.00 16.16 1773 PHE A O 1
ATOM 7711 N N . ARG A 1 1659 ? 184.326 159.522 188.556 1.00 14.61 1774 ARG A N 1
ATOM 7712 C CA . ARG A 1 1659 ? 183.643 160.304 189.578 1.00 14.61 1774 ARG A CA 1
ATOM 7713 C C . ARG A 1 1659 ? 184.019 161.780 189.499 1.00 14.61 1774 ARG A C 1
ATOM 7714 O O . ARG A 1 1659 ? 183.225 162.647 189.870 1.00 14.61 1774 ARG A O 1
ATOM 7722 N N . VAL A 1 1660 ? 185.212 162.092 188.989 1.00 14.77 1775 VAL A N 1
ATOM 7723 C CA . VAL A 1 1660 ? 185.596 163.489 188.800 1.00 14.77 1775 VAL A CA 1
ATOM 7724 C C . VAL A 1 1660 ? 184.910 164.064 187.569 1.00 14.77 1775 VAL A C 1
ATOM 7725 O O . VAL A 1 1660 ? 184.453 165.210 187.577 1.00 14.77 1775 VAL A O 1
ATOM 7729 N N . SER A 1 1661 ? 184.770 163.259 186.516 1.00 16.96 1776 SER A N 1
ATOM 7730 C CA . SER A 1 1661 ? 184.204 163.727 185.255 1.00 16.96 1776 SER A CA 1
ATOM 7731 C C . SER A 1 1661 ? 182.726 164.070 185.358 1.00 16.96 1776 SER A C 1
ATOM 7732 O O . SER A 1 1661 ? 182.216 164.794 184.502 1.00 16.96 1776 SER A O 1
ATOM 7735 N N . THR A 1 1662 ? 182.023 163.548 186.356 1.00 16.28 1777 THR A N 1
ATOM 7736 C CA . THR A 1 1662 ? 180.670 163.990 186.637 1.00 16.28 1777 THR A CA 1
ATOM 7737 C C . THR A 1 1662 ? 180.644 165.189 187.572 1.00 16.28 1777 THR A C 1
ATOM 7738 O O . THR A 1 1662 ? 179.613 165.852 187.683 1.00 16.28 1777 THR A O 1
ATOM 7742 N N . GLY A 1 1663 ? 181.755 165.489 188.229 1.00 17.79 1778 GLY A N 1
ATOM 7743 C CA . GLY A 1 1663 ? 181.820 166.635 189.106 1.00 17.79 1778 GLY A CA 1
ATOM 7744 C C . GLY A 1 1663 ? 181.202 166.412 190.456 1.00 17.79 1778 GLY A C 1
ATOM 7745 O O . GLY A 1 1663 ? 180.715 167.363 191.065 1.00 17.79 1778 GLY A O 1
ATOM 7746 N N . ASP A 1 1664 ? 181.199 165.182 190.944 1.00 17.59 1779 ASP A N 1
ATOM 7747 C CA . ASP A 1 1664 ? 180.649 164.862 192.255 1.00 17.59 1779 ASP A CA 1
ATOM 7748 C C . ASP A 1 1664 ? 181.806 164.690 193.224 1.00 17.59 1779 ASP A C 1
ATOM 7749 O O . ASP A 1 1664 ? 182.470 163.655 193.215 1.00 17.59 1779 ASP A O 1
ATOM 7754 N N . ASN A 1 1665 ? 182.024 165.714 194.062 1.00 16.52 1780 ASN A N 1
ATOM 7755 C CA . ASN A 1 1665 ? 183.082 165.772 195.078 1.00 16.52 1780 ASN A CA 1
ATOM 7756 C C . ASN A 1 1665 ? 184.461 165.642 194.441 1.00 16.52 1780 ASN A C 1
ATOM 7757 O O . ASN A 1 1665 ? 185.319 164.916 194.936 1.00 16.52 1780 ASN A O 1
ATOM 7762 N N . TRP A 1 1666 ? 184.683 166.342 193.329 1.00 16.06 1781 TRP A N 1
ATOM 7763 C CA . TRP A 1 1666 ? 186.011 166.315 192.733 1.00 16.06 1781 TRP A CA 1
ATOM 7764 C C . TRP A 1 1666 ? 186.980 167.165 193.541 1.00 16.06 1781 TRP A C 1
ATOM 7765 O O . TRP A 1 1666 ? 188.197 166.992 193.437 1.00 16.06 1781 TRP A O 1
ATOM 7776 N N . ASN A 1 1667 ? 186.466 168.102 194.340 1.00 18.40 1782 ASN A N 1
ATOM 7777 C CA . ASN A 1 1667 ? 187.348 169.024 195.048 1.00 18.40 1782 ASN A CA 1
ATOM 7778 C C . ASN A 1 1667 ? 187.772 168.477 196.401 1.00 18.40 1782 ASN A C 1
ATOM 7779 O O . ASN A 1 1667 ? 188.784 168.910 196.958 1.00 18.40 1782 ASN A O 1
ATOM 7784 N N . GLY A 1 1668 ? 187.002 167.550 196.961 1.00 19.80 1783 GLY A N 1
ATOM 7785 C CA . GLY A 1 1668 ? 187.464 166.856 198.146 1.00 19.80 1783 GLY A CA 1
ATOM 7786 C C . GLY A 1 1668 ? 188.606 165.913 197.838 1.00 19.80 1783 GLY A C 1
ATOM 7787 O O . GLY A 1 1668 ? 189.451 165.650 198.692 1.00 19.80 1783 GLY A O 1
ATOM 7788 N N . ILE A 1 1669 ? 188.635 165.385 196.614 1.00 19.90 1784 ILE A N 1
ATOM 7789 C CA . ILE A 1 1669 ? 189.792 164.644 196.126 1.00 19.90 1784 ILE A CA 1
ATOM 7790 C C . ILE A 1 1669 ? 190.992 165.569 195.987 1.00 19.90 1784 ILE A C 1
ATOM 7791 O O . ILE A 1 1669 ? 192.119 165.203 196.339 1.00 19.90 1784 ILE A O 1
ATOM 7796 N N . MET A 1 1670 ? 190.766 166.784 195.484 1.00 20.54 1785 MET A N 1
ATOM 7797 C CA . MET A 1 1670 ? 191.847 167.752 195.338 1.00 20.54 1785 MET A CA 1
ATOM 7798 C C . MET A 1 1670 ? 192.378 168.207 196.692 1.00 20.54 1785 MET A C 1
ATOM 7799 O O . MET A 1 1670 ? 193.583 168.422 196.845 1.00 20.54 1785 MET A O 1
ATOM 7804 N N . LYS A 1 1671 ? 191.507 168.308 197.699 1.00 21.26 1786 LYS A N 1
ATOM 7805 C CA . LYS A 1 1671 ? 191.946 168.692 199.040 1.00 21.26 1786 LYS A CA 1
ATOM 7806 C C . LYS A 1 1671 ? 192.799 167.613 199.687 1.00 21.26 1786 LYS A C 1
ATOM 7807 O O . LYS A 1 1671 ? 193.530 167.885 200.644 1.00 21.26 1786 LYS A O 1
ATOM 7813 N N . ASP A 1 1672 ? 192.672 166.371 199.221 1.00 26.22 1787 ASP A N 1
ATOM 7814 C CA . ASP A 1 1672 ? 193.444 165.281 199.796 1.00 26.22 1787 ASP A CA 1
ATOM 7815 C C . ASP A 1 1672 ? 194.818 165.181 199.163 1.00 26.22 1787 ASP A C 1
ATOM 7816 O O . ASP A 1 1672 ? 195.739 164.617 199.758 1.00 26.22 1787 ASP A O 1
ATOM 7821 N N . THR A 1 1673 ? 194.978 165.716 197.955 1.00 22.70 1788 THR A N 1
ATOM 7822 C CA . THR A 1 1673 ? 196.275 165.648 197.296 1.00 22.70 1788 THR A CA 1
ATOM 7823 C C . THR A 1 1673 ? 197.244 166.663 197.876 1.00 22.70 1788 THR A C 1
ATOM 7824 O O . THR A 1 1673 ? 198.408 166.343 198.134 1.00 22.70 1788 THR A O 1
ATOM 7828 N N . LEU A 1 1674 ? 196.777 167.875 198.136 1.00 26.26 1789 LEU A N 1
ATOM 7829 C CA . LEU A 1 1674 ? 197.595 168.888 198.783 1.00 26.26 1789 LEU A CA 1
ATOM 7830 C C . LEU A 1 1674 ? 197.393 168.928 200.293 1.00 26.26 1789 LEU A C 1
ATOM 7831 O O . LEU A 1 1674 ? 197.454 169.999 200.896 1.00 26.26 1789 LEU A O 1
ATOM 7836 N N . ARG A 1 1675 ? 197.157 167.769 200.905 1.00 38.50 1790 ARG A N 1
ATOM 7837 C CA . ARG A 1 1675 ? 197.044 167.670 202.357 1.00 38.50 1790 ARG A CA 1
ATOM 7838 C C . ARG A 1 1675 ? 198.395 167.838 203.039 1.00 38.50 1790 ARG A C 1
ATOM 7839 O O . ARG A 1 1675 ? 198.504 168.546 204.046 1.00 38.50 1790 ARG A O 1
ATOM 7847 N N . ASP A 1 1676 ? 199.429 167.186 202.516 1.00 48.86 1791 ASP A N 1
ATOM 7848 C CA . ASP A 1 1676 ? 200.771 167.242 203.095 1.00 48.86 1791 ASP A CA 1
ATOM 7849 C C . ASP A 1 1676 ? 201.395 168.628 202.911 1.00 48.86 1791 ASP A C 1
ATOM 7850 O O . ASP A 1 1676 ? 201.910 169.216 203.861 1.00 48.86 1791 ASP A O 1
ATOM 7855 N N . TYR A 1 1684 ? 205.213 169.182 196.395 1.00 28.73 1799 TYR A N 1
ATOM 7856 C CA . TYR A 1 1684 ? 205.147 169.788 195.072 1.00 28.73 1799 TYR A CA 1
ATOM 7857 C C . TYR A 1 1684 ? 203.723 169.805 194.559 1.00 28.73 1799 TYR A C 1
ATOM 7858 O O . TYR A 1 1684 ? 203.470 170.289 193.464 1.00 28.73 1799 TYR A O 1
ATOM 7867 N N . ASN A 1 1685 ? 202.786 169.282 195.362 1.00 25.04 1800 ASN A N 1
ATOM 7868 C CA . ASN A 1 1685 ? 201.390 169.235 194.937 1.00 25.04 1800 ASN A CA 1
ATOM 7869 C C . ASN A 1 1685 ? 200.690 170.577 195.079 1.00 25.04 1800 ASN A C 1
ATOM 7870 O O . ASN A 1 1685 ? 199.486 170.668 194.832 1.00 25.04 1800 ASN A O 1
ATOM 7875 N N . THR A 1 1686 ? 201.401 171.622 195.489 1.00 25.37 1801 THR A N 1
ATOM 7876 C CA . THR A 1 1686 ? 200.784 172.939 195.540 1.00 25.37 1801 THR A CA 1
ATOM 7877 C C . THR A 1 1686 ? 200.623 173.508 194.137 1.00 25.37 1801 THR A C 1
ATOM 7878 O O . THR A 1 1686 ? 199.648 174.209 193.848 1.00 25.37 1801 THR A O 1
ATOM 7882 N N . VAL A 1 1687 ? 201.548 173.179 193.239 1.00 22.18 1802 VAL A N 1
ATOM 7883 C CA . VAL A 1 1687 ? 201.452 173.640 191.862 1.00 22.18 1802 VAL A CA 1
ATOM 7884 C C . VAL A 1 1687 ? 200.839 172.563 190.969 1.00 22.18 1802 VAL A C 1
ATOM 7885 O O . VAL A 1 1687 ? 200.073 172.873 190.051 1.00 22.18 1802 VAL A O 1
ATOM 7889 N N . ILE A 1 1688 ? 201.125 171.291 191.247 1.00 20.15 1803 ILE A N 1
ATOM 7890 C CA . ILE A 1 1688 ? 200.755 170.209 190.342 1.00 20.15 1803 ILE A CA 1
ATOM 7891 C C . ILE A 1 1688 ? 199.265 169.904 190.417 1.00 20.15 1803 ILE A C 1
ATOM 7892 O O . ILE A 1 1688 ? 198.593 169.817 189.385 1.00 20.15 1803 ILE A O 1
ATOM 7897 N N . SER A 1 1689 ? 198.737 169.714 191.627 1.00 20.65 1804 SER A N 1
ATOM 7898 C CA . SER A 1 1689 ? 197.327 169.365 191.806 1.00 20.65 1804 SER A CA 1
ATOM 7899 C C . SER A 1 1689 ? 196.319 170.382 191.266 1.00 20.65 1804 SER A C 1
ATOM 7900 O O . SER A 1 1689 ? 195.238 169.947 190.844 1.00 20.65 1804 SER A O 1
ATOM 7903 N N . PRO A 1 1690 ? 196.557 171.702 191.263 1.00 18.55 1805 PRO A N 1
ATOM 7904 C CA . PRO A 1 1690 ? 195.678 172.573 190.473 1.00 18.55 1805 PRO A CA 1
ATOM 7905 C C . PRO A 1 1690 ? 195.766 172.370 188.972 1.00 18.55 1805 PRO A C 1
ATOM 7906 O O . PRO A 1 1690 ? 194.734 172.447 188.304 1.00 18.55 1805 PRO A O 1
ATOM 7910 N N . ILE A 1 1691 ? 196.954 172.140 188.419 1.00 17.75 1806 ILE A N 1
ATOM 7911 C CA . ILE A 1 1691 ? 197.096 171.954 186.978 1.00 17.75 1806 ILE A CA 1
ATOM 7912 C C . ILE A 1 1691 ? 196.448 170.646 186.533 1.00 17.75 1806 ILE A C 1
ATOM 7913 O O . ILE A 1 1691 ? 195.873 170.566 185.444 1.00 17.75 1806 ILE A O 1
ATOM 7918 N N . TYR A 1 1692 ? 196.489 169.617 187.381 1.00 17.22 1807 TYR A N 1
ATOM 7919 C CA . TYR A 1 1692 ? 195.949 168.312 187.010 1.00 17.22 1807 TYR A CA 1
ATOM 7920 C C . TYR A 1 1692 ? 194.429 168.347 186.908 1.00 17.22 1807 TYR A C 1
ATOM 7921 O O . TYR A 1 1692 ? 193.855 167.867 185.928 1.00 17.22 1807 TYR A O 1
ATOM 7930 N N . PHE A 1 1693 ? 193.761 168.939 187.897 1.00 17.60 1808 PHE A N 1
ATOM 7931 C CA . PHE A 1 1693 ? 192.306 168.867 187.943 1.00 17.60 1808 PHE A CA 1
ATOM 7932 C C . PHE A 1 1693 ? 191.652 169.894 187.036 1.00 17.60 1808 PHE A C 1
ATOM 7933 O O . PHE A 1 1693 ? 190.567 169.648 186.509 1.00 17.60 1808 PHE A O 1
ATOM 7941 N N . VAL A 1 1694 ? 192.277 171.051 186.843 1.00 17.55 1809 VAL A N 1
ATOM 7942 C CA . VAL A 1 1694 ? 191.692 172.045 185.951 1.00 17.55 1809 VAL A CA 1
ATOM 7943 C C . VAL A 1 1694 ? 191.839 171.607 184.499 1.00 17.55 1809 VAL A C 1
ATOM 7944 O O . VAL A 1 1694 ? 190.937 171.818 183.681 1.00 17.55 1809 VAL A O 1
ATOM 7948 N N . SER A 1 1695 ? 192.938 170.934 184.167 1.00 16.22 1810 SER A N 1
ATOM 7949 C CA . SER A 1 1695 ? 193.093 170.421 182.811 1.00 16.22 1810 SER A CA 1
ATOM 7950 C C . SER A 1 1695 ? 192.157 169.250 182.544 1.00 16.22 1810 SER A C 1
ATOM 7951 O O . SER A 1 1695 ? 191.777 169.003 181.401 1.00 16.22 1810 SER A O 1
ATOM 7954 N N . PHE A 1 1696 ? 191.775 168.513 183.584 1.00 16.33 1811 PHE A N 1
ATOM 7955 C CA . PHE A 1 1696 ? 190.884 167.378 183.374 1.00 16.33 1811 PHE A CA 1
ATOM 7956 C C . PHE A 1 1696 ? 189.427 167.814 183.303 1.00 16.33 1811 PHE A C 1
ATOM 7957 O O . PHE A 1 1696 ? 188.661 167.286 182.495 1.00 16.33 1811 PHE A O 1
ATOM 7965 N N . VAL A 1 1697 ? 189.017 168.762 184.146 1.00 18.52 1812 VAL A N 1
ATOM 7966 C CA . VAL A 1 1697 ? 187.616 169.166 184.169 1.00 18.52 1812 VAL A CA 1
ATOM 7967 C C . VAL A 1 1697 ? 187.287 170.045 182.963 1.00 18.52 1812 VAL A C 1
ATOM 7968 O O . VAL A 1 1697 ? 186.209 169.929 182.375 1.00 18.52 1812 VAL A O 1
ATOM 7972 N N . LEU A 1 1698 ? 188.216 170.897 182.535 1.00 20.20 1813 LEU A N 1
ATOM 7973 C CA . LEU A 1 1698 ? 187.937 171.711 181.357 1.00 20.20 1813 LEU A CA 1
ATOM 7974 C C . LEU A 1 1698 ? 187.983 170.888 180.081 1.00 20.20 1813 LEU A C 1
ATOM 7975 O O . LEU A 1 1698 ? 187.415 171.289 179.064 1.00 20.20 1813 LEU A O 1
ATOM 7980 N N . THR A 1 1699 ? 188.666 169.746 180.097 1.00 20.65 1814 THR A N 1
ATOM 7981 C CA . THR A 1 1699 ? 188.720 168.958 178.874 1.00 20.65 1814 THR A CA 1
ATOM 7982 C C . THR A 1 1699 ? 187.576 167.958 178.813 1.00 20.65 1814 THR A C 1
ATOM 7983 O O . THR A 1 1699 ? 186.995 167.749 177.746 1.00 20.65 1814 THR A O 1
ATOM 7987 N N . ALA A 1 1700 ? 187.227 167.343 179.948 1.00 21.47 1815 ALA A N 1
ATOM 7988 C CA . ALA A 1 1700 ? 186.151 166.357 179.961 1.00 21.47 1815 ALA A CA 1
ATOM 7989 C C . ALA A 1 1700 ? 184.797 167.000 179.726 1.00 21.47 1815 ALA A C 1
ATOM 7990 O O . ALA A 1 1700 ? 183.913 166.386 179.126 1.00 21.47 1815 ALA A O 1
ATOM 7992 N N . GLN A 1 1701 ? 184.611 168.234 180.182 1.00 25.55 1816 GLN A N 1
ATOM 7993 C CA . GLN A 1 1701 ? 183.350 168.916 179.937 1.00 25.55 1816 GLN A CA 1
ATOM 7994 C C . GLN A 1 1701 ? 183.260 169.393 178.500 1.00 25.55 1816 GLN A C 1
ATOM 7995 O O . GLN A 1 1701 ? 182.172 169.434 177.923 1.00 25.55 1816 GLN A O 1
ATOM 8001 N N . PHE A 1 1702 ? 184.391 169.749 177.900 1.00 26.36 1817 PHE A N 1
ATOM 8002 C CA . PHE A 1 1702 ? 184.374 170.201 176.516 1.00 26.36 1817 PHE A CA 1
ATOM 8003 C C . PHE A 1 1702 ? 184.109 169.050 175.556 1.00 26.36 1817 PHE A C 1
ATOM 8004 O O . PHE A 1 1702 ? 183.509 169.245 174.495 1.00 26.36 1817 PHE A O 1
ATOM 8012 N N . VAL A 1 1703 ? 184.527 167.840 175.916 1.00 23.70 1818 VAL A N 1
ATOM 8013 C CA . VAL A 1 1703 ? 184.213 166.674 175.100 1.00 23.70 1818 VAL A CA 1
ATOM 8014 C C . VAL A 1 1703 ? 182.744 166.296 175.255 1.00 23.70 1818 VAL A C 1
ATOM 8015 O O . VAL A 1 1703 ? 182.075 165.951 174.276 1.00 23.70 1818 VAL A O 1
ATOM 8019 N N . LEU A 1 1704 ? 182.202 166.404 176.471 1.00 23.47 1819 LEU A N 1
ATOM 8020 C CA . LEU A 1 1704 ? 180.807 166.034 176.693 1.00 23.47 1819 LEU A CA 1
ATOM 8021 C C . LEU A 1 1704 ? 179.837 167.061 176.117 1.00 23.47 1819 LEU A C 1
ATOM 8022 O O . LEU A 1 1704 ? 178.710 166.712 175.758 1.00 23.47 1819 LEU A O 1
ATOM 8027 N N . VAL A 1 1705 ? 180.232 168.333 176.046 1.00 24.94 1820 VAL A N 1
ATOM 8028 C CA . VAL A 1 1705 ? 179.374 169.339 175.420 1.00 24.94 1820 VAL A CA 1
ATOM 8029 C C . VAL A 1 1705 ? 179.285 169.092 173.920 1.00 24.94 1820 VAL A C 1
ATOM 8030 O O . VAL A 1 1705 ? 178.219 169.239 173.314 1.00 24.94 1820 VAL A O 1
ATOM 8034 N N . ASN A 1 1706 ? 180.375 168.621 173.317 1.00 25.81 1821 ASN A N 1
ATOM 8035 C CA . ASN A 1 1706 ? 180.378 168.368 171.881 1.00 25.81 1821 ASN A CA 1
ATOM 8036 C C . ASN A 1 1706 ? 179.574 167.130 171.525 1.00 25.81 1821 ASN A C 1
ATOM 8037 O O . ASN A 1 1706 ? 179.169 166.961 170.372 1.00 25.81 1821 ASN A O 1
ATOM 8042 N N . VAL A 1 1707 ? 179.343 166.244 172.492 1.00 24.39 1822 VAL A N 1
ATOM 8043 C CA . VAL A 1 1707 ? 178.397 165.158 172.269 1.00 24.39 1822 VAL A CA 1
ATOM 8044 C C . VAL A 1 1707 ? 176.985 165.723 172.184 1.00 24.39 1822 VAL A C 1
ATOM 8045 O O . VAL A 1 1707 ? 176.167 165.290 171.366 1.00 24.39 1822 VAL A O 1
ATOM 8049 N N . VAL A 1 1708 ? 176.703 166.748 172.986 1.00 24.53 1823 VAL A N 1
ATOM 8050 C CA . VAL A 1 1708 ? 175.381 167.364 172.981 1.00 24.53 1823 VAL A CA 1
ATOM 8051 C C . VAL A 1 1708 ? 175.206 168.233 171.742 1.00 24.53 1823 VAL A C 1
ATOM 8052 O O . VAL A 1 1708 ? 174.120 168.291 171.158 1.00 24.53 1823 VAL A O 1
ATOM 8056 N N . ILE A 1 1709 ? 176.277 168.903 171.308 1.00 25.82 1824 ILE A N 1
ATOM 8057 C CA . ILE A 1 1709 ? 176.236 169.707 170.087 1.00 25.82 1824 ILE A CA 1
ATOM 8058 C C . ILE A 1 1709 ? 176.057 168.815 168.863 1.00 25.82 1824 ILE A C 1
ATOM 8059 O O . ILE A 1 1709 ? 175.343 169.166 167.917 1.00 25.82 1824 ILE A O 1
ATOM 8064 N N . ALA A 1 1710 ? 176.652 167.623 168.885 1.00 29.07 1825 ALA A N 1
ATOM 8065 C CA . ALA A 1 1710 ? 176.544 166.717 167.747 1.00 29.07 1825 ALA A CA 1
ATOM 8066 C C . ALA A 1 1710 ? 175.165 166.075 167.653 1.00 29.07 1825 ALA A C 1
ATOM 8067 O O . ALA A 1 1710 ? 174.704 165.752 166.556 1.00 29.07 1825 ALA A O 1
ATOM 8069 N N . VAL A 1 1711 ? 174.493 165.863 168.786 1.00 31.66 1826 VAL A N 1
ATOM 8070 C CA . VAL A 1 1711 ? 173.133 165.329 168.741 1.00 31.66 1826 VAL A CA 1
ATOM 8071 C C . VAL A 1 1711 ? 172.161 166.397 168.259 1.00 31.66 1826 VAL A C 1
ATOM 8072 O O . VAL A 1 1711 ? 171.257 166.122 167.459 1.00 31.66 1826 VAL A O 1
ATOM 8076 N N . LEU A 1 1712 ? 172.368 167.641 168.695 1.00 34.75 1827 LEU A N 1
ATOM 8077 C CA . LEU A 1 1712 ? 171.432 168.718 168.391 1.00 34.75 1827 LEU A CA 1
ATOM 8078 C C . LEU A 1 1712 ? 171.451 169.080 166.914 1.00 34.75 1827 LEU A C 1
ATOM 8079 O O . LEU A 1 1712 ? 170.404 169.370 166.333 1.00 34.75 1827 LEU A O 1
ATOM 8084 N N . MET A 1 1713 ? 172.622 169.026 166.281 1.00 43.46 1828 MET A N 1
ATOM 8085 C CA . MET A 1 1713 ? 172.723 169.367 164.865 1.00 43.46 1828 MET A CA 1
ATOM 8086 C C . MET A 1 1713 ? 172.075 168.317 163.975 1.00 43.46 1828 MET A C 1
ATOM 8087 O O . MET A 1 1713 ? 171.621 168.630 162.873 1.00 43.46 1828 MET A O 1
ATOM 8092 N N . LYS A 1 1714 ? 172.010 167.069 164.429 1.00 45.75 1829 LYS A N 1
ATOM 8093 C CA . LYS A 1 1714 ? 171.343 166.052 163.626 1.00 45.75 1829 LYS A CA 1
ATOM 8094 C C . LYS A 1 1714 ? 169.830 166.192 163.744 1.00 45.75 1829 LYS A C 1
ATOM 8095 O O . LYS A 1 1714 ? 169.079 165.775 162.857 1.00 45.75 1829 LYS A O 1
ATOM 8101 N N . HIS A 1 1715 ? 169.367 166.814 164.829 1.00 45.32 1830 HIS A N 1
ATOM 8102 C CA . HIS A 1 1715 ? 167.933 166.955 165.058 1.00 45.32 1830 HIS A CA 1
ATOM 8103 C C . HIS A 1 1715 ? 167.427 168.294 164.544 1.00 45.32 1830 HIS A C 1
ATOM 8104 O O . HIS A 1 1715 ? 166.297 168.399 164.056 1.00 45.32 1830 HIS A O 1
ATOM 8111 N N . LEU A 1 1716 ? 168.251 169.336 164.654 1.00 48.23 1831 LEU A N 1
ATOM 8112 C CA . LEU A 1 1716 ? 167.833 170.672 164.246 1.00 48.23 1831 LEU A CA 1
ATOM 8113 C C . LEU A 1 1716 ? 167.792 170.781 162.729 1.00 48.23 1831 LEU A C 1
ATOM 8114 O O . LEU A 1 1716 ? 166.974 171.515 162.164 1.00 48.23 1831 LEU A O 1
ATOM 8119 N N . GLU A 1 1717 ? 168.675 170.046 162.051 1.00 54.74 1832 GLU A N 1
ATOM 8120 C CA . GLU A 1 1717 ? 168.712 170.084 160.593 1.00 54.74 1832 GLU A CA 1
ATOM 8121 C C . GLU A 1 1717 ? 167.668 169.157 159.984 1.00 54.74 1832 GLU A C 1
ATOM 8122 O O . GLU A 1 1717 ? 167.235 169.366 158.847 1.00 54.74 1832 GLU A O 1
ATOM 8128 N N . GLU A 1 1718 ? 167.254 168.124 160.717 1.00 58.26 1833 GLU A N 1
ATOM 8129 C CA . GLU A 1 1718 ? 166.183 167.265 160.223 1.00 58.26 1833 GLU A CA 1
ATOM 8130 C C . GLU A 1 1718 ? 164.843 167.979 160.319 1.00 58.26 1833 GLU A C 1
ATOM 8131 O O . GLU A 1 1718 ? 163.929 167.716 159.530 1.00 58.26 1833 GLU A O 1
ATOM 8137 N N . SER A 1 1719 ? 164.713 168.899 161.276 1.00 59.03 1834 SER A N 1
ATOM 8138 C CA . SER A 1 1719 ? 163.518 169.730 161.361 1.00 59.03 1834 SER A CA 1
ATOM 8139 C C . SER A 1 1719 ? 163.480 170.760 160.239 1.00 59.03 1834 SER A C 1
ATOM 8140 O O . SER A 1 1719 ? 162.411 171.279 159.898 1.00 59.03 1834 SER A O 1
ATOM 8143 N N . ASN A 1 1720 ? 164.637 171.081 159.662 1.00 60.63 1835 ASN A N 1
ATOM 8144 C CA . ASN A 1 1720 ? 164.652 171.927 158.477 1.00 60.63 1835 ASN A CA 1
ATOM 8145 C C . ASN A 1 1720 ? 164.254 171.127 157.244 1.00 60.63 1835 ASN A C 1
ATOM 8146 O O . ASN A 1 1720 ? 163.369 171.538 156.484 1.00 60.63 1835 ASN A O 1
ATOM 8151 N N . LYS A 1 1721 ? 164.882 169.977 157.040 1.00 60.04 1836 LYS A N 1
ATOM 8152 C CA . LYS A 1 1721 ? 164.703 169.214 155.818 1.00 60.04 1836 LYS A CA 1
ATOM 8153 C C . LYS A 1 1721 ? 164.086 167.858 156.119 1.00 60.04 1836 LYS A C 1
ATOM 8154 O O . LYS A 1 1721 ? 162.867 167.742 156.240 1.00 60.04 1836 LYS A O 1
#

Nearest PDB structures (foldseek):
  6kzp-assembly1_A  TM=1.001E+00  e=0.000E+00  Homo sapiens
  6kzo-assembly1_A  TM=9.922E-01  e=5.428E-104  Homo sapiens
  9ayk-assembly1_A  TM=9.786E-01  e=7.411E-102  Homo sapiens
  9ayl-assembly1_A  TM=9.769E-01  e=3.194E-99  Homo sapiens
  7wll-assembly1_A  TM=9.818E-01  e=3.894E-95  Homo sapiens

Solvent-accessible surface area: 53757 Å² total; per-residue (Å²): 159,84,199,75,79,163,86,1,47,115,20,2,99,59,2,31,74,17,8,9,78,21,102,19,63,112,30,103,59,60,94,47,84,92,24,159,95,36,93,58,83,16,60,128,1,29,53,53,11,30,94,18,24,105,83,111,125,131,130,83,107,80,46,39,155,47,25,95,111,10,15,75,18,3,109,91,39,72,70,60,85,145,108,137,115,58,187,95,74,41,65,30,48,41,5,61,10,1,44,13,6,14,34,25,28,82,53,14,79,108,14,15,73,18,21,96,54,2,66,98,68,16,40,53,10,130,68,23,31,84,15,8,43,4,50,30,0,4,24,0,11,42,38,1,29,5,13,2,52,0,8,0,46,6,48,155,155,57,98,46,65,192,100,43,138,57,89,95,32,34,76,39,181,76,37,68,80,53,6,4,1,0,13,44,125,210,42,125,18,76,46,46,25,210,71,20,63,100,65,238,171,77,34,40,10,112,83,3,82,59,22,36,38,14,145,88,9,1,8,101,23,4,0,7,4,9,56,26,38,50,0,91,20,1,2,17,2,2,6,7,42,21,8,2,4,65,1,10,38,15,1,3,5,0,33,14,63,151,13,46,93,22,2,34,85,0,10,76,56,0,10,36,67,8,38,35,10,13,21,1,8,3,2,2,38,4,18,78,0,74,132,131,147,167,9,97,52,171,190,54,22,163,29,6,53,94,8,3,68,82,10,5,102,30,18,5,96,17,97,45,134,36,71,98,115,58,58,80,54,36,76,106,30,7,86,98,34,5,70,64,7,32,92,4,60,88,62,20,68,121,90,90,38,72,188,37,14,115,162,59,99,94,10,73,68,3,15,71,14,8,93,52,10,49,154,40,56,133,127,106,36,70,32,92,23,12,100,12,28,90,9,25,32,68,55,47,98,61,31,34,161,37,48,78,74,9,106,122,7,90,105,66,10,51,28,8,60,77,13,48,124,24,33,21,34,17,22,0,0,38,0,4,30,68,1,4,71,90,21,78,87,176,64,35,54,30,24,0,25,69,44,95,44,0,63,14,3,0,29,4,0,27,20,50,8,34,2,8,64,0,3,8,27,0,11,54,40,62,55,45,198,15,5,104,13,0,54,30,0,0,45,111,7,28,23,22,9,83,9,1,29,1,2,20,8,3,38,50,79,88,189,147,152,122,19,87,172,83,38,95,111,159,114,44,55,96,77,7,58,84,43,8,127,80,6,20,85,20,16,32,68,61,81,54,171,14,95,118,181,42,86,38,58,102,107,20,56,102,10,31,73,111,19,17,63,59,6,72,47,17,62,67,38,52,91,50,6,112,86,107,86,46,76,94,54,15,14,89,11,6,100,27,9,58,73,6,33,114,23,78,127,117,118,235,61,113,49,117,26,120,85,21,60,34,63,60,10,62,26,2,39,9,19,16,22,18,25,114,32,2,54,113,10,14,84,80,11,112,61,10,70,155,66,11,32,56,12,54,76,22,11,72,47,35,51,54,32,28,0,3,38,0,0,36,55,2,53,0,46,4,39,30,3,90,40,155,85,52,191,136,19,86,52,99,77,39,3,81,154,44,99,66,166,46,56,102,45,89,16,0,0,11,56,39,54,49,0,65,25,0,2,25,0,0,22,40,72,13,12,0,1,76,5,3,29,30,0,0,20,11,47,12,77,65,72,21,30,103,87,46,85,44,58,198,33,16,122,13,0,34,38,0,5,101,56,10,31,40,13,85,18,2,37,28,0,15,9,2,27,60,59,52,167,229,59,71,128,122,16,52,47,16,2,39,102,6,24,84,15,16,24,89,36,68,56,148,43,81,126,154,39,61,99,45,24,78,102,37,17,81,100,9,5,94,50,0,52,109,14,8,83,128,55,44,115,89,81,37,154,168,112,7,118,116,56,183,75,7,83,57,16,74,44,8,8,94,55,14,83,97,3,34,81,41,32,79,63,72,103,96,70,81,116,122,49,87,78,72,66,12,121,96,13,89,36,76,46,20,19,10,5,54,14,33,47,68,68,12,106,31,4,83,67,18,62,82,13,24,119,93,3,78,88,66,17,36,39,1,30,94,18,24,94,24,23,1,34,20,25,0,8,31,0,13,43,46,3,13,114,56,83,38,89,159,103,77,105,32,117,9,13,28,125,12,3,26,4,130,51,29,45,26,0,66,32,2,0,25,14,2,6,26,27,11,55,1,11,3,0,2,56,2,6,42,76,182,233,41,95,111,61,0,29,114,9,0,36,48,1,16,108,49,0,78,53,5,42,55,10,10,15,10,17,13,0,20,82,29,16,74,104,55,112,220

Organism: Homo sapiens (NCBI:txid9606)

Secondary structure (DSSP, 8-state):
-HHHHHHHHHHHHHHHHHHHT--TTTTTSS-SHHHHHHHHHHHHHHHHHHHHHHHHT----SHHHHHHHHHHHHHHHHHHHHSS---SSSGGGGGGGGGGHHHHSHHHHHHHHHHHHHGGGGHHHHHHHHHHHHHHHHHHHHHHTTSSSEEEEPPTT----TTS---SB---SSTTTS------SSS--S--GGGPPPP----GGGG--EEEE-S--HHHHTS--SSHHHHHHHHHHHHTTSSHHHHHHHHHHHT-GGGHHHHHHHIIIIIITTHHHHHHHHHHHHHHHHHH--TTSSHHHHHHHHHHHHHHHHHT---TT--SHHHHHHHHHHHHHHHHHHHHHHHHHHSS-HHHHTTSHHHHHHHHHHHHHHHHH--HHHHGGGGGGGGGSTT-SHHHHHHHHHHHHHHHSHHHHHHHHHHHHHHHHHHHHHTTT-S-----SS-SSSTHHHHHHHHHHHTTSSHHHHHHHHHHHT-GGGHHHHHHHHHHHHTTHHHHHHHHHHHHH--HHHHHHHHH-HHHHHHHHHHHHHHHHHHHT--TT--SSSTTHHHHHHHHHHHHHHHHHHHHHHHHHT--HHHHHHHHHHHHHHHHHHHHHH--HHHHHHHHHHHHTTGGGGHHHH-HHHHHHHHHHHHHTSTTHHHHHHHHHHHHHHHHHHHHHHTT--EEEE-SS-SS--BHHHHHHHT-EEEEPSS--SSHHHHHHHHHHHHT-TTHHHHHHHHHH---SSB---TTS-GGGHHHHHHHHHHHHHHHHHHHHHHHHHHH--HHHHHHHHHHHHHHHHHT--TT--HHHHHHHHHHHHHHHHHHHHHHHHHHHHH-SSHHHHSSHHHHHHHHHHHHHHHHTTHHHHHHTSS---HHHHHHHHHHGGGGGGGGTTT-HHHHHHHHHHHHTHHHHHHHHHHHHHHHHHHHHHHHHHHSS----SSS--SS-SSS---SSHHHHHHHHHHHHTTSSHHHHHHHHT---HHHHHHHHHHHHHHHHHHHHHHHHHHHHHHHHTTTT-

InterPro domains:
  IPR002077 Voltage-dependent calcium channel, alpha-1 subunit [PR00167] (904-930)
  IPR002077 Voltage-dependent calcium channel, alpha-1 subunit [PR00167] (1467-1479)
  IPR005445 Voltage-dependent calcium channel, T-type, alpha-1 subunit [PR01629] (61-77)
  IPR005445 Voltage-dependent calcium channel, T-type, alpha-1 subunit [PR01629] (103-119)
  IPR005445 Voltage-dependent calcium channel, T-type, alpha-1 subunit [PR01629] (428-442)
  IPR005445 Voltage-dependent calcium channel, T-type, alpha-1 subunit [PR01629] (761-774)
  IPR005445 Voltage-dependent calcium channel, T-type, alpha-1 subunit [PR01629] (1548-1563)
  IPR005821 Ion transport domain [PF00520] (80-405)
  IPR005821 Ion transport domain [PF00520] (743-970)
  IPR005821 Ion transport domain [PF00520] (1275-1547)
  IPR005821 Ion transport domain [PF00520] (1611-1861)
  IPR027359 Voltage-dependent channel domain superfamily [G3DSA:1.20.120.350] (71-192)
  IPR027359 Voltage-dependent channel domain superfamily [G3DSA:1.20.120.350] (735-854)
  IPR027359 Voltage-dependent channel domain superfamily [G3DSA:1.20.120.350] (1267-1401)
  IPR027359 Voltage-dependent channel domain superfamily [G3DSA:1.20.120.350] (1601-1726)
  IPR050599 Voltage-dependent calcium channel alpha-1 subunit [PTHR45628] (5-1878)

Foldseek 3Di:
DVVVLVVLVVLLVVVLVLLQPCFLVPPVDCPDPVSVVSVVSVVVSLVVLVVVVVVVVVDDDPLVVLSVVLNVLVVVVVVVVVVPDDDQPSVLVCLCSNVNVCVSPVLNVVLVVLLVVLVVLLVLLVVVVVVLLLLLQLLQLLAFFLQQQKFQFADPPDDDDDPPPDPRTDADPPCQADNQGAAAPVADADHALVPFDFPPVDTCSVRRHHIDGHDAGHLLRQAGNFFSLSSSVLLVCLLLLAPVVVNVNSCRHYHHVVCVVSSVVSCVVRNFVSLLLLLLSLLQSSLVVVVVPVCPVCVVLVVVLVLLVVLLVLLQFPFFPDPCVSVVVNLVNLVVSLVVLVVNLVVCCPVPPPVVQVVDVLNVVSVVVSCLSVVVNCVVSVLCSLVSNVNNPVSDCPVVVVVVVLVVLCVQCVSLVVVLVSLLSSLLSSQCSLFNCQFPNVGDQQHSGDSVSSSVNLVLLQLVECVVVVLSRSCNRHHVVCVVSSVCSRCVRPRSSVSSSLSSLLVVVVCLVVLLVVVVPLCVLVVVVVVLVVVLVLLQVDFDPDDCPDPVVVVSVVVLVVSLVVLVVVLVSCCSHVVDDLNVVSVVLSVLSVVLVVLVVPDVSVVVSLVSLLSNLCSNVNCCVSDPLSVVVVVVLVVLCVQCPSLVVVVVVVLSSLLSVQLVLFAQQQKAWDDDPCPPAWFQVSCVVVVTDTDGDQQGRNGSVSSSLLLVCLQLVHCVVVVLQSSLQRDDNGTHGDGRNDVVCCVSSVVSNVVSVSSVSVSLSSSLNVVLCVLVVVLVVLLVVVSVLSSVRGPPDDPVNVVVSLVSLVVSLVVLVVSLVVVCVVVPPPVCVVDDVSVLSVVLSVLSVVQNVVVVCVVVVPDVDPCVVNSVSVSSNSSSNCSCVVVSPSSVVSVVLCVVLVSVVVSLVVVLVSLLSSLLSSCSSQFAPDDDDPVHHAQADDPQAGSNGSVSSSVNLVSVLSPHCVVSVLCRSPVPVSVPVSVVSSVVSNVVSVSSSSVSSSSSSSSSSVVSVD

Sequence (1014 aa):
NPWFERISMLVILLNCVTLGMFRPCEDIACDSQRCRILQAFDDFIFAFFAVEMVVKMVAGDTWNRLDFFIVIAGMLEYSLDLQNVSFSAVRTVRVLRPLRAINRVPSMRILVTLLLDTLPMLGNVLLLCFFVFFIFGIVGVQLWAGLLRNRCFLPENFSLPLSVDLERYYQTENEDESPFICSQPRENGMRSCRSVPTLRCVNWNQYYTNCSAGEHNPFKGAINFDNIGYAWIAIFQVITLEGWVDIMYFVMDAHSFYNFIYFILLIIVGSFFMINLCLVVIATQFSETKQREIVDSKYFGRGIMIAILVNTLSMGIEYHEQPEELTNALEISNIVFTSLFALEMLLKLLVYGPFGYIKNPYNIFDGVIVVISVWEIVSVLRTFRLMRVLKLVRFLPALQRQLVVLMKTMDNVATFCMLLMLFIFIFSILGMHLFGCKFASLPDRKNFDSLLWAIVTVFQILTQEDWNKVLYNGMASTSSWAALYFIALMTFGNYVLFNLLVAILVEGFQFRLLCHRIITHKMFDHVVLVIIFLNCITIAMERPKIDPHSAERIFLTLSNYIFTAVFLAEMTVKVVALGSSWNVLDGLLVLISVIDILVSMVSKILGMLRVLRLLRTLRPLRVISRAQGLKLVVETLMSSLKPIGNIVVICCAFFIIFGILGVQLFKGKFFVCQGEDTRNITNKSDCAEASYRWVRHKYNFDNLGQALMSLFVLASKDGWVDIMYDGLDAVGVDQQPIMNHNPWMLLYFISFLLIVAFFVLNMFVGVVVENFHYLDLFITGVIGLNVVTMAMEHYQQPQILDEALKICNYIFTVIFVLESVFKLVAFGFRRFFQDRWNQLDLAIVLLSIMGITLEEIEVNASLPINPTIIRIMRVLRIARVLKLLKMAVGMRALLDTVMQALPQVGNLGLLFMLLFFIFAALGVELFGDLECDETHPCEGLGRHATFRNFGMAFLTLFRVSTGDNWNGIMKDTLRDYNTVISPIYFVSFVLTAQFVLVNVVIAVLMKHLEESNK

Radius of gyration: 33.52 Å; Cα contacts (8 Å, |Δi|>4): 1025; chains: 1; bounding box: 94×104×86 Å

GO terms:
  GO:0005245 voltage-gated calcium channel activity (F, IDA)
  GO:0005737 cytoplasm (C, IDA)
  GO:0005886 plasma membrane (C, IDA)
  GO:0008332 low voltage-gated calcium channel activity (F, IDA)
  GO:0070588 calcium ion transmembrane transport (P, IDA)
  GO:0005245 voltage-gated calcium channel activity (F, IMP)
  GO:0005891 voltage-gated calcium channel complex (C, TAS)
  GO:0005886 plasma membrane (C, TAS)
  GO:0042391 regulation of membrane potential (P, IDA)
  GO:0070509 calcium ion import (P, IDA)
  GO:0097110 scaffold protein binding (F, IPI)

B-factor: mean 42.49, std 20.35, range [12.98, 88.44]